Protein 7B28 (pdb70)

Radius of gyration: 33.95 Å; Cα contacts (8 Å, |Δi|>4): 2950; chains: 8; bounding box: 84×79×85 Å

Structure (mmCIF, N/CA/C/O backbone):
data_7B28
#
_entry.id   7B28
#
_cell.length_a   68.366
_cell.length_b   150.298
_cell.length_c   68.430
_cell.angle_alpha   90.000
_cell.angle_beta   91.833
_cell.angle_gamma   90.000
#
_symmetry.space_group_name_H-M   'P 1 21 1'
#
loop_
_entity.id
_entity.type
_entity.pdbx_description
1 polymer CirpA3
2 non-polymer 'SULFATE ION'
3 water water
#
loop_
_atom_site.group_PDB
_atom_site.id
_atom_site.type_symbol
_atom_site.label_atom_id
_atom_site.label_alt_id
_atom_site.label_comp_id
_atom_site.label_asym_id
_atom_site.label_entity_id
_atom_site.label_seq_id
_atom_site.pdbx_PDB_ins_code
_atom_site.Cartn_x
_atom_site.Cartn_y
_atom_site.Cartn_z
_atom_site.occupancy
_atom_site.B_iso_or_equiv
_atom_site.auth_seq_id
_atom_site.auth_comp_id
_atom_site.auth_asym_id
_atom_site.auth_atom_id
_atom_site.pdbx_PDB_model_num
ATOM 1 N N . GLU A 1 8 ? -5.41466 -32.20082 -13.32577 1.000 31.66529 48 GLU F N 1
ATOM 2 C CA . GLU A 1 8 ? -5.02993 -33.39909 -14.06192 1.000 31.86479 48 GLU F CA 1
ATOM 3 C C . GLU A 1 8 ? -5.38816 -34.66106 -13.28534 1.000 25.10933 48 GLU F C 1
ATOM 4 O O . GLU A 1 8 ? -5.23298 -34.71663 -12.06629 1.000 24.30348 48 GLU F O 1
ATOM 10 N N . SER A 1 9 ? -5.87645 -35.67086 -13.99822 1.000 28.47688 49 SER F N 1
ATOM 11 C CA . SER A 1 9 ? -6.19614 -36.96245 -13.41335 1.000 29.02066 49 SER F CA 1
ATOM 12 C C . SER A 1 9 ? -5.14494 -37.98391 -13.82532 1.000 23.33712 49 SER F C 1
ATOM 13 O O . SER A 1 9 ? -4.56703 -37.89984 -14.91183 1.000 33.95580 49 SER F O 1
ATOM 16 N N . PHE A 1 10 ? -4.90159 -38.95487 -12.95109 1.000 22.24887 50 PHE F N 1
ATOM 17 C CA . PHE A 1 10 ? -3.86749 -39.95813 -13.17172 1.000 22.04408 50 PHE F CA 1
ATOM 18 C C . PHE A 1 10 ? -4.48508 -41.34586 -13.10054 1.000 21.43042 50 PHE F C 1
ATOM 19 O O . PHE A 1 10 ? -5.02936 -41.73621 -12.06328 1.000 21.04763 50 PHE F O 1
ATOM 27 N N . ALA A 1 11 ? -4.38848 -42.08637 -14.19962 1.000 22.03982 51 ALA F N 1
ATOM 28 C CA . ALA A 1 11 ? -5.03125 -43.38798 -14.29599 1.000 21.82642 51 ALA F CA 1
ATOM 29 C C . ALA A 1 11 ? -4.27301 -44.41811 -13.46933 1.000 21.07062 51 ALA F C 1
ATOM 30 O O . ALA A 1 11 ? -3.05944 -44.58510 -13.62449 1.000 23.01699 51 ALA F O 1
ATOM 32 N N . ILE A 1 12 ? -4.99111 -45.10532 -12.57994 1.000 20.43512 52 ILE F N 1
ATOM 33 C CA . ILE A 1 12 ? -4.35658 -46.11705 -11.74318 1.000 26.48125 52 ILE F CA 1
ATOM 34 C C . ILE A 1 12 ? -4.15284 -47.42905 -12.49597 1.000 25.27260 52 ILE F C 1
ATOM 35 O O . ILE A 1 12 ? -3.29854 -48.23397 -12.10367 1.000 20.16876 52 ILE F O 1
ATOM 40 N N . ASP A 1 13 ? -4.90729 -47.66597 -13.57291 1.000 28.03150 53 ASP F N 1
ATOM 41 C CA . ASP A 1 13 ? -4.70391 -48.85690 -14.38888 1.000 23.23458 53 ASP F CA 1
ATOM 42 C C . ASP A 1 13 ? -3.50939 -48.73390 -15.32501 1.000 24.98405 53 ASP F C 1
ATOM 43 O O . ASP A 1 13 ? -2.96967 -49.75736 -15.75406 1.000 34.24723 53 ASP F O 1
ATOM 48 N N . GLU A 1 14 ? -3.09019 -47.51370 -15.66093 1.000 26.71928 54 GLU F N 1
ATOM 49 C CA . GLU A 1 14 ? -1.86649 -47.34683 -16.43693 1.000 26.32262 54 GLU F CA 1
ATOM 50 C C . GLU A 1 14 ? -0.63005 -47.42468 -15.54979 1.000 23.16746 54 GLU F C 1
ATOM 51 O O . GLU A 1 14 ? 0.38194 -48.01499 -15.94240 1.000 28.56067 54 GLU F O 1
ATOM 57 N N . PHE A 1 15 ? -0.69785 -46.83682 -14.35276 1.000 23.18659 55 PHE F N 1
ATOM 58 C CA . PHE A 1 15 ? 0.42625 -46.89318 -13.42503 1.000 21.41693 55 PHE F CA 1
ATOM 59 C C . PHE A 1 15 ? 0.72350 -48.32088 -12.98321 1.000 22.69251 55 PHE F C 1
ATOM 60 O O . PHE A 1 15 ? 1.88554 -48.66446 -12.73525 1.000 21.67921 55 PHE F O 1
ATOM 68 N N . MET A 1 16 ? -0.30040 -49.16567 -12.88246 1.000 23.55590 56 MET F N 1
ATOM 69 C CA . MET A 1 16 ? -0.12529 -50.54420 -12.44829 1.000 25.39870 56 MET F CA 1
ATOM 70 C C . MET A 1 16 ? -0.07117 -51.53804 -13.60357 1.000 24.82537 56 MET F C 1
ATOM 71 O O . MET A 1 16 ? -0.06930 -52.74837 -13.36125 1.000 26.99643 56 MET F O 1
ATOM 76 N N . ASN A 1 17 ? -0.02684 -51.06450 -14.84990 1.000 23.19001 57 ASN F N 1
ATOM 77 C CA . ASN A 1 17 ? 0.04868 -51.95550 -16.01022 1.000 24.65268 57 ASN F CA 1
ATOM 78 C C . ASN A 1 17 ? 1.50649 -52.33572 -16.27760 1.000 30.18266 57 ASN F C 1
ATOM 79 O O . ASN A 1 17 ? 2.14414 -51.89124 -17.23496 1.000 27.52729 57 ASN F O 1
ATOM 84 N N . THR A 1 18 ? 2.03764 -53.18170 -15.39982 1.000 30.16490 58 THR F N 1
ATOM 85 C CA . THR A 1 18 ? 3.42054 -53.60974 -15.52646 1.000 26.35953 58 THR F CA 1
ATOM 86 C C . THR A 1 18 ? 3.58808 -54.98502 -14.90038 1.000 25.54496 58 THR F C 1
ATOM 87 O O . THR A 1 18 ? 2.83848 -55.37397 -14.00054 1.000 25.55788 58 THR F O 1
ATOM 91 N N . THR A 1 19 ? 4.56849 -55.72579 -15.40638 1.000 26.78837 59 THR F N 1
ATOM 92 C CA . THR A 1 19 ? 4.95575 -56.98851 -14.79674 1.000 26.93592 59 THR F CA 1
ATOM 93 C C . THR A 1 19 ? 5.92739 -56.78599 -13.64451 1.000 27.26055 59 THR F C 1
ATOM 94 O O . THR A 1 19 ? 6.31262 -57.76545 -12.99744 1.000 25.91943 59 THR F O 1
ATOM 98 N N . ASP A 1 20 a 6.31864 -55.54250 -13.37196 1.000 29.24851 59 ASP F N 1
ATOM 99 C CA . ASP A 1 20 a 7.23812 -55.25391 -12.28560 1.000 29.29145 59 ASP F CA 1
ATOM 100 C C . ASP A 1 20 a 6.48146 -55.18697 -10.96846 1.000 24.13306 59 ASP F C 1
ATOM 101 O O . ASP A 1 20 a 5.28765 -54.87569 -10.92498 1.000 25.24008 59 ASP F O 1
ATOM 106 N N . ASP A 1 21 ? 7.19111 -55.48385 -9.88715 1.000 26.38464 60 ASP F N 1
ATOM 107 C CA . ASP A 1 21 ? 6.63038 -55.28810 -8.56142 1.000 25.02587 60 ASP F CA 1
ATOM 108 C C . ASP A 1 21 ? 6.52138 -53.79994 -8.26321 1.000 21.55173 60 ASP F C 1
ATOM 109 O O . ASP A 1 21 ? 7.42562 -53.02082 -8.57418 1.000 25.17497 60 ASP F O 1
ATOM 114 N N . ILE A 1 22 ? 5.40912 -53.40098 -7.66065 1.000 19.09063 61 ILE F N 1
ATOM 115 C CA . ILE A 1 22 ? 5.21125 -52.01934 -7.24715 1.000 25.14545 61 ILE F CA 1
ATOM 116 C C . ILE A 1 22 ? 5.35644 -51.98349 -5.73527 1.000 27.47533 61 ILE F C 1
ATOM 117 O O . ILE A 1 22 ? 4.47028 -52.43735 -5.00193 1.000 31.30573 61 ILE F O 1
ATOM 122 N N . TRP A 1 23 ? 6.48075 -51.45026 -5.27515 1.000 24.75291 62 TRP F N 1
ATOM 123 C CA . TRP A 1 23 ? 6.83401 -51.43365 -3.86611 1.000 20.72849 62 TRP F CA 1
ATOM 124 C C . TRP A 1 23 ? 6.40002 -50.12400 -3.22372 1.000 19.56913 62 TRP F C 1
ATOM 125 O O . TRP A 1 23 ? 6.36247 -49.07297 -3.86869 1.000 19.65444 62 TRP F O 1
ATOM 136 N N . VAL A 1 24 ? 6.05985 -50.20268 -1.93945 1.000 17.29657 63 VAL F N 1
ATOM 137 C CA . VAL A 1 24 ? 5.74612 -49.02288 -1.13798 1.000 18.43359 63 VAL F CA 1
ATOM 138 C C . VAL A 1 24 ? 7.06715 -48.44363 -0.63867 1.000 18.97957 63 VAL F C 1
ATOM 139 O O . VAL A 1 24 ? 7.67517 -48.96687 0.29669 1.000 18.81867 63 VAL F O 1
ATOM 143 N N . LEU A 1 25 ? 7.52604 -47.36788 -1.28238 1.000 17.56822 64 LEU F N 1
ATOM 144 C CA . LEU A 1 25 ? 8.77416 -46.72856 -0.87745 1.000 19.68993 64 LEU F CA 1
ATOM 145 C C . LEU A 1 25 ? 8.59848 -45.91829 0.40169 1.000 18.66680 64 LEU F C 1
ATOM 146 O O . LEU A 1 25 ? 9.40056 -46.02954 1.33586 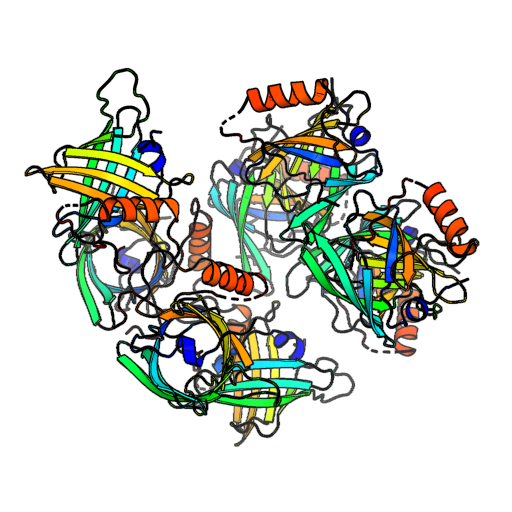1.000 18.81936 64 LEU F O 1
ATOM 151 N N . ASN A 1 26 ? 7.56147 -45.08993 0.45939 1.000 23.80719 65 ASN F N 1
ATOM 152 C CA . ASN A 1 26 ? 7.30035 -44.26213 1.62538 1.000 21.72993 65 ASN F CA 1
ATOM 153 C C . ASN A 1 26 ? 5.81633 -44.31556 1.94170 1.000 18.59790 65 ASN F C 1
ATOM 154 O O . ASN A 1 26 ? 4.98606 -44.53390 1.05623 1.000 18.21165 65 ASN F O 1
ATOM 159 N N . THR A 1 27 ? 5.48713 -44.10758 3.21189 1.000 16.42294 66 THR F N 1
ATOM 160 C CA . THR A 1 27 ? 4.09006 -44.11343 3.61080 1.000 17.59301 66 THR F CA 1
ATOM 161 C C . THR A 1 27 ? 3.92668 -43.29453 4.87919 1.000 19.41367 66 THR F C 1
ATOM 162 O O . THR A 1 27 ? 4.81295 -43.26756 5.73605 1.000 23.29857 66 THR F O 1
ATOM 166 N N . THR A 1 28 ? 2.77946 -42.62591 4.98320 1.000 20.14156 67 THR F N 1
ATOM 167 C CA . THR A 1 28 ? 2.40316 -41.89704 6.18466 1.000 23.61290 67 THR F CA 1
ATOM 168 C C . THR A 1 28 ? 1.49114 -42.71406 7.08784 1.000 29.67423 67 THR F C 1
ATOM 169 O O . THR A 1 28 ? 0.94418 -42.17451 8.05529 1.000 24.67138 67 THR F O 1
ATOM 173 N N . GLN A 1 29 ? 1.28895 -43.99001 6.76733 1.000 23.19134 68 GLN F N 1
ATOM 174 C CA . GLN A 1 29 ? 0.60464 -44.90019 7.67094 1.000 16.47124 68 GLN F CA 1
ATOM 175 C C . GLN A 1 29 ? 1.46147 -45.14112 8.90523 1.000 17.65859 68 GLN F C 1
ATOM 176 O O . GLN A 1 29 ? 2.67669 -45.33116 8.80606 1.000 21.90869 68 GLN F O 1
ATOM 182 N N . GLN A 1 30 ? 0.82943 -45.12780 10.07471 1.000 14.95396 69 GLN F N 1
ATOM 183 C CA . GLN A 1 30 ? 1.54352 -45.42367 11.30821 1.000 18.60017 69 GLN F CA 1
ATOM 184 C C . GLN A 1 30 ? 1.72084 -46.92935 11.46490 1.000 20.95321 69 GLN F C 1
ATOM 185 O O . GLN A 1 30 ? 0.76602 -47.69702 11.30430 1.000 16.31964 69 GLN F O 1
ATOM 191 N N . ASN A 1 31 ? 2.94819 -47.34283 11.76752 1.000 22.16197 70 ASN F N 1
ATOM 192 C CA . ASN A 1 31 ? 3.29673 -48.74572 11.96470 1.000 23.93746 70 ASN F CA 1
ATOM 193 C C . ASN A 1 31 ? 2.87742 -49.61960 10.78054 1.000 21.28969 70 ASN F C 1
ATOM 194 O O . ASN A 1 31 ? 2.05171 -50.53032 10.93513 1.000 22.98058 70 ASN F O 1
ATOM 199 N N . PRO A 1 32 ? 3.42609 -49.38343 9.59398 1.000 18.94755 71 PRO F N 1
ATOM 200 C CA . PRO A 1 32 ? 3.01967 -50.16021 8.42131 1.000 19.96919 71 PRO F CA 1
ATOM 201 C C . PRO A 1 32 ? 3.70123 -51.52036 8.38551 1.000 17.75104 71 PRO F C 1
ATOM 202 O O . PRO A 1 32 ? 4.70383 -51.76593 9.05752 1.000 21.15616 71 PRO F O 1
ATOM 206 N N . GLN A 1 33 ? 3.13085 -52.41337 7.58094 1.000 19.22694 72 GLN F N 1
ATOM 207 C CA . GLN A 1 33 ? 3.73925 -53.72017 7.39038 1.000 22.50937 72 GLN F CA 1
ATOM 208 C C . GLN A 1 33 ? 5.07564 -53.58036 6.66274 1.000 24.44863 72 GLN F C 1
ATOM 209 O O . GLN A 1 33 ? 5.39533 -52.54285 6.07584 1.000 23.26574 72 GLN F O 1
ATOM 215 N N . ALA A 1 34 ? 5.85722 -54.65264 6.69637 1.000 28.13684 73 ALA F N 1
ATOM 216 C CA . ALA A 1 34 ? 7.16864 -54.67601 6.07154 1.000 25.65464 73 ALA F CA 1
ATOM 217 C C . ALA A 1 34 ? 7.08842 -55.32318 4.69467 1.000 24.03220 73 ALA F C 1
ATOM 218 O O . ALA A 1 34 ? 6.30057 -56.24387 4.46507 1.000 22.68364 73 ALA F O 1
ATOM 220 N N . CYS A 1 35 ? 7.91458 -54.81670 3.77764 1.000 30.39041 74 CYS F N 1
ATOM 221 C CA . CYS A 1 35 ? 8.04850 -55.35993 2.42452 1.000 29.13434 74 CYS F CA 1
ATOM 222 C C . CYS A 1 35 ? 6.70848 -55.34826 1.68743 1.000 29.52988 74 CYS F C 1
ATOM 223 O O . CYS A 1 35 ? 6.31765 -56.32149 1.03969 1.000 26.69495 74 CYS F O 1
ATOM 226 N N . LYS A 1 36 ? 6.00314 -54.22400 1.78761 1.000 29.48698 75 LYS F N 1
ATOM 227 C CA . LYS A 1 36 ? 4.70847 -54.07313 1.13752 1.000 20.32594 75 LYS F CA 1
ATOM 228 C C . LYS A 1 36 ? 4.88512 -53.83744 -0.35759 1.000 20.66946 75 LYS F C 1
ATOM 229 O O . LYS A 1 36 ? 5.63704 -52.94932 -0.76984 1.000 19.23155 75 LYS F O 1
ATOM 235 N N . LYS A 1 37 ? 4.18490 -54.62755 -1.16801 1.000 19.27515 76 LYS F N 1
ATOM 236 C CA . LYS A 1 37 ? 4.27609 -54.49662 -2.61534 1.000 18.94081 76 LYS F CA 1
ATOM 237 C C . LYS A 1 37 ? 3.01163 -55.05109 -3.25247 1.000 23.33968 76 LYS F C 1
ATOM 238 O O . LYS A 1 37 ? 2.27732 -55.83537 -2.64536 1.000 30.13874 76 LYS F O 1
ATOM 244 N N . ASP A 1 38 ? 2.77314 -54.63270 -4.49268 1.000 28.99916 77 ASP F N 1
ATOM 245 C CA . ASP A 1 38 ? 1.68761 -55.15284 -5.31107 1.000 30.44820 77 ASP F CA 1
ATOM 246 C C . ASP A 1 38 ? 2.25941 -55.72161 -6.60337 1.000 31.28186 77 ASP F C 1
ATOM 247 O O . ASP A 1 38 ? 3.21577 -55.17565 -7.16514 1.000 24.00409 77 ASP F O 1
ATOM 252 N N . LYS A 1 39 ? 1.66631 -56.81933 -7.07051 1.000 22.59994 78 LYS F N 1
ATOM 253 C CA . LYS A 1 39 ? 1.99033 -57.41535 -8.36120 1.000 22.09844 78 LYS F CA 1
ATOM 254 C C . LYS A 1 39 ? 0.71434 -57.48795 -9.18487 1.000 28.88251 78 LYS F C 1
ATOM 255 O O . LYS A 1 39 ? -0.22361 -58.20412 -8.81688 1.000 27.53566 78 LYS F O 1
ATOM 261 N N . LYS A 1 40 ? 0.68364 -56.75944 -10.29848 1.000 26.35621 79 LYS F N 1
ATOM 262 C CA . LYS A 1 40 ? -0.48050 -56.78635 -11.17277 1.000 25.76730 79 LYS F CA 1
ATOM 263 C C . LYS A 1 40 ? -0.64906 -58.17065 -11.78963 1.000 19.72083 79 LYS F C 1
ATOM 264 O O . LYS A 1 40 ? 0.31445 -58.77327 -12.27102 1.000 22.88770 79 LYS F O 1
ATOM 270 N N . HIS A 1 41 ? -1.88070 -58.66954 -11.77502 1.000 23.24209 80 HIS F N 1
ATOM 271 C CA . HIS A 1 41 ? -2.24800 -59.92039 -12.42654 1.000 21.95665 80 HIS F CA 1
ATOM 272 C C . HIS A 1 41 ? -3.07286 -59.73228 -13.68451 1.000 25.80480 80 HIS F C 1
ATOM 273 O O . HIS A 1 41 ? -2.86387 -60.44791 -14.66505 1.000 28.49831 80 HIS F O 1
ATOM 280 N N . ASN A 1 42 ? -4.00094 -58.78188 -13.68308 1.000 32.15801 81 ASN F N 1
ATOM 281 C CA . ASN A 1 42 ? -4.82160 -58.53399 -14.85511 1.000 28.58684 81 ASN F CA 1
ATOM 282 C C . ASN A 1 42 ? -5.45717 -57.16031 -14.72940 1.000 26.01161 81 ASN F C 1
ATOM 283 O O . ASN A 1 42 ? -5.70097 -56.67516 -13.62224 1.000 29.76603 81 ASN F O 1
ATOM 288 N N . ILE A 1 43 ? -5.71189 -56.53559 -15.87490 1.000 22.92853 82 ILE F N 1
ATOM 289 C CA . ILE A 1 43 ? -6.39557 -55.25096 -15.92983 1.000 23.25826 82 ILE F CA 1
ATOM 290 C C . ILE A 1 43 ? -7.52764 -55.37625 -16.93568 1.000 25.36512 82 ILE F C 1
ATOM 291 O O . ILE A 1 43 ? -7.28975 -55.67715 -18.11189 1.000 26.12946 82 ILE F O 1
ATOM 296 N N . THR A 1 44 ? -8.74884 -55.14381 -16.47781 1.000 28.23369 83 THR F N 1
ATOM 297 C CA . THR A 1 44 ? -9.93808 -55.15954 -17.31285 1.000 33.45657 83 THR F CA 1
ATOM 298 C C . THR A 1 44 ? -10.55779 -53.76617 -17.34733 1.000 37.12451 83 THR F C 1
ATOM 299 O O . THR A 1 44 ? -10.01698 -52.80299 -16.79628 1.000 29.10065 83 THR F O 1
ATOM 303 N N . GLU A 1 45 ? -11.71190 -53.66615 -18.00759 1.000 34.78393 84 GLU F N 1
ATOM 304 C CA . GLU A 1 45 ? -12.43280 -52.40192 -18.04028 1.000 43.36211 84 GLU F CA 1
ATOM 305 C C . GLU A 1 45 ? -13.12719 -52.09942 -16.72278 1.000 37.44471 84 GLU F C 1
ATOM 306 O O . GLU A 1 45 ? -13.42512 -50.93143 -16.45002 1.000 36.54395 84 GLU F O 1
ATOM 312 N N . ASN A 1 46 ? -13.38398 -53.11957 -15.90370 1.000 37.44133 85 ASN F N 1
ATOM 313 C CA . ASN A 1 46 ? -14.07967 -52.94364 -14.63620 1.000 38.81169 85 ASN F CA 1
ATOM 314 C C . ASN A 1 46 ? -13.14205 -52.77331 -13.44959 1.000 32.47870 85 ASN F C 1
ATOM 315 O O . ASN A 1 46 ? -13.53325 -52.16253 -12.44979 1.000 32.84206 85 ASN F O 1
ATOM 320 N N . GLY A 1 47 ? -11.92484 -53.29315 -13.52731 1.000 25.88210 86 GLY F N 1
ATOM 321 C CA . GLY A 1 47 ? -10.99875 -53.13747 -12.42580 1.000 28.48413 86 GLY F CA 1
ATOM 322 C C . GLY A 1 47 ? -9.66246 -53.77628 -12.71797 1.000 34.61869 86 GLY F C 1
ATOM 323 O O . GLY A 1 47 ? -9.30429 -54.00551 -13.87442 1.000 34.82726 86 GLY F O 1
ATOM 324 N N . ILE A 1 48 ? -8.92909 -54.07218 -11.64735 1.000 25.80055 87 ILE F N 1
ATOM 325 C CA . ILE A 1 48 ? -7.58160 -54.61855 -11.74756 1.000 20.00312 87 ILE F CA 1
ATOM 326 C C . ILE A 1 48 ? -7.40548 -55.69827 -10.69179 1.000 17.40489 87 ILE F C 1
ATOM 327 O O . ILE A 1 48 ? -7.62293 -55.45588 -9.50132 1.000 16.68080 87 ILE F O 1
ATOM 332 N N . TYR A 1 49 ? -7.00692 -56.88781 -11.13067 1.000 26.59087 88 TYR F N 1
ATOM 333 C CA . TYR A 1 49 ? -6.68421 -57.99054 -10.23748 1.000 23.96636 88 TYR F CA 1
ATOM 334 C C . TYR A 1 49 ? -5.18562 -57.98019 -9.96405 1.000 21.55760 88 TYR F C 1
ATOM 335 O O . TYR A 1 49 ? -4.38139 -57.93499 -10.89961 1.000 18.21713 88 TYR F O 1
ATOM 344 N N . PHE A 1 50 ? -4.81340 -57.99151 -8.68596 1.000 23.51481 89 PHE F N 1
ATOM 345 C CA . PHE A 1 50 ? -3.40912 -57.92864 -8.31029 1.000 23.19817 89 PHE F CA 1
ATOM 346 C C . PHE A 1 50 ? -3.19103 -58.73074 -7.03523 1.000 22.43742 89 PHE F C 1
ATOM 347 O O . PHE A 1 50 ? -4.13848 -59.18802 -6.39235 1.000 27.25188 89 PHE F O 1
ATOM 355 N N . PHE A 1 51 ? -1.91935 -58.89994 -6.67719 1.000 24.44974 90 PHE F N 1
ATOM 356 C CA . PHE A 1 51 ? -1.52066 -59.64015 -5.48600 1.000 24.25751 90 PHE F CA 1
ATOM 357 C C . PHE A 1 51 ? -0.80614 -58.68939 -4.53974 1.000 23.87849 90 PHE F C 1
ATOM 358 O O . PHE A 1 51 ? 0.24485 -58.14057 -4.88570 1.000 28.40120 90 PHE F O 1
ATOM 366 N N . ARG A 1 52 ? -1.36215 -58.51401 -3.34566 1.000 24.37033 91 ARG F N 1
ATOM 367 C CA . ARG A 1 52 ? -0.79807 -57.62637 -2.33863 1.000 29.17464 91 ARG F CA 1
ATOM 368 C C . ARG A 1 52 ? -0.06390 -58.45106 -1.29205 1.000 25.53386 91 ARG F C 1
ATOM 369 O O . ARG A 1 52 ? -0.63890 -59.37446 -0.70525 1.000 23.65245 91 ARG F O 1
ATOM 377 N N . SER A 1 53 ? 1.20252 -58.11481 -1.06222 1.000 19.85424 92 SER F N 1
ATOM 378 C CA . SER A 1 53 ? 2.06532 -58.90026 -0.19670 1.000 25.76540 92 SER F CA 1
ATOM 379 C C . SER A 1 53 ? 2.71481 -58.01952 0.85900 1.000 23.24179 92 SER F C 1
ATOM 380 O O . SER A 1 53 ? 2.78641 -56.79518 0.72822 1.000 27.07809 92 SER F O 1
ATOM 383 N N . HIS A 1 54 ? 3.17384 -58.67392 1.92130 1.000 22.34447 93 HIS F N 1
ATOM 384 C CA . HIS A 1 54 ? 3.99042 -58.04188 2.94697 1.000 25.32616 93 HIS F CA 1
ATOM 385 C C . HIS A 1 54 ? 4.76549 -59.14933 3.64391 1.000 26.48568 93 HIS F C 1
ATOM 386 O O . HIS A 1 54 ? 4.53752 -60.33627 3.40181 1.000 27.70944 93 HIS F O 1
ATOM 393 N N . LYS A 1 55 ? 5.69262 -58.75046 4.50864 1.000 29.53792 94 LYS F N 1
ATOM 394 C CA . LYS A 1 55 ? 6.52762 -59.69160 5.24364 1.000 30.19763 94 LYS F CA 1
ATOM 395 C C . LYS A 1 55 ? 6.26467 -59.56077 6.73497 1.000 32.81618 94 LYS F C 1
ATOM 396 O O . LYS A 1 55 ? 6.44450 -58.48074 7.30885 1.000 33.65370 94 LYS F O 1
ATOM 402 N N . GLU A 1 56 ? 5.83776 -60.65897 7.35192 1.000 36.90747 95 GLU F N 1
ATOM 403 C CA . GLU A 1 56 ? 5.82521 -60.80914 8.79984 1.000 43.99581 95 GLU F CA 1
ATOM 404 C C . GLU A 1 56 ? 6.91599 -61.80240 9.18686 1.000 49.86270 95 GLU F C 1
ATOM 405 O O . GLU A 1 56 ? 6.96293 -62.91298 8.64484 1.000 44.45579 95 GLU F O 1
ATOM 411 N N . ASN A 1 57 ? 7.80992 -61.38472 10.09100 1.000 56.55387 96 ASN F N 1
ATOM 412 C CA . ASN A 1 57 ? 8.88901 -62.23017 10.60722 1.000 50.77779 96 ASN F CA 1
ATOM 413 C C . ASN A 1 57 ? 9.52476 -63.19747 9.61958 1.000 49.67021 96 ASN F C 1
ATOM 414 O O . ASN A 1 57 ? 9.69459 -64.38133 9.93194 1.000 60.67347 96 ASN F O 1
ATOM 419 N N . GLY A 1 58 ? 9.89853 -62.70580 8.44246 1.000 47.88239 97 GLY F N 1
ATOM 420 C CA . GLY A 1 58 ? 10.55053 -63.52654 7.44881 1.000 45.16012 97 GLY F CA 1
ATOM 421 C C . GLY A 1 58 ? 9.64491 -64.26920 6.48985 1.000 49.89453 97 GLY F C 1
ATOM 422 O O . GLY A 1 58 ? 10.13803 -64.76262 5.46962 1.000 56.68991 97 GLY F O 1
ATOM 423 N N . GLN A 1 59 ? 8.35004 -64.38272 6.77200 1.000 47.63317 98 GLN F N 1
ATOM 424 C CA . GLN A 1 59 ? 7.43808 -65.05799 5.85886 1.000 53.81473 98 GLN F CA 1
ATOM 425 C C . GLN A 1 59 ? 6.60585 -64.03856 5.08908 1.000 41.18526 98 GLN F C 1
ATOM 426 O O . GLN A 1 59 ? 6.24955 -62.97769 5.60870 1.000 34.54592 98 GLN F O 1
ATOM 432 N N . ILE A 1 60 ? 6.30578 -64.37324 3.83678 1.000 36.24116 99 ILE F N 1
ATOM 433 C CA . ILE A 1 60 ? 5.56811 -63.49582 2.93516 1.000 35.98566 99 ILE F CA 1
ATOM 434 C C . ILE A 1 60 ? 4.09671 -63.88279 2.96221 1.000 38.15236 99 ILE F C 1
ATOM 435 O O . ILE A 1 60 ? 3.73713 -65.02233 2.64124 1.000 36.32943 99 ILE F O 1
ATOM 440 N N . LYS A 1 61 ? 3.24816 -62.92967 3.33436 1.000 35.66038 100 LYS F N 1
ATOM 441 C CA . LYS A 1 61 ? 1.80300 -63.08945 3.27778 1.000 28.16521 100 LYS F CA 1
ATOM 442 C C . LYS A 1 61 ? 1.29943 -62.37883 2.03104 1.000 27.82869 100 LYS F C 1
ATOM 443 O O . LYS A 1 61 ? 1.65478 -61.22237 1.78979 1.000 27.75313 100 LYS F O 1
ATOM 449 N N . THR A 1 62 ? 0.47419 -63.06665 1.24717 1.000 32.32767 101 THR F N 1
ATOM 450 C CA . THR A 1 62 ? -0.04267 -62.53445 -0.00421 1.000 29.26536 101 THR F CA 1
ATOM 451 C C . THR A 1 62 ? -1.54806 -62.74412 -0.05999 1.000 25.40305 101 THR F C 1
ATOM 452 O O . THR A 1 62 ? -2.06797 -63.74348 0.44151 1.000 34.52345 101 THR F O 1
ATOM 456 N N . GLN A 1 63 ? -2.24678 -61.79046 -0.67257 1.000 26.91879 102 GLN F N 1
ATOM 457 C CA . GLN A 1 63 ? -3.68090 -61.90705 -0.87914 1.000 28.40283 102 GLN F CA 1
ATOM 458 C C . GLN A 1 63 ? -4.02135 -61.46153 -2.29272 1.000 25.42681 102 GLN F C 1
ATOM 459 O O . GLN A 1 63 ? -3.42662 -60.51239 -2.81103 1.000 23.21462 102 GLN F O 1
ATOM 465 N N . THR A 1 64 ? -4.98157 -62.14876 -2.90793 1.000 24.97755 103 THR F N 1
ATOM 466 C CA . THR A 1 64 ? -5.47223 -61.79341 -4.23369 1.000 21.45858 103 THR F CA 1
ATOM 467 C C . THR A 1 64 ? -6.60386 -60.78425 -4.07895 1.000 21.29917 103 THR F C 1
ATOM 468 O O . THR A 1 64 ? -7.60666 -61.06674 -3.41393 1.000 25.19022 103 THR F O 1
ATOM 472 N N . LEU A 1 65 ? -6.44453 -59.61265 -4.68714 1.000 23.85523 104 LEU F N 1
ATOM 473 C CA . LEU A 1 65 ? -7.41645 -58.53868 -4.56722 1.000 22.41643 104 LEU F CA 1
ATOM 474 C C . LEU A 1 65 ? -7.89834 -58.09964 -5.94322 1.000 26.26038 104 LEU F C 1
ATOM 475 O O . LEU A 1 65 ? -7.18525 -58.22998 -6.94288 1.000 26.79117 104 LEU F O 1
ATOM 480 N N . PHE A 1 66 ? -9.13207 -57.60015 -5.98652 1.000 24.26359 105 PHE F N 1
ATOM 481 C CA . PHE A 1 66 ? -9.69894 -56.98285 -7.18055 1.000 20.31784 105 PHE F CA 1
ATOM 482 C C . PHE A 1 66 ? -10.13015 -55.56638 -6.83035 1.000 18.82077 105 PHE F C 1
ATOM 483 O O . PHE A 1 66 ? -11.07177 -55.37252 -6.05468 1.000 23.00900 105 PHE F O 1
ATOM 491 N N . GLY A 1 67 ? -9.44389 -54.58257 -7.39891 1.000 22.05849 106 GLY F N 1
ATOM 492 C CA . GLY A 1 67 ? -9.83683 -53.20284 -7.22743 1.000 19.00559 106 GLY F CA 1
ATOM 493 C C . GLY A 1 67 ? -10.75886 -52.75087 -8.33668 1.000 20.61475 106 GLY F C 1
ATOM 494 O O . GLY A 1 67 ? -10.33778 -52.64764 -9.49038 1.000 20.50320 106 GLY F O 1
ATOM 495 N N . GLU A 1 68 ? -12.01729 -52.48157 -8.00386 1.000 23.14224 107 GLU F N 1
ATOM 496 C CA . GLU A 1 68 ? -13.01296 -52.08189 -8.98797 1.000 25.28929 107 GLU F CA 1
ATOM 497 C C . GLU A 1 68 ? -12.95021 -50.57767 -9.20670 1.000 27.58656 107 GLU F C 1
ATOM 498 O O . GLU A 1 68 ? -12.96059 -49.80409 -8.24419 1.000 27.27115 107 GLU F O 1
ATOM 504 N N . PHE A 1 69 ? -12.88595 -50.16768 -10.47048 1.000 30.27248 108 PHE F N 1
ATOM 505 C CA . PHE A 1 69 ? -12.89439 -48.74738 -10.78583 1.000 29.61688 108 PHE F CA 1
ATOM 506 C C . PHE A 1 69 ? -14.23613 -48.15893 -10.37510 1.000 32.79393 108 PHE F C 1
ATOM 507 O O . PHE A 1 69 ? -15.29137 -48.64990 -10.78778 1.000 36.22056 108 PHE F O 1
ATOM 515 N N . ILE A 1 70 ? -14.20182 -47.10514 -9.56510 1.000 30.30289 109 ILE F N 1
ATOM 516 C CA . ILE A 1 70 ? -15.42111 -46.46490 -9.09228 1.000 27.94052 109 ILE F CA 1
ATOM 517 C C . ILE A 1 70 ? -15.36222 -44.98518 -9.43322 1.000 26.78881 109 ILE F C 1
ATOM 518 O O . ILE A 1 70 ? -14.28966 -44.37238 -9.46035 1.000 26.89622 109 ILE F O 1
ATOM 523 N N . HIS A 1 71 ? -16.53445 -44.41198 -9.69276 1.000 26.99337 110 HIS F N 1
ATOM 524 C CA . HIS A 1 71 ? -16.65155 -43.01256 -10.06472 1.000 29.24172 110 HIS F CA 1
ATOM 525 C C . HIS A 1 71 ? -17.82288 -42.39988 -9.31448 1.000 35.95336 110 HIS F C 1
ATOM 526 O O . HIS A 1 71 ? -18.87834 -43.02484 -9.17701 1.000 32.94250 110 HIS F O 1
ATOM 533 N N . PHE A 1 72 ? -17.62918 -41.17750 -8.82902 1.000 37.00510 111 PHE F N 1
ATOM 534 C CA . PHE A 1 72 ? -18.65197 -40.47056 -8.07191 1.000 39.15090 111 PHE F CA 1
ATOM 535 C C . PHE A 1 72 ? -19.61514 -39.69679 -8.95861 1.000 38.39378 111 PHE F C 1
ATOM 536 O O . PHE A 1 72 ? -20.50992 -39.02332 -8.43798 1.000 40.92134 111 PHE F O 1
ATOM 544 N N . SER A 1 73 ? -19.45210 -39.77227 -10.27591 1.000 42.53000 112 SER F N 1
ATOM 545 C CA . SER A 1 73 ? -20.39884 -39.18127 -11.20724 1.000 42.61743 112 SER F CA 1
ATOM 546 C C . SER A 1 73 ? -20.40306 -40.01513 -12.48016 1.000 39.32021 112 SER F C 1
ATOM 547 O O . SER A 1 73 ? -19.66969 -40.99970 -12.60586 1.000 38.61345 112 SER F O 1
ATOM 550 N N . GLU A 1 74 ? -21.23665 -39.60896 -13.43284 1.000 46.15797 113 GLU F N 1
ATOM 551 C CA . GLU A 1 74 ? -21.27342 -40.25932 -14.73290 1.000 49.97096 113 GLU F CA 1
ATOM 552 C C . GLU A 1 74 ? -20.32108 -39.62538 -15.73803 1.000 49.37470 113 GLU F C 1
ATOM 553 O O . GLU A 1 74 ? -20.08834 -40.21059 -16.80103 1.000 58.83983 113 GLU F O 1
ATOM 559 N N . GLU A 1 75 ? -19.76149 -38.45665 -15.42854 1.000 57.32925 114 GLU F N 1
ATOM 560 C CA . GLU A 1 75 ? -18.80781 -37.79904 -16.31067 1.000 58.37477 114 GLU F CA 1
ATOM 561 C C . GLU A 1 75 ? -17.37507 -38.24236 -16.05872 1.000 50.98906 114 GLU F C 1
ATOM 562 O O . GLU A 1 75 ? -16.48502 -37.88666 -16.83872 1.000 59.86813 114 GLU F O 1
ATOM 568 N N . GLU A 1 76 ? -17.13542 -39.00054 -14.99323 1.000 52.63536 115 GLU F N 1
ATOM 569 C CA . GLU A 1 76 ? -15.80434 -39.50382 -14.68485 1.000 49.98039 115 GLU F CA 1
ATOM 570 C C . GLU A 1 76 ? -15.52425 -40.76011 -15.50012 1.000 51.80816 115 GLU F C 1
ATOM 571 O O . GLU A 1 76 ? -16.28766 -41.73098 -15.44295 1.000 48.90478 115 GLU F O 1
ATOM 577 N N . LYS A 1 77 ? -14.42923 -40.74015 -16.25818 1.000 52.39683 116 LYS F N 1
ATOM 578 C CA . LYS A 1 77 ? -13.99096 -41.90515 -17.00902 1.000 47.22427 116 LYS F CA 1
ATOM 579 C C . LYS A 1 77 ? -12.52635 -42.25196 -16.79277 1.000 50.09423 116 LYS F C 1
ATOM 580 O O . LYS A 1 77 ? -12.09766 -43.32243 -17.23751 1.000 52.61372 116 LYS F O 1
ATOM 586 N N . VAL A 1 78 ? -11.75053 -41.39551 -16.13407 1.000 41.03592 117 VAL F N 1
ATOM 587 C CA . VAL A 1 78 ? -10.37552 -41.72781 -15.78040 1.000 39.63279 117 VAL F CA 1
ATOM 588 C C . VAL A 1 78 ? -10.39890 -42.69480 -14.60562 1.000 35.55971 117 VAL F C 1
ATOM 589 O O . VAL A 1 78 ? -11.01115 -42.41601 -13.56792 1.000 34.36412 117 VAL F O 1
ATOM 593 N N . ASN A 1 79 ? -9.73085 -43.83717 -14.76320 1.000 33.95051 118 ASN F N 1
ATOM 594 C CA . ASN A 1 79 ? -9.67726 -44.84955 -13.70913 1.000 30.86022 118 ASN F CA 1
ATOM 595 C C . ASN A 1 79 ? -8.58442 -44.47080 -12.71459 1.000 31.92942 118 ASN F C 1
ATOM 596 O O . ASN A 1 79 ? -7.47117 -45.00075 -12.72052 1.000 32.46088 118 ASN F O 1
ATOM 601 N N . ASN A 1 80 ? -8.92322 -43.53859 -11.82948 1.000 32.66106 119 ASN F N 1
ATOM 602 C CA . ASN A 1 80 ? -7.99178 -43.04097 -10.82987 1.000 34.31915 119 ASN F CA 1
ATOM 603 C C . ASN A 1 80 ? -8.33164 -43.50697 -9.42245 1.000 32.75663 119 ASN F C 1
ATOM 604 O O . ASN A 1 80 ? -7.65053 -43.10986 -8.47065 1.000 34.49347 119 ASN F O 1
ATOM 609 N N . ARG A 1 81 ? -9.36049 -44.33756 -9.26501 1.000 31.98003 120 ARG F N 1
ATOM 610 C CA . ARG A 1 81 ? -9.83525 -44.74213 -7.95096 1.000 24.04594 120 ARG F CA 1
ATOM 611 C C . ARG A 1 81 ? -10.37998 -46.15991 -8.01874 1.000 20.47441 120 ARG F C 1
ATOM 612 O O . ARG A 1 81 ? -11.09500 -46.51128 -8.95960 1.000 25.31834 120 ARG F O 1
ATOM 620 N N . ILE A 1 82 ? -10.02498 -46.97309 -7.02757 1.000 20.05316 121 ILE F N 1
ATOM 621 C CA . ILE A 1 82 ? -10.47276 -48.35785 -6.95002 1.000 24.23985 121 ILE F CA 1
ATOM 622 C C . ILE A 1 82 ? -11.07744 -48.61269 -5.57619 1.000 27.20880 121 ILE F C 1
ATOM 623 O O . ILE A 1 82 ? -10.60677 -48.07661 -4.56625 1.000 20.12932 121 ILE F O 1
ATOM 628 N N . SER A 1 83 ? -12.12657 -49.42759 -5.54448 1.000 22.65633 122 SER F N 1
ATOM 629 C CA . SER A 1 83 ? -12.68467 -49.95544 -4.30876 1.000 23.78092 122 SER F CA 1
ATOM 630 C C . SER A 1 83 ? -12.22621 -51.39616 -4.13158 1.000 21.90717 122 SER F C 1
ATOM 631 O O . SER A 1 83 ? -12.22333 -52.17540 -5.08813 1.000 23.51684 122 SER F O 1
ATOM 634 N N . ILE A 1 84 ? -11.83339 -51.74832 -2.91028 1.000 25.73380 123 ILE F N 1
ATOM 635 C CA . ILE A 1 84 ? -11.29017 -53.06881 -2.61557 1.000 23.74579 123 ILE F CA 1
ATOM 636 C C . ILE A 1 84 ? -12.12985 -53.70729 -1.51834 1.000 22.42071 123 ILE F C 1
ATOM 637 O O . ILE A 1 84 ? -12.43515 -53.06346 -0.50803 1.000 22.38677 123 ILE F O 1
ATOM 642 N N . SER A 1 85 ? -12.48732 -54.97283 -1.71358 1.000 24.29122 124 SER F N 1
ATOM 643 C CA . SER A 1 85 ? -13.29875 -55.72752 -0.77160 1.000 27.21850 124 SER F CA 1
ATOM 644 C C . SER A 1 85 ? -12.47343 -56.85141 -0.15597 1.000 30.67031 124 SER F C 1
ATOM 645 O O . SER A 1 85 ? -11.61595 -57.44679 -0.81516 1.000 35.12697 124 SER F O 1
ATOM 648 N N . ASP A 1 86 ? -12.75389 -57.14078 1.11713 1.000 36.02169 125 ASP F N 1
ATOM 649 C CA . ASP A 1 86 ? -12.08784 -58.21063 1.86272 1.000 26.64341 125 ASP F CA 1
ATOM 650 C C . ASP A 1 86 ? -10.58483 -57.96956 1.97587 1.000 31.67717 125 ASP F C 1
ATOM 651 O O . ASP A 1 86 ? -9.78960 -58.91206 1.97987 1.000 35.59741 125 ASP F O 1
ATOM 656 N N . GLU A 1 87 ? -10.17780 -56.70643 2.06961 1.000 31.47897 126 GLU F N 1
ATOM 657 C CA . GLU A 1 87 ? -8.77452 -56.38843 2.28935 1.000 36.62737 126 GLU F CA 1
ATOM 658 C C . GLU A 1 87 ? -8.43292 -56.62535 3.75607 1.000 34.65301 126 GLU F C 1
ATOM 659 O O . GLU A 1 87 ? -9.18331 -56.21909 4.64913 1.000 29.41025 126 GLU F O 1
ATOM 665 N N . SER A 1 88 ? -7.29230 -57.27750 4.00097 1.000 31.91649 127 SER F N 1
ATOM 666 C CA . SER A 1 88 ? -6.99448 -57.77844 5.33923 1.000 27.46179 127 SER F CA 1
ATOM 667 C C . SER A 1 88 ? -6.81184 -56.65864 6.35686 1.000 29.41413 127 SER F C 1
ATOM 668 O O . SER A 1 88 ? -7.14554 -56.83791 7.53332 1.000 29.00658 127 SER F O 1
ATOM 671 N N . SER A 1 89 ? -6.29587 -55.50652 5.93452 1.000 37.97505 128 SER F N 1
ATOM 672 C CA . SER A 1 89 ? -6.10419 -54.36613 6.82106 1.000 28.77624 128 SER F CA 1
ATOM 673 C C . SER A 1 89 ? -7.28625 -53.40550 6.81756 1.000 29.56261 128 SER F C 1
ATOM 674 O O . SER A 1 89 ? -7.17352 -52.30358 7.36371 1.000 35.77656 128 SER F O 1
ATOM 677 N N . GLY A 1 90 ? -8.41237 -53.79538 6.22561 1.000 28.39964 129 GLY F N 1
ATOM 678 C CA . GLY A 1 90 ? -9.55972 -52.91560 6.14784 1.000 26.63431 129 GLY F CA 1
ATOM 679 C C . GLY A 1 90 ? -9.45622 -51.79432 5.13976 1.000 23.13345 129 GLY F C 1
ATOM 680 O O . GLY A 1 90 ? -10.28329 -50.87946 5.17038 1.000 24.89956 129 GLY F O 1
ATOM 681 N N . VAL A 1 91 ? -8.46856 -51.82834 4.24871 1.000 22.51332 130 VAL F N 1
ATOM 682 C CA . VAL A 1 91 ? -8.37274 -50.82419 3.19436 1.000 23.14166 130 VAL F CA 1
ATOM 683 C C . VAL A 1 91 ? -9.52361 -51.03862 2.22055 1.000 21.47062 130 VAL F C 1
ATOM 684 O O . VAL A 1 91 ? -9.67132 -52.12133 1.64367 1.000 21.65087 130 VAL F O 1
ATOM 688 N N . HIS A 1 92 ? -10.34230 -50.00298 2.01979 1.000 21.33914 131 HIS F N 1
ATOM 689 C CA . HIS A 1 92 ? -11.48615 -50.12839 1.12737 1.000 21.45982 131 HIS F CA 1
ATOM 690 C C . HIS A 1 92 ? -11.39369 -49.28511 -0.13505 1.000 20.96256 131 HIS F C 1
ATOM 691 O O . HIS A 1 92 ? -12.11810 -49.56737 -1.09323 1.000 21.17815 131 HIS F O 1
ATOM 698 N N . ALA A 1 93 ? -10.53081 -48.27296 -0.17169 1.000 23.72952 132 ALA F N 1
ATOM 699 C CA . ALA A 1 93 ? -10.42520 -47.43124 -1.35427 1.000 22.82380 132 ALA F CA 1
ATOM 700 C C . ALA A 1 93 ? -8.99442 -46.94017 -1.51388 1.000 21.42090 132 ALA F C 1
ATOM 701 O O . ALA A 1 93 ? -8.28165 -46.72171 -0.53121 1.000 20.86959 132 ALA F O 1
ATOM 703 N N . GLU A 1 94 ? -8.58361 -46.77567 -2.76987 1.000 27.56920 133 GLU F N 1
ATOM 704 C CA . GLU A 1 94 ? -7.28815 -46.20746 -3.11196 1.000 23.50918 133 GLU F CA 1
ATOM 705 C C . GLU A 1 94 ? -7.46794 -45.25116 -4.27979 1.000 20.28377 133 GLU F C 1
ATOM 706 O O . GLU A 1 94 ? -8.17507 -45.56005 -5.24196 1.000 18.87294 133 GLU F O 1
ATOM 712 N N . HIS A 1 95 ? -6.82275 -44.09133 -4.18919 1.000 26.73107 134 HIS F N 1
ATOM 713 C CA . HIS A 1 95 ? -6.97441 -43.02559 -5.17145 1.000 20.60166 134 HIS F CA 1
ATOM 714 C C . HIS A 1 95 ? -5.59520 -42.52320 -5.56597 1.000 22.02460 134 HIS F C 1
ATOM 715 O O . HIS A 1 95 ? -4.85617 -42.00805 -4.72099 1.000 21.01850 134 HIS F O 1
ATOM 722 N N . LEU A 1 96 ? -5.24870 -42.67903 -6.84196 1.000 22.94873 135 LEU F N 1
ATOM 723 C CA . LEU A 1 96 ? -3.98295 -42.17676 -7.36523 1.000 24.06655 135 LEU F CA 1
ATOM 724 C C . LEU A 1 96 ? -4.16610 -40.71014 -7.73502 1.000 22.62749 135 LEU F C 1
ATOM 725 O O . LEU A 1 96 ? -4.92114 -40.38789 -8.65760 1.000 29.01919 135 LEU F O 1
ATOM 730 N N . TYR A 1 97 ? -3.48981 -39.81406 -7.01798 1.000 25.29808 136 TYR F N 1
ATOM 731 C CA . TYR A 1 97 ? -3.61877 -38.38632 -7.27608 1.000 26.14280 136 TYR F CA 1
ATOM 732 C C . TYR A 1 97 ? -2.38942 -37.77868 -7.93819 1.000 24.81366 136 TYR F C 1
ATOM 733 O O . TYR A 1 97 ? -2.42096 -36.59742 -8.29848 1.000 36.08467 136 TYR F O 1
ATOM 742 N N . TYR A 1 98 ? -1.31612 -38.54561 -8.11556 1.000 23.84736 137 TYR F N 1
ATOM 743 C CA . TYR A 1 98 ? -0.17581 -38.08709 -8.89636 1.000 26.66798 137 TYR F CA 1
ATOM 744 C C . TYR A 1 98 ? 0.63806 -39.28952 -9.34949 1.000 21.29563 137 TYR F C 1
ATOM 745 O O . TYR A 1 98 ? 0.74085 -40.29009 -8.63681 1.000 26.68400 137 TYR F O 1
ATOM 754 N N . SER A 1 99 ? 1.22103 -39.17134 -10.54083 1.000 22.80226 138 SER F N 1
ATOM 755 C CA . SER A 1 99 ? 2.12999 -40.18193 -11.06099 1.000 23.33375 138 SER F CA 1
ATOM 756 C C . SER A 1 99 ? 3.04400 -39.53273 -12.08996 1.000 21.98548 138 SER F C 1
ATOM 757 O O . SER A 1 99 ? 2.61676 -38.64225 -12.82894 1.000 30.63088 138 SER F O 1
ATOM 760 N N . SER A 1 100 ? 4.29597 -39.98244 -12.13191 1.000 18.69987 139 SER F N 1
ATOM 761 C CA . SER A 1 100 ? 5.22954 -39.48204 -13.12749 1.000 20.49443 139 SER F CA 1
ATOM 762 C C . SER A 1 100 ? 4.79738 -39.91821 -14.52469 1.000 21.63349 139 SER F C 1
ATOM 763 O O . SER A 1 100 ? 4.02557 -40.86402 -14.70084 1.000 21.58501 139 SER F O 1
ATOM 766 N N . GLU A 1 101 ? 5.31072 -39.20670 -15.53027 1.000 26.55579 140 GLU F N 1
ATOM 767 C CA . GLU A 1 101 ? 4.90782 -39.47900 -16.90576 1.000 28.30130 140 GLU F CA 1
ATOM 768 C C . GLU A 1 101 ? 5.33948 -40.86884 -17.36194 1.000 21.94406 140 GLU F C 1
ATOM 769 O O . GLU A 1 101 ? 4.65065 -41.49060 -18.17830 1.000 21.07986 140 GLU F O 1
ATOM 775 N N . ASP A 1 102 ? 6.47091 -41.37098 -16.86293 1.000 21.54891 141 ASP F N 1
ATOM 776 C CA . ASP A 1 102 ? 6.90304 -42.72214 -17.20563 1.000 22.93122 141 ASP F CA 1
ATOM 777 C C . ASP A 1 102 ? 6.25444 -43.79740 -16.33990 1.000 26.07042 141 ASP F C 1
ATOM 778 O O . ASP A 1 102 ? 6.59160 -44.97771 -16.49557 1.000 28.98738 141 ASP F O 1
ATOM 783 N N . LYS A 1 103 ? 5.34795 -43.41770 -15.43689 1.000 23.80252 142 LYS F N 1
ATOM 784 C CA . LYS A 1 103 ? 4.55421 -44.33902 -14.62336 1.000 18.85343 142 LYS F CA 1
ATOM 785 C C . LYS A 1 103 ? 5.40055 -45.18229 -13.67207 1.000 19.60968 142 LYS F C 1
ATOM 786 O O . LYS A 1 103 ? 4.93970 -46.22174 -13.19251 1.000 20.24781 142 LYS F O 1
ATOM 792 N N . LYS A 1 104 ? 6.63196 -44.76950 -13.37401 1.000 20.31058 143 LYS F N 1
ATOM 793 C CA . LYS A 1 104 ? 7.48827 -45.55513 -12.49275 1.000 21.12961 143 LYS F CA 1
ATOM 794 C C . LYS A 1 104 ? 7.35057 -45.17265 -11.02532 1.000 18.36482 143 LYS F C 1
ATOM 795 O O . LYS A 1 104 ? 7.85354 -45.89836 -10.16336 1.000 17.17172 143 LYS F O 1
ATOM 801 N N . CYS A 1 105 ? 6.68731 -44.06114 -10.72036 1.000 26.83110 144 CYS F N 1
ATOM 802 C CA . CYS A 1 105 ? 6.39864 -43.68442 -9.34657 1.000 23.02634 144 CYS F CA 1
ATOM 803 C C . CYS A 1 105 ? 5.04082 -43.00586 -9.28762 1.000 24.98200 144 CYS F C 1
ATOM 804 O O . CYS A 1 105 ? 4.59439 -42.38624 -10.25682 1.000 20.97883 144 CYS F O 1
ATOM 807 N N . GLY A 1 106 ? 4.38182 -43.14798 -8.14239 1.000 25.75473 145 GLY F N 1
ATOM 808 C CA . GLY A 1 106 ? 3.06083 -42.58072 -7.95953 1.000 25.48097 145 GLY F CA 1
ATOM 809 C C . GLY A 1 106 ? 2.76653 -42.33803 -6.49883 1.000 25.22614 145 GLY F C 1
ATOM 810 O O . GLY A 1 106 ? 3.39155 -42.92532 -5.60978 1.000 24.16023 145 GLY F O 1
ATOM 811 N N . LEU A 1 107 ? 1.80200 -41.45532 -6.25942 1.000 31.96634 146 LEU F N 1
ATOM 812 C CA . LEU A 1 107 ? 1.31179 -41.15470 -4.92014 1.000 29.97704 146 LEU F CA 1
ATOM 813 C C . LEU A 1 107 ? -0.13042 -41.62695 -4.81557 1.000 24.47233 146 LEU F C 1
ATOM 814 O O . LEU A 1 107 ? -0.98453 -41.20638 -5.60323 1.000 25.37471 146 LEU F O 1
ATOM 819 N N . VAL A 1 108 ? -0.40142 -42.48268 -3.83678 1.000 22.77622 147 VAL F N 1
ATOM 820 C CA . VAL A 1 108 ? -1.70915 -43.09982 -3.67119 1.000 17.32136 147 VAL F CA 1
ATOM 821 C C . VAL A 1 108 ? -2.24005 -42.72033 -2.29950 1.000 17.80307 147 VAL F C 1
ATOM 822 O O . VAL A 1 108 ? -1.57867 -42.95993 -1.28159 1.000 18.09319 147 VAL F O 1
ATOM 826 N N . GLN A 1 109 ? -3.42794 -42.12877 -2.27304 1.000 18.06739 148 GLN F N 1
ATOM 827 C CA . GLN A 1 109 ? -4.12871 -41.86086 -1.02811 1.000 18.64873 148 GLN F CA 1
ATOM 828 C C . GLN A 1 109 ? -4.96308 -43.09070 -0.69348 1.000 18.72763 148 GLN F C 1
ATOM 829 O O . GLN A 1 109 ? -5.76966 -43.54005 -1.51473 1.000 18.60003 148 GLN F O 1
ATOM 835 N N . VAL A 1 110 ? -4.75786 -43.64494 0.49817 1.000 19.09540 149 VAL F N 1
ATOM 836 C CA . VAL A 1 110 ? -5.35505 -44.91720 0.88487 1.000 19.27680 149 VAL F CA 1
ATOM 837 C C . VAL A 1 110 ? -6.37028 -44.67179 1.99250 1.000 19.96568 149 VAL F C 1
ATOM 838 O O . VAL A 1 110 ? -6.04710 -44.06759 3.02221 1.000 20.50020 149 VAL F O 1
ATOM 842 N N . PHE A 1 111 ? -7.59148 -45.15565 1.77944 1.000 21.99708 150 PHE F N 1
ATOM 843 C CA . PHE A 1 111 ? -8.68307 -45.07706 2.74137 1.000 20.81096 150 PHE F CA 1
ATOM 844 C C . PHE A 1 111 ? -8.98894 -46.47022 3.27642 1.000 21.10468 150 PHE F C 1
ATOM 845 O O . PHE A 1 111 ? -9.23731 -47.39667 2.49761 1.000 20.84404 150 PHE F O 1
ATOM 853 N N . ALA A 1 112 ? -8.97097 -46.61555 4.59754 1.000 21.81148 151 ALA F N 1
ATOM 854 C CA . ALA A 1 112 ? -9.24561 -47.88512 5.25033 1.000 22.32255 151 ALA F CA 1
ATOM 855 C C . ALA A 1 112 ? -10.52838 -47.78696 6.06682 1.000 23.08907 151 ALA F C 1
ATOM 856 O O . ALA A 1 112 ? -11.01155 -46.69445 6.38066 1.000 23.38253 151 ALA F O 1
ATOM 858 N N . LYS A 1 113 ? -11.08620 -48.95635 6.39879 1.000 23.53944 152 LYS F N 1
ATOM 859 C CA . LYS A 1 113 ? -12.38344 -48.99278 7.07047 1.000 26.17435 152 LYS F CA 1
ATOM 860 C C . LYS A 1 113 ? -12.32224 -48.39740 8.47188 1.000 26.24176 152 LYS F C 1
ATOM 861 O O . LYS A 1 113 ? -13.31798 -47.83606 8.94551 1.000 26.18554 152 LYS F O 1
ATOM 867 N N . ASP A 1 114 ? -11.17641 -48.49943 9.14832 1.000 25.49539 156 ASP F N 1
ATOM 868 C CA . ASP A 1 114 ? -11.02737 -47.93416 10.48343 1.000 26.57853 156 ASP F CA 1
ATOM 869 C C . ASP A 1 114 ? -10.83548 -46.42036 10.46497 1.000 26.52900 156 ASP F C 1
ATOM 870 O O . ASP A 1 114 ? -10.34831 -45.85609 11.45214 1.000 27.43887 156 ASP F O 1
ATOM 875 N N . GLN A 1 115 ? -11.20208 -45.76852 9.35990 1.000 25.67319 157 GLN F N 1
ATOM 876 C CA . GLN A 1 115 ? -11.12227 -44.31923 9.18215 1.000 25.70149 157 GLN F CA 1
ATOM 877 C C . GLN A 1 115 ? -9.69332 -43.79815 9.22947 1.000 25.55257 157 GLN F C 1
ATOM 878 O O . GLN A 1 115 ? -9.47349 -42.59920 9.42691 1.000 26.58359 157 GLN F O 1
ATOM 884 N N . ASN A 1 116 ? -8.71483 -44.67884 9.05465 1.000 27.77051 158 ASN F N 1
ATOM 885 C CA . ASN A 1 116 ? -7.33948 -44.25445 8.84295 1.000 24.87789 158 ASN F CA 1
ATOM 886 C C . ASN A 1 116 ? -7.13811 -43.89541 7.37813 1.000 23.64930 158 ASN F C 1
ATOM 887 O O . ASN A 1 116 ? -7.51276 -44.66089 6.48536 1.000 24.18629 158 ASN F O 1
ATOM 892 N N . VAL A 1 117 ? -6.55140 -42.72788 7.13280 1.000 23.59963 159 VAL F N 1
ATOM 893 C CA . VAL A 1 117 ? -6.23582 -42.27135 5.78575 1.000 23.18162 159 VAL F CA 1
ATOM 894 C C . VAL A 1 117 ? -4.76159 -41.89816 5.74971 1.000 25.92610 159 VAL F C 1
ATOM 895 O O . VAL A 1 117 ? -4.28632 -41.14355 6.60526 1.000 26.69397 159 VAL F O 1
ATOM 899 N N . TRP A 1 118 ? -4.03708 -42.43296 4.76974 1.000 21.68890 160 TRP F N 1
ATOM 900 C CA . TRP A 1 118 ? -2.61643 -42.15931 4.63817 1.000 21.65092 160 TRP F CA 1
ATOM 901 C C . TRP A 1 118 ? -2.25000 -42.08657 3.16285 1.000 20.61235 160 TRP F C 1
ATOM 902 O O . TRP A 1 118 ? -3.09163 -42.26250 2.27784 1.000 20.02996 160 TRP F O 1
ATOM 913 N N . THR A 1 119 ? -0.97018 -41.84656 2.90292 1.000 26.11602 161 THR F N 1
ATOM 914 C CA . THR A 1 119 ? -0.44653 -41.72969 1.55128 1.000 32.81868 161 THR F CA 1
ATOM 915 C C . THR A 1 119 ? 0.74411 -42.65934 1.39939 1.000 23.71416 161 THR F C 1
ATOM 916 O O . THR A 1 119 ? 1.59926 -42.73689 2.28553 1.000 21.02192 161 THR F O 1
ATOM 920 N N . GLU A 1 120 ? 0.78640 -43.37360 0.28036 1.000 19.74421 162 GLU F N 1
ATOM 921 C CA . GLU A 1 120 ? 1.89743 -44.25074 -0.04198 1.000 18.88881 162 GLU F CA 1
ATOM 922 C C . GLU A 1 120 ? 2.58052 -43.74390 -1.30119 1.000 18.30895 162 GLU F C 1
ATOM 923 O O . GLU A 1 120 ? 1.91586 -43.46363 -2.30414 1.000 20.55407 162 GLU F O 1
ATOM 929 N N . LEU A 1 121 ? 3.90584 -43.64282 -1.24813 1.000 18.60129 163 LEU F N 1
ATOM 930 C CA . LEU A 1 121 ? 4.71286 -43.36593 -2.42886 1.000 24.58857 163 LEU F CA 1
ATOM 931 C C . LEU A 1 121 ? 5.17061 -44.70796 -2.98076 1.000 22.13742 163 LEU F C 1
ATOM 932 O O . LEU A 1 121 ? 6.00058 -45.38992 -2.37178 1.000 18.80424 163 LEU F O 1
ATOM 937 N N . ARG A 1 122 ? 4.62662 -45.08520 -4.13093 1.000 21.40996 164 ARG F N 1
ATOM 938 C CA . ARG A 1 122 ? 4.87644 -46.38528 -4.72618 1.000 20.22935 164 ARG F CA 1
ATOM 939 C C . ARG A 1 122 ? 5.76294 -46.23358 -5.95296 1.000 23.35953 164 ARG F C 1
ATOM 940 O O . ARG A 1 122 ? 5.74196 -45.20748 -6.63706 1.000 20.42759 164 ARG F O 1
ATOM 948 N N . VAL A 1 123 ? 6.55467 -47.26739 -6.21669 1.000 28.12501 165 VAL F N 1
ATOM 949 C CA . VAL A 1 123 ? 7.52612 -47.24336 -7.29837 1.000 22.15367 165 VAL F CA 1
ATOM 950 C C . VAL A 1 123 ? 7.51093 -48.58810 -8.00671 1.000 18.30595 165 VAL F C 1
ATOM 951 O O . VAL A 1 123 ? 7.27256 -49.63173 -7.39360 1.000 18.84016 165 VAL F O 1
ATOM 955 N N . ARG A 1 124 ? 7.73693 -48.55169 -9.31640 1.000 18.16711 166 ARG F N 1
ATOM 956 C CA . ARG A 1 124 ? 7.94698 -49.78005 -10.06591 1.000 18.76287 166 ARG F CA 1
ATOM 957 C C . ARG A 1 124 ? 9.34036 -50.32103 -9.76840 1.000 24.59703 166 ARG F C 1
ATOM 958 O O . ARG A 1 124 ? 10.31641 -49.56675 -9.70946 1.000 19.63263 166 ARG F O 1
ATOM 966 N N . GLY A 1 125 ? 9.43224 -51.63645 -9.58562 1.000 20.44916 167 GLY F N 1
ATOM 967 C CA . GLY A 1 125 ? 10.69331 -52.26171 -9.23656 1.000 21.51453 167 GLY F CA 1
ATOM 968 C C . GLY A 1 125 ? 11.08298 -51.96072 -7.80248 1.000 22.84368 167 GLY F C 1
ATOM 969 O O . GLY A 1 125 ? 10.49113 -51.08029 -7.17111 1.000 25.54052 167 GLY F O 1
ATOM 970 N N . HIS A 1 126 ? 12.05672 -52.68835 -7.26215 1.000 28.29813 168 HIS F N 1
ATOM 971 C CA . HIS A 1 126 ? 12.44012 -52.46530 -5.87834 1.000 27.66120 168 HIS F CA 1
ATOM 972 C C . HIS A 1 126 ? 13.12089 -51.10404 -5.73765 1.000 27.07536 168 HIS F C 1
ATOM 973 O O . HIS A 1 126 ? 13.79188 -50.63813 -6.66288 1.000 23.01977 168 HIS F O 1
ATOM 980 N N . PRO A 1 127 ? 12.93433 -50.42969 -4.60333 1.000 28.35000 169 PRO F N 1
ATOM 981 C CA . PRO A 1 127 ? 13.55409 -49.11116 -4.43182 1.000 31.09253 169 PRO F CA 1
ATOM 982 C C . PRO A 1 127 ? 15.07123 -49.21568 -4.42571 1.000 29.60514 169 PRO F C 1
ATOM 983 O O . PRO A 1 127 ? 15.64740 -50.15030 -3.86445 1.000 26.60668 169 PRO F O 1
ATOM 987 N N . ASN A 1 128 ? 15.71352 -48.24543 -5.06988 1.000 27.41413 170 ASN F N 1
ATOM 988 C CA . ASN A 1 128 ? 17.16283 -48.14960 -5.13237 1.000 26.21711 170 ASN F CA 1
ATOM 989 C C . ASN A 1 128 ? 17.63964 -46.84995 -4.49592 1.000 25.67971 170 ASN F C 1
ATOM 990 O O . ASN A 1 128 ? 16.85858 -45.92513 -4.25656 1.000 33.05531 170 ASN F O 1
ATOM 995 N N . TYR A 1 129 ? 18.93745 -46.79663 -4.20597 1.000 26.50226 171 TYR F N 1
ATOM 996 C CA . TYR A 1 129 ? 19.55501 -45.61651 -3.61766 1.000 28.61003 171 TYR F CA 1
ATOM 997 C C . TYR A 1 129 ? 19.90088 -44.54546 -4.65583 1.000 33.98268 171 TYR F C 1
ATOM 998 O O . TYR A 1 129 ? 20.67715 -43.62950 -4.35378 1.000 28.89269 171 TYR F O 1
ATOM 1007 N N . GLY A 1 130 ? 19.34140 -44.63763 -5.86137 1.000 34.76889 172 GLY F N 1
ATOM 1008 C CA . GLY A 1 130 ? 19.57168 -43.64530 -6.89352 1.000 24.05496 172 GLY F CA 1
ATOM 1009 C C . GLY A 1 130 ? 18.78434 -42.36965 -6.68504 1.000 23.18812 172 GLY F C 1
ATOM 1010 O O . GLY A 1 130 ? 18.61315 -41.92257 -5.54799 1.000 24.90466 172 GLY F O 1
ATOM 1011 N N . SER A 1 131 ? 18.30035 -41.77064 -7.77133 1.000 22.10333 174 SER F N 1
ATOM 1012 C CA . SER A 1 131 ? 17.53559 -40.52824 -7.71261 1.000 21.42873 174 SER F CA 1
ATOM 1013 C C . SER A 1 131 ? 16.09693 -40.80687 -8.13204 1.000 21.46219 174 SER F C 1
ATOM 1014 O O . SER A 1 131 ? 15.82966 -41.12650 -9.29632 1.000 19.72354 174 SER F O 1
ATOM 1017 N N . LEU A 1 132 ? 15.18115 -40.68868 -7.17579 1.000 20.16900 175 LEU F N 1
ATOM 1018 C CA . LEU A 1 132 ? 13.75483 -40.76854 -7.45056 1.000 21.68392 175 LEU F CA 1
ATOM 1019 C C . LEU A 1 132 ? 13.30597 -39.57241 -8.28430 1.000 23.56861 175 LEU F C 1
ATOM 1020 O O . LEU A 1 132 ? 13.87369 -38.47935 -8.19651 1.000 25.47071 175 LEU F O 1
ATOM 1025 N N . ASP A 1 133 ? 12.29696 -39.80299 -9.12522 1.000 23.03253 176 ASP F N 1
ATOM 1026 C CA . ASP A 1 133 ? 11.75517 -38.75129 -9.97605 1.000 22.93681 176 ASP F CA 1
ATOM 1027 C C . ASP A 1 133 ? 11.43397 -37.51265 -9.15048 1.000 27.83780 176 ASP F C 1
ATOM 1028 O O . ASP A 1 133 ? 10.79221 -37.59735 -8.10015 1.000 31.51088 176 ASP F O 1
ATOM 1033 N N . ALA A 1 134 ? 11.90687 -36.35974 -9.63162 1.000 38.09082 177 ALA F N 1
ATOM 1034 C CA . ALA A 1 134 ? 11.81557 -35.12660 -8.85604 1.000 36.58454 177 ALA F CA 1
ATOM 1035 C C . ALA A 1 134 ? 10.36969 -34.72358 -8.60742 1.000 33.74085 177 ALA F C 1
ATOM 1036 O O . ALA A 1 134 ? 10.04282 -34.19780 -7.53680 1.000 39.25154 177 ALA F O 1
ATOM 1038 N N . GLY A 1 135 ? 9.49321 -34.94148 -9.59048 1.000 33.74628 178 GLY F N 1
ATOM 1039 C CA . GLY A 1 135 ? 8.09042 -34.60515 -9.40147 1.000 31.88903 178 GLY F CA 1
ATOM 1040 C C . GLY A 1 135 ? 7.44788 -35.41927 -8.29641 1.000 30.12874 178 GLY F C 1
ATOM 1041 O O . GLY A 1 135 ? 6.78058 -34.87515 -7.41405 1.000 29.76738 178 GLY F O 1
ATOM 1042 N N . CYS A 1 136 ? 7.63933 -36.74065 -8.33598 1.000 30.97122 179 CYS F N 1
ATOM 1043 C CA . CYS A 1 136 ? 7.13079 -37.60546 -7.27584 1.000 29.84634 179 CYS F CA 1
ATOM 1044 C C . CYS A 1 136 ? 7.68054 -37.18992 -5.91720 1.000 28.70526 179 CYS F C 1
ATOM 1045 O O . CYS A 1 136 ? 6.94039 -37.12986 -4.92770 1.000 27.45988 179 CYS F O 1
ATOM 1048 N N . ARG A 1 137 ? 8.97955 -36.89179 -5.85576 1.000 30.03441 180 ARG F N 1
ATOM 1049 C CA . ARG A 1 137 ? 9.61411 -36.55992 -4.58542 1.000 30.06181 180 ARG F CA 1
ATOM 1050 C C . ARG A 1 137 ? 9.04253 -35.27586 -4.00007 1.000 31.43698 180 ARG F C 1
ATOM 1051 O O . ARG A 1 137 ? 8.68542 -35.22816 -2.81774 1.000 37.59447 180 ARG F O 1
ATOM 1059 N N . ARG A 1 138 ? 8.94818 -34.21869 -4.81399 1.000 28.58753 181 ARG F N 1
ATOM 1060 C CA . ARG A 1 138 ? 8.42679 -32.95381 -4.30621 1.000 27.72190 181 ARG F CA 1
ATOM 1061 C C . ARG A 1 138 ? 6.94845 -33.05942 -3.95698 1.000 25.76752 181 ARG F C 1
ATOM 1062 O O . ARG A 1 138 ? 6.47920 -32.37639 -3.03984 1.000 25.11763 181 ARG F O 1
ATOM 1070 N N . GLU A 1 139 ? 6.20354 -33.91088 -4.66371 1.000 27.31127 182 GLU F N 1
ATOM 1071 C CA . GLU A 1 139 ? 4.79354 -34.08938 -4.34050 1.000 30.43771 182 GLU F CA 1
ATOM 1072 C C . GLU A 1 139 ? 4.62535 -34.79928 -3.00379 1.000 24.13835 182 GLU F C 1
ATOM 1073 O O . GLU A 1 139 ? 3.80256 -34.38948 -2.17618 1.000 25.02071 182 GLU F O 1
ATOM 1079 N N . TYR A 1 140 ? 5.39496 -35.86444 -2.77227 1.000 24.14308 183 TYR F N 1
ATOM 1080 C CA . TYR A 1 140 ? 5.32404 -36.54235 -1.48318 1.000 27.48091 183 TYR F CA 1
ATOM 1081 C C . TYR A 1 140 ? 5.81917 -35.63220 -0.36627 1.000 23.99730 183 TYR F C 1
ATOM 1082 O O . TYR A 1 140 ? 5.29724 -35.67204 0.75262 1.000 29.80132 183 TYR F O 1
ATOM 1091 N N . GLU A 1 141 ? 6.82340 -34.80144 -0.65464 1.000 34.67548 184 GLU F N 1
ATOM 1092 C CA . GLU A 1 141 ? 7.28596 -33.82799 0.32808 1.000 25.83206 184 GLU F CA 1
ATOM 1093 C C . GLU A 1 141 ? 6.19239 -32.82433 0.65926 1.000 27.96772 184 GLU F C 1
ATOM 1094 O O . GLU A 1 141 ? 5.99344 -32.47212 1.82785 1.000 31.59199 184 GLU F O 1
ATOM 1100 N N . ALA A 1 142 ? 5.47711 -32.34844 -0.36277 1.000 25.02062 185 ALA F N 1
ATOM 1101 C CA . ALA A 1 142 ? 4.37505 -31.42129 -0.13566 1.000 25.08035 185 ALA F CA 1
ATOM 1102 C C . ALA A 1 142 ? 3.28500 -32.05187 0.71988 1.000 30.22609 185 ALA F C 1
ATOM 1103 O O . ALA A 1 142 ? 2.74449 -31.40104 1.61993 1.000 28.30842 185 ALA F O 1
ATOM 1105 N N . TYR A 1 143 ? 2.95137 -33.32008 0.46132 1.000 29.81206 186 TYR F N 1
ATOM 1106 C CA . TYR A 1 143 ? 1.91205 -33.97853 1.24727 1.000 23.66622 186 TYR F CA 1
ATOM 1107 C C . TYR A 1 143 ? 2.32709 -34.12073 2.70473 1.000 23.53604 186 TYR F C 1
ATOM 1108 O O . TYR A 1 143 ? 1.57439 -33.75279 3.61335 1.000 27.48196 186 TYR F O 1
ATOM 1117 N N . VAL A 1 144 ? 3.51261 -34.68560 2.95094 1.000 24.77370 187 VAL F N 1
ATOM 1118 C CA . VAL A 1 144 ? 3.94233 -34.89960 4.32763 1.000 29.24348 187 VAL F CA 1
ATOM 1119 C C . VAL A 1 144 ? 4.19204 -33.58177 5.04608 1.000 30.77130 187 VAL F C 1
ATOM 1120 O O . VAL A 1 144 ? 4.19462 -33.54410 6.28052 1.000 39.46041 187 VAL F O 1
ATOM 1124 N N . LYS A 1 145 ? 4.38800 -32.49281 4.30388 1.000 31.53315 188 LYS F N 1
ATOM 1125 C CA . LYS A 1 145 ? 4.52453 -31.17955 4.91668 1.000 26.63509 188 LYS F CA 1
ATOM 1126 C C . LYS A 1 145 ? 3.15782 -30.60978 5.27171 1.000 35.63059 188 LYS F C 1
ATOM 1127 O O . LYS A 1 145 ? 3.04473 -29.79007 6.18949 1.000 42.83399 188 LYS F O 1
ATOM 1133 N N . GLU A 1 146 ? 2.12195 -31.04526 4.55592 1.000 42.49758 189 GLU F N 1
ATOM 1134 C CA . GLU A 1 146 ? 0.74324 -30.60594 4.72039 1.000 44.19266 189 GLU F CA 1
ATOM 1135 C C . GLU A 1 146 ? -0.04085 -31.43709 5.72953 1.000 44.01814 189 GLU F C 1
ATOM 1136 O O . GLU A 1 146 ? -1.24401 -31.21105 5.89194 1.000 46.28562 189 GLU F O 1
ATOM 1142 N N . ILE A 1 147 ? 0.59710 -32.39072 6.40654 1.000 42.63089 190 ILE F N 1
ATOM 1143 C CA . ILE A 1 147 ? -0.10746 -33.19248 7.39944 1.000 46.23434 190 ILE F CA 1
ATOM 1144 C C . ILE A 1 147 ? -0.32408 -32.36134 8.65593 1.000 48.16890 190 ILE F C 1
ATOM 1145 O O . ILE A 1 147 ? 0.60963 -31.73660 9.17600 1.000 50.56732 190 ILE F O 1
ATOM 1150 N N . LYS A 1 148 ? -1.56159 -32.34906 9.14952 1.000 50.36429 191 LYS F N 1
ATOM 1151 C CA . LYS A 1 148 ? -1.92181 -31.57051 10.33404 1.000 55.75957 191 LYS F CA 1
ATOM 1152 C C . LYS A 1 148 ? -1.43838 -32.30426 11.57969 1.000 57.34729 191 LYS F C 1
ATOM 1153 O O . LYS A 1 148 ? -2.14451 -33.13334 12.15706 1.000 58.00459 191 LYS F O 1
ATOM 1159 N N . GLY A 1 149 a -0.21508 -31.99022 12.00019 1.000 58.60824 191 GLY F N 1
ATOM 1160 C CA . GLY A 1 149 a 0.31701 -32.50108 13.24788 1.000 61.33598 191 GLY F CA 1
ATOM 1161 C C . GLY A 1 149 a 0.80878 -33.93208 13.19014 1.000 63.73099 191 GLY F C 1
ATOM 1162 O O . GLY A 1 149 a 0.07581 -34.83324 12.76998 1.000 64.53346 191 GLY F O 1
ATOM 1163 N N . LYS A 1 150 b 2.05509 -34.14331 13.61981 1.000 68.51642 191 LYS F N 1
ATOM 1164 C CA . LYS A 1 150 b 2.66777 -35.46625 13.70653 1.000 69.33673 191 LYS F CA 1
ATOM 1165 C C . LYS A 1 150 b 2.64185 -36.20430 12.37381 1.000 55.55260 191 LYS F C 1
ATOM 1166 O O . LYS A 1 150 b 1.73069 -36.99611 12.10979 1.000 52.98401 191 LYS F O 1
ATOM 1172 N N . LYS A 1 151 ? 3.64299 -35.95726 11.53389 1.000 56.02280 192 LYS F N 1
ATOM 1173 C CA . LYS A 1 151 ? 3.78219 -36.65019 10.25792 1.000 48.55985 192 LYS F CA 1
ATOM 1174 C C . LYS A 1 151 ? 4.68359 -37.86020 10.46979 1.000 48.28345 192 LYS F C 1
ATOM 1175 O O . LYS A 1 151 ? 5.87422 -37.71090 10.76380 1.000 57.49186 192 LYS F O 1
ATOM 1181 N N . ASN A 1 152 ? 4.12144 -39.05734 10.32775 1.000 46.52171 193 ASN F N 1
ATOM 1182 C CA . ASN A 1 152 ? 4.85707 -40.29636 10.56426 1.000 44.83269 193 ASN F CA 1
ATOM 1183 C C . ASN A 1 152 ? 5.12857 -40.95635 9.21574 1.000 33.06720 193 ASN F C 1
ATOM 1184 O O . ASN A 1 152 ? 4.37613 -41.81810 8.76075 1.000 37.98264 193 ASN F O 1
ATOM 1189 N N . SER A 1 153 ? 6.22117 -40.54829 8.57488 1.000 32.19269 194 SER F N 1
ATOM 1190 C CA . SER A 1 153 ? 6.62161 -41.10532 7.28988 1.000 28.59974 194 SER F CA 1
ATOM 1191 C C . SER A 1 153 ? 7.73908 -42.11492 7.51797 1.000 29.43006 194 SER F C 1
ATOM 1192 O O . SER A 1 153 ? 8.79672 -41.76682 8.05375 1.000 34.63187 194 SER F O 1
ATOM 1195 N N . THR A 1 154 ? 7.50606 -43.35747 7.10974 1.000 35.42133 195 THR F N 1
ATOM 1196 C CA . THR A 1 154 ? 8.50224 -44.41191 7.19874 1.000 27.97559 195 THR F CA 1
ATOM 1197 C C . THR A 1 154 ? 8.60035 -45.12838 5.85957 1.000 23.38053 195 THR F C 1
ATOM 1198 O O . THR A 1 154 ? 7.82191 -44.88151 4.93469 1.000 23.11999 195 THR F O 1
ATOM 1202 N N . SER A 1 155 ? 9.56724 -46.03049 5.76768 1.000 28.32519 196 SER F N 1
ATOM 1203 C CA . SER A 1 155 ? 9.80820 -46.79841 4.54732 1.000 28.33375 196 SER F CA 1
ATOM 1204 C C . SER A 1 155 ? 9.56806 -48.27125 4.83870 1.000 24.03426 196 SER F C 1
ATOM 1205 O O . SER A 1 155 ? 10.33926 -48.88174 5.60318 1.000 29.39502 196 SER F O 1
ATOM 1208 N N . PRO A 1 156 ? 8.51471 -48.88145 4.28804 1.000 23.52082 197 PRO F N 1
ATOM 1209 C CA . PRO A 1 156 ? 8.28466 -50.31577 4.52387 1.000 21.55708 197 PRO F CA 1
ATOM 1210 C C . PRO A 1 156 ? 9.30236 -51.22628 3.85803 1.000 24.47264 197 PRO F C 1
ATOM 1211 O O . PRO A 1 156 ? 9.34486 -52.41725 4.19242 1.000 26.40591 197 PRO F O 1
ATOM 1215 N N . TYR A 1 157 ? 10.10536 -50.72137 2.92624 1.000 32.56121 198 TYR F N 1
ATOM 1216 C CA . TYR A 1 157 ? 11.02013 -51.55790 2.16283 1.000 29.29288 198 TYR F CA 1
ATOM 1217 C C . TYR A 1 157 ? 12.38478 -51.63482 2.83332 1.000 32.55428 198 TYR F C 1
ATOM 1218 O O . TYR A 1 157 ? 12.87177 -50.65434 3.40338 1.000 32.06277 198 TYR F O 1
ATOM 1227 N N . SER A 1 158 ? 12.99529 -52.81301 2.75740 1.000 34.53576 199 SER F N 1
ATOM 1228 C CA . SER A 1 158 ? 14.37331 -53.01798 3.16829 1.000 33.47224 199 SER F CA 1
ATOM 1229 C C . SER A 1 158 ? 15.07175 -53.83597 2.09432 1.000 31.18733 199 SER F C 1
ATOM 1230 O O . SER A 1 158 ? 14.43148 -54.54384 1.31349 1.000 31.25591 199 SER F O 1
ATOM 1233 N N . ASP A 1 159 ? 16.40205 -53.74498 2.06616 1.000 29.37494 200 ASP F N 1
ATOM 1234 C CA . ASP A 1 159 ? 17.15702 -54.47781 1.05680 1.000 32.41090 200 ASP F CA 1
ATOM 1235 C C . ASP A 1 159 ? 17.02661 -55.98397 1.22505 1.000 33.00848 200 ASP F C 1
ATOM 1236 O O . ASP A 1 159 ? 17.35532 -56.73090 0.29829 1.000 42.77748 200 ASP F O 1
ATOM 1241 N N . ASP A 1 160 ? 16.55752 -56.44154 2.38153 1.000 32.30263 201 ASP F N 1
ATOM 1242 C CA . ASP A 1 160 ? 16.33079 -57.85309 2.64522 1.000 37.53356 201 ASP F CA 1
ATOM 1243 C C . ASP A 1 160 ? 14.95395 -58.33922 2.19937 1.000 41.33124 201 ASP F C 1
ATOM 1244 O O . ASP A 1 160 ? 14.59314 -59.48404 2.49370 1.000 45.42939 201 ASP F O 1
ATOM 1249 N N . CYS A 1 161 ? 14.17933 -57.50453 1.50728 1.000 40.97551 202 CYS F N 1
ATOM 1250 C CA . CYS A 1 161 ? 12.88857 -57.91272 0.96377 1.000 35.17513 202 CYS F CA 1
ATOM 1251 C C . CYS A 1 161 ? 13.07018 -58.54824 -0.41066 1.000 43.80317 202 CYS F C 1
ATOM 1252 O O . CYS A 1 161 ? 13.70223 -57.95740 -1.29215 1.000 56.33041 202 CYS F O 1
ATOM 1255 N N . GLN A 1 162 ? 12.52139 -59.74676 -0.59216 1.000 42.69015 203 GLN F N 1
ATOM 1256 C CA . GLN A 1 162 ? 12.52253 -60.38262 -1.91008 1.000 51.72006 203 GLN F CA 1
ATOM 1257 C C . GLN A 1 162 ? 11.08978 -60.54462 -2.41210 1.000 59.09014 203 GLN F C 1
ATOM 1258 O O . GLN A 1 162 ? 10.17443 -59.85967 -1.95194 1.000 51.31377 203 GLN F O 1
ATOM 1264 N N . GLU B 1 8 ? 48.14489 1.43170 32.93488 1.000 57.52874 48 GLU A N 1
ATOM 1265 C CA . GLU B 1 8 ? 48.73807 0.24605 33.54033 1.000 47.05775 48 GLU A CA 1
ATOM 1266 C C . GLU B 1 8 ? 47.86295 -0.97505 33.29201 1.000 37.80633 48 GLU A C 1
ATOM 1267 O O . GLU B 1 8 ? 46.65599 -0.94121 33.52300 1.000 34.48185 48 GLU A O 1
ATOM 1273 N N . SER B 1 9 ? 48.47296 -2.05425 32.81764 1.000 39.93639 49 SER A N 1
ATOM 1274 C CA . SER B 1 9 ? 47.76286 -3.29816 32.57614 1.000 38.60936 49 SER A CA 1
ATOM 1275 C C . SER B 1 9 ? 48.12089 -4.31526 33.65012 1.000 32.96605 49 SER A C 1
ATOM 1276 O O . SER B 1 9 ? 49.22755 -4.30727 34.19615 1.000 44.74929 49 SER A O 1
ATOM 1279 N N . PHE B 1 10 ? 47.16772 -5.19203 33.94591 1.000 28.89395 50 PHE A N 1
ATOM 1280 C CA . PHE B 1 10 ? 47.29892 -6.19065 34.99803 1.000 30.17244 50 PHE A CA 1
ATOM 1281 C C . PHE B 1 10 ? 47.07670 -7.56527 34.38814 1.000 29.73291 50 PHE A C 1
ATOM 1282 O O . PHE B 1 10 ? 46.01030 -7.83040 33.82462 1.000 25.91634 50 PHE A O 1
ATOM 1290 N N . ALA B 1 11 ? 48.07936 -8.43211 34.49684 1.000 34.72980 51 ALA A N 1
ATOM 1291 C CA . ALA B 1 11 ? 48.00833 -9.73824 33.85740 1.000 27.21171 51 ALA A CA 1
ATOM 1292 C C . ALA B 1 11 ? 47.03137 -10.63252 34.60676 1.000 24.12659 51 ALA A C 1
ATOM 1293 O O . ALA B 1 11 ? 47.15123 -10.82147 35.82078 1.000 25.77337 51 ALA A O 1
ATOM 1295 N N . ILE B 1 12 ? 46.05892 -11.18321 33.87772 1.000 23.21691 52 ILE A N 1
ATOM 1296 C CA . ILE B 1 12 ? 45.05584 -12.04089 34.50123 1.000 29.65235 52 ILE A CA 1
ATOM 1297 C C . ILE B 1 12 ? 45.57267 -13.45416 34.74820 1.000 27.98337 52 ILE A C 1
ATOM 1298 O O . ILE B 1 12 ? 45.03499 -14.15742 35.61261 1.000 27.75843 52 ILE A O 1
ATOM 1303 N N . ASP B 1 13 ? 46.61092 -13.88849 34.03074 1.000 24.62109 53 ASP A N 1
ATOM 1304 C CA . ASP B 1 13 ? 47.19128 -15.19926 34.28875 1.000 28.49504 53 ASP A CA 1
ATOM 1305 C C . ASP B 1 13 ? 48.06638 -15.20641 35.53302 1.000 30.77710 53 ASP A C 1
ATOM 1306 O O . ASP B 1 13 ? 48.31290 -16.27608 36.09702 1.000 33.12249 53 ASP A O 1
ATOM 1311 N N . GLU B 1 14 ? 48.54520 -14.04324 35.96764 1.000 28.28226 54 GLU A N 1
ATOM 1312 C CA . GLU B 1 14 ? 49.27370 -13.96505 37.22725 1.000 33.28959 54 GLU A CA 1
ATOM 1313 C C . GLU B 1 14 ? 48.32252 -13.92625 38.41479 1.000 27.98713 54 GLU A C 1
ATOM 1314 O O . GLU B 1 14 ? 48.58664 -14.55078 39.44829 1.000 30.50750 54 GLU A O 1
ATOM 1320 N N . PHE B 1 15 ? 47.21394 -13.19514 38.28109 1.000 25.09685 55 PHE A N 1
ATOM 1321 C CA . PHE B 1 15 ? 46.24022 -13.11773 39.36219 1.000 24.03855 55 PHE A CA 1
ATOM 1322 C C . PHE B 1 15 ? 45.61716 -14.47509 39.65177 1.000 21.40323 55 PHE A C 1
ATOM 1323 O O . PHE B 1 15 ? 45.30568 -14.78120 40.80800 1.000 23.16622 55 PHE A O 1
ATOM 1331 N N . MET B 1 16 ? 45.45163 -15.30905 38.62911 1.000 24.41346 56 MET A N 1
ATOM 1332 C CA . MET B 1 16 ? 44.85052 -16.62286 38.79204 1.000 29.43428 56 MET A CA 1
ATOM 1333 C C . MET B 1 16 ? 45.88808 -17.72949 38.92182 1.000 29.02966 56 MET A C 1
ATOM 1334 O O . MET B 1 16 ? 45.52092 -18.90693 38.95091 1.000 28.80924 56 MET A O 1
ATOM 1339 N N . ASN B 1 17 ? 47.17195 -17.37943 39.01445 1.000 32.55722 57 ASN A N 1
ATOM 1340 C CA . ASN B 1 17 ? 48.24264 -18.36571 39.16055 1.000 27.69519 57 ASN A CA 1
ATOM 1341 C C . ASN B 1 17 ? 48.39581 -18.72182 40.63979 1.000 35.10134 57 ASN A C 1
ATOM 1342 O O . ASN B 1 17 ? 49.36786 -18.36928 41.31132 1.000 34.80587 57 ASN A O 1
ATOM 1347 N N . THR B 1 18 ? 47.40238 -19.44650 41.14720 1.000 34.38513 58 THR A N 1
ATOM 1348 C CA . THR B 1 18 ? 47.39240 -19.82940 42.54943 1.000 32.93740 58 THR A CA 1
ATOM 1349 C C . THR B 1 18 ? 46.60194 -21.11722 42.72015 1.000 35.98144 58 THR A C 1
ATOM 1350 O O . THR B 1 18 ? 45.69739 -21.41801 41.93655 1.000 30.87225 58 THR A O 1
ATOM 1354 N N . THR B 1 19 ? 46.96209 -21.87896 43.75182 1.000 35.78911 59 THR A N 1
ATOM 1355 C CA . THR B 1 19 ? 46.20658 -23.06380 44.13423 1.000 32.25706 59 THR A CA 1
ATOM 1356 C C . THR B 1 19 ? 45.02298 -22.73280 45.03340 1.000 37.59670 59 THR A C 1
ATOM 1357 O O . THR B 1 19 ? 44.25563 -23.63812 45.38273 1.000 35.27405 59 THR A O 1
ATOM 1361 N N . ASP B 1 20 a 44.85787 -21.46609 45.40791 1.000 34.39445 59 ASP A N 1
ATOM 1362 C CA . ASP B 1 20 a 43.75987 -21.05774 46.26779 1.000 31.36519 59 ASP A CA 1
ATOM 1363 C C . ASP B 1 20 a 42.50371 -20.81510 45.44417 1.000 32.71444 59 ASP A C 1
ATOM 1364 O O . ASP B 1 20 a 42.56742 -20.48347 44.25758 1.000 33.05966 59 ASP A O 1
ATOM 1369 N N . ASP B 1 21 ? 41.35297 -20.97536 46.08956 1.000 35.05969 60 ASP A N 1
ATOM 1370 C CA . ASP B 1 21 ? 40.09708 -20.60229 45.45913 1.000 28.73467 60 ASP A CA 1
ATOM 1371 C C . ASP B 1 21 ? 40.01110 -19.08897 45.33260 1.000 23.90118 60 ASP A C 1
ATOM 1372 O O . ASP B 1 21 ? 40.37946 -18.34922 46.24878 1.000 23.89076 60 ASP A O 1
ATOM 1377 N N . ILE B 1 22 ? 39.52289 -18.62633 44.19120 1.000 22.55016 61 ILE A N 1
ATOM 1378 C CA . ILE B 1 22 ? 39.32445 -17.20496 43.95811 1.000 23.99543 61 ILE A CA 1
ATOM 1379 C C . ILE B 1 22 ? 37.82688 -16.94997 44.02978 1.000 23.15656 61 ILE A C 1
ATOM 1380 O O . ILE B 1 22 ? 37.08100 -17.28203 43.10063 1.000 24.47270 61 ILE A O 1
ATOM 1385 N N . TRP B 1 23 ? 37.39429 -16.35172 45.13337 1.000 19.17425 62 TRP A N 1
ATOM 1386 C CA . TRP B 1 23 ? 35.98734 -16.13894 45.42688 1.000 18.96971 62 TRP A CA 1
ATOM 1387 C C . TRP B 1 23 ? 35.53583 -14.76030 44.97010 1.000 23.44619 62 TRP A C 1
ATOM 1388 O O . TRP B 1 23 ? 36.30690 -13.79782 44.97517 1.000 20.31277 62 TRP A O 1
ATOM 1399 N N . VAL B 1 24 ? 34.26710 -14.67470 44.57606 1.000 22.02705 63 VAL A N 1
ATOM 1400 C CA . VAL B 1 24 ? 33.63406 -13.39324 44.27581 1.000 20.66961 63 VAL A CA 1
ATOM 1401 C C . VAL B 1 24 ? 33.15375 -12.81082 45.60234 1.000 18.46657 63 VAL A C 1
ATOM 1402 O O . VAL B 1 24 ? 32.10499 -13.19533 46.12050 1.000 21.96684 63 VAL A O 1
ATOM 1406 N N . LEU B 1 25 ? 33.92125 -11.87502 46.15836 1.000 24.37007 64 LEU A N 1
ATOM 1407 C CA . LEU B 1 25 ? 33.52435 -11.25585 47.41788 1.000 24.03363 64 LEU A CA 1
ATOM 1408 C C . LEU B 1 25 ? 32.37634 -10.27800 47.20856 1.000 21.40443 64 LEU A C 1
ATOM 1409 O O . LEU B 1 25 ? 31.39283 -10.28635 47.95716 1.000 25.82793 64 LEU A O 1
ATOM 1414 N N . ASN B 1 26 ? 32.48791 -9.42843 46.19443 1.000 19.91579 65 ASN A N 1
ATOM 1415 C CA . ASN B 1 26 ? 31.47739 -8.43456 45.88011 1.000 22.56688 65 ASN A CA 1
ATOM 1416 C C . ASN B 1 26 ? 31.24844 -8.43421 44.37636 1.000 19.33630 65 ASN A C 1
ATOM 1417 O O . ASN B 1 26 ? 32.12142 -8.83336 43.60253 1.000 18.60330 65 ASN A O 1
ATOM 1422 N N . THR B 1 27 ? 30.06061 -7.99839 43.96785 1.000 22.02904 66 THR A N 1
ATOM 1423 C CA . THR B 1 27 ? 29.73143 -7.93219 42.55116 1.000 21.41357 66 THR A CA 1
ATOM 1424 C C . THR B 1 27 ? 28.64247 -6.88902 42.34606 1.000 19.93656 66 THR A C 1
ATOM 1425 O O . THR B 1 27 ? 27.80021 -6.67133 43.22052 1.000 20.75662 66 THR A O 1
ATOM 1429 N N . THR B 1 28 ? 28.68235 -6.23184 41.18855 1.000 20.09510 67 THR A N 1
ATOM 1430 C CA . THR B 1 28 ? 27.62903 -5.30908 40.79286 1.000 21.18885 67 THR A CA 1
ATOM 1431 C C . THR B 1 28 ? 26.59596 -5.96616 39.89130 1.000 20.71613 67 THR A C 1
ATOM 1432 O O . THR B 1 28 ? 25.70081 -5.28201 39.38682 1.000 24.87474 67 THR A O 1
ATOM 1436 N N . GLN B 1 29 ? 26.70074 -7.27318 39.67752 1.000 21.25438 68 GLN A N 1
ATOM 1437 C CA . GLN B 1 29 ? 25.67133 -7.99763 38.95004 1.000 19.28277 68 GLN A CA 1
ATOM 1438 C C . GLN B 1 29 ? 24.38748 -8.04964 39.76607 1.000 21.87250 68 GLN A C 1
ATOM 1439 O O . GLN B 1 29 ? 24.41109 -8.27443 40.97927 1.000 26.33972 68 GLN A O 1
ATOM 1445 N N . GLN B 1 30 ? 23.26081 -7.83936 39.09453 1.000 29.04221 69 GLN A N 1
ATOM 1446 C CA . GLN B 1 30 ? 21.96780 -7.91781 39.75500 1.000 24.73475 69 GLN A CA 1
ATOM 1447 C C . GLN B 1 30 ? 21.57719 -9.37713 39.94292 1.000 22.35727 69 GLN A C 1
ATOM 1448 O O . GLN B 1 30 ? 21.64300 -10.17207 38.99910 1.000 23.00839 69 GLN A O 1
ATOM 1454 N N . ASN B 1 31 ? 21.18065 -9.72418 41.16307 1.000 23.43700 70 ASN A N 1
ATOM 1455 C CA . ASN B 1 31 ? 20.75222 -11.07475 41.50867 1.000 24.06678 70 ASN A CA 1
ATOM 1456 C C . ASN B 1 31 ? 21.78697 -12.13855 41.12749 1.000 26.16363 70 ASN A C 1
ATOM 1457 O O . ASN B 1 31 ? 21.50417 -13.02287 40.31431 1.000 22.84661 70 ASN A O 1
ATOM 1462 N N . PRO B 1 32 ? 22.98488 -12.08899 41.70460 1.000 29.58119 71 PRO A N 1
ATOM 1463 C CA . PRO B 1 32 ? 24.02206 -13.05616 41.33878 1.000 19.17579 71 PRO A CA 1
ATOM 1464 C C . PRO B 1 32 ? 23.82461 -14.39195 42.03915 1.000 22.32185 71 PRO A C 1
ATOM 1465 O O . PRO B 1 32 ? 23.11362 -14.50600 43.03857 1.000 31.78506 71 PRO A O 1
ATOM 1469 N N . GLN B 1 33 ? 24.47924 -15.41360 41.49009 1.000 21.62830 72 GLN A N 1
ATOM 1470 C CA . GLN B 1 33 ? 24.46563 -16.72881 42.11102 1.000 20.55999 72 GLN A CA 1
ATOM 1471 C C . GLN B 1 33 ? 25.20552 -16.69119 43.44823 1.000 25.16945 72 GLN A C 1
ATOM 1472 O O . GLN B 1 33 ? 25.91710 -15.73596 43.77517 1.000 22.52205 72 GLN A O 1
ATOM 1478 N N . ALA B 1 34 ? 25.02872 -17.75182 44.22856 1.000 20.67403 73 ALA A N 1
ATOM 1479 C CA . ALA B 1 34 ? 25.62678 -17.84840 45.54944 1.000 21.37590 73 ALA A CA 1
ATOM 1480 C C . ALA B 1 34 ? 26.91823 -18.65678 45.51405 1.000 23.77222 73 ALA A C 1
ATOM 1481 O O . ALA B 1 34 ? 27.05471 -19.61326 44.74709 1.000 23.46298 73 ALA A O 1
ATOM 1483 N N . CYS B 1 35 ? 27.86880 -18.24663 46.35992 1.000 28.69947 74 CYS A N 1
ATOM 1484 C CA . CYS B 1 35 ? 29.13976 -18.94855 46.56278 1.000 25.36541 74 CYS A CA 1
ATOM 1485 C C . CYS B 1 35 ? 29.92901 -19.08814 45.25865 1.000 25.52487 74 CYS A C 1
ATOM 1486 O O . CYS B 1 35 ? 30.45630 -20.15381 44.93669 1.000 29.85285 74 CYS A O 1
ATOM 1489 N N . LYS B 1 36 ? 30.02088 -17.99158 44.50906 1.000 25.32666 75 LYS A N 1
ATOM 1490 C CA . LYS B 1 36 ? 30.74464 -17.99281 43.24331 1.000 18.20178 75 LYS A CA 1
ATOM 1491 C C . LYS B 1 36 ? 32.25192 -17.97587 43.47914 1.000 18.36729 75 LYS A C 1
ATOM 1492 O O . LYS B 1 36 ? 32.76412 -17.12132 44.20937 1.000 19.79582 75 LYS A O 1
ATOM 1498 N N . LYS B 1 37 ? 32.96190 -18.90985 42.84436 1.000 22.19306 76 LYS A N 1
ATOM 1499 C CA . LYS B 1 37 ? 34.41123 -19.00349 42.98023 1.000 21.64930 76 LYS A CA 1
ATOM 1500 C C . LYS B 1 37 ? 34.99464 -19.68718 41.75147 1.000 23.82694 76 LYS A C 1
ATOM 1501 O O . LYS B 1 37 ? 34.29659 -20.38449 41.01067 1.000 23.84129 76 LYS A O 1
ATOM 1507 N N . ASP B 1 38 ? 36.29227 -19.47397 41.55017 1.000 25.78020 77 ASP A N 1
ATOM 1508 C CA . ASP B 1 38 ? 37.06270 -20.13802 40.50890 1.000 23.35217 77 ASP A CA 1
ATOM 1509 C C . ASP B 1 38 ? 38.23567 -20.87504 41.13575 1.000 24.82218 77 ASP A C 1
ATOM 1510 O O . ASP B 1 38 ? 38.81880 -20.41266 42.12133 1.000 24.04549 77 ASP A O 1
ATOM 1515 N N . LYS B 1 39 ? 38.57058 -22.02746 40.56264 1.000 29.62312 78 LYS A N 1
ATOM 1516 C CA . LYS B 1 39 ? 39.77192 -22.77081 40.91827 1.000 29.07109 78 LYS A CA 1
ATOM 1517 C C . LYS B 1 39 ? 40.59467 -22.95157 39.65129 1.000 28.08396 78 LYS A C 1
ATOM 1518 O O . LYS B 1 39 ? 40.14213 -23.60176 38.70208 1.000 28.44476 78 LYS A O 1
ATOM 1524 N N . LYS B 1 40 ? 41.79281 -22.37058 39.63351 1.000 25.56539 79 LYS A N 1
ATOM 1525 C CA . LYS B 1 40 ? 42.67190 -22.52278 38.48321 1.000 26.50752 79 LYS A CA 1
ATOM 1526 C C . LYS B 1 40 ? 43.08028 -23.98029 38.32246 1.000 30.77688 79 LYS A C 1
ATOM 1527 O O . LYS B 1 40 ? 43.43541 -24.65645 39.29184 1.000 31.46032 79 LYS A O 1
ATOM 1533 N N . HIS B 1 41 ? 43.03719 -24.46009 37.08451 1.000 28.31124 80 HIS A N 1
ATOM 1534 C CA . HIS B 1 41 ? 43.49742 -25.80154 36.75523 1.000 36.30854 80 HIS A CA 1
ATOM 1535 C C . HIS B 1 41 ? 44.81981 -25.82583 36.00964 1.000 40.18266 80 HIS A C 1
ATOM 1536 O O . HIS B 1 41 ? 45.67146 -26.66585 36.30687 1.000 44.66010 80 HIS A O 1
ATOM 1543 N N . ASN B 1 42 ? 45.01856 -24.92172 35.05559 1.000 39.74326 81 ASN A N 1
ATOM 1544 C CA . ASN B 1 42 ? 46.28156 -24.82568 34.34032 1.000 35.00756 81 ASN A CA 1
ATOM 1545 C C . ASN B 1 42 ? 46.31840 -23.49287 33.61390 1.000 32.29171 81 ASN A C 1
ATOM 1546 O O . ASN B 1 42 ? 45.27597 -22.93526 33.26223 1.000 33.02070 81 ASN A O 1
ATOM 1551 N N . ILE B 1 43 ? 47.52820 -22.99265 33.38856 1.000 39.37569 82 ILE A N 1
ATOM 1552 C CA . ILE B 1 43 ? 47.73729 -21.74623 32.66454 1.000 34.43399 82 ILE A CA 1
ATOM 1553 C C . ILE B 1 43 ? 48.73292 -22.02281 31.55018 1.000 31.56363 82 ILE A C 1
ATOM 1554 O O . ILE B 1 43 ? 49.85225 -22.47987 31.81169 1.000 31.78662 82 ILE A O 1
ATOM 1559 N N . THR B 1 44 ? 48.32632 -21.75475 30.31601 1.000 30.24361 83 THR A N 1
ATOM 1560 C CA . THR B 1 44 ? 49.17637 -21.90166 29.14731 1.000 30.61136 83 THR A CA 1
ATOM 1561 C C . THR B 1 44 ? 49.42664 -20.53828 28.51535 1.000 37.85483 83 THR A C 1
ATOM 1562 O O . THR B 1 44 ? 49.00925 -19.49627 29.02976 1.000 33.02309 83 THR A O 1
ATOM 1566 N N . GLU B 1 45 ? 50.12000 -20.55941 27.37553 1.000 45.53863 84 GLU A N 1
ATOM 1567 C CA . GLU B 1 45 ? 50.38038 -19.33240 26.63656 1.000 34.93932 84 GLU A CA 1
ATOM 1568 C C . GLU B 1 45 ? 49.14060 -18.83343 25.91214 1.000 29.73271 84 GLU A C 1
ATOM 1569 O O . GLU B 1 45 ? 49.05134 -17.64043 25.60504 1.000 28.89554 84 GLU A O 1
ATOM 1575 N N . ASN B 1 46 ? 48.18454 -19.71857 25.64219 1.000 30.81704 85 ASN A N 1
ATOM 1576 C CA . ASN B 1 46 ? 46.96663 -19.36946 24.92513 1.000 33.97890 85 ASN A CA 1
ATOM 1577 C C . ASN B 1 46 ? 45.79940 -19.03956 25.84099 1.000 31.10175 85 ASN A C 1
ATOM 1578 O O . ASN B 1 46 ? 44.89557 -18.30410 25.43273 1.000 34.62165 85 ASN A O 1
ATOM 1583 N N . GLY B 1 47 ? 45.78610 -19.56572 27.05666 1.000 31.71208 86 GLY A N 1
ATOM 1584 C CA . GLY B 1 47 ? 44.70439 -19.25939 27.96522 1.000 28.23043 86 GLY A CA 1
ATOM 1585 C C . GLY B 1 47 ? 44.88962 -19.94011 29.29862 1.000 29.33956 86 GLY A C 1
ATOM 1586 O O . GLY B 1 47 ? 45.99976 -20.32282 29.67230 1.000 32.97025 86 GLY A O 1
ATOM 1587 N N . ILE B 1 48 ? 43.77849 -20.08633 30.01459 1.000 32.00895 87 ILE A N 1
ATOM 1588 C CA . ILE B 1 48 ? 43.77621 -20.66481 31.35165 1.000 30.35323 87 ILE A CA 1
ATOM 1589 C C . ILE B 1 48 ? 42.55929 -21.56545 31.49353 1.000 27.51095 87 ILE A C 1
ATOM 1590 O O . ILE B 1 48 ? 41.42654 -21.13718 31.24966 1.000 24.52975 87 ILE A O 1
ATOM 1595 N N . TYR B 1 49 ? 42.79488 -22.81110 31.88590 1.000 30.86047 88 TYR A N 1
ATOM 1596 C CA . TYR B 1 49 ? 41.72463 -23.74632 32.19181 1.000 29.90692 88 TYR A CA 1
ATOM 1597 C C . TYR B 1 49 ? 41.43087 -23.67259 33.68316 1.000 32.85379 88 TYR A C 1
ATOM 1598 O O . TYR B 1 49 ? 42.34678 -23.75567 34.50775 1.000 33.77994 88 TYR A O 1
ATOM 1607 N N . PHE B 1 50 ? 40.16109 -23.47445 34.02359 1.000 25.65158 89 PHE A N 1
ATOM 1608 C CA . PHE B 1 50 ? 39.76793 -23.31398 35.41338 1.000 26.41640 89 PHE A CA 1
ATOM 1609 C C . PHE B 1 50 ? 38.38697 -23.91824 35.61231 1.000 26.01901 89 PHE A C 1
ATOM 1610 O O . PHE B 1 50 ? 37.69827 -24.28039 34.65522 1.000 25.50449 89 PHE A O 1
ATOM 1618 N N . PHE B 1 51 ? 37.98213 -24.00737 36.87716 1.000 32.22226 90 PHE A N 1
ATOM 1619 C CA . PHE B 1 51 ? 36.69598 -24.57458 37.26035 1.000 33.86103 90 PHE A CA 1
ATOM 1620 C C . PHE B 1 51 ? 35.86728 -23.48248 37.91588 1.000 24.42761 90 PHE A C 1
ATOM 1621 O O . PHE B 1 51 ? 36.26888 -22.93051 38.94494 1.000 26.36380 90 PHE A O 1
ATOM 1629 N N . ARG B 1 52 ? 34.71958 -23.17337 37.32260 1.000 23.76567 91 ARG A N 1
ATOM 1630 C CA . ARG B 1 52 ? 33.82199 -22.15068 37.83838 1.000 23.05499 91 ARG A CA 1
ATOM 1631 C C . ARG B 1 52 ? 32.64790 -22.81616 38.53844 1.000 24.06530 91 ARG A C 1
ATOM 1632 O O . ARG B 1 52 ? 31.96698 -23.66418 37.95159 1.000 29.05581 91 ARG A O 1
ATOM 1640 N N . SER B 1 53 ? 32.41395 -22.42746 39.78856 1.000 27.68497 92 SER A N 1
ATOM 1641 C CA . SER B 1 53 ? 31.41702 -23.07090 40.62538 1.000 28.30016 92 SER A CA 1
ATOM 1642 C C . SER B 1 53 ? 30.45715 -22.04256 41.20345 1.000 25.48857 92 SER A C 1
ATOM 1643 O O . SER B 1 53 ? 30.74863 -20.84593 41.27088 1.000 24.29796 92 SER A O 1
ATOM 1646 N N . HIS B 1 54 ? 29.29631 -22.54423 41.61181 1.000 34.33955 93 HIS A N 1
ATOM 1647 C CA . HIS B 1 54 ? 28.30535 -21.78579 42.36099 1.000 29.48244 93 HIS A CA 1
ATOM 1648 C C . HIS B 1 54 ? 27.44588 -22.80335 43.09414 1.000 30.01206 93 HIS A C 1
ATOM 1649 O O . HIS B 1 54 ? 27.54854 -24.00754 42.85499 1.000 31.20340 93 HIS A O 1
ATOM 1656 N N . LYS B 1 55 ? 26.60217 -22.31699 43.99824 1.000 31.11318 94 LYS A N 1
ATOM 1657 C CA . LYS B 1 55 ? 25.72900 -23.19136 44.76775 1.000 37.23250 94 LYS A CA 1
ATOM 1658 C C . LYS B 1 55 ? 24.27122 -22.84146 44.50843 1.000 39.31839 94 LYS A C 1
ATOM 1659 O O . LYS B 1 55 ? 23.89905 -21.66333 44.50683 1.000 35.68447 94 LYS A O 1
ATOM 1665 N N . GLU B 1 56 ? 23.45847 -23.87165 44.27729 1.000 41.37572 95 GLU A N 1
ATOM 1666 C CA . GLU B 1 56 ? 22.01878 -23.73800 44.09294 1.000 40.40181 95 GLU A CA 1
ATOM 1667 C C . GLU B 1 56 ? 21.32791 -24.75458 44.98570 1.000 58.20560 95 GLU A C 1
ATOM 1668 O O . GLU B 1 56 ? 21.48003 -25.96388 44.77895 1.000 51.62900 95 GLU A O 1
ATOM 1674 N N . ASN B 1 57 ? 20.56799 -24.26532 45.96449 1.000 57.99753 96 ASN A N 1
ATOM 1675 C CA . ASN B 1 57 ? 19.75297 -25.11000 46.83558 1.000 52.40180 96 ASN A CA 1
ATOM 1676 C C . ASN B 1 57 ? 20.59461 -26.20577 47.48858 1.000 58.18211 96 ASN A C 1
ATOM 1677 O O . ASN B 1 57 ? 20.21352 -27.37621 47.52738 1.000 57.12339 96 ASN A O 1
ATOM 1682 N N . GLY B 1 58 ? 21.75822 -25.81746 48.00968 1.000 54.90659 97 GLY A N 1
ATOM 1683 C CA . GLY B 1 58 ? 22.63822 -26.76226 48.66226 1.000 50.43293 97 GLY A CA 1
ATOM 1684 C C . GLY B 1 58 ? 23.57186 -27.52208 47.74641 1.000 58.00025 97 GLY A C 1
ATOM 1685 O O . GLY B 1 58 ? 24.54877 -28.10602 48.23438 1.000 55.13044 97 GLY A O 1
ATOM 1686 N N . GLN B 1 59 ? 23.30706 -27.54966 46.44280 1.000 52.97224 98 GLN A N 1
ATOM 1687 C CA . GLN B 1 59 ? 24.10398 -28.32348 45.50162 1.000 44.86092 98 GLN A CA 1
ATOM 1688 C C . GLN B 1 59 ? 25.15126 -27.44034 44.83910 1.000 47.14372 98 GLN A C 1
ATOM 1689 O O . GLN B 1 59 ? 24.86543 -26.30770 44.43955 1.000 39.08755 98 GLN A O 1
ATOM 1695 N N . ILE B 1 60 ? 26.36546 -27.96619 44.72828 1.000 49.63816 99 ILE A N 1
ATOM 1696 C CA . ILE B 1 60 ? 27.46172 -27.26245 44.07526 1.000 37.48495 99 ILE A CA 1
ATOM 1697 C C . ILE B 1 60 ? 27.42885 -27.60224 42.59291 1.000 41.53992 99 ILE A C 1
ATOM 1698 O O . ILE B 1 60 ? 27.53890 -28.77392 42.21467 1.000 45.28934 99 ILE A O 1
ATOM 1703 N N . LYS B 1 61 ? 27.27149 -26.58429 41.75302 1.000 34.94561 100 LYS A N 1
ATOM 1704 C CA . LYS B 1 61 ? 27.36997 -26.75052 40.31097 1.000 34.58134 100 LYS A CA 1
ATOM 1705 C C . LYS B 1 61 ? 28.73479 -26.25422 39.86386 1.000 37.85287 100 LYS A C 1
ATOM 1706 O O . LYS B 1 61 ? 29.13097 -25.13304 40.19873 1.000 34.52046 100 LYS A O 1
ATOM 1712 N N . THR B 1 62 ? 29.43985 -27.07895 39.09524 1.000 34.76454 101 THR A N 1
ATOM 1713 C CA . THR B 1 62 ? 30.77460 -26.74802 38.62419 1.000 36.85495 101 THR A CA 1
ATOM 1714 C C . THR B 1 62 ? 30.85243 -27.01712 37.13144 1.000 34.58857 101 THR A C 1
ATOM 1715 O O . THR B 1 62 ? 30.25054 -27.97212 36.63303 1.000 33.90892 101 THR A O 1
ATOM 1719 N N . GLN B 1 63 ? 31.58600 -26.16639 36.42005 1.000 33.99857 102 GLN A N 1
ATOM 1720 C CA . GLN B 1 63 ? 31.83654 -26.36986 35.00263 1.000 32.75309 102 GLN A CA 1
ATOM 1721 C C . GLN B 1 63 ? 33.28301 -26.02081 34.68864 1.000 28.47666 102 GLN A C 1
ATOM 1722 O O . GLN B 1 63 ? 33.85408 -25.10335 35.28267 1.000 26.59783 102 GLN A O 1
ATOM 1728 N N . THR B 1 64 ? 33.87437 -26.77756 33.77065 1.000 32.26414 103 THR A N 1
ATOM 1729 C CA . THR B 1 64 ? 35.24331 -26.54932 33.32932 1.000 29.39004 103 THR A CA 1
ATOM 1730 C C . THR B 1 64 ? 35.24072 -25.55317 32.17801 1.000 30.41957 103 THR A C 1
ATOM 1731 O O . THR B 1 64 ? 34.58094 -25.77651 31.15694 1.000 28.95017 103 THR A O 1
ATOM 1735 N N . LEU B 1 65 ? 35.97034 -24.45574 32.34627 1.000 26.01881 104 LEU A N 1
ATOM 1736 C CA . LEU B 1 65 ? 36.02319 -23.39499 31.35617 1.000 24.68211 104 LEU A CA 1
ATOM 1737 C C . LEU B 1 65 ? 37.46188 -23.15363 30.92531 1.000 24.63915 104 LEU A C 1
ATOM 1738 O O . LEU B 1 65 ? 38.40732 -23.39253 31.68280 1.000 24.93132 104 LEU A O 1
ATOM 1743 N N . PHE B 1 66 ? 37.61220 -22.68204 29.69164 1.000 24.68439 105 PHE A N 1
ATOM 1744 C CA . PHE B 1 66 ? 38.89605 -22.25412 29.14936 1.000 24.78688 105 PHE A CA 1
ATOM 1745 C C . PHE B 1 66 ? 38.77815 -20.79157 28.74108 1.000 23.36867 105 PHE A C 1
ATOM 1746 O O . PHE B 1 66 ? 38.02829 -20.45724 27.81728 1.000 23.55812 105 PHE A O 1
ATOM 1754 N N . GLY B 1 67 ? 39.49032 -19.92125 29.44787 1.000 22.42698 106 GLY A N 1
ATOM 1755 C CA . GLY B 1 67 ? 39.55889 -18.53026 29.05722 1.000 24.94257 106 GLY A CA 1
ATOM 1756 C C . GLY B 1 67 ? 40.76311 -18.27170 28.17860 1.000 25.32839 106 GLY A C 1
ATOM 1757 O O . GLY B 1 67 ? 41.89824 -18.32675 28.65513 1.000 29.86520 106 GLY A O 1
ATOM 1758 N N . GLU B 1 68 ? 40.53546 -17.98366 26.90048 1.000 26.07415 107 GLU A N 1
ATOM 1759 C CA . GLU B 1 68 ? 41.61835 -17.77990 25.94840 1.000 24.66512 107 GLU A CA 1
ATOM 1760 C C . GLU B 1 68 ? 42.05239 -16.31953 25.96370 1.000 25.43524 107 GLU A C 1
ATOM 1761 O O . GLU B 1 68 ? 41.21507 -15.41551 25.87846 1.000 30.07092 107 GLU A O 1
ATOM 1767 N N . PHE B 1 69 ? 43.36027 -16.09493 26.07485 1.000 25.51562 108 PHE A N 1
ATOM 1768 C CA . PHE B 1 69 ? 43.88821 -14.73778 26.07898 1.000 28.67103 108 PHE A CA 1
ATOM 1769 C C . PHE B 1 69 ? 43.62877 -14.06882 24.73570 1.000 38.05808 108 PHE A C 1
ATOM 1770 O O . PHE B 1 69 ? 43.97753 -14.60950 23.68206 1.000 33.78091 108 PHE A O 1
ATOM 1778 N N . ILE B 1 70 ? 42.99924 -12.89550 24.77341 1.000 36.92162 109 ILE A N 1
ATOM 1779 C CA . ILE B 1 70 ? 42.68180 -12.14444 23.56683 1.000 37.90222 109 ILE A CA 1
ATOM 1780 C C . ILE B 1 70 ? 43.20234 -10.72176 23.70082 1.000 39.57204 109 ILE A C 1
ATOM 1781 O O . ILE B 1 70 ? 43.27399 -10.16042 24.79886 1.000 45.70432 109 ILE A O 1
ATOM 1786 N N . HIS B 1 71 ? 43.57598 -10.14408 22.56435 1.000 40.45740 110 HIS A N 1
ATOM 1787 C CA . HIS B 1 71 ? 44.08439 -8.78438 22.48922 1.000 41.56233 110 HIS A CA 1
ATOM 1788 C C . HIS B 1 71 ? 43.47618 -8.10657 21.27154 1.000 42.57105 110 HIS A C 1
ATOM 1789 O O . HIS B 1 71 ? 43.30064 -8.73737 20.22542 1.000 43.54942 110 HIS A O 1
ATOM 1796 N N . PHE B 1 72 ? 43.14840 -6.82477 21.41348 1.000 42.59460 111 PHE A N 1
ATOM 1797 C CA . PHE B 1 72 ? 42.53281 -6.07116 20.32870 1.000 43.69315 111 PHE A CA 1
ATOM 1798 C C . PHE B 1 72 ? 43.54634 -5.50795 19.34284 1.000 46.58701 111 PHE A C 1
ATOM 1799 O O . PHE B 1 72 ? 43.14711 -4.81587 18.40085 1.000 47.91664 111 PHE A O 1
ATOM 1807 N N . SER B 1 73 ? 44.83508 -5.77783 19.53823 1.000 54.46633 112 SER A N 1
ATOM 1808 C CA . SER B 1 73 ? 45.86622 -5.41621 18.57641 1.000 50.76686 112 SER A CA 1
ATOM 1809 C C . SER B 1 73 ? 46.99609 -6.43007 18.67379 1.000 51.71364 112 SER A C 1
ATOM 1810 O O . SER B 1 73 ? 46.94221 -7.37958 19.46055 1.000 50.08369 112 SER A O 1
ATOM 1813 N N . GLU B 1 74 ? 48.02660 -6.22187 17.85773 1.000 54.60676 113 GLU A N 1
ATOM 1814 C CA . GLU B 1 74 ? 49.22802 -7.03778 17.92518 1.000 56.09565 113 GLU A CA 1
ATOM 1815 C C . GLU B 1 74 ? 50.26348 -6.46332 18.88003 1.000 56.69634 113 GLU A C 1
ATOM 1816 O O . GLU B 1 74 ? 51.23758 -7.15235 19.20095 1.000 58.15851 113 GLU A O 1
ATOM 1822 N N . GLU B 1 75 ? 50.07325 -5.22594 19.34059 1.000 56.36245 114 GLU A N 1
ATOM 1823 C CA . GLU B 1 75 ? 50.98508 -4.59441 20.28311 1.000 57.10669 114 GLU A CA 1
ATOM 1824 C C . GLU B 1 75 ? 50.63899 -4.89559 21.73417 1.000 54.47150 114 GLU A C 1
ATOM 1825 O O . GLU B 1 75 ? 51.42631 -4.56217 22.62555 1.000 55.08980 114 GLU A O 1
ATOM 1831 N N . GLU B 1 76 ? 49.48820 -5.50648 21.99403 1.000 51.86403 115 GLU A N 1
ATOM 1832 C CA . GLU B 1 76 ? 49.11446 -5.88143 23.35084 1.000 57.40392 115 GLU A CA 1
ATOM 1833 C C . GLU B 1 76 ? 49.78078 -7.20737 23.70168 1.000 59.40992 115 GLU A C 1
ATOM 1834 O O . GLU B 1 76 ? 49.60168 -8.20610 22.99551 1.000 54.62230 115 GLU A O 1
ATOM 1840 N N . LYS B 1 77 ? 50.55988 -7.21390 24.78297 1.000 59.30868 116 LYS A N 1
ATOM 1841 C CA . LYS B 1 77 ? 51.30731 -8.39285 25.19501 1.000 50.13706 116 LYS A CA 1
ATOM 1842 C C . LYS B 1 77 ? 50.99091 -8.84265 26.61462 1.000 54.55833 116 LYS A C 1
ATOM 1843 O O . LYS B 1 77 ? 51.50266 -9.88243 27.04650 1.000 55.71636 116 LYS A O 1
ATOM 1849 N N . VAL B 1 78 ? 50.16716 -8.09886 27.34618 1.000 46.14320 117 VAL A N 1
ATOM 1850 C CA . VAL B 1 78 ? 49.76439 -8.46145 28.69996 1.000 44.29123 117 VAL A CA 1
ATOM 1851 C C . VAL B 1 78 ? 48.45778 -9.23742 28.62876 1.000 41.71388 117 VAL A C 1
ATOM 1852 O O . VAL B 1 78 ? 47.49573 -8.79204 27.99295 1.000 43.61535 117 VAL A O 1
ATOM 1856 N N . ASN B 1 79 ? 48.42287 -10.40593 29.27026 1.000 40.85476 118 ASN A N 1
ATOM 1857 C CA . ASN B 1 79 ? 47.21483 -11.23113 29.30245 1.000 38.72884 118 ASN A CA 1
ATOM 1858 C C . ASN B 1 79 ? 46.28089 -10.68004 30.37598 1.000 36.58476 118 ASN A C 1
ATOM 1859 O O . ASN B 1 79 ? 46.19634 -11.17856 31.50032 1.000 35.61867 118 ASN A O 1
ATOM 1864 N N . ASN B 1 80 ? 45.56212 -9.62183 30.01283 1.000 36.05302 119 ASN A N 1
ATOM 1865 C CA . ASN B 1 80 ? 44.64596 -8.95922 30.92750 1.000 34.37566 119 ASN A CA 1
ATOM 1866 C C . ASN B 1 80 ? 43.18739 -9.20853 30.57943 1.000 32.61312 119 ASN A C 1
ATOM 1867 O O . ASN B 1 80 ? 42.30132 -8.68287 31.26201 1.000 31.31457 119 ASN A O 1
ATOM 1872 N N . ARG B 1 81 ? 42.91544 -10.00354 29.54824 1.000 32.74331 120 ARG A N 1
ATOM 1873 C CA . ARG B 1 81 ? 41.55890 -10.21062 29.06804 1.000 31.44768 120 ARG A CA 1
ATOM 1874 C C . ARG B 1 81 ? 41.44150 -11.61903 28.50651 1.000 31.45336 120 ARG A C 1
ATOM 1875 O O . ARG B 1 81 ? 42.32165 -12.07614 27.77333 1.000 33.07252 120 ARG A O 1
ATOM 1883 N N . ILE B 1 82 ? 40.35076 -12.29848 28.85027 1.000 31.59449 121 ILE A N 1
ATOM 1884 C CA . ILE B 1 82 ? 40.10296 -13.66318 28.40695 1.000 29.93676 121 ILE A CA 1
ATOM 1885 C C . ILE B 1 82 ? 38.72796 -13.73605 27.75956 1.000 29.09257 121 ILE A C 1
ATOM 1886 O O . ILE B 1 82 ? 37.78836 -13.05629 28.18779 1.000 27.85587 121 ILE A O 1
ATOM 1891 N N . SER B 1 83 ? 38.61952 -14.55262 26.71651 1.000 30.62243 122 SER A N 1
ATOM 1892 C CA . SER B 1 83 ? 37.34256 -14.90787 26.11867 1.000 30.83109 122 SER A CA 1
ATOM 1893 C C . SER B 1 83 ? 36.94127 -16.30294 26.57693 1.000 30.99578 122 SER A C 1
ATOM 1894 O O . SER B 1 83 ? 37.77105 -17.21484 26.61533 1.000 32.11943 122 SER A O 1
ATOM 1897 N N . ILE B 1 84 ? 35.66918 -16.46503 26.93014 1.000 31.69364 123 ILE A N 1
ATOM 1898 C CA . ILE B 1 84 ? 35.15146 -17.72348 27.45312 1.000 30.28231 123 ILE A CA 1
ATOM 1899 C C . ILE B 1 84 ? 33.99511 -18.17060 26.57200 1.000 31.60851 123 ILE A C 1
ATOM 1900 O O . ILE B 1 84 ? 33.12007 -17.36747 26.22877 1.000 32.50911 123 ILE A O 1
ATOM 1905 N N . SER B 1 85 ? 33.99231 -19.44909 26.21451 1.000 40.79262 124 SER A N 1
ATOM 1906 C CA . SER B 1 85 ? 32.97310 -20.03600 25.36147 1.000 35.59362 124 SER A CA 1
ATOM 1907 C C . SER B 1 85 ? 32.14867 -21.03994 26.15495 1.000 35.29718 124 SER A C 1
ATOM 1908 O O . SER B 1 85 ? 32.65441 -21.70232 27.06562 1.000 43.98206 124 SER A O 1
ATOM 1911 N N . ASP B 1 86 ? 30.86486 -21.12752 25.80790 1.000 36.62023 125 ASP A N 1
ATOM 1912 C CA . ASP B 1 86 ? 29.93757 -22.08602 26.40804 1.000 41.77398 125 ASP A CA 1
ATOM 1913 C C . ASP B 1 86 ? 29.79314 -21.87414 27.91348 1.000 38.42177 125 ASP A C 1
ATOM 1914 O O . ASP B 1 86 ? 29.59795 -22.82707 28.67187 1.000 44.10861 125 ASP A O 1
ATOM 1919 N N . GLU B 1 87 ? 29.88986 -20.62493 28.36107 1.000 42.14880 126 GLU A N 1
ATOM 1920 C CA . GLU B 1 87 ? 29.64731 -20.30486 29.76037 1.000 37.64916 126 GLU A CA 1
ATOM 1921 C C . GLU B 1 87 ? 28.14199 -20.28423 30.00171 1.000 30.23267 126 GLU A C 1
ATOM 1922 O O . GLU B 1 87 ? 27.38841 -19.70140 29.21573 1.000 30.14037 126 GLU A O 1
ATOM 1928 N N . SER B 1 88 ? 27.70553 -20.92616 31.08923 1.000 34.46654 127 SER A N 1
ATOM 1929 C CA . SER B 1 88 ? 26.27931 -21.18061 31.27462 1.000 32.75918 127 SER A CA 1
ATOM 1930 C C . SER B 1 88 ? 25.47915 -19.90181 31.46796 1.000 29.35454 127 SER A C 1
ATOM 1931 O O . SER B 1 88 ? 24.30615 -19.84650 31.08236 1.000 38.64279 127 SER A O 1
ATOM 1934 N N . SER B 1 89 ? 26.08213 -18.87142 32.04892 1.000 28.99803 128 SER A N 1
ATOM 1935 C CA . SER B 1 89 ? 25.40546 -17.59988 32.25423 1.000 34.71448 128 SER A CA 1
ATOM 1936 C C . SER B 1 89 ? 25.60481 -16.63863 31.08999 1.000 34.81263 128 SER A C 1
ATOM 1937 O O . SER B 1 89 ? 25.26400 -15.45764 31.20980 1.000 33.80381 128 SER A O 1
ATOM 1940 N N . GLY B 1 90 ? 26.13693 -17.11903 29.96871 1.000 34.99038 129 GLY A N 1
ATOM 1941 C CA . GLY B 1 90 ? 26.39514 -16.26838 28.82704 1.000 32.11232 129 GLY A CA 1
ATOM 1942 C C . GLY B 1 90 ? 27.58500 -15.34739 28.95554 1.000 26.44301 129 GLY A C 1
ATOM 1943 O O . GLY B 1 90 ? 27.73478 -14.44078 28.13211 1.000 26.87412 129 GLY A O 1
ATOM 1944 N N . VAL B 1 91 ? 28.43775 -15.54480 29.95838 1.000 23.28841 130 VAL A N 1
ATOM 1945 C CA . VAL B 1 91 ? 29.64119 -14.73019 30.09180 1.000 25.69262 130 VAL A CA 1
ATOM 1946 C C . VAL B 1 91 ? 30.59770 -15.08040 28.95910 1.000 25.16975 130 VAL A C 1
ATOM 1947 O O . VAL B 1 91 ? 30.99468 -16.24005 28.79939 1.000 21.76811 130 VAL A O 1
ATOM 1951 N N . HIS B 1 92 ? 30.98222 -14.07615 28.16714 1.000 29.98434 131 HIS A N 1
ATOM 1952 C CA . HIS B 1 92 ? 31.89068 -14.31536 27.05572 1.000 31.11284 131 HIS A CA 1
ATOM 1953 C C . HIS B 1 92 ? 33.24969 -13.65110 27.20943 1.000 28.40868 131 HIS A C 1
ATOM 1954 O O . HIS B 1 92 ? 34.19660 -14.07161 26.53843 1.000 27.74175 131 HIS A O 1
ATOM 1961 N N . ALA B 1 93 ? 33.38073 -12.64662 28.07288 1.000 29.78090 132 ALA A N 1
ATOM 1962 C CA . ALA B 1 93 ? 34.65562 -11.96216 28.22014 1.000 24.34530 132 ALA A CA 1
ATOM 1963 C C . ALA B 1 93 ? 34.83909 -11.49728 29.65499 1.000 19.49138 132 ALA A C 1
ATOM 1964 O O . ALA B 1 93 ? 33.87526 -11.14783 30.34064 1.000 19.25080 132 ALA A O 1
ATOM 1966 N N . GLU B 1 94 ? 36.09469 -11.50388 30.09896 1.000 18.69811 133 GLU A N 1
ATOM 1967 C CA . GLU B 1 94 ? 36.47750 -10.98836 31.40450 1.000 19.99922 133 GLU A CA 1
ATOM 1968 C C . GLU B 1 94 ? 37.77359 -10.20427 31.26093 1.000 24.83982 133 GLU A C 1
ATOM 1969 O O . GLU B 1 94 ? 38.69779 -10.63401 30.56649 1.000 23.07095 133 GLU A O 1
ATOM 1975 N N . HIS B 1 95 ? 37.82927 -9.05211 31.92342 1.000 18.00989 134 HIS A N 1
ATOM 1976 C CA . HIS B 1 95 ? 38.92559 -8.10055 31.78861 1.000 22.04299 134 HIS A CA 1
ATOM 1977 C C . HIS B 1 95 ? 39.38382 -7.70418 33.18287 1.000 23.99579 134 HIS A C 1
ATOM 1978 O O . HIS B 1 95 ? 38.59255 -7.17236 33.96748 1.000 22.79681 134 HIS A O 1
ATOM 1985 N N . LEU B 1 96 ? 40.65483 -7.95395 33.49066 1.000 24.83222 135 LEU A N 1
ATOM 1986 C CA . LEU B 1 96 ? 41.19049 -7.63606 34.81293 1.000 22.01214 135 LEU A CA 1
ATOM 1987 C C . LEU B 1 96 ? 41.53035 -6.15270 34.87535 1.000 21.93279 135 LEU A C 1
ATOM 1988 O O . LEU B 1 96 ? 42.55443 -5.70527 34.35312 1.000 23.84275 135 LEU A O 1
ATOM 1993 N N . TYR B 1 97 ? 40.64161 -5.39419 35.52304 1.000 26.77813 136 TYR A N 1
ATOM 1994 C CA . TYR B 1 97 ? 40.83437 -3.96081 35.71908 1.000 20.58223 136 TYR A CA 1
ATOM 1995 C C . TYR B 1 97 ? 42.06957 -3.66821 36.55911 1.000 25.15418 136 TYR A C 1
ATOM 1996 O O . TYR B 1 97 ? 42.85377 -2.76799 36.23951 1.000 30.86975 136 TYR A O 1
ATOM 2005 N N . TYR B 1 98 ? 42.24685 -4.41315 37.64481 1.000 25.11871 137 TYR A N 1
ATOM 2006 C CA . TYR B 1 98 ? 43.11885 -4.02498 38.74055 1.000 21.39924 137 TYR A CA 1
ATOM 2007 C C . TYR B 1 98 ? 43.40989 -5.24036 39.60202 1.000 29.13615 137 TYR A C 1
ATOM 2008 O O . TYR B 1 98 ? 42.58368 -6.14855 39.71602 1.000 27.51216 137 TYR A O 1
ATOM 2017 N N . SER B 1 99 ? 44.59636 -5.24505 40.20108 1.000 28.39867 138 SER A N 1
ATOM 2018 C CA . SER B 1 99 ? 44.95574 -6.26999 41.16567 1.000 29.69868 138 SER A CA 1
ATOM 2019 C C . SER B 1 99 ? 46.01859 -5.70199 42.09023 1.000 27.60309 138 SER A C 1
ATOM 2020 O O . SER B 1 99 ? 46.85046 -4.89192 41.67529 1.000 30.43258 138 SER A O 1
ATOM 2023 N N . SER B 1 100 ? 45.96372 -6.11483 43.35211 1.000 32.64285 139 SER A N 1
ATOM 2024 C CA . SER B 1 100 ? 46.98490 -5.71298 44.30308 1.000 31.11755 139 SER A CA 1
ATOM 2025 C C . SER B 1 100 ? 48.32809 -6.32835 43.91467 1.000 31.83446 139 SER A C 1
ATOM 2026 O O . SER B 1 100 ? 48.39958 -7.30871 43.16817 1.000 30.17324 139 SER A O 1
ATOM 2029 N N . GLU B 1 101 ? 49.40800 -5.73496 44.42914 1.000 32.64713 140 GLU A N 1
ATOM 2030 C CA . GLU B 1 101 ? 50.73785 -6.19468 44.04203 1.000 35.11998 140 GLU A CA 1
ATOM 2031 C C . GLU B 1 101 ? 50.98770 -7.62829 44.48975 1.000 43.50796 140 GLU A C 1
ATOM 2032 O O . GLU B 1 101 ? 51.70734 -8.37168 43.81236 1.000 45.79072 140 GLU A O 1
ATOM 2038 N N . ASP B 1 102 ? 50.41143 -8.03570 45.62008 1.000 40.30023 141 ASP A N 1
ATOM 2039 C CA . ASP B 1 102 ? 50.52387 -9.41908 46.06458 1.000 38.09270 141 ASP A CA 1
ATOM 2040 C C . ASP B 1 102 ? 49.49322 -10.33460 45.41452 1.000 35.44562 141 ASP A C 1
ATOM 2041 O O . ASP B 1 102 ? 49.42450 -11.51366 45.77861 1.000 39.03397 141 ASP A O 1
ATOM 2046 N N . LYS B 1 103 ? 48.68855 -9.81730 44.48260 1.000 32.37596 142 LYS A N 1
ATOM 2047 C CA . LYS B 1 103 ? 47.73848 -10.59934 43.69121 1.000 30.05325 142 LYS A CA 1
ATOM 2048 C C . LYS B 1 103 ? 46.64259 -11.23337 44.54259 1.000 29.30346 142 LYS A C 1
ATOM 2049 O O . LYS B 1 103 ? 45.98802 -12.18284 44.10404 1.000 30.04824 142 LYS A O 1
ATOM 2055 N N . LYS B 1 104 ? 46.40701 -10.72095 45.74841 1.000 30.99116 143 LYS A N 1
ATOM 2056 C CA . LYS B 1 104 ? 45.42596 -11.31645 46.64628 1.000 30.60735 143 LYS A CA 1
ATOM 2057 C C . LYS B 1 104 ? 44.02228 -10.75554 46.45877 1.000 32.29712 143 LYS A C 1
ATOM 2058 O O . LYS B 1 104 ? 43.06554 -11.32430 46.99663 1.000 27.42837 143 LYS A O 1
ATOM 2064 N N . CYS B 1 105 ? 43.87404 -9.66650 45.71140 1.000 23.88049 144 CYS A N 1
ATOM 2065 C CA . CYS B 1 105 ? 42.56083 -9.15792 45.35661 1.000 19.82739 144 CYS A CA 1
ATOM 2066 C C . CYS B 1 105 ? 42.63820 -8.57235 43.95823 1.000 26.81049 144 CYS A C 1
ATOM 2067 O O . CYS B 1 105 ? 43.69503 -8.10864 43.52231 1.000 35.28778 144 CYS A O 1
ATOM 2070 N N . GLY B 1 106 ? 41.51273 -8.61054 43.25473 1.000 27.25811 145 GLY A N 1
ATOM 2071 C CA . GLY B 1 106 ? 41.46581 -8.10365 41.89808 1.000 25.14024 145 GLY A CA 1
ATOM 2072 C C . GLY B 1 106 ? 40.06516 -7.67112 41.53042 1.000 20.87293 145 GLY A C 1
ATOM 2073 O O . GLY B 1 106 ? 39.07708 -8.10632 42.12989 1.000 20.04189 145 GLY A O 1
ATOM 2074 N N . LEU B 1 107 ? 39.99249 -6.80054 40.52869 1.000 26.53945 146 LEU A N 1
ATOM 2075 C CA . LEU B 1 107 ? 38.72791 -6.32695 39.98196 1.000 21.66693 146 LEU A CA 1
ATOM 2076 C C . LEU B 1 107 ? 38.60731 -6.82553 38.55151 1.000 19.33011 146 LEU A C 1
ATOM 2077 O O . LEU B 1 107 ? 39.48857 -6.56993 37.72409 1.000 17.96762 146 LEU A O 1
ATOM 2082 N N . VAL B 1 108 ? 37.52275 -7.53695 38.26671 1.000 22.36058 147 VAL A N 1
ATOM 2083 C CA . VAL B 1 108 ? 37.31067 -8.16598 36.97196 1.000 19.64109 147 VAL A CA 1
ATOM 2084 C C . VAL B 1 108 ? 36.02464 -7.61098 36.38877 1.000 16.89245 147 VAL A C 1
ATOM 2085 O O . VAL B 1 108 ? 34.96294 -7.69131 37.01967 1.000 18.30029 147 VAL A O 1
ATOM 2089 N N . GLN B 1 109 ? 36.11965 -7.05125 35.18951 1.000 22.90786 148 GLN A N 1
ATOM 2090 C CA . GLN B 1 109 ? 34.94955 -6.61599 34.44675 1.000 24.73046 148 GLN A CA 1
ATOM 2091 C C . GLN B 1 109 ? 34.43570 -7.78780 33.62369 1.000 14.89941 148 GLN A C 1
ATOM 2092 O O . GLN B 1 109 ? 35.18989 -8.38850 32.85336 1.000 12.71787 148 GLN A O 1
ATOM 2098 N N . VAL B 1 110 ? 33.15933 -8.11543 33.79222 1.000 13.59592 149 VAL A N 1
ATOM 2099 C CA . VAL B 1 110 ? 32.56904 -9.30080 33.18760 1.000 18.12142 149 VAL A CA 1
ATOM 2100 C C . VAL B 1 110 ? 31.59032 -8.85422 32.11257 1.000 16.80967 149 VAL A C 1
ATOM 2101 O O . VAL B 1 110 ? 30.67471 -8.06862 32.38259 1.000 19.74540 149 VAL A O 1
ATOM 2105 N N . PHE B 1 111 ? 31.77526 -9.37529 30.90272 1.000 22.14882 150 PHE A N 1
ATOM 2106 C CA . PHE B 1 111 ? 30.90264 -9.12123 29.76349 1.000 18.10023 150 PHE A CA 1
ATOM 2107 C C . PHE B 1 111 ? 30.13678 -10.40170 29.46259 1.000 23.17111 150 PHE A C 1
ATOM 2108 O O . PHE B 1 111 ? 30.74658 -11.45823 29.25628 1.000 21.97291 150 PHE A O 1
ATOM 2116 N N . ALA B 1 112 ? 28.81162 -10.31097 29.43988 1.000 20.64256 151 ALA A N 1
ATOM 2117 C CA . ALA B 1 112 ? 27.96589 -11.45784 29.15805 1.000 18.21980 151 ALA A CA 1
ATOM 2118 C C . ALA B 1 112 ? 27.21599 -11.22721 27.85296 1.000 20.54759 151 ALA A C 1
ATOM 2119 O O . ALA B 1 112 ? 27.06103 -10.09281 27.39223 1.000 21.61832 151 ALA A O 1
ATOM 2121 N N . LYS B 1 113 ? 26.76485 -12.33173 27.25302 1.000 25.53652 152 LYS A N 1
ATOM 2122 C CA . LYS B 1 113 ? 26.12174 -12.26257 25.94381 1.000 22.99667 152 LYS A CA 1
ATOM 2123 C C . LYS B 1 113 ? 24.88006 -11.37889 25.97400 1.000 19.01452 152 LYS A C 1
ATOM 2124 O O . LYS B 1 113 ? 24.61858 -10.63258 25.02395 1.000 22.34066 152 LYS A O 1
ATOM 2130 N N . ASP B 1 114 ? 24.11202 -11.43412 27.06186 1.000 22.26473 156 ASP A N 1
ATOM 2131 C CA . ASP B 1 114 ? 22.85886 -10.68553 27.18408 1.000 22.08265 156 ASP A CA 1
ATOM 2132 C C . ASP B 1 114 ? 23.06064 -9.16214 27.33076 1.000 16.93852 156 ASP A C 1
ATOM 2133 O O . ASP B 1 114 ? 22.07997 -8.47526 27.66003 1.000 16.16543 156 ASP A O 1
ATOM 2138 N N . GLN B 1 115 ? 24.28266 -8.68301 27.08860 1.000 18.93841 157 GLN A N 1
ATOM 2139 C CA . GLN B 1 115 ? 24.67147 -7.27590 27.16956 1.000 19.63430 157 GLN A CA 1
ATOM 2140 C C . GLN B 1 115 ? 24.66041 -6.73810 28.59221 1.000 19.38780 157 GLN A C 1
ATOM 2141 O O . GLN B 1 115 ? 24.58954 -5.52261 28.79441 1.000 23.38077 157 GLN A O 1
ATOM 2147 N N . ASN B 1 116 ? 24.72476 -7.61473 29.58754 1.000 19.87532 158 ASN A N 1
ATOM 2148 C CA . ASN B 1 116 ? 24.99035 -7.19840 30.95474 1.000 18.58134 158 ASN A CA 1
ATOM 2149 C C . ASN B 1 116 ? 26.49552 -7.16081 31.17232 1.000 19.03502 158 ASN A C 1
ATOM 2150 O O . ASN B 1 116 ? 27.19751 -8.13085 30.86678 1.000 17.80846 158 ASN A O 1
ATOM 2155 N N . VAL B 1 117 ? 26.98576 -6.03939 31.69499 1.000 23.17909 159 VAL A N 1
ATOM 2156 C CA . VAL B 1 117 ? 28.39208 -5.87013 32.03868 1.000 17.72669 159 VAL A CA 1
ATOM 2157 C C . VAL B 1 117 ? 28.46386 -5.37227 33.47409 1.000 20.44277 159 VAL A C 1
ATOM 2158 O O . VAL B 1 117 ? 27.78150 -4.40717 33.83495 1.000 25.09830 159 VAL A O 1
ATOM 2162 N N . TRP B 1 118 ? 29.28346 -6.02901 34.29197 1.000 13.58820 160 TRP A N 1
ATOM 2163 C CA . TRP B 1 118 ? 29.40327 -5.67552 35.69716 1.000 16.61515 160 TRP A CA 1
ATOM 2164 C C . TRP B 1 118 ? 30.85026 -5.83528 36.14234 1.000 20.49915 160 TRP A C 1
ATOM 2165 O O . TRP B 1 118 ? 31.73018 -6.19745 35.35627 1.000 24.45108 160 TRP A O 1
ATOM 2176 N N . THR B 1 119 ? 31.09398 -5.56542 37.42298 1.000 22.60913 161 THR A N 1
ATOM 2177 C CA . THR B 1 119 ? 32.43002 -5.63740 37.99729 1.000 22.58609 161 THR A CA 1
ATOM 2178 C C . THR B 1 119 ? 32.38584 -6.52012 39.23353 1.000 17.28975 161 THR A C 1
ATOM 2179 O O . THR B 1 119 ? 31.49269 -6.37316 40.07336 1.000 20.75837 161 THR A O 1
ATOM 2183 N N . GLU B 1 120 ? 33.35655 -7.42147 39.34858 1.000 16.52423 162 GLU A N 1
ATOM 2184 C CA . GLU B 1 120 ? 33.47327 -8.32060 40.48661 1.000 14.63209 162 GLU A CA 1
ATOM 2185 C C . GLU B 1 120 ? 34.77232 -8.05639 41.23104 1.000 16.11318 162 GLU A C 1
ATOM 2186 O O . GLU B 1 120 ? 35.82981 -7.90587 40.61194 1.000 19.30890 162 GLU A O 1
ATOM 2192 N N . LEU B 1 121 ? 34.68516 -7.99243 42.55554 1.000 14.01431 163 LEU A N 1
ATOM 2193 C CA . LEU B 1 121 ? 35.86035 -7.95884 43.41546 1.000 15.59760 163 LEU A CA 1
ATOM 2194 C C . LEU B 1 121 ? 36.15798 -9.38604 43.86241 1.000 16.95046 163 LEU A C 1
ATOM 2195 O O . LEU B 1 121 ? 35.39812 -9.97021 44.64069 1.000 14.96742 163 LEU A O 1
ATOM 2200 N N . ARG B 1 122 ? 37.25299 -9.95285 43.36157 1.000 21.56615 164 ARG A N 1
ATOM 2201 C CA . ARG B 1 122 ? 37.62258 -11.33005 43.65213 1.000 24.71873 164 ARG A CA 1
ATOM 2202 C C . ARG B 1 122 ? 38.84545 -11.37066 44.55758 1.000 21.05236 164 ARG A C 1
ATOM 2203 O O . ARG B 1 122 ? 39.71333 -10.49657 44.49692 1.000 22.56118 164 ARG A O 1
ATOM 2211 N N . VAL B 1 123 ? 38.91482 -12.40914 45.38870 1.000 16.54550 165 VAL A N 1
ATOM 2212 C CA . VAL B 1 123 ? 39.98920 -12.55974 46.36102 1.000 23.50177 165 VAL A CA 1
ATOM 2213 C C . VAL B 1 123 ? 40.42589 -14.01765 46.40653 1.000 23.55581 165 VAL A C 1
ATOM 2214 O O . VAL B 1 123 ? 39.62101 -14.93691 46.22927 1.000 19.33245 165 VAL A O 1
ATOM 2218 N N . ARG B 1 124 ? 41.71946 -14.21967 46.63987 1.000 22.18070 166 ARG A N 1
ATOM 2219 C CA . ARG B 1 124 ? 42.24584 -15.55677 46.86454 1.000 18.95829 166 ARG A CA 1
ATOM 2220 C C . ARG B 1 124 ? 41.84866 -16.03601 48.25475 1.000 28.56807 166 ARG A C 1
ATOM 2221 O O . ARG B 1 124 ? 41.91775 -15.28313 49.23010 1.000 32.50880 166 ARG A O 1
ATOM 2229 N N . GLY B 1 125 ? 41.43535 -17.29744 48.34660 1.000 23.36271 167 GLY A N 1
ATOM 2230 C CA . GLY B 1 125 ? 40.99752 -17.84549 49.61553 1.000 24.52243 167 GLY A CA 1
ATOM 2231 C C . GLY B 1 125 ? 39.65557 -17.29074 50.05227 1.000 24.83242 167 GLY A C 1
ATOM 2232 O O . GLY B 1 125 ? 39.20309 -16.26663 49.53123 1.000 22.98071 167 GLY A O 1
ATOM 2233 N N . HIS B 1 126 ? 39.00712 -17.95472 51.00426 1.000 32.85270 168 HIS A N 1
ATOM 2234 C CA . HIS B 1 126 ? 37.67678 -17.53171 51.41789 1.000 39.65414 168 HIS A CA 1
ATOM 2235 C C . HIS B 1 126 ? 37.74321 -16.15298 52.07389 1.000 35.47576 168 HIS A C 1
ATOM 2236 O O . HIS B 1 126 ? 38.70504 -15.84852 52.78720 1.000 31.05912 168 HIS A O 1
ATOM 2243 N N . PRO B 1 127 ? 36.75227 -15.29479 51.83550 1.000 27.90812 169 PRO A N 1
ATOM 2244 C CA . PRO B 1 127 ? 36.80047 -13.94053 52.40007 1.000 35.18400 169 PRO A CA 1
ATOM 2245 C C . PRO B 1 127 ? 36.73059 -13.95897 53.92026 1.000 37.60646 169 PRO A C 1
ATOM 2246 O O . PRO B 1 127 ? 36.02129 -14.76852 54.52151 1.000 32.25560 169 PRO A O 1
ATOM 2250 N N . ASN B 1 128 ? 37.48546 -13.05497 54.53826 1.000 33.75918 170 ASN A N 1
ATOM 2251 C CA . ASN B 1 128 ? 37.50470 -12.89066 55.98213 1.000 34.90608 170 ASN A CA 1
ATOM 2252 C C . ASN B 1 128 ? 36.99594 -11.50566 56.36523 1.000 36.71851 170 ASN A C 1
ATOM 2253 O O . ASN B 1 128 ? 36.90958 -10.59660 55.53431 1.000 30.39325 170 ASN A O 1
ATOM 2258 N N . TYR B 1 129 ? 36.64949 -11.35864 57.64232 1.000 33.94155 171 TYR A N 1
ATOM 2259 C CA . TYR B 1 129 ? 36.16417 -10.09403 58.17893 1.000 36.93470 171 TYR A CA 1
ATOM 2260 C C . TYR B 1 129 ? 37.29273 -9.13716 58.52875 1.000 39.71433 171 TYR A C 1
ATOM 2261 O O . TYR B 1 129 ? 37.03258 -8.07865 59.11311 1.000 38.28583 171 TYR A O 1
ATOM 2270 N N . GLY B 1 130 ? 38.53090 -9.48639 58.18847 1.000 37.43821 172 GLY A N 1
ATOM 2271 C CA . GLY B 1 130 ? 39.66297 -8.61867 58.43360 1.000 39.23119 172 GLY A CA 1
ATOM 2272 C C . GLY B 1 130 ? 39.67028 -7.39768 57.53976 1.000 43.69032 172 GLY A C 1
ATOM 2273 O O . GLY B 1 130 ? 38.61290 -6.86595 57.18789 1.000 39.81020 172 GLY A O 1
ATOM 2274 N N . SER B 1 131 ? 40.85851 -6.94371 57.16021 1.000 45.47418 174 SER A N 1
ATOM 2275 C CA . SER B 1 131 ? 41.01583 -5.74324 56.35208 1.000 39.17734 174 SER A CA 1
ATOM 2276 C C . SER B 1 131 ? 41.39747 -6.13682 54.93257 1.000 39.57830 174 SER A C 1
ATOM 2277 O O . SER B 1 131 ? 42.44114 -6.76169 54.71392 1.000 45.41210 174 SER A O 1
ATOM 2280 N N . LEU B 1 132 ? 40.54405 -5.77966 53.97946 1.000 34.52756 175 LEU A N 1
ATOM 2281 C CA . LEU B 1 132 ? 40.85575 -5.93220 52.56790 1.000 25.31395 175 LEU A CA 1
ATOM 2282 C C . LEU B 1 132 ? 41.85770 -4.86552 52.14917 1.000 25.44503 175 LEU A C 1
ATOM 2283 O O . LEU B 1 132 ? 41.83400 -3.74291 52.66234 1.000 30.07639 175 LEU A O 1
ATOM 2288 N N . ASP B 1 133 ? 42.75467 -5.22882 51.23205 1.000 32.01236 176 ASP A N 1
ATOM 2289 C CA . ASP B 1 133 ? 43.75847 -4.29014 50.74443 1.000 31.82454 176 ASP A CA 1
ATOM 2290 C C . ASP B 1 133 ? 43.07862 -3.01303 50.26293 1.000 31.24415 176 ASP A C 1
ATOM 2291 O O . ASP B 1 133 ? 42.11777 -3.05938 49.49082 1.000 28.21148 176 ASP A O 1
ATOM 2296 N N . ALA B 1 134 ? 43.59725 -1.87012 50.72382 1.000 33.32017 177 ALA A N 1
ATOM 2297 C CA . ALA B 1 134 ? 42.91248 -0.59120 50.54011 1.000 34.59412 177 ALA A CA 1
ATOM 2298 C C . ALA B 1 134 ? 42.74739 -0.22245 49.07085 1.000 32.62825 177 ALA A C 1
ATOM 2299 O O . ALA B 1 134 ? 41.72599 0.35945 48.68585 1.000 32.35116 177 ALA A O 1
ATOM 2301 N N . GLY B 1 135 ? 43.73392 -0.54658 48.23445 1.000 31.77077 178 GLY A N 1
ATOM 2302 C CA . GLY B 1 135 ? 43.62484 -0.20555 46.82396 1.000 30.73825 178 GLY A CA 1
ATOM 2303 C C . GLY B 1 135 ? 42.43588 -0.86959 46.15665 1.000 28.25746 178 GLY A C 1
ATOM 2304 O O . GLY B 1 135 ? 41.66512 -0.22165 45.44396 1.000 27.99139 178 GLY A O 1
ATOM 2305 N N . CYS B 1 136 ? 42.28232 -2.17882 46.36584 1.000 26.91494 179 CYS A N 1
ATOM 2306 C CA . CYS B 1 136 ? 41.12297 -2.88898 45.83248 1.000 33.08534 179 CYS A CA 1
ATOM 2307 C C . CYS B 1 136 ? 39.81959 -2.29649 46.35314 1.000 26.04557 179 CYS A C 1
ATOM 2308 O O . CYS B 1 136 ? 38.83831 -2.18071 45.60891 1.000 30.13904 179 CYS A O 1
ATOM 2311 N N . ARG B 1 137 ? 39.79059 -1.92788 47.63558 1.000 32.63335 180 ARG A N 1
ATOM 2312 C CA . ARG B 1 137 ? 38.58730 -1.35289 48.22866 1.000 32.88382 180 ARG A CA 1
ATOM 2313 C C . ARG B 1 137 ? 38.19946 -0.04892 47.54106 1.000 33.89254 180 ARG A C 1
ATOM 2314 O O . ARG B 1 137 ? 37.05014 0.12465 47.12046 1.000 36.74332 180 ARG A O 1
ATOM 2322 N N . ARG B 1 138 ? 39.14608 0.88720 47.42484 1.000 30.29196 181 ARG A N 1
ATOM 2323 C CA . ARG B 1 138 ? 38.84374 2.15757 46.77108 1.000 33.96907 181 ARG A CA 1
ATOM 2324 C C . ARG B 1 138 ? 38.45026 1.94636 45.31683 1.000 29.14575 181 ARG A C 1
ATOM 2325 O O . ARG B 1 138 ? 37.50568 2.57213 44.82197 1.000 34.88634 181 ARG A O 1
ATOM 2333 N N . GLU B 1 139 ? 39.16893 1.06871 44.61770 1.000 27.62262 182 GLU A N 1
ATOM 2334 C CA . GLU B 1 139 ? 38.91733 0.85802 43.19803 1.000 26.86236 182 GLU A CA 1
ATOM 2335 C C . GLU B 1 139 ? 37.51518 0.30164 42.97991 1.000 27.37677 182 GLU A C 1
ATOM 2336 O O . GLU B 1 139 ? 36.78311 0.75154 42.09124 1.000 26.18549 182 GLU A O 1
ATOM 2342 N N . TYR B 1 140 ? 37.12860 -0.68965 43.78722 1.000 28.73164 183 TYR A N 1
ATOM 2343 C CA . TYR B 1 140 ? 35.78469 -1.24998 43.69738 1.000 25.01070 183 TYR A CA 1
ATOM 2344 C C . TYR B 1 140 ? 34.72612 -0.23744 44.11975 1.000 26.22648 183 TYR A C 1
ATOM 2345 O O . TYR B 1 140 ? 33.63060 -0.20602 43.54764 1.000 30.99293 183 TYR A O 1
ATOM 2354 N N . GLU B 1 141 ? 35.03148 0.59819 45.11847 1.000 28.84642 184 GLU A N 1
ATOM 2355 C CA . GLU B 1 141 ? 34.08843 1.63788 45.52306 1.000 31.64926 184 GLU A CA 1
ATOM 2356 C C . GLU B 1 141 ? 33.84540 2.62823 44.39497 1.000 29.36038 184 GLU A C 1
ATOM 2357 O O . GLU B 1 141 ? 32.71237 3.07405 44.18356 1.000 30.23336 184 GLU A O 1
ATOM 2363 N N . ALA B 1 142 ? 34.90482 3.01026 43.68172 1.000 28.82653 185 ALA A N 1
ATOM 2364 C CA . ALA B 1 142 ? 34.74033 3.88965 42.53158 1.000 29.14623 185 ALA A CA 1
ATOM 2365 C C . ALA B 1 142 ? 33.87344 3.24020 41.45996 1.000 29.94452 185 ALA A C 1
ATOM 2366 O O . ALA B 1 142 ? 33.02892 3.90450 40.85095 1.000 28.58357 185 ALA A O 1
ATOM 2368 N N . TYR B 1 143 ? 34.05282 1.93633 41.22776 1.000 31.05411 186 TYR A N 1
ATOM 2369 C CA . TYR B 1 143 ? 33.30737 1.27213 40.16169 1.000 30.29934 186 TYR A CA 1
ATOM 2370 C C . TYR B 1 143 ? 31.83209 1.11730 40.51620 1.000 32.63550 186 TYR A C 1
ATOM 2371 O O . TYR B 1 143 ? 30.96219 1.33816 39.66554 1.000 37.17520 186 TYR A O 1
ATOM 2380 N N . VAL B 1 144 ? 31.52192 0.74298 41.76108 1.000 29.72629 187 VAL A N 1
ATOM 2381 C CA . VAL B 1 144 ? 30.12050 0.69917 42.16526 1.000 31.93054 187 VAL A CA 1
ATOM 2382 C C . VAL B 1 144 ? 29.53273 2.09997 42.23816 1.000 31.43406 187 VAL A C 1
ATOM 2383 O O . VAL B 1 144 ? 28.30866 2.26446 42.19904 1.000 31.78053 187 VAL A O 1
ATOM 2387 N N . LYS B 1 145 ? 30.38467 3.11755 42.32823 1.000 33.23264 188 LYS A N 1
ATOM 2388 C CA . LYS B 1 145 ? 29.94867 4.50398 42.32049 1.000 34.07439 188 LYS A CA 1
ATOM 2389 C C . LYS B 1 145 ? 29.65309 4.98067 40.90644 1.000 38.26862 188 LYS A C 1
ATOM 2390 O O . LYS B 1 145 ? 28.89696 5.94184 40.73034 1.000 40.65335 188 LYS A O 1
ATOM 2396 N N . GLU B 1 146 ? 30.23630 4.31834 39.90475 1.000 38.60515 189 GLU A N 1
ATOM 2397 C CA . GLU B 1 146 ? 30.10626 4.66316 38.49653 1.000 40.65547 189 GLU A CA 1
ATOM 2398 C C . GLU B 1 146 ? 28.88587 4.02598 37.84307 1.000 46.39053 189 GLU A C 1
ATOM 2399 O O . GLU B 1 146 ? 28.80197 3.99077 36.60956 1.000 48.96918 189 GLU A O 1
ATOM 2405 N N . ILE B 1 147 ? 27.94326 3.52593 38.63481 1.000 45.01603 190 ILE A N 1
ATOM 2406 C CA . ILE B 1 147 ? 26.71690 2.95935 38.08919 1.000 50.33599 190 ILE A CA 1
ATOM 2407 C C . ILE B 1 147 ? 25.66594 4.05300 37.95479 1.000 49.91198 190 ILE A C 1
ATOM 2408 O O . ILE B 1 147 ? 25.80409 5.13003 38.53491 1.000 56.64561 190 ILE A O 1
ATOM 2413 N N . ASN B 1 152 ? 25.20948 -0.93443 42.72950 1.000 38.41990 193 ASN A N 1
ATOM 2414 C CA . ASN B 1 152 ? 24.48065 -1.78777 43.65977 1.000 38.80430 193 ASN A CA 1
ATOM 2415 C C . ASN B 1 152 ? 25.29943 -3.04921 43.94504 1.000 33.29993 193 ASN A C 1
ATOM 2416 O O . ASN B 1 152 ? 25.34005 -3.98137 43.14254 1.000 26.73758 193 ASN A O 1
ATOM 2421 N N . SER B 1 153 ? 25.93054 -3.06097 45.11548 1.000 35.93246 194 SER A N 1
ATOM 2422 C CA . SER B 1 153 ? 26.84169 -4.11717 45.53983 1.000 32.48401 194 SER A CA 1
ATOM 2423 C C . SER B 1 153 ? 26.18589 -5.11288 46.48897 1.000 34.01206 194 SER A C 1
ATOM 2424 O O . SER B 1 153 ? 25.57552 -4.71865 47.48833 1.000 38.29189 194 SER A O 1
ATOM 2427 N N . THR B 1 154 ? 26.31023 -6.39937 46.16812 1.000 37.17661 195 THR A N 1
ATOM 2428 C CA . THR B 1 154 ? 25.88320 -7.47725 47.04783 1.000 36.83390 195 THR A CA 1
ATOM 2429 C C . THR B 1 154 ? 27.06045 -8.42646 47.23103 1.000 28.60555 195 THR A C 1
ATOM 2430 O O . THR B 1 154 ? 28.08981 -8.30606 46.56307 1.000 27.94145 195 THR A O 1
ATOM 2434 N N . SER B 1 155 ? 26.91182 -9.37183 48.14973 1.000 24.66491 196 SER A N 1
ATOM 2435 C CA . SER B 1 155 ? 27.98186 -10.32114 48.45878 1.000 23.39849 196 SER A CA 1
ATOM 2436 C C . SER B 1 155 ? 27.52187 -11.73990 48.16728 1.000 23.67920 196 SER A C 1
ATOM 2437 O O . SER B 1 155 ? 26.65422 -12.26651 48.88987 1.000 26.35609 196 SER A O 1
ATOM 2440 N N . PRO B 1 156 ? 28.05207 -12.40246 47.13872 1.000 23.18857 197 PRO A N 1
ATOM 2441 C CA . PRO B 1 156 ? 27.65674 -13.79588 46.89509 1.000 24.74026 197 PRO A CA 1
ATOM 2442 C C . PRO B 1 156 ? 28.17071 -14.75917 47.94535 1.000 25.11872 197 PRO A C 1
ATOM 2443 O O . PRO B 1 156 ? 27.65943 -15.88333 48.03346 1.000 26.92316 197 PRO A O 1
ATOM 2447 N N . TYR B 1 157 ? 29.14472 -14.35347 48.75395 1.000 24.12043 198 TYR A N 1
ATOM 2448 C CA . TYR B 1 157 ? 29.79532 -15.26333 49.68119 1.000 25.92194 198 TYR A CA 1
ATOM 2449 C C . TYR B 1 157 ? 29.11451 -15.24923 51.04131 1.000 29.05882 198 TYR A C 1
ATOM 2450 O O . TYR B 1 157 ? 28.68849 -14.20101 51.53390 1.000 27.31273 198 TYR A O 1
ATOM 2459 N N . SER B 1 158 ? 29.02768 -16.42997 51.64358 1.000 37.29651 199 SER A N 1
ATOM 2460 C CA . SER B 1 158 ? 28.59585 -16.59013 53.01969 1.000 30.93427 199 SER A CA 1
ATOM 2461 C C . SER B 1 158 ? 29.54767 -17.57044 53.68399 1.000 37.59207 199 SER A C 1
ATOM 2462 O O . SER B 1 158 ? 30.20568 -18.37035 53.01508 1.000 36.46136 199 SER A O 1
ATOM 2465 N N . ASP B 1 159 ? 29.60878 -17.51654 55.01477 1.000 40.71397 200 ASP A N 1
ATOM 2466 C CA . ASP B 1 159 ? 30.51095 -18.41170 55.72870 1.000 36.74420 200 ASP A CA 1
ATOM 2467 C C . ASP B 1 159 ? 30.12963 -19.87402 55.56381 1.000 34.87713 200 ASP A C 1
ATOM 2468 O O . ASP B 1 159 ? 30.94761 -20.74849 55.86910 1.000 42.21632 200 ASP A O 1
ATOM 2473 N N . ASP B 1 160 ? 28.91898 -20.15952 55.09336 1.000 45.91352 201 ASP A N 1
ATOM 2474 C CA . ASP B 1 160 ? 28.49496 -21.51839 54.79749 1.000 40.49804 201 ASP A CA 1
ATOM 2475 C C . ASP B 1 160 ? 28.88842 -21.96188 53.39188 1.000 42.48959 201 ASP A C 1
ATOM 2476 O O . ASP B 1 160 ? 28.45190 -23.02840 52.95030 1.000 47.14336 201 ASP A O 1
ATOM 2481 N N . CYS B 1 161 ? 29.67718 -21.16310 52.67243 1.000 41.72548 202 CYS A N 1
ATOM 2482 C CA . CYS B 1 161 ? 30.20360 -21.56842 51.37597 1.000 35.24189 202 CYS A CA 1
ATOM 2483 C C . CYS B 1 161 ? 31.49122 -22.35347 51.59493 1.000 46.75871 202 CYS A C 1
ATOM 2484 O O . CYS B 1 161 ? 32.41648 -21.86376 52.25162 1.000 47.82442 202 CYS A O 1
ATOM 2487 N N . GLN B 1 162 ? 31.55543 -23.56101 51.04194 1.000 40.43077 203 GLN A N 1
ATOM 2488 C CA . GLN B 1 162 ? 32.77324 -24.36171 51.13800 1.000 42.03400 203 GLN A CA 1
ATOM 2489 C C . GLN B 1 162 ? 33.39461 -24.62936 49.76898 1.000 48.26559 203 GLN A C 1
ATOM 2490 O O . GLN B 1 162 ? 33.12421 -23.93636 48.79009 1.000 41.35461 203 GLN A O 1
ATOM 2496 N N . GLU C 1 8 ? -5.22115 0.22244 -1.18636 1.000 58.33422 48 GLU B N 1
ATOM 2497 C CA . GLU C 1 8 ? -5.74236 -1.03627 -1.70550 1.000 41.58767 48 GLU B CA 1
ATOM 2498 C C . GLU C 1 8 ? -4.81635 -2.18448 -1.34284 1.000 31.03661 48 GLU B C 1
ATOM 2499 O O . GLU C 1 8 ? -3.61308 -2.11190 -1.57750 1.000 32.08138 48 GLU B O 1
ATOM 2505 N N . SER C 1 9 ? -5.37717 -3.24123 -0.76336 1.000 40.41649 49 SER B N 1
ATOM 2506 C CA . SER C 1 9 ? -4.62501 -4.44953 -0.46298 1.000 28.19497 49 SER B CA 1
ATOM 2507 C C . SER C 1 9 ? -4.85122 -5.48402 -1.55632 1.000 26.09010 49 SER B C 1
ATOM 2508 O O . SER C 1 9 ? -5.92127 -5.54772 -2.16561 1.000 27.47211 49 SER B O 1
ATOM 2511 N N . PHE C 1 10 ? -3.82813 -6.29758 -1.80008 1.000 25.17462 50 PHE B N 1
ATOM 2512 C CA . PHE C 1 10 ? -3.85863 -7.29154 -2.86413 1.000 22.29875 50 PHE B CA 1
ATOM 2513 C C . PHE C 1 10 ? -3.53587 -8.65313 -2.27194 1.000 20.75747 50 PHE B C 1
ATOM 2514 O O . PHE C 1 10 ? -2.45376 -8.84582 -1.71045 1.000 29.91238 50 PHE B O 1
ATOM 2522 N N . ALA C 1 11 ? -4.47220 -9.58899 -2.39477 1.000 28.06281 51 ALA B N 1
ATOM 2523 C CA . ALA C 1 11 ? -4.32383 -10.89548 -1.76844 1.000 20.39546 51 ALA B CA 1
ATOM 2524 C C . ALA C 1 11 ? -3.31279 -11.74932 -2.52342 1.000 25.55092 51 ALA B C 1
ATOM 2525 O O . ALA C 1 11 ? -3.42800 -11.93861 -3.73825 1.000 24.93445 51 ALA B O 1
ATOM 2527 N N . ILE C 1 12 ? -2.31530 -12.26355 -1.79873 1.000 24.82609 52 ILE B N 1
ATOM 2528 C CA . ILE C 1 12 ? -1.30288 -13.11493 -2.41622 1.000 24.90756 52 ILE B CA 1
ATOM 2529 C C . ILE C 1 12 ? -1.80044 -14.54243 -2.61235 1.000 28.80037 52 ILE B C 1
ATOM 2530 O O . ILE C 1 12 ? -1.25704 -15.27288 -3.45040 1.000 24.51006 52 ILE B O 1
ATOM 2535 N N . ASP C 1 13 ? -2.81655 -14.96563 -1.86216 1.000 28.31584 53 ASP B N 1
ATOM 2536 C CA . ASP C 1 13 ? -3.39897 -16.28140 -2.07695 1.000 29.47509 53 ASP B CA 1
ATOM 2537 C C . ASP C 1 13 ? -4.32786 -16.31041 -3.28299 1.000 37.34057 53 ASP B C 1
ATOM 2538 O O . ASP C 1 13 ? -4.58666 -17.39331 -3.82124 1.000 30.57161 53 ASP B O 1
ATOM 2543 N N . GLU C 1 14 ? -4.84617 -15.15317 -3.70759 1.000 26.20739 54 GLU B N 1
ATOM 2544 C CA . GLU C 1 14 ? -5.60015 -15.09513 -4.95562 1.000 24.96875 54 GLU B CA 1
ATOM 2545 C C . GLU C 1 14 ? -4.67358 -15.01299 -6.16317 1.000 26.35789 54 GLU B C 1
ATOM 2546 O O . GLU C 1 14 ? -4.92864 -15.65268 -7.19010 1.000 32.86683 54 GLU B O 1
ATOM 2552 N N . PHE C 1 15 ? -3.59526 -14.23224 -6.05682 1.000 22.35788 55 PHE B N 1
ATOM 2553 C CA . PHE C 1 15 ? -2.65925 -14.10188 -7.16939 1.000 25.12085 55 PHE B CA 1
ATOM 2554 C C . PHE C 1 15 ? -1.97369 -15.42469 -7.48497 1.000 19.94934 55 PHE B C 1
ATOM 2555 O O . PHE C 1 15 ? -1.64846 -15.69381 -8.64681 1.000 18.16103 55 PHE B O 1
ATOM 2563 N N . MET C 1 16 ? -1.74484 -16.25790 -6.47299 1.000 23.52006 56 MET B N 1
ATOM 2564 C CA . MET C 1 16 ? -1.08933 -17.54518 -6.64979 1.000 22.30877 56 MET B CA 1
ATOM 2565 C C . MET C 1 16 ? -2.07379 -18.70462 -6.73030 1.000 20.67541 56 MET B C 1
ATOM 2566 O O . MET C 1 16 ? -1.64790 -19.86335 -6.72866 1.000 23.57720 56 MET B O 1
ATOM 2571 N N . ASN C 1 17 ? -3.37710 -18.42382 -6.80156 1.000 25.34156 57 ASN B N 1
ATOM 2572 C CA . ASN C 1 17 ? -4.39380 -19.47305 -6.90307 1.000 26.35870 57 ASN B CA 1
ATOM 2573 C C . ASN C 1 17 ? -4.54542 -19.88488 -8.36797 1.000 28.06639 57 ASN B C 1
ATOM 2574 O O . ASN C 1 17 ? -5.54318 -19.60775 -9.03722 1.000 25.52329 57 ASN B O 1
ATOM 2579 N N . THR C 1 18 ? -3.51587 -20.56429 -8.86654 1.000 34.53201 58 THR B N 1
ATOM 2580 C CA . THR C 1 18 ? -3.50009 -21.00723 -10.25098 1.000 29.00915 58 THR B CA 1
ATOM 2581 C C . THR C 1 18 ? -2.61219 -22.23349 -10.38106 1.000 29.69991 58 THR B C 1
ATOM 2582 O O . THR C 1 18 ? -1.66624 -22.41941 -9.61000 1.000 25.93805 58 THR B O 1
ATOM 2586 N N . THR C 1 19 ? -2.93079 -23.06880 -11.36881 1.000 29.10694 59 THR B N 1
ATOM 2587 C CA . THR C 1 19 ? -2.09304 -24.20838 -11.71678 1.000 29.24226 59 THR B CA 1
ATOM 2588 C C . THR C 1 19 ? -0.95823 -23.83275 -12.66071 1.000 31.30635 59 THR B C 1
ATOM 2589 O O . THR C 1 19 ? -0.14568 -24.69875 -13.00440 1.000 30.23711 59 THR B O 1
ATOM 2593 N N . ASP C 1 20 a -0.88392 -22.57424 -13.08451 1.000 29.41012 59 ASP B N 1
ATOM 2594 C CA . ASP C 1 20 a 0.17200 -22.13536 -13.97873 1.000 23.95909 59 ASP B CA 1
ATOM 2595 C C . ASP C 1 20 a 1.43041 -21.80013 -13.18765 1.000 25.24863 59 ASP B C 1
ATOM 2596 O O . ASP C 1 20 a 1.38338 -21.47557 -11.99814 1.000 30.08438 59 ASP B O 1
ATOM 2601 N N . ASP C 1 21 ? 2.56865 -21.89087 -13.86746 1.000 21.16759 60 ASP B N 1
ATOM 2602 C CA . ASP C 1 21 ? 3.82293 -21.44703 -13.28056 1.000 18.79786 60 ASP B CA 1
ATOM 2603 C C . ASP C 1 21 ? 3.82866 -19.93152 -13.13928 1.000 18.61051 60 ASP B C 1
ATOM 2604 O O . ASP C 1 21 ? 3.38189 -19.20696 -14.03183 1.000 18.39298 60 ASP B O 1
ATOM 2609 N N . ILE C 1 22 ? 4.33899 -19.45061 -12.01198 1.000 20.43448 61 ILE B N 1
ATOM 2610 C CA . ILE C 1 22 ? 4.47644 -18.02172 -11.76587 1.000 15.32010 61 ILE B CA 1
ATOM 2611 C C . ILE C 1 22 ? 5.95337 -17.68153 -11.88821 1.000 18.19695 61 ILE B C 1
ATOM 2612 O O . ILE C 1 22 ? 6.75077 -17.98447 -10.99236 1.000 18.61315 61 ILE B O 1
ATOM 2617 N N . TRP C 1 23 ? 6.31478 -17.03953 -12.99118 1.000 16.51195 62 TRP B N 1
ATOM 2618 C CA . TRP C 1 23 ? 7.70230 -16.73741 -13.29368 1.000 17.39355 62 TRP B CA 1
ATOM 2619 C C . TRP C 1 23 ? 8.06926 -15.33878 -12.81835 1.000 19.33308 62 TRP B C 1
ATOM 2620 O O . TRP C 1 23 ? 7.24367 -14.42263 -12.81528 1.000 13.40586 62 TRP B O 1
ATOM 2631 N N . VAL C 1 24 ? 9.32932 -15.18361 -12.41819 1.000 21.21945 63 VAL B N 1
ATOM 2632 C CA . VAL C 1 24 ? 9.88178 -13.87157 -12.09764 1.000 24.93598 63 VAL B CA 1
ATOM 2633 C C . VAL C 1 24 ? 10.31390 -13.24355 -13.41792 1.000 22.18125 63 VAL B C 1
ATOM 2634 O O . VAL C 1 24 ? 11.35420 -13.59324 -13.97662 1.000 19.40761 63 VAL B O 1
ATOM 2638 N N . LEU C 1 25 ? 9.49199 -12.33250 -13.93734 1.000 25.75953 64 LEU B N 1
ATOM 2639 C CA . LEU C 1 25 ? 9.82640 -11.66971 -15.19039 1.000 18.41271 64 LEU B CA 1
ATOM 2640 C C . LEU C 1 25 ? 10.92361 -10.63665 -14.98905 1.000 18.19335 64 LEU B C 1
ATOM 2641 O O . LEU C 1 25 ? 11.90030 -10.59874 -15.74424 1.000 26.74709 64 LEU B O 1
ATOM 2646 N N . ASN C 1 26 ? 10.77985 -9.79071 -13.97563 1.000 21.01458 65 ASN B N 1
ATOM 2647 C CA . ASN C 1 26 ? 11.75121 -8.74824 -13.69480 1.000 23.04136 65 ASN B CA 1
ATOM 2648 C C . ASN C 1 26 ? 12.01384 -8.70053 -12.19951 1.000 16.34844 65 ASN B C 1
ATOM 2649 O O . ASN C 1 26 ? 11.15443 -9.05570 -11.39066 1.000 17.11007 65 ASN B O 1
ATOM 2654 N N . THR C 1 27 ? 13.20628 -8.23946 -11.83967 1.000 23.63002 66 THR B N 1
ATOM 2655 C CA . THR C 1 27 ? 13.57366 -8.12489 -10.43778 1.000 25.76417 66 THR B CA 1
ATOM 2656 C C . THR C 1 27 ? 14.65388 -7.06566 -10.29862 1.000 25.72372 66 THR B C 1
ATOM 2657 O O . THR C 1 27 ? 15.48093 -6.88052 -11.19581 1.000 28.31207 66 THR B O 1
ATOM 2661 N N . THR C 1 28 ? 14.62233 -6.36187 -9.16881 1.000 20.48436 67 THR B N 1
ATOM 2662 C CA . THR C 1 28 ? 15.65349 -5.39567 -8.82188 1.000 22.94310 67 THR B CA 1
ATOM 2663 C C . THR C 1 28 ? 16.70643 -5.98358 -7.89149 1.000 23.69294 67 THR B C 1
ATOM 2664 O O . THR C 1 28 ? 17.56919 -5.24777 -7.40052 1.000 15.85106 67 THR B O 1
ATOM 2668 N N . GLN C 1 29 ? 16.65176 -7.28916 -7.63871 1.000 21.37237 68 GLN B N 1
ATOM 2669 C CA . GLN C 1 29 ? 17.70703 -7.95094 -6.88866 1.000 15.68369 68 GLN B CA 1
ATOM 2670 C C . GLN C 1 29 ? 19.00072 -7.94349 -7.69093 1.000 19.66716 68 GLN B C 1
ATOM 2671 O O . GLN C 1 29 ? 19.00294 -8.19128 -8.90008 1.000 19.52464 68 GLN B O 1
ATOM 2677 N N . GLN C 1 30 ? 20.10632 -7.64790 -7.01342 1.000 28.06008 69 GLN B N 1
ATOM 2678 C CA . GLN C 1 30 ? 21.41077 -7.67149 -7.65749 1.000 23.43508 69 GLN B CA 1
ATOM 2679 C C . GLN C 1 30 ? 21.90213 -9.10908 -7.76881 1.000 29.28481 69 GLN B C 1
ATOM 2680 O O . GLN C 1 30 ? 21.88079 -9.86276 -6.78962 1.000 31.26822 69 GLN B O 1
ATOM 2686 N N . ASN C 1 31 ? 22.33976 -9.47967 -8.96702 1.000 29.34468 70 ASN B N 1
ATOM 2687 C CA . ASN C 1 31 ? 22.81342 -10.82507 -9.26899 1.000 26.67117 70 ASN B CA 1
ATOM 2688 C C . ASN C 1 31 ? 21.78385 -11.89470 -8.88768 1.000 31.51805 70 ASN B C 1
ATOM 2689 O O . ASN C 1 31 ? 22.05546 -12.75257 -8.04373 1.000 26.00873 70 ASN B O 1
ATOM 2694 N N . PRO C 1 32 ? 20.59777 -11.87111 -9.49452 1.000 26.01409 71 PRO B N 1
ATOM 2695 C CA . PRO C 1 32 ? 19.56933 -12.85126 -9.14142 1.000 25.36600 71 PRO B CA 1
ATOM 2696 C C . PRO C 1 32 ? 19.79753 -14.18178 -9.84269 1.000 22.70808 71 PRO B C 1
ATOM 2697 O O . PRO C 1 32 ? 20.51735 -14.28219 -10.83720 1.000 25.93964 71 PRO B O 1
ATOM 2701 N N . GLN C 1 33 ? 19.16415 -15.21484 -9.29580 1.000 27.29232 72 GLN B N 1
ATOM 2702 C CA . GLN C 1 33 ? 19.21093 -16.53423 -9.90519 1.000 24.83746 72 GLN B CA 1
ATOM 2703 C C . GLN C 1 33 ? 18.44781 -16.53979 -11.22965 1.000 24.87288 72 GLN B C 1
ATOM 2704 O O . GLN C 1 33 ? 17.67163 -15.63194 -11.53578 1.000 26.52382 72 GLN B O 1
ATOM 2710 N N . ALA C 1 34 ? 18.67779 -17.58362 -12.01894 1.000 21.43537 73 ALA B N 1
ATOM 2711 C CA . ALA C 1 34 ? 18.06666 -17.72448 -13.33166 1.000 18.52878 73 ALA B CA 1
ATOM 2712 C C . ALA C 1 34 ? 16.85589 -18.64913 -13.28188 1.000 29.82463 73 ALA B C 1
ATOM 2713 O O . ALA C 1 34 ? 16.82200 -19.61780 -12.51898 1.000 27.48272 73 ALA B O 1
ATOM 2715 N N . CYS C 1 35 ? 15.86100 -18.33636 -14.11752 1.000 26.40865 74 CYS B N 1
ATOM 2716 C CA . CYS C 1 35 ? 14.66224 -19.16187 -14.28494 1.000 23.70270 74 CYS B CA 1
ATOM 2717 C C . CYS C 1 35 ? 13.92434 -19.34659 -12.95842 1.000 25.78925 74 CYS B C 1
ATOM 2718 O O . CYS C 1 35 ? 13.52592 -20.45346 -12.59108 1.000 25.55720 74 CYS B O 1
ATOM 2721 N N . LYS C 1 36 ? 13.74636 -18.24524 -12.23325 1.000 23.45884 75 LYS B N 1
ATOM 2722 C CA . LYS C 1 36 ? 13.04335 -18.27991 -10.95793 1.000 20.63797 75 LYS B CA 1
ATOM 2723 C C . LYS C 1 36 ? 11.54126 -18.40391 -11.19333 1.000 20.27028 75 LYS B C 1
ATOM 2724 O O . LYS C 1 36 ? 10.95805 -17.62756 -11.95719 1.000 15.83711 75 LYS B O 1
ATOM 2730 N N . LYS C 1 37 ? 10.91553 -19.38088 -10.53892 1.000 29.45759 76 LYS B N 1
ATOM 2731 C CA . LYS C 1 37 ? 9.47994 -19.58182 -10.68795 1.000 31.08523 76 LYS B CA 1
ATOM 2732 C C . LYS C 1 37 ? 8.92915 -20.29915 -9.46250 1.000 26.16544 76 LYS B C 1
ATOM 2733 O O . LYS C 1 37 ? 9.65587 -20.98416 -8.73793 1.000 25.48482 76 LYS B O 1
ATOM 2739 N N . ASP C 1 38 ? 7.62317 -20.13533 -9.25246 1.000 25.28234 77 ASP B N 1
ATOM 2740 C CA . ASP C 1 38 ? 6.88105 -20.82026 -8.20445 1.000 23.44880 77 ASP B CA 1
ATOM 2741 C C . ASP C 1 38 ? 5.72730 -21.59100 -8.82498 1.000 23.24124 77 ASP B C 1
ATOM 2742 O O . ASP C 1 38 ? 5.09660 -21.12205 -9.77887 1.000 24.19304 77 ASP B O 1
ATOM 2747 N N . LYS C 1 39 ? 5.45345 -22.77437 -8.28075 1.000 26.75204 78 LYS B N 1
ATOM 2748 C CA . LYS C 1 39 ? 4.27022 -23.54533 -8.63760 1.000 22.30676 78 LYS B CA 1
ATOM 2749 C C . LYS C 1 39 ? 3.50030 -23.85969 -7.36359 1.000 21.03231 78 LYS B C 1
ATOM 2750 O O . LYS C 1 39 ? 4.01477 -24.55151 -6.47805 1.000 20.50864 78 LYS B O 1
ATOM 2756 N N . LYS C 1 40 ? 2.27597 -23.34438 -7.27515 1.000 21.53463 79 LYS B N 1
ATOM 2757 C CA . LYS C 1 40 ? 1.41489 -23.60830 -6.13002 1.000 20.11063 79 LYS B CA 1
ATOM 2758 C C . LYS C 1 40 ? 1.05499 -25.08753 -6.04516 1.000 20.47071 79 LYS B C 1
ATOM 2759 O O . LYS C 1 40 ? 0.73929 -25.72747 -7.05188 1.000 21.61378 79 LYS B O 1
ATOM 2765 N N . HIS C 1 41 ? 1.10623 -25.63250 -4.83171 1.000 20.04378 80 HIS B N 1
ATOM 2766 C CA . HIS C 1 41 ? 0.64613 -26.99175 -4.57478 1.000 21.18030 80 HIS B CA 1
ATOM 2767 C C . HIS C 1 41 ? -0.67675 -27.04832 -3.83221 1.000 25.48328 80 HIS B C 1
ATOM 2768 O O . HIS C 1 41 ? -1.52472 -27.88384 -4.15731 1.000 23.41886 80 HIS B O 1
ATOM 2775 N N . ASN C 1 42 ? -0.88235 -26.17357 -2.85206 1.000 20.71850 81 ASN B N 1
ATOM 2776 C CA . ASN C 1 42 ? -2.14498 -26.13299 -2.13302 1.000 23.13126 81 ASN B CA 1
ATOM 2777 C C . ASN C 1 42 ? -2.23319 -24.81033 -1.38976 1.000 21.71502 81 ASN B C 1
ATOM 2778 O O . ASN C 1 42 ? -1.21436 -24.22182 -1.02094 1.000 22.96142 81 ASN B O 1
ATOM 2783 N N . ILE C 1 43 ? -3.46136 -24.35535 -1.16697 1.000 25.83024 82 ILE B N 1
ATOM 2784 C CA . ILE C 1 43 ? -3.72005 -23.12149 -0.43678 1.000 26.73281 82 ILE B CA 1
ATOM 2785 C C . ILE C 1 43 ? -4.70762 -23.43551 0.67509 1.000 30.93596 82 ILE B C 1
ATOM 2786 O O . ILE C 1 43 ? -5.79083 -23.97290 0.41434 1.000 32.75432 82 ILE B O 1
ATOM 2791 N N . THR C 1 44 ? -4.33169 -23.11798 1.90754 1.000 34.21724 83 THR B N 1
ATOM 2792 C CA . THR C 1 44 ? -5.19922 -23.26685 3.06441 1.000 41.30473 83 THR B CA 1
ATOM 2793 C C . THR C 1 44 ? -5.52992 -21.88439 3.61459 1.000 35.87576 83 THR B C 1
ATOM 2794 O O . THR C 1 44 ? -5.12634 -20.85754 3.06421 1.000 29.44043 83 THR B O 1
ATOM 2798 N N . GLU C 1 45 ? -6.27131 -21.85935 4.72138 1.000 34.25152 84 GLU B N 1
ATOM 2799 C CA . GLU C 1 45 ? -6.57231 -20.58659 5.36161 1.000 37.04387 84 GLU B CA 1
ATOM 2800 C C . GLU C 1 45 ? -5.37244 -20.01828 6.10238 1.000 37.29531 84 GLU B C 1
ATOM 2801 O O . GLU C 1 45 ? -5.33893 -18.81138 6.36426 1.000 45.35591 84 GLU B O 1
ATOM 2807 N N . ASN C 1 46 ? -4.38783 -20.85304 6.43381 1.000 34.20702 85 ASN B N 1
ATOM 2808 C CA . ASN C 1 46 ? -3.21031 -20.41398 7.17072 1.000 31.24826 85 ASN B CA 1
ATOM 2809 C C . ASN C 1 46 ? -2.04447 -20.02821 6.27404 1.000 30.68014 85 ASN B C 1
ATOM 2810 O O . ASN C 1 46 ? -1.21562 -19.20799 6.67896 1.000 28.36566 85 ASN B O 1
ATOM 2815 N N . GLY C 1 47 ? -1.96405 -20.58370 5.07284 1.000 30.07014 86 GLY B N 1
ATOM 2816 C CA . GLY C 1 47 ? -0.87252 -20.24722 4.18249 1.000 23.78218 86 GLY B CA 1
ATOM 2817 C C . GLY C 1 47 ? -0.99341 -20.96134 2.85659 1.000 23.72617 86 GLY B C 1
ATOM 2818 O O . GLY C 1 47 ? -2.07790 -21.39452 2.46277 1.000 22.20829 86 GLY B O 1
ATOM 2819 N N . ILE C 1 48 ? 0.14011 -21.07963 2.16831 1.000 22.68685 87 ILE B N 1
ATOM 2820 C CA . ILE C 1 48 ? 0.19113 -21.66302 0.83227 1.000 25.14763 87 ILE B CA 1
ATOM 2821 C C . ILE C 1 48 ? 1.44091 -22.52585 0.70242 1.000 20.02351 87 ILE B C 1
ATOM 2822 O O . ILE C 1 48 ? 2.55267 -22.06866 0.98670 1.000 18.84617 87 ILE B O 1
ATOM 2827 N N . TYR C 1 49 ? 1.25729 -23.77838 0.29184 1.000 23.95242 88 TYR B N 1
ATOM 2828 C CA . TYR C 1 49 ? 2.37116 -24.66577 -0.01878 1.000 23.92185 88 TYR B CA 1
ATOM 2829 C C . TYR C 1 49 ? 2.65661 -24.59411 -1.51461 1.000 24.58552 88 TYR B C 1
ATOM 2830 O O . TYR C 1 49 ? 1.75495 -24.80679 -2.33153 1.000 23.26525 88 TYR B O 1
ATOM 2839 N N . PHE C 1 50 ? 3.90839 -24.30828 -1.87265 1.000 23.12256 89 PHE B N 1
ATOM 2840 C CA . PHE C 1 50 ? 4.27216 -24.13867 -3.27406 1.000 22.94089 89 PHE B CA 1
ATOM 2841 C C . PHE C 1 50 ? 5.69320 -24.63940 -3.49434 1.000 14.95833 89 PHE B C 1
ATOM 2842 O O . PHE C 1 50 ? 6.40699 -24.98185 -2.54972 1.000 21.31336 89 PHE B O 1
ATOM 2850 N N . PHE C 1 51 ? 6.09807 -24.68070 -4.76371 1.000 18.00919 90 PHE B N 1
ATOM 2851 C CA . PHE C 1 51 ? 7.41750 -25.16192 -5.16016 1.000 27.47842 90 PHE B CA 1
ATOM 2852 C C . PHE C 1 51 ? 8.18750 -24.01583 -5.80155 1.000 15.45531 90 PHE B C 1
ATOM 2853 O O . PHE C 1 51 ? 7.76188 -23.48725 -6.83181 1.000 19.30042 90 PHE B O 1
ATOM 2861 N N . ARG C 1 52 ? 9.32133 -23.64593 -5.21005 1.000 15.68797 91 ARG B N 1
ATOM 2862 C CA . ARG C 1 52 ? 10.15803 -22.56735 -5.72631 1.000 20.02537 91 ARG B CA 1
ATOM 2863 C C . ARG C 1 52 ? 11.37988 -23.14785 -6.42878 1.000 24.40339 91 ARG B C 1
ATOM 2864 O O . ARG C 1 52 ? 12.12011 -23.94111 -5.83795 1.000 22.60492 91 ARG B O 1
ATOM 2872 N N . SER C 1 53 ? 11.59288 -22.74266 -7.68314 1.000 27.00553 92 SER B N 1
ATOM 2873 C CA . SER C 1 53 ? 12.63042 -23.31423 -8.53234 1.000 23.41552 92 SER B CA 1
ATOM 2874 C C . SER C 1 53 ? 13.50908 -22.23573 -9.15817 1.000 28.14509 92 SER B C 1
ATOM 2875 O O . SER C 1 53 ? 13.13819 -21.06145 -9.23272 1.000 21.51267 92 SER B O 1
ATOM 2878 N N . HIS C 1 54 ? 14.69385 -22.66300 -9.59926 1.000 28.18232 93 HIS B N 1
ATOM 2879 C CA . HIS C 1 54 ? 15.58180 -21.85903 -10.43310 1.000 26.21382 93 HIS B CA 1
ATOM 2880 C C . HIS C 1 54 ? 16.50199 -22.82770 -11.16808 1.000 28.46618 93 HIS B C 1
ATOM 2881 O O . HIS C 1 54 ? 16.52750 -24.02391 -10.87404 1.000 29.14202 93 HIS B O 1
ATOM 2888 N N . LYS C 1 55 ? 17.27083 -22.30701 -12.12166 1.000 30.92678 94 LYS B N 1
ATOM 2889 C CA . LYS C 1 55 ? 18.15785 -23.14809 -12.91836 1.000 33.52053 94 LYS B CA 1
ATOM 2890 C C . LYS C 1 55 ? 19.61702 -22.78073 -12.70077 1.000 38.50653 94 LYS B C 1
ATOM 2891 O O . LYS C 1 55 ? 19.98919 -21.60660 -12.76862 1.000 46.99087 94 LYS B O 1
ATOM 2897 N N . GLU C 1 56 ? 20.44323 -23.80565 -12.48589 1.000 41.53980 95 GLU B N 1
ATOM 2898 C CA . GLU C 1 56 ? 21.89647 -23.66899 -12.42288 1.000 43.12385 95 GLU B CA 1
ATOM 2899 C C . GLU C 1 56 ? 22.51945 -24.65977 -13.40426 1.000 50.49116 95 GLU B C 1
ATOM 2900 O O . GLU C 1 56 ? 22.31483 -25.87045 -13.27877 1.000 52.01339 95 GLU B O 1
ATOM 2906 N N . ASN C 1 57 ? 23.24986 -24.14787 -14.38581 1.000 55.23036 96 ASN B N 1
ATOM 2907 C CA . ASN C 1 57 ? 24.02865 -24.91987 -15.35967 1.000 54.90429 96 ASN B CA 1
ATOM 2908 C C . ASN C 1 57 ? 23.25316 -26.10894 -15.91886 1.000 58.06285 96 ASN B C 1
ATOM 2909 O O . ASN C 1 57 ? 23.65659 -27.26170 -15.82320 1.000 57.40029 96 ASN B O 1
ATOM 2914 N N . GLY C 1 58 ? 22.08617 -25.79394 -16.46999 1.000 55.07681 97 GLY B N 1
ATOM 2915 C CA . GLY C 1 58 ? 21.20320 -26.76251 -17.08851 1.000 52.52038 97 GLY B CA 1
ATOM 2916 C C . GLY C 1 58 ? 20.26070 -27.47025 -16.15356 1.000 52.24601 97 GLY B C 1
ATOM 2917 O O . GLY C 1 58 ? 19.25721 -28.02333 -16.61468 1.000 50.98267 97 GLY B O 1
ATOM 2918 N N . GLN C 1 59 ? 20.53861 -27.44034 -14.86222 1.000 49.79939 98 GLN B N 1
ATOM 2919 C CA . GLN C 1 59 ? 19.82247 -28.23350 -13.88879 1.000 40.80674 98 GLN B CA 1
ATOM 2920 C C . GLN C 1 59 ? 18.94918 -27.38464 -12.98665 1.000 41.68094 98 GLN B C 1
ATOM 2921 O O . GLN C 1 59 ? 19.33677 -26.29289 -12.57314 1.000 46.27453 98 GLN B O 1
ATOM 2927 N N . ILE C 1 60 ? 17.78453 -27.92893 -12.67282 1.000 41.35754 99 ILE B N 1
ATOM 2928 C CA . ILE C 1 60 ? 16.73540 -27.20815 -11.97056 1.000 35.86482 99 ILE B CA 1
ATOM 2929 C C . ILE C 1 60 ? 16.85044 -27.55210 -10.49997 1.000 34.37898 99 ILE B C 1
ATOM 2930 O O . ILE C 1 60 ? 16.86185 -28.72842 -10.12024 1.000 32.50217 99 ILE B O 1
ATOM 2935 N N . LYS C 1 61 ? 16.99541 -26.53963 -9.66490 1.000 34.11305 100 LYS B N 1
ATOM 2936 C CA . LYS C 1 61 ? 16.97018 -26.70441 -8.21616 1.000 33.56063 100 LYS B CA 1
ATOM 2937 C C . LYS C 1 61 ? 15.59328 -26.26291 -7.73225 1.000 31.19546 100 LYS B C 1
ATOM 2938 O O . LYS C 1 61 ? 15.12339 -25.17046 -8.08001 1.000 28.25271 100 LYS B O 1
ATOM 2944 N N . THR C 1 62 ? 14.95091 -27.11080 -6.93284 1.000 27.13578 101 THR B N 1
ATOM 2945 C CA . THR C 1 62 ? 13.59812 -26.87316 -6.45366 1.000 30.13130 101 THR B CA 1
ATOM 2946 C C . THR C 1 62 ? 13.53777 -27.10165 -4.95101 1.000 24.86672 101 THR B C 1
ATOM 2947 O O . THR C 1 62 ? 14.25145 -27.94580 -4.40293 1.000 26.33300 101 THR B O 1
ATOM 2951 N N . GLN C 1 63 ? 12.68565 -26.32164 -4.28947 1.000 37.81417 102 GLN B N 1
ATOM 2952 C CA . GLN C 1 63 ? 12.43751 -26.46075 -2.86390 1.000 37.79173 102 GLN B CA 1
ATOM 2953 C C . GLN C 1 63 ? 10.94672 -26.34942 -2.57673 1.000 22.37046 102 GLN B C 1
ATOM 2954 O O . GLN C 1 63 ? 10.24969 -25.52770 -3.17813 1.000 25.01885 102 GLN B O 1
ATOM 2960 N N . THR C 1 64 ? 10.46746 -27.18093 -1.65151 1.000 23.16774 103 THR B N 1
ATOM 2961 C CA . THR C 1 64 ? 9.07802 -27.14910 -1.20919 1.000 25.33112 103 THR B CA 1
ATOM 2962 C C . THR C 1 64 ? 8.96509 -26.19185 -0.02962 1.000 23.10206 103 THR B C 1
ATOM 2963 O O . THR C 1 64 ? 9.58908 -26.41041 1.01467 1.000 20.52510 103 THR B O 1
ATOM 2967 N N . LEU C 1 65 ? 8.15584 -25.14920 -0.18741 1.000 23.79690 104 LEU B N 1
ATOM 2968 C CA . LEU C 1 65 ? 8.02946 -24.10554 0.81630 1.000 23.63856 104 LEU B CA 1
ATOM 2969 C C . LEU C 1 65 ? 6.57544 -23.92149 1.22092 1.000 25.54129 104 LEU B C 1
ATOM 2970 O O . LEU C 1 65 ? 5.65413 -24.20923 0.45202 1.000 22.51789 104 LEU B O 1
ATOM 2975 N N . PHE C 1 66 ? 6.38413 -23.44999 2.45007 1.000 27.97447 105 PHE B N 1
ATOM 2976 C CA . PHE C 1 66 ? 5.07556 -23.05374 2.95846 1.000 28.74569 105 PHE B CA 1
ATOM 2977 C C . PHE C 1 66 ? 5.15805 -21.59125 3.37409 1.000 21.37197 105 PHE B C 1
ATOM 2978 O O . PHE C 1 66 ? 5.89059 -21.24710 4.30813 1.000 21.39333 105 PHE B O 1
ATOM 2986 N N . GLY C 1 67 ? 4.42938 -20.73122 2.67191 1.000 18.54914 106 GLY B N 1
ATOM 2987 C CA . GLY C 1 67 ? 4.34827 -19.34208 3.07187 1.000 23.35647 106 GLY B CA 1
ATOM 2988 C C . GLY C 1 67 ? 3.17123 -19.11879 3.99661 1.000 22.50127 106 GLY B C 1
ATOM 2989 O O . GLY C 1 67 ? 2.01793 -19.22667 3.57363 1.000 16.98470 106 GLY B O 1
ATOM 2990 N N . GLU C 1 68 ? 3.44630 -18.82187 5.26419 1.000 23.05922 107 GLU B N 1
ATOM 2991 C CA . GLU C 1 68 ? 2.39877 -18.65151 6.26084 1.000 22.75270 107 GLU B CA 1
ATOM 2992 C C . GLU C 1 68 ? 1.91524 -17.20840 6.25094 1.000 24.00870 107 GLU B C 1
ATOM 2993 O O . GLU C 1 68 ? 2.72062 -16.27559 6.33721 1.000 25.32140 107 GLU B O 1
ATOM 2999 N N . PHE C 1 69 ? 0.60070 -17.03175 6.15099 1.000 23.51689 108 PHE B N 1
ATOM 3000 C CA . PHE C 1 69 ? 0.02089 -15.69622 6.15735 1.000 24.80470 108 PHE B CA 1
ATOM 3001 C C . PHE C 1 69 ? 0.23665 -15.03584 7.51163 1.000 27.16580 108 PHE B C 1
ATOM 3002 O O . PHE C 1 69 ? -0.11042 -15.60053 8.55354 1.000 26.68696 108 PHE B O 1
ATOM 3010 N N . ILE C 1 70 ? 0.80451 -13.83260 7.49410 1.000 29.10614 109 ILE B N 1
ATOM 3011 C CA . ILE C 1 70 ? 1.09227 -13.08587 8.70951 1.000 29.57029 109 ILE B CA 1
ATOM 3012 C C . ILE C 1 70 ? 0.44447 -11.71482 8.61412 1.000 33.14428 109 ILE B C 1
ATOM 3013 O O . ILE C 1 70 ? 0.29959 -11.14368 7.52832 1.000 33.01928 109 ILE B O 1
ATOM 3018 N N . HIS C 1 71 ? 0.04324 -11.19357 9.76887 1.000 34.20973 110 HIS B N 1
ATOM 3019 C CA . HIS C 1 71 ? -0.58579 -9.88716 9.86606 1.000 38.62412 110 HIS B CA 1
ATOM 3020 C C . HIS C 1 71 ? -0.01296 -9.16139 11.07164 1.000 40.45038 110 HIS B C 1
ATOM 3021 O O . HIS C 1 71 ? 0.19425 -9.76566 12.12732 1.000 40.81854 110 HIS B O 1
ATOM 302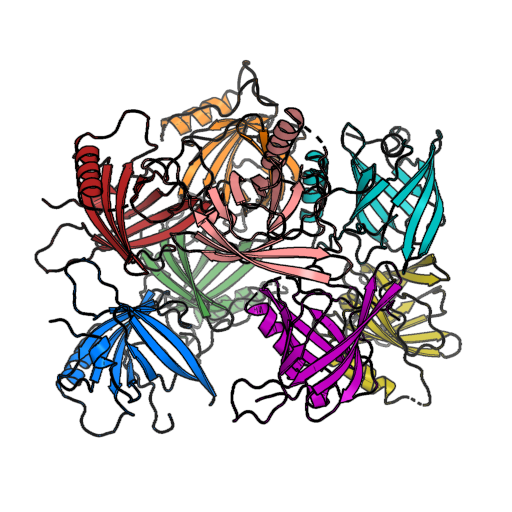8 N N . PHE C 1 72 ? 0.23430 -7.86463 10.91018 1.000 45.08065 111 PHE B N 1
ATOM 3029 C CA . PHE C 1 72 ? 0.83216 -7.04953 11.95857 1.000 46.36723 111 PHE B CA 1
ATOM 3030 C C . PHE C 1 72 ? -0.19249 -6.50449 12.94442 1.000 50.00119 111 PHE B C 1
ATOM 3031 O O . PHE C 1 72 ? 0.18421 -5.77865 13.87037 1.000 52.72751 111 PHE B O 1
ATOM 3039 N N . SER C 1 73 ? -1.46899 -6.83449 12.76807 1.000 51.88831 112 SER B N 1
ATOM 3040 C CA . SER C 1 73 ? -2.51002 -6.48500 13.72278 1.000 57.22403 112 SER B CA 1
ATOM 3041 C C . SER C 1 73 ? -3.58834 -7.55646 13.66445 1.000 57.54086 112 SER B C 1
ATOM 3042 O O . SER C 1 73 ? -3.48345 -8.53149 12.91533 1.000 53.65562 112 SER B O 1
ATOM 3045 N N . GLU C 1 74 ? -4.63142 -7.37342 14.46998 1.000 63.92748 113 GLU B N 1
ATOM 3046 C CA . GLU C 1 74 ? -5.77555 -8.27052 14.42537 1.000 65.58356 113 GLU B CA 1
ATOM 3047 C C . GLU C 1 74 ? -6.83740 -7.81159 13.43637 1.000 65.41550 113 GLU B C 1
ATOM 3048 O O . GLU C 1 74 ? -7.75388 -8.58286 13.13373 1.000 71.57419 113 GLU B O 1
ATOM 3054 N N . GLU C 1 75 ? -6.73100 -6.58572 12.92245 1.000 69.81473 114 GLU B N 1
ATOM 3055 C CA . GLU C 1 75 ? -7.68010 -6.06199 11.95001 1.000 70.11284 114 GLU B CA 1
ATOM 3056 C C . GLU C 1 75 ? -7.30934 -6.39259 10.51113 1.000 66.13125 114 GLU B C 1
ATOM 3057 O O . GLU C 1 75 ? -8.11663 -6.14387 9.60932 1.000 64.78472 114 GLU B O 1
ATOM 3063 N N . GLU C 1 76 ? -6.12039 -6.93811 10.26996 1.000 64.78478 115 GLU B N 1
ATOM 3064 C CA . GLU C 1 76 ? -5.72686 -7.32516 8.92188 1.000 55.40595 115 GLU B CA 1
ATOM 3065 C C . GLU C 1 76 ? -6.31768 -8.68864 8.58797 1.000 58.21229 115 GLU B C 1
ATOM 3066 O O . GLU C 1 76 ? -5.99756 -9.68983 9.23817 1.000 55.21210 115 GLU B O 1
ATOM 3072 N N . LYS C 1 77 ? -7.18429 -8.72276 7.57747 1.000 57.73907 116 LYS B N 1
ATOM 3073 C CA . LYS C 1 77 ? -7.76336 -9.96156 7.08770 1.000 55.36459 116 LYS B CA 1
ATOM 3074 C C . LYS C 1 77 ? -7.35681 -10.28992 5.65938 1.000 59.69007 116 LYS B C 1
ATOM 3075 O O . LYS C 1 77 ? -7.58207 -11.42277 5.21718 1.000 59.29544 116 LYS B O 1
ATOM 3081 N N . VAL C 1 78 ? -6.76959 -9.34426 4.93138 1.000 58.06111 117 VAL B N 1
ATOM 3082 C CA . VAL C 1 78 ? -6.27043 -9.60654 3.58678 1.000 46.13560 117 VAL B CA 1
ATOM 3083 C C . VAL C 1 78 ? -4.94251 -10.34179 3.68974 1.000 41.22702 117 VAL B C 1
ATOM 3084 O O . VAL C 1 78 ? -4.02440 -9.89633 4.38834 1.000 45.92279 117 VAL B O 1
ATOM 3088 N N . ASN C 1 79 ? -4.84298 -11.48267 3.00786 1.000 39.87235 118 ASN B N 1
ATOM 3089 C CA . ASN C 1 79 ? -3.61163 -12.27172 2.99103 1.000 36.29628 118 ASN B CA 1
ATOM 3090 C C . ASN C 1 79 ? -2.67653 -11.68978 1.93155 1.000 33.25082 118 ASN B C 1
ATOM 3091 O O . ASN C 1 79 ? -2.53973 -12.20189 0.81835 1.000 32.07718 118 ASN B O 1
ATOM 3096 N N . ASN C 1 80 ? -2.00718 -10.59755 2.29407 1.000 32.19492 119 ASN B N 1
ATOM 3097 C CA . ASN C 1 80 ? -1.11195 -9.90438 1.37801 1.000 29.87825 119 ASN B CA 1
ATOM 3098 C C . ASN C 1 80 ? 0.35615 -10.07189 1.73812 1.000 26.68362 119 ASN B C 1
ATOM 3099 O O . ASN C 1 80 ? 1.21401 -9.49266 1.06426 1.000 25.02937 119 ASN B O 1
ATOM 3104 N N . ARG C 1 81 ? 0.66884 -10.85089 2.77085 1.000 30.99991 120 ARG B N 1
ATOM 3105 C CA . ARG C 1 81 ? 2.03385 -10.97830 3.25739 1.000 30.86758 120 ARG B CA 1
ATOM 3106 C C . ARG C 1 81 ? 2.23382 -12.38529 3.80154 1.000 29.85827 120 ARG B C 1
ATOM 3107 O O . ARG C 1 81 ? 1.36903 -12.91050 4.50620 1.000 30.30106 120 ARG B O 1
ATOM 3115 N N . ILE C 1 82 ? 3.36617 -12.99765 3.46059 1.000 28.78387 121 ILE B N 1
ATOM 3116 C CA . ILE C 1 82 ? 3.68193 -14.35141 3.90072 1.000 29.14578 121 ILE B CA 1
ATOM 3117 C C . ILE C 1 82 ? 5.05680 -14.36493 4.55088 1.000 31.30071 121 ILE B C 1
ATOM 3118 O O . ILE C 1 82 ? 5.96026 -13.62472 4.14489 1.000 31.78825 121 ILE B O 1
ATOM 3123 N N . SER C 1 83 ? 5.20219 -15.19715 5.57486 1.000 32.91826 122 SER B N 1
ATOM 3124 C CA . SER C 1 83 ? 6.49421 -15.51142 6.16120 1.000 36.54755 122 SER B CA 1
ATOM 3125 C C . SER C 1 83 ? 6.95037 -16.87288 5.65320 1.000 35.35246 122 SER B C 1
ATOM 3126 O O . SER C 1 83 ? 6.15783 -17.81659 5.57782 1.000 34.62919 122 SER B O 1
ATOM 3129 N N . ILE C 1 84 ? 8.22631 -16.96766 5.29382 1.000 36.42502 123 ILE B N 1
ATOM 3130 C CA . ILE C 1 84 ? 8.79460 -18.17724 4.71342 1.000 36.72934 123 ILE B CA 1
ATOM 3131 C C . ILE C 1 84 ? 9.96001 -18.61432 5.58517 1.000 42.63509 123 ILE B C 1
ATOM 3132 O O . ILE C 1 84 ? 10.79454 -17.78891 5.97414 1.000 45.22676 123 ILE B O 1
ATOM 3137 N N . SER C 1 85 ? 10.01793 -19.90668 5.88719 1.000 43.43515 124 SER B N 1
ATOM 3138 C CA . SER C 1 85 ? 11.05688 -20.46175 6.73742 1.000 45.61796 124 SER B CA 1
ATOM 3139 C C . SER C 1 85 ? 11.95912 -21.38425 5.93032 1.000 55.37526 124 SER B C 1
ATOM 3140 O O . SER C 1 85 ? 11.49437 -22.10565 5.04096 1.000 50.37194 124 SER B O 1
ATOM 3143 N N . ASP C 1 86 ? 13.25269 -21.34996 6.25392 1.000 55.48049 125 ASP B N 1
ATOM 3144 C CA . ASP C 1 86 ? 14.25973 -22.22849 5.65872 1.000 57.96693 125 ASP B CA 1
ATOM 3145 C C . ASP C 1 86 ? 14.34038 -22.06647 4.14094 1.000 51.07779 125 ASP B C 1
ATOM 3146 O O . ASP C 1 86 ? 14.57703 -23.03464 3.41421 1.000 48.74605 125 ASP B O 1
ATOM 3151 N N . GLU C 1 87 ? 14.13180 -20.84835 3.64629 1.000 47.01747 126 GLU B N 1
ATOM 3152 C CA . GLU C 1 87 ? 14.29320 -20.57425 2.22538 1.000 41.62035 126 GLU B CA 1
ATOM 3153 C C . GLU C 1 87 ? 15.77700 -20.46623 1.88849 1.000 45.17531 126 GLU B C 1
ATOM 3154 O O . GLU C 1 87 ? 16.55152 -19.83967 2.61895 1.000 45.66694 126 GLU B O 1
ATOM 3160 N N . SER C 1 88 ? 16.16928 -21.09062 0.77325 1.000 46.15855 127 SER B N 1
ATOM 3161 C CA . SER C 1 88 ? 17.58768 -21.28061 0.47773 1.000 43.91273 127 SER B CA 1
ATOM 3162 C C . SER C 1 88 ? 18.31697 -19.96241 0.24455 1.000 53.01799 127 SER B C 1
ATOM 3163 O O . SER C 1 88 ? 19.51854 -19.86518 0.52001 1.000 58.32390 127 SER B O 1
ATOM 3166 N N . SER C 1 89 ? 17.62565 -18.94345 -0.25802 1.000 45.34015 128 SER B N 1
ATOM 3167 C CA . SER C 1 89 ? 18.24188 -17.64298 -0.48386 1.000 43.79368 128 SER B CA 1
ATOM 3168 C C . SER C 1 89 ? 18.11752 -16.71915 0.72085 1.000 47.39012 128 SER B C 1
ATOM 3169 O O . SER C 1 89 ? 18.41579 -15.52566 0.60658 1.000 46.86653 128 SER B O 1
ATOM 3172 N N . GLY C 1 90 ? 17.69644 -17.24382 1.86970 1.000 47.88210 129 GLY B N 1
ATOM 3173 C CA . GLY C 1 90 ? 17.50501 -16.42489 3.04748 1.000 48.88424 129 GLY B CA 1
ATOM 3174 C C . GLY C 1 90 ? 16.28617 -15.53601 3.00994 1.000 46.51273 129 GLY B C 1
ATOM 3175 O O . GLY C 1 90 ? 16.15515 -14.65391 3.86319 1.000 48.13891 129 GLY B O 1
ATOM 3176 N N . VAL C 1 91 ? 15.38735 -15.74349 2.04965 1.000 34.30083 130 VAL B N 1
ATOM 3177 C CA . VAL C 1 91 ? 14.15759 -14.96276 1.96742 1.000 31.84029 130 VAL B CA 1
ATOM 3178 C C . VAL C 1 91 ? 13.25465 -15.33947 3.13489 1.000 27.91559 130 VAL B C 1
ATOM 3179 O O . VAL C 1 91 ? 12.92651 -16.51586 3.32940 1.000 21.27839 130 VAL B O 1
ATOM 3183 N N . HIS C 1 92 ? 12.85117 -14.34061 3.92521 1.000 21.57994 131 HIS B N 1
ATOM 3184 C CA . HIS C 1 92 ? 11.99773 -14.59595 5.07570 1.000 25.45710 131 HIS B CA 1
ATOM 3185 C C . HIS C 1 92 ? 10.60031 -14.00320 4.96734 1.000 27.49172 131 HIS B C 1
ATOM 3186 O O . HIS C 1 92 ? 9.70037 -14.46853 5.67317 1.000 26.04390 131 HIS B O 1
ATOM 3193 N N . ALA C 1 93 ? 10.38538 -13.01067 4.10603 1.000 29.48526 132 ALA B N 1
ATOM 3194 C CA . ALA C 1 93 ? 9.06930 -12.39936 3.99589 1.000 25.17199 132 ALA B CA 1
ATOM 3195 C C . ALA C 1 93 ? 8.82961 -11.92304 2.57277 1.000 24.87070 132 ALA B C 1
ATOM 3196 O O . ALA C 1 93 ? 9.75321 -11.48487 1.88173 1.000 21.88940 132 ALA B O 1
ATOM 3198 N N . GLU C 1 94 ? 7.56900 -12.00096 2.15217 1.000 27.01586 133 GLU B N 1
ATOM 3199 C CA . GLU C 1 94 ? 7.13327 -11.49886 0.85780 1.000 27.55402 133 GLU B CA 1
ATOM 3200 C C . GLU C 1 94 ? 5.79653 -10.79403 1.02558 1.000 22.38397 133 GLU B C 1
ATOM 3201 O O . GLU C 1 94 ? 4.90621 -11.29495 1.71783 1.000 23.03346 133 GLU B O 1
ATOM 3207 N N . HIS C 1 95 ? 5.65724 -9.64118 0.37388 1.000 17.21715 134 HIS B N 1
ATOM 3208 C CA . HIS C 1 95 ? 4.48253 -8.78917 0.51046 1.000 16.02708 134 HIS B CA 1
ATOM 3209 C C . HIS C 1 95 ? 3.98924 -8.41096 -0.87756 1.000 19.20331 134 HIS B C 1
ATOM 3210 O O . HIS C 1 95 ? 4.71648 -7.77325 -1.64542 1.000 21.64576 134 HIS B O 1
ATOM 3217 N N . LEU C 1 96 ? 2.76753 -8.82567 -1.20557 1.000 22.77040 135 LEU B N 1
ATOM 3218 C CA . LEU C 1 96 ? 2.14510 -8.47694 -2.47903 1.000 24.17926 135 LEU B CA 1
ATOM 3219 C C . LEU C 1 96 ? 1.47914 -7.11195 -2.34548 1.000 26.07231 135 LEU B C 1
ATOM 3220 O O . LEU C 1 96 ? 0.47312 -6.97113 -1.64218 1.000 26.56560 135 LEU B O 1
ATOM 3225 N N . TYR C 1 97 ? 2.02621 -6.10288 -3.02001 1.000 21.72350 136 TYR B N 1
ATOM 3226 C CA . TYR C 1 97 ? 1.49020 -4.75368 -2.92355 1.000 22.85242 136 TYR B CA 1
ATOM 3227 C C . TYR C 1 97 ? 0.82505 -4.27027 -4.20644 1.000 28.59113 136 TYR B C 1
ATOM 3228 O O . TYR C 1 97 ? 0.36574 -3.12373 -4.24958 1.000 24.08241 136 TYR B O 1
ATOM 3237 N N . TYR C 1 98 ? 0.76481 -5.09977 -5.24776 1.000 23.23403 137 TYR B N 1
ATOM 3238 C CA . TYR C 1 98 ? -0.01463 -4.77181 -6.43399 1.000 23.23758 137 TYR B CA 1
ATOM 3239 C C . TYR C 1 98 ? -0.20134 -6.03305 -7.26767 1.000 27.90883 137 TYR B C 1
ATOM 3240 O O . TYR C 1 98 ? 0.66941 -6.90764 -7.29925 1.000 22.66499 137 TYR B O 1
ATOM 3249 N N . SER C 1 99 ? -1.35309 -6.11819 -7.93201 1.000 25.17144 138 SER B N 1
ATOM 3250 C CA . SER C 1 99 ? -1.63219 -7.20114 -8.86500 1.000 26.97427 138 SER B CA 1
ATOM 3251 C C . SER C 1 99 ? -2.70134 -6.74162 -9.84520 1.000 26.61144 138 SER B C 1
ATOM 3252 O O . SER C 1 99 ? -3.60525 -5.98348 -9.48517 1.000 37.62243 138 SER B O 1
ATOM 3255 N N . SER C 1 100 ? -2.58361 -7.20495 -11.08664 1.000 27.19427 139 SER B N 1
ATOM 3256 C CA . SER C 1 100 ? -3.57698 -6.89916 -12.10392 1.000 29.76154 139 SER B CA 1
ATOM 3257 C C . SER C 1 100 ? -4.91192 -7.56269 -11.77512 1.000 30.85233 139 SER B C 1
ATOM 3258 O O . SER C 1 100 ? -4.98879 -8.52009 -10.99977 1.000 37.75110 139 SER B O 1
ATOM 3261 N N . GLU C 1 101 ? -5.97740 -7.03945 -12.38918 1.000 34.21266 140 GLU B N 1
ATOM 3262 C CA . GLU C 1 101 ? -7.31775 -7.53729 -12.09688 1.000 35.59532 140 GLU B CA 1
ATOM 3263 C C . GLU C 1 101 ? -7.48244 -8.99195 -12.51270 1.000 40.14632 140 GLU B C 1
ATOM 3264 O O . GLU C 1 101 ? -8.19992 -9.75005 -11.84971 1.000 39.81641 140 GLU B O 1
ATOM 3270 N N . ASP C 1 102 ? -6.82460 -9.40334 -13.59366 1.000 38.36050 141 ASP B N 1
ATOM 3271 C CA . ASP C 1 102 ? -6.87278 -10.79332 -14.02447 1.000 37.45206 141 ASP B CA 1
ATOM 3272 C C . ASP C 1 102 ? -5.87135 -11.67624 -13.29149 1.000 34.83625 141 ASP B C 1
ATOM 3273 O O . ASP C 1 102 ? -5.77140 -12.86681 -13.61034 1.000 34.61867 141 ASP B O 1
ATOM 3278 N N . LYS C 1 103 ? -5.12947 -11.12236 -12.33233 1.000 30.04196 142 LYS B N 1
ATOM 3279 C CA . LYS C 1 103 ? -4.20567 -11.87231 -11.48409 1.000 34.20954 142 LYS B CA 1
ATOM 3280 C C . LYS C 1 103 ? -3.08119 -12.51788 -12.28542 1.000 28.51558 142 LYS B C 1
ATOM 3281 O O . LYS C 1 103 ? -2.43853 -13.45740 -11.80883 1.000 26.04490 142 LYS B O 1
ATOM 3287 N N . LYS C 1 104 ? -2.83029 -12.03463 -13.50211 1.000 28.22047 143 LYS B N 1
ATOM 3288 C CA . LYS C 1 104 ? -1.79926 -12.60978 -14.35377 1.000 28.41117 143 LYS B CA 1
ATOM 3289 C C . LYS C 1 104 ? -0.43886 -11.95312 -14.16374 1.000 27.13077 143 LYS B C 1
ATOM 3290 O O . LYS C 1 104 ? 0.56265 -12.49201 -14.64259 1.000 27.42849 143 LYS B O 1
ATOM 3296 N N . CYS C 1 105 ? -0.37747 -10.81483 -13.47760 1.000 24.51869 144 CYS B N 1
ATOM 3297 C CA . CYS C 1 105 ? 0.89128 -10.20654 -13.11072 1.000 25.36777 144 CYS B CA 1
ATOM 3298 C C . CYS C 1 105 ? 0.73753 -9.54768 -11.74811 1.000 29.39500 144 CYS B C 1
ATOM 3299 O O . CYS C 1 105 ? -0.34916 -9.09423 -11.37950 1.000 24.57652 144 CYS B O 1
ATOM 3302 N N . GLY C 1 106 ? 1.83951 -9.49992 -11.00576 1.000 25.54248 145 GLY B N 1
ATOM 3303 C CA . GLY C 1 106 ? 1.82172 -8.95704 -9.66127 1.000 21.24088 145 GLY B CA 1
ATOM 3304 C C . GLY C 1 106 ? 3.18692 -8.43479 -9.27494 1.000 26.68277 145 GLY B C 1
ATOM 3305 O O . GLY C 1 106 ? 4.20926 -8.80660 -9.86028 1.000 24.49314 145 GLY B O 1
ATOM 3306 N N . LEU C 1 107 ? 3.19119 -7.56154 -8.27366 1.000 27.16941 146 LEU B N 1
ATOM 3307 C CA . LEU C 1 107 ? 4.41513 -6.97962 -7.74001 1.000 28.81824 146 LEU B CA 1
ATOM 3308 C C . LEU C 1 107 ? 4.60847 -7.47318 -6.31308 1.000 22.59401 146 LEU B C 1
ATOM 3309 O O . LEU C 1 107 ? 3.73353 -7.28011 -5.46350 1.000 23.87357 146 LEU B O 1
ATOM 3314 N N . VAL C 1 108 ? 5.75126 -8.10114 -6.05240 1.000 20.52697 147 VAL B N 1
ATOM 3315 C CA . VAL C 1 108 ? 6.04115 -8.71537 -4.76234 1.000 22.31471 147 VAL B CA 1
ATOM 3316 C C . VAL C 1 108 ? 7.30865 -8.08067 -4.21115 1.000 22.62670 147 VAL B C 1
ATOM 3317 O O . VAL C 1 108 ? 8.34841 -8.07490 -4.88155 1.000 24.57263 147 VAL B O 1
ATOM 3321 N N . GLN C 1 109 ? 7.21808 -7.53514 -3.00214 1.000 20.37167 148 GLN B N 1
ATOM 3322 C CA . GLN C 1 109 ? 8.38171 -7.03452 -2.28543 1.000 19.11187 148 GLN B CA 1
ATOM 3323 C C . GLN C 1 109 ? 8.97595 -8.16535 -1.45420 1.000 19.29419 148 GLN B C 1
ATOM 3324 O O . GLN C 1 109 ? 8.27000 -8.79264 -0.65681 1.000 17.15630 148 GLN B O 1
ATOM 3330 N N . VAL C 1 110 ? 10.26768 -8.42789 -1.64395 1.000 17.31752 149 VAL B N 1
ATOM 3331 C CA . VAL C 1 110 ? 10.93625 -9.57626 -1.04102 1.000 21.72345 149 VAL B CA 1
ATOM 3332 C C . VAL C 1 110 ? 11.93047 -9.08877 0.00490 1.000 18.46784 149 VAL B C 1
ATOM 3333 O O . VAL C 1 110 ? 12.78240 -8.23864 -0.28226 1.000 16.31949 149 VAL B O 1
ATOM 3337 N N . PHE C 1 111 ? 11.81425 -9.62994 1.21585 1.000 17.35518 150 PHE B N 1
ATOM 3338 C CA . PHE C 1 111 ? 12.72188 -9.35854 2.32456 1.000 19.60696 150 PHE B CA 1
ATOM 3339 C C . PHE C 1 111 ? 13.53425 -10.60677 2.64008 1.000 17.90794 150 PHE B C 1
ATOM 3340 O O . PHE C 1 111 ? 12.96542 -11.67629 2.88309 1.000 24.72981 150 PHE B O 1
ATOM 3348 N N . ALA C 1 112 ? 14.85627 -10.47008 2.63725 1.000 18.65722 151 ALA B N 1
ATOM 3349 C CA . ALA C 1 112 ? 15.75330 -11.57565 2.92843 1.000 24.52034 151 ALA B CA 1
ATOM 3350 C C . ALA C 1 112 ? 16.52495 -11.28947 4.21058 1.000 25.63757 151 ALA B C 1
ATOM 3351 O O . ALA C 1 112 ? 16.62728 -10.14474 4.66013 1.000 20.85876 151 ALA B O 1
ATOM 3353 N N . LYS C 1 113 ? 17.06144 -12.35969 4.80290 1.000 29.42787 152 LYS B N 1
ATOM 3354 C CA . LYS C 1 113 ? 17.70532 -12.24614 6.10802 1.000 29.30061 152 LYS B CA 1
ATOM 3355 C C . LYS C 1 113 ? 18.92321 -11.33169 6.06854 1.000 23.33539 152 LYS B C 1
ATOM 3356 O O . LYS C 1 113 ? 19.20852 -10.63933 7.05196 1.000 25.07661 152 LYS B O 1
ATOM 3362 N N . ASP C 1 114 ? 19.64251 -11.29931 4.94905 1.000 18.14019 156 ASP B N 1
ATOM 3363 C CA . ASP C 1 114 ? 20.82983 -10.45410 4.85583 1.000 17.33946 156 ASP B CA 1
ATOM 3364 C C . ASP C 1 114 ? 20.49491 -8.97639 4.68456 1.000 21.33178 156 ASP B C 1
ATOM 3365 O O . ASP C 1 114 ? 21.38110 -8.19862 4.30397 1.000 22.13804 156 ASP B O 1
ATOM 3370 N N . GLN C 1 115 ? 19.23899 -8.61906 4.95448 1.000 28.36674 157 GLN B N 1
ATOM 3371 C CA . GLN C 1 115 ? 18.70749 -7.25975 4.92987 1.000 22.48944 157 GLN B CA 1
ATOM 3372 C C . GLN C 1 115 ? 18.66469 -6.66370 3.53256 1.000 24.15999 157 GLN B C 1
ATOM 3373 O O . GLN C 1 115 ? 18.47878 -5.44929 3.38806 1.000 27.79505 157 GLN B O 1
ATOM 3379 N N . ASN C 1 116 ? 18.83685 -7.47951 2.50026 1.000 26.32502 158 ASN B N 1
ATOM 3380 C CA . ASN C 1 116 ? 18.55055 -7.05504 1.13981 1.000 27.87207 158 ASN B CA 1
ATOM 3381 C C . ASN C 1 116 ? 17.04310 -7.06163 0.92538 1.000 28.48727 158 ASN B C 1
ATOM 3382 O O . ASN C 1 116 ? 16.36347 -8.03526 1.26732 1.000 30.51590 158 ASN B O 1
ATOM 3387 N N . VAL C 1 117 ? 16.51935 -5.96905 0.37629 1.000 23.03675 159 VAL B N 1
ATOM 3388 C CA . VAL C 1 117 ? 15.10223 -5.84467 0.05605 1.000 24.36844 159 VAL B CA 1
ATOM 3389 C C . VAL C 1 117 ? 14.98413 -5.42374 -1.40077 1.000 23.24407 159 VAL B C 1
ATOM 3390 O O . VAL C 1 117 ? 15.62662 -4.45679 -1.82346 1.000 30.72401 159 VAL B O 1
ATOM 3394 N N . TRP C 1 118 ? 14.16697 -6.14514 -2.16776 1.000 25.12984 160 TRP B N 1
ATOM 3395 C CA . TRP C 1 118 ? 13.99917 -5.85450 -3.58433 1.000 24.17898 160 TRP B CA 1
ATOM 3396 C C . TRP C 1 118 ? 12.55135 -6.09912 -3.99238 1.000 23.67921 160 TRP B C 1
ATOM 3397 O O . TRP C 1 118 ? 11.69480 -6.44134 -3.17151 1.000 23.43867 160 TRP B O 1
ATOM 3408 N N . THR C 1 119 ? 12.28756 -5.91930 -5.28398 1.000 25.64949 161 THR B N 1
ATOM 3409 C CA . THR C 1 119 ? 10.96187 -6.06644 -5.86337 1.000 22.69759 161 THR B CA 1
ATOM 3410 C C . THR C 1 119 ? 11.02009 -7.01638 -7.04857 1.000 24.03518 161 THR B C 1
ATOM 3411 O O . THR C 1 119 ? 11.92869 -6.93055 -7.87889 1.000 27.72231 161 THR B O 1
ATOM 3415 N N . GLU C 1 120 ? 10.05119 -7.92518 -7.11993 1.000 22.72647 162 GLU B N 1
ATOM 3416 C CA . GLU C 1 120 ? 9.92396 -8.85199 -8.23449 1.000 20.72475 162 GLU B CA 1
ATOM 3417 C C . GLU C 1 120 ? 8.60547 -8.61023 -8.95311 1.000 20.84152 162 GLU B C 1
ATOM 3418 O O . GLU C 1 120 ? 7.55971 -8.46237 -8.31154 1.000 19.52758 162 GLU B O 1
ATOM 3424 N N . LEU C 1 121 ? 8.66383 -8.54848 -10.27919 1.000 23.84637 163 LEU B N 1
ATOM 3425 C CA . LEU C 1 121 ? 7.47602 -8.55368 -11.12341 1.000 20.00671 163 LEU B CA 1
ATOM 3426 C C . LEU C 1 121 ? 7.23783 -9.99335 -11.57080 1.000 23.93994 163 LEU B C 1
ATOM 3427 O O . LEU C 1 121 ? 8.01799 -10.54535 -12.35442 1.000 19.09965 163 LEU B O 1
ATOM 3432 N N . ARG C 1 122 ? 6.17217 -10.60357 -11.06212 1.000 23.40273 164 ARG B N 1
ATOM 3433 C CA . ARG C 1 122 ? 5.85700 -11.99457 -11.34498 1.000 24.70718 164 ARG B CA 1
ATOM 3434 C C . ARG C 1 122 ? 4.64148 -12.07525 -12.25722 1.000 18.11099 164 ARG B C 1
ATOM 3435 O O . ARG C 1 122 ? 3.77243 -11.20078 -12.23735 1.000 21.05336 164 ARG B O 1
ATOM 3443 N N . VAL C 1 123 ? 4.59694 -13.12875 -13.07128 1.000 17.24115 165 VAL B N 1
ATOM 3444 C CA . VAL C 1 123 ? 3.53449 -13.31503 -14.05040 1.000 16.80901 165 VAL B CA 1
ATOM 3445 C C . VAL C 1 123 ? 3.12121 -14.78194 -14.09214 1.000 22.34849 165 VAL B C 1
ATOM 3446 O O . VAL C 1 123 ? 3.94111 -15.68635 -13.90271 1.000 13.89226 165 VAL B O 1
ATOM 3450 N N . ARG C 1 124 ? 1.82910 -15.01152 -14.32783 1.000 23.69780 166 ARG B N 1
ATOM 3451 C CA . ARG C 1 124 ? 1.34558 -16.36072 -14.58540 1.000 19.66203 166 ARG B CA 1
ATOM 3452 C C . ARG C 1 124 ? 1.75439 -16.78706 -15.98810 1.000 23.84931 166 ARG B C 1
ATOM 3453 O O . ARG C 1 124 ? 1.66300 -16.00796 -16.94050 1.000 20.93091 166 ARG B O 1
ATOM 3461 N N . GLY C 1 125 ? 2.20161 -18.03396 -16.11538 1.000 24.46580 167 GLY B N 1
ATOM 3462 C CA . GLY C 1 125 ? 2.66284 -18.53765 -17.39484 1.000 25.41505 167 GLY B CA 1
ATOM 3463 C C . GLY C 1 125 ? 3.99484 -17.93592 -17.80209 1.000 34.20800 167 GLY B C 1
ATOM 3464 O O . GLY C 1 125 ? 4.36965 -16.86155 -17.31872 1.000 26.39396 167 GLY B O 1
ATOM 3465 N N . HIS C 1 126 ? 4.71967 -18.61606 -18.68969 1.000 31.93682 168 HIS B N 1
ATOM 3466 C CA . HIS C 1 126 ? 6.04112 -18.15021 -19.08296 1.000 28.39383 168 HIS B CA 1
ATOM 3467 C C . HIS C 1 126 ? 5.94727 -16.77112 -19.73694 1.000 31.55698 168 HIS B C 1
ATOM 3468 O O . HIS C 1 126 ? 4.96250 -16.46031 -20.41482 1.000 26.63788 168 HIS B O 1
ATOM 3475 N N . PRO C 1 127 ? 6.94666 -15.91459 -19.52895 1.000 30.06855 169 PRO B N 1
ATOM 3476 C CA . PRO C 1 127 ? 6.89793 -14.57696 -20.12941 1.000 22.30106 169 PRO B CA 1
ATOM 3477 C C . PRO C 1 127 ? 6.94620 -14.64633 -21.64782 1.000 27.90977 169 PRO B C 1
ATOM 3478 O O . PRO C 1 127 ? 7.67650 -15.44963 -22.23217 1.000 27.19689 169 PRO B O 1
ATOM 3482 N N . ASN C 1 128 ? 6.15558 -13.78664 -22.28328 1.000 31.56697 170 ASN B N 1
ATOM 3483 C CA . ASN C 1 128 ? 6.10429 -13.67477 -23.73072 1.000 26.57577 170 ASN B CA 1
ATOM 3484 C C . ASN C 1 128 ? 6.54167 -12.28301 -24.16897 1.000 26.43258 170 ASN B C 1
ATOM 3485 O O . ASN C 1 128 ? 6.60272 -11.34549 -23.36967 1.000 21.05979 170 ASN B O 1
ATOM 3490 N N . TYR C 1 129 ? 6.85856 -12.16142 -25.45616 1.000 29.74466 171 TYR B N 1
ATOM 3491 C CA . TYR C 1 129 ? 7.24767 -10.88569 -26.03879 1.000 29.72614 171 TYR B CA 1
ATOM 3492 C C . TYR C 1 129 ? 6.04536 -10.02648 -26.41977 1.000 28.68057 171 TYR B C 1
ATOM 3493 O O . TYR C 1 129 ? 6.19321 -9.06857 -27.18804 1.000 26.09384 171 TYR B O 1
ATOM 3502 N N . GLY C 1 130 ? 4.86358 -10.35039 -25.89916 1.000 33.65313 172 GLY B N 1
ATOM 3503 C CA . GLY C 1 130 ? 3.67265 -9.56527 -26.15244 1.000 23.17510 172 GLY B CA 1
ATOM 3504 C C . GLY C 1 130 ? 3.61241 -8.30188 -25.32074 1.000 32.94452 172 GLY B C 1
ATOM 3505 O O . GLY C 1 130 ? 4.64192 -7.66961 -25.06483 1.000 26.31572 172 GLY B O 1
ATOM 3506 N N . SER C 1 131 ? 2.41145 -7.92592 -24.89003 1.000 37.54598 174 SER B N 1
ATOM 3507 C CA . SER C 1 131 ? 2.18838 -6.69457 -24.14509 1.000 31.39780 174 SER B CA 1
ATOM 3508 C C . SER C 1 131 ? 1.83560 -7.01602 -22.70020 1.000 27.30352 174 SER B C 1
ATOM 3509 O O . SER C 1 131 ? 0.90596 -7.78592 -22.43683 1.000 29.60622 174 SER B O 1
ATOM 3512 N N . LEU C 1 132 ? 2.57753 -6.41873 -21.77537 1.000 25.91847 175 LEU B N 1
ATOM 3513 C CA . LEU C 1 132 ? 2.35341 -6.57416 -20.34736 1.000 27.04028 175 LEU B CA 1
ATOM 3514 C C . LEU C 1 132 ? 1.30111 -5.58235 -19.86853 1.000 35.82798 175 LEU B C 1
ATOM 3515 O O . LEU C 1 132 ? 1.18216 -4.47142 -20.39464 1.000 31.39035 175 LEU B O 1
ATOM 3520 N N . ASP C 1 133 ? 0.52207 -6.00958 -18.87572 1.000 32.48840 176 ASP B N 1
ATOM 3521 C CA . ASP C 1 133 ? -0.51364 -5.16614 -18.29468 1.000 31.14040 176 ASP B CA 1
ATOM 3522 C C . ASP C 1 133 ? 0.05441 -3.81082 -17.89146 1.000 28.12839 176 ASP B C 1
ATOM 3523 O O . ASP C 1 133 ? 1.08773 -3.72828 -17.22220 1.000 23.42890 176 ASP B O 1
ATOM 3528 N N . ALA C 1 134 ? -0.63414 -2.74544 -18.31335 1.000 32.12103 177 ALA B N 1
ATOM 3529 C CA . ALA C 1 134 ? -0.11323 -1.39294 -18.13063 1.000 35.16571 177 ALA B CA 1
ATOM 3530 C C . ALA C 1 134 ? 0.02908 -1.04092 -16.65644 1.000 36.49407 177 ALA B C 1
ATOM 3531 O O . ALA C 1 134 ? 0.97932 -0.35486 -16.26490 1.000 37.63552 177 ALA B O 1
ATOM 3533 N N . GLY C 1 135 ? -0.90985 -1.49314 -15.82574 1.000 36.84554 178 GLY B N 1
ATOM 3534 C CA . GLY C 1 135 ? -0.81627 -1.21720 -14.40118 1.000 42.49914 178 GLY B CA 1
ATOM 3535 C C . GLY C 1 135 ? 0.40658 -1.84726 -13.76151 1.000 40.63233 178 GLY B C 1
ATOM 3536 O O . GLY C 1 135 ? 1.14323 -1.18910 -13.02318 1.000 44.30170 178 GLY B O 1
ATOM 3537 N N . CYS C 1 136 ? 0.63519 -3.13621 -14.03571 1.000 33.76273 179 CYS B N 1
ATOM 3538 C CA . CYS C 1 136 ? 1.80641 -3.82696 -13.49890 1.000 34.43092 179 CYS B CA 1
ATOM 3539 C C . CYS C 1 136 ? 3.10047 -3.12597 -13.89303 1.000 32.27463 179 CYS B C 1
ATOM 3540 O O . CYS C 1 136 ? 3.95097 -2.84246 -13.04110 1.000 36.10489 179 CYS B O 1
ATOM 3543 N N . ARG C 1 137 ? 3.27169 -2.84574 -15.18610 1.000 31.49002 180 ARG B N 1
ATOM 3544 C CA . ARG C 1 137 ? 4.53777 -2.29133 -15.65282 1.000 33.63856 180 ARG B CA 1
ATOM 3545 C C . ARG C 1 137 ? 4.73969 -0.86295 -15.16335 1.000 39.97242 180 ARG B C 1
ATOM 3546 O O . ARG C 1 137 ? 5.84001 -0.50456 -14.72768 1.000 45.46004 180 ARG B O 1
ATOM 3554 N N . ARG C 1 138 ? 3.69644 -0.02964 -15.22695 1.000 43.33860 181 ARG B N 1
ATOM 3555 C CA . ARG C 1 138 ? 3.84550 1.34834 -14.76924 1.000 48.32120 181 ARG B CA 1
ATOM 3556 C C . ARG C 1 138 ? 4.06777 1.41183 -13.26561 1.000 47.82659 181 ARG B C 1
ATOM 3557 O O . ARG C 1 138 ? 4.77255 2.30485 -12.78198 1.000 50.86727 181 ARG B O 1
ATOM 3565 N N . GLU C 1 139 ? 3.49214 0.47201 -12.51481 1.000 49.31168 182 GLU B N 1
ATOM 3566 C CA . GLU C 1 139 ? 3.74071 0.42864 -11.08059 1.000 53.34715 182 GLU B CA 1
ATOM 3567 C C . GLU C 1 139 ? 5.18563 0.03331 -10.80570 1.000 55.54606 182 GLU B C 1
ATOM 3568 O O . GLU C 1 139 ? 5.89064 0.70873 -10.04919 1.000 60.37034 182 GLU B O 1
ATOM 3574 N N . TYR C 1 140 ? 5.66738 -1.00723 -11.49240 1.000 49.09448 183 TYR B N 1
ATOM 3575 C CA . TYR C 1 140 ? 7.04896 -1.44964 -11.32774 1.000 48.26222 183 TYR B CA 1
ATOM 3576 C C . TYR C 1 140 ? 8.02564 -0.36239 -11.75629 1.000 57.87359 183 TYR B C 1
ATOM 3577 O O . TYR C 1 140 ? 9.09635 -0.20860 -11.15802 1.000 66.38401 183 TYR B O 1
ATOM 3586 N N . GLU C 1 141 ? 7.67347 0.40184 -12.79292 1.000 46.79475 184 GLU B N 1
ATOM 3587 C CA . GLU C 1 141 ? 8.50432 1.53078 -13.19844 1.000 50.47084 184 GLU B CA 1
ATOM 3588 C C . GLU C 1 141 ? 8.55444 2.59783 -12.11375 1.000 57.37412 184 GLU B C 1
ATOM 3589 O O . GLU C 1 141 ? 9.61433 3.17707 -11.84969 1.000 56.08290 184 GLU B O 1
ATOM 3595 N N . ALA C 1 142 ? 7.41187 2.87710 -11.48105 1.000 61.15120 185 ALA B N 1
ATOM 3596 C CA . ALA C 1 142 ? 7.37474 3.85751 -10.40110 1.000 66.83929 185 ALA B CA 1
ATOM 3597 C C . ALA C 1 142 ? 8.27717 3.46148 -9.24063 1.000 65.73900 185 ALA B C 1
ATOM 3598 O O . ALA C 1 142 ? 8.82486 4.33372 -8.55711 1.000 65.27944 185 ALA B O 1
ATOM 3600 N N . TYR C 1 143 ? 8.45177 2.16230 -9.00168 1.000 66.11783 186 TYR B N 1
ATOM 3601 C CA . TYR C 1 143 ? 9.28683 1.74154 -7.88312 1.000 64.64992 186 TYR B CA 1
ATOM 3602 C C . TYR C 1 143 ? 10.76447 1.74523 -8.25421 1.000 68.11268 186 TYR B C 1
ATOM 3603 O O . TYR C 1 143 ? 11.60132 2.21341 -7.47452 1.000 67.83496 186 TYR B O 1
ATOM 3612 N N . VAL C 1 144 ? 11.10623 1.24397 -9.44499 1.000 72.80393 187 VAL B N 1
ATOM 3613 C CA . VAL C 1 144 ? 12.51079 1.21304 -9.83692 1.000 63.20850 187 VAL B CA 1
ATOM 3614 C C . VAL C 1 144 ? 13.04942 2.60901 -10.08378 1.000 68.78684 187 VAL B C 1
ATOM 3615 O O . VAL C 1 144 ? 14.26564 2.82420 -10.02872 1.000 72.16274 187 VAL B O 1
ATOM 3619 N N . LYS C 1 145 ? 12.17410 3.57379 -10.34728 1.000 72.83379 188 LYS B N 1
ATOM 3620 C CA . LYS C 1 145 ? 12.64557 4.93666 -10.51843 1.000 70.29990 188 LYS B CA 1
ATOM 3621 C C . LYS C 1 145 ? 12.81790 5.67508 -9.20183 1.000 72.18527 188 LYS B C 1
ATOM 3622 O O . LYS C 1 145 ? 13.66095 6.57617 -9.11561 1.000 73.87746 188 LYS B O 1
ATOM 3628 N N . GLU C 1 146 ? 12.05828 5.32718 -8.16549 1.000 72.42403 189 GLU B N 1
ATOM 3629 C CA . GLU C 1 146 ? 12.21629 6.05177 -6.91635 1.000 73.58314 189 GLU B CA 1
ATOM 3630 C C . GLU C 1 146 ? 13.28627 5.42849 -6.03299 1.000 74.11700 189 GLU B C 1
ATOM 3631 O O . GLU C 1 146 ? 13.53152 5.93666 -4.93659 1.000 83.78277 189 GLU B O 1
ATOM 3637 N N . ILE C 1 147 ? 13.93643 4.35773 -6.48926 1.000 71.17546 190 ILE B N 1
ATOM 3638 C CA . ILE C 1 147 ? 14.96440 3.68310 -5.70287 1.000 68.88385 190 ILE B CA 1
ATOM 3639 C C . ILE C 1 147 ? 16.14495 4.60907 -5.46489 1.000 73.13110 190 ILE B C 1
ATOM 3640 O O . ILE C 1 147 ? 16.46398 5.44520 -6.31040 1.000 77.34696 190 ILE B O 1
ATOM 3645 N N . ASN C 1 152 ? 19.61941 -1.38648 -11.19840 1.000 55.41293 193 ASN B N 1
ATOM 3646 C CA . ASN C 1 152 ? 19.75091 -2.33847 -12.29642 1.000 62.68347 193 ASN B CA 1
ATOM 3647 C C . ASN C 1 152 ? 18.68570 -3.42610 -12.24011 1.000 59.18002 193 ASN B C 1
ATOM 3648 O O . ASN C 1 152 ? 18.74923 -4.33849 -11.41559 1.000 56.18117 193 ASN B O 1
ATOM 3653 N N . SER C 1 153 ? 17.70381 -3.30829 -13.12779 1.000 51.41959 194 SER B N 1
ATOM 3654 C CA . SER C 1 153 ? 16.60528 -4.25777 -13.23644 1.000 44.31755 194 SER B CA 1
ATOM 3655 C C . SER C 1 153 ? 16.92094 -5.22983 -14.36647 1.000 44.58355 194 SER B C 1
ATOM 3656 O O . SER C 1 153 ? 17.16802 -4.80567 -15.50035 1.000 51.70889 194 SER B O 1
ATOM 3659 N N . THR C 1 154 ? 16.91839 -6.52474 -14.06011 1.000 42.49115 195 THR B N 1
ATOM 3660 C CA . THR C 1 154 ? 17.17335 -7.55757 -15.05423 1.000 49.95597 195 THR B CA 1
ATOM 3661 C C . THR C 1 154 ? 16.06302 -8.60145 -15.02434 1.000 39.75488 195 THR B C 1
ATOM 3662 O O . THR C 1 154 ? 15.16055 -8.56495 -14.18308 1.000 34.64356 195 THR B O 1
ATOM 3666 N N . SER C 1 155 ? 16.14059 -9.53473 -15.96736 1.000 40.04191 196 SER B N 1
ATOM 3667 C CA . SER C 1 155 ? 15.13320 -10.58300 -16.13774 1.000 38.40931 196 SER B CA 1
ATOM 3668 C C . SER C 1 155 ? 15.73448 -11.95707 -15.88526 1.000 38.75229 196 SER B C 1
ATOM 3669 O O . SER C 1 155 ? 16.59105 -12.40958 -16.66883 1.000 39.14932 196 SER B O 1
ATOM 3672 N N . PRO C 1 156 ? 15.33619 -12.65453 -14.81825 1.000 36.06167 197 PRO B N 1
ATOM 3673 C CA . PRO C 1 156 ? 15.85584 -14.01124 -14.58634 1.000 37.62733 197 PRO B CA 1
ATOM 3674 C C . PRO C 1 156 ? 15.38653 -15.03262 -15.60817 1.000 34.36510 197 PRO B C 1
ATOM 3675 O O . PRO C 1 156 ? 15.94941 -16.13423 -15.65479 1.000 35.34558 197 PRO B O 1
ATOM 3679 N N . TYR C 1 157 ? 14.37896 -14.71438 -16.41409 1.000 32.39132 198 TYR B N 1
ATOM 3680 C CA . TYR C 1 157 ? 13.79530 -15.67557 -17.33670 1.000 31.11181 198 TYR B CA 1
ATOM 3681 C C . TYR C 1 157 ? 14.48177 -15.61408 -18.69346 1.000 29.05080 198 TYR B C 1
ATOM 3682 O O . TYR C 1 157 ? 14.86907 -14.54068 -19.16230 1.000 30.11391 198 TYR B O 1
ATOM 3691 N N . SER C 1 158 ? 14.62882 -16.77986 -19.31541 1.000 32.13307 199 SER B N 1
ATOM 3692 C CA . SER C 1 158 ? 15.08974 -16.90401 -20.68818 1.000 29.90624 199 SER B CA 1
ATOM 3693 C C . SER C 1 158 ? 14.19017 -17.90134 -21.40380 1.000 33.74709 199 SER B C 1
ATOM 3694 O O . SER C 1 158 ? 13.52537 -18.72548 -20.77129 1.000 40.96520 199 SER B O 1
ATOM 3697 N N . ASP C 1 159 ? 14.17211 -17.82702 -22.73793 1.000 27.13367 200 ASP B N 1
ATOM 3698 C CA . ASP C 1 159 ? 13.34218 -18.75298 -23.50265 1.000 29.71098 200 ASP B CA 1
ATOM 3699 C C . ASP C 1 159 ? 13.80882 -20.19400 -23.35483 1.000 33.73215 200 ASP B C 1
ATOM 3700 O O . ASP C 1 159 ? 13.04597 -21.11757 -23.65764 1.000 31.10254 200 ASP B O 1
ATOM 3705 N N . ASP C 1 160 ? 15.03311 -20.40232 -22.88264 1.000 35.59036 201 ASP B N 1
ATOM 3706 C CA . ASP C 1 160 ? 15.56956 -21.72793 -22.62639 1.000 35.75875 201 ASP B CA 1
ATOM 3707 C C . ASP C 1 160 ? 15.21714 -22.26175 -21.24099 1.000 41.48797 201 ASP B C 1
ATOM 3708 O O . ASP C 1 160 ? 15.74480 -23.30515 -20.84575 1.000 40.66156 201 ASP B O 1
ATOM 3713 N N . CYS C 1 161 ? 14.35122 -21.58082 -20.49277 1.000 40.53729 202 CYS B N 1
ATOM 3714 C CA . CYS C 1 161 ? 13.89207 -22.09764 -19.21053 1.000 37.76269 202 CYS B CA 1
ATOM 3715 C C . CYS C 1 161 ? 12.71193 -23.03289 -19.45104 1.000 44.57100 202 CYS B C 1
ATOM 3716 O O . CYS C 1 161 ? 11.72702 -22.64472 -20.08769 1.000 54.88275 202 CYS B O 1
ATOM 3719 N N . GLN C 1 162 ? 12.80489 -24.25666 -18.94172 1.000 53.17037 203 GLN B N 1
ATOM 3720 C CA . GLN C 1 162 ? 11.68522 -25.19377 -19.04243 1.000 56.16318 203 GLN B CA 1
ATOM 3721 C C . GLN C 1 162 ? 11.14075 -25.55165 -17.66089 1.000 56.65061 203 GLN B C 1
ATOM 3722 O O . GLN C 1 162 ? 11.30935 -24.82037 -16.68499 1.000 63.91152 203 GLN B O 1
ATOM 3728 N N . GLU D 1 8 ? -5.94872 6.56537 23.83437 1.000 56.24589 48 GLU C N 1
ATOM 3729 C CA . GLU D 1 8 ? -4.55685 6.80831 24.19400 1.000 51.41609 48 GLU C CA 1
ATOM 3730 C C . GLU D 1 8 ? -3.64899 5.70224 23.66935 1.000 47.15969 48 GLU C C 1
ATOM 3731 O O . GLU D 1 8 ? -3.99695 4.52319 23.71846 1.000 45.17787 48 GLU C O 1
ATOM 3737 N N . SER D 1 9 ? -2.48391 6.09614 23.16500 1.000 46.40477 49 SER C N 1
ATOM 3738 C CA . SER D 1 9 ? -1.46354 5.17557 22.68855 1.000 44.92692 49 SER C CA 1
ATOM 3739 C C . SER D 1 9 ? -0.27240 5.19008 23.63857 1.000 39.89570 49 SER C C 1
ATOM 3740 O O . SER D 1 9 ? -0.01355 6.18690 24.31931 1.000 41.44217 49 SER C O 1
ATOM 3743 N N . PHE D 1 10 ? 0.44795 4.07070 23.68597 1.000 38.63019 50 PHE C N 1
ATOM 3744 C CA . PHE D 1 10 ? 1.55743 3.88526 24.61516 1.000 40.10602 50 PHE C CA 1
ATOM 3745 C C . PHE D 1 10 ? 2.82551 3.58990 23.82666 1.000 36.84519 50 PHE C C 1
ATOM 3746 O O . PHE D 1 10 ? 2.89224 2.59232 23.10167 1.000 33.60285 50 PHE C O 1
ATOM 3754 N N . ALA D 1 11 ? 3.82696 4.45620 23.97562 1.000 45.30887 51 ALA C N 1
ATOM 3755 C CA . ALA D 1 11 ? 5.04575 4.37568 23.18044 1.000 43.84707 51 ALA C CA 1
ATOM 3756 C C . ALA D 1 11 ? 5.94289 3.23561 23.64612 1.000 40.12407 51 ALA C C 1
ATOM 3757 O O . ALA D 1 11 ? 6.30733 3.15954 24.82359 1.000 50.37731 51 ALA C O 1
ATOM 3759 N N . ILE D 1 12 ? 6.30213 2.35030 22.71353 1.000 33.08864 52 ILE C N 1
ATOM 3760 C CA . ILE D 1 12 ? 7.18815 1.23993 23.04399 1.000 29.12297 52 ILE C CA 1
ATOM 3761 C C . ILE D 1 12 ? 8.65344 1.65716 23.05304 1.000 30.87320 52 ILE C C 1
ATOM 3762 O O . ILE D 1 12 ? 9.47009 1.00535 23.71640 1.000 32.96095 52 ILE C O 1
ATOM 3767 N N . ASP D 1 13 ? 9.01208 2.73621 22.35397 1.000 26.69170 53 ASP C N 1
ATOM 3768 C CA . ASP D 1 13 ? 10.38753 3.21406 22.39228 1.000 33.33043 53 ASP C CA 1
ATOM 3769 C C . ASP D 1 13 ? 10.69492 3.96654 23.67594 1.000 37.20287 53 ASP C C 1
ATOM 3770 O O . ASP D 1 13 ? 11.85725 4.02510 24.08994 1.000 37.40455 53 ASP C O 1
ATOM 3775 N N . GLU D 1 14 ? 9.67281 4.52819 24.31325 1.000 39.02591 54 GLU C N 1
ATOM 3776 C CA . GLU D 1 14 ? 9.82335 5.14547 25.62222 1.000 39.45093 54 GLU C CA 1
ATOM 3777 C C . GLU D 1 14 ? 9.77267 4.10230 26.73309 1.000 32.38883 54 GLU C C 1
ATOM 3778 O O . GLU D 1 14 ? 10.53952 4.18273 27.69994 1.000 25.58580 54 GLU C O 1
ATOM 3784 N N . PHE D 1 15 ? 8.89071 3.10737 26.59878 1.000 25.59005 55 PHE C N 1
ATOM 3785 C CA . PHE D 1 15 ? 8.81060 2.04445 27.59452 1.000 27.83068 55 PHE C CA 1
ATOM 3786 C C . PHE D 1 15 ? 10.10143 1.23863 27.66553 1.000 27.04366 55 PHE C C 1
ATOM 3787 O O . PHE D 1 15 ? 10.49197 0.78487 28.74757 1.000 23.64412 55 PHE C O 1
ATOM 3795 N N . MET D 1 16 ? 10.78934 1.07042 26.54045 1.000 20.11909 56 MET C N 1
ATOM 3796 C CA . MET D 1 16 ? 12.03246 0.31711 26.50682 1.000 22.12702 56 MET C CA 1
ATOM 3797 C C . MET D 1 16 ? 13.25524 1.21530 26.58675 1.000 24.97335 56 MET C C 1
ATOM 3798 O O . MET D 1 16 ? 14.37873 0.73516 26.41295 1.000 25.88831 56 MET C O 1
ATOM 3803 N N . ASN D 1 17 ? 13.06448 2.50371 26.86772 1.000 35.13589 57 ASN C N 1
ATOM 3804 C CA . ASN D 1 17 ? 14.17450 3.44732 26.97543 1.000 29.48960 57 ASN C CA 1
ATOM 3805 C C . ASN D 1 17 ? 14.79173 3.32888 28.36908 1.000 33.62936 57 ASN C C 1
ATOM 3806 O O . ASN D 1 17 ? 14.68861 4.21273 29.22261 1.000 34.89679 57 ASN C O 1
ATOM 3811 N N . THR D 1 18 ? 15.45406 2.19520 28.58351 1.000 26.47856 58 THR C N 1
ATOM 3812 C CA . THR D 1 18 ? 16.10975 1.90462 29.84721 1.000 35.13113 58 THR C CA 1
ATOM 3813 C C . THR D 1 18 ? 17.26429 0.95288 29.58031 1.000 27.22787 58 THR C C 1
ATOM 3814 O O . THR D 1 18 ? 17.21770 0.14662 28.64767 1.000 27.96087 58 THR C O 1
ATOM 3818 N N . THR D 1 19 ? 18.30655 1.06192 30.40010 1.000 28.56034 59 THR C N 1
ATOM 3819 C CA . THR D 1 19 ? 19.43069 0.13955 30.33870 1.000 27.61676 59 THR C CA 1
ATOM 3820 C C . THR D 1 19 ? 19.21525 -1.11302 31.17483 1.000 30.17846 59 THR C C 1
ATOM 3821 O O . THR D 1 19 ? 20.05574 -2.01657 31.13929 1.000 27.89465 59 THR C O 1
ATOM 3825 N N . ASP D 1 20 a 18.12265 -1.18765 31.92189 1.000 26.60564 59 ASP C N 1
ATOM 3826 C CA . ASP D 1 20 a 17.83238 -2.34808 32.74460 1.000 27.57815 59 ASP C CA 1
ATOM 3827 C C . ASP D 1 20 a 17.11508 -3.40686 31.91046 1.000 28.30846 59 ASP C C 1
ATOM 3828 O O . ASP D 1 20 a 16.49294 -3.11151 30.88666 1.000 20.62678 59 ASP C O 1
ATOM 3833 N N . ASP D 1 21 ? 17.22001 -4.65574 32.35560 1.000 27.25724 60 ASP C N 1
ATOM 3834 C CA . ASP D 1 21 ? 16.47592 -5.73123 31.71659 1.000 21.45410 60 ASP C CA 1
ATOM 3835 C C . ASP D 1 21 ? 14.98094 -5.56449 31.95038 1.000 22.56025 60 ASP C C 1
ATOM 3836 O O . ASP D 1 21 ? 14.53940 -5.22224 33.05093 1.000 23.53746 60 ASP C O 1
ATOM 3841 N N . ILE D 1 22 ? 14.20262 -5.80988 30.90106 1.000 24.77871 61 ILE C N 1
ATOM 3842 C CA . ILE D 1 22 ? 12.74575 -5.77240 30.95482 1.000 18.88556 61 ILE C CA 1
ATOM 3843 C C . ILE D 1 22 ? 12.26533 -7.21673 30.90097 1.000 16.52547 61 ILE C C 1
ATOM 3844 O O . ILE D 1 22 ? 12.34199 -7.87109 29.85408 1.000 16.04273 61 ILE C O 1
ATOM 3849 N N . TRP D 1 23 ? 11.76968 -7.71475 32.02751 1.000 22.00973 62 TRP C N 1
ATOM 3850 C CA . TRP D 1 23 ? 11.41890 -9.11778 32.17230 1.000 18.87026 62 TRP C CA 1
ATOM 3851 C C . TRP D 1 23 ? 9.95389 -9.35315 31.83545 1.000 23.77794 62 TRP C C 1
ATOM 3852 O O . TRP D 1 23 ? 9.09326 -8.50612 32.08865 1.000 19.97340 62 TRP C O 1
ATOM 3863 N N . VAL D 1 24 ? 9.67471 -10.52728 31.27168 1.000 24.22360 63 VAL C N 1
ATOM 3864 C CA . VAL D 1 24 ? 8.29848 -10.96177 31.04607 1.000 18.08505 63 VAL C CA 1
ATOM 3865 C C . VAL D 1 24 ? 7.82399 -11.58327 32.35491 1.000 19.80720 63 VAL C C 1
ATOM 3866 O O . VAL D 1 24 ? 8.13365 -12.73696 32.65881 1.000 24.91432 63 VAL C O 1
ATOM 3870 N N . LEU D 1 25 ? 7.07303 -10.81055 33.13932 1.000 20.26529 64 LEU C N 1
ATOM 3871 C CA . LEU D 1 25 ? 6.57852 -11.30991 34.41640 1.000 23.51744 64 LEU C CA 1
ATOM 3872 C C . LEU D 1 25 ? 5.42857 -12.28719 34.21094 1.000 27.64237 64 LEU C C 1
ATOM 3873 O O . LEU D 1 25 ? 5.39280 -13.35577 34.83007 1.000 25.38938 64 LEU C O 1
ATOM 3878 N N . ASN D 1 26 ? 4.48139 -11.94146 33.34096 1.000 22.24708 65 ASN C N 1
ATOM 3879 C CA . ASN D 1 26 ? 3.32864 -12.78552 33.07136 1.000 22.97325 65 ASN C CA 1
ATOM 3880 C C . ASN D 1 26 ? 3.10349 -12.88743 31.57094 1.000 22.60337 65 ASN C C 1
ATOM 3881 O O . ASN D 1 26 ? 3.44966 -11.98053 30.81040 1.000 20.73348 65 ASN C O 1
ATOM 3886 N N . THR D 1 27 ? 2.51567 -14.00540 31.15240 1.000 35.22207 66 THR C N 1
ATOM 3887 C CA . THR D 1 27 ? 2.23875 -14.22761 29.74155 1.000 29.59352 66 THR C CA 1
ATOM 3888 C C . THR D 1 27 ? 1.11794 -15.24203 29.58708 1.000 33.24558 66 THR C C 1
ATOM 3889 O O . THR D 1 27 ? 0.97536 -16.16249 30.39679 1.000 28.35761 66 THR C O 1
ATOM 3893 N N . THR D 1 28 ? 0.32605 -15.05760 28.53257 1.000 33.66337 67 THR C N 1
ATOM 3894 C CA . THR D 1 28 ? -0.68364 -16.02486 28.12954 1.000 31.46958 67 THR C CA 1
ATOM 3895 C C . THR D 1 28 ? -0.18129 -16.94541 27.02332 1.000 30.45414 67 THR C C 1
ATOM 3896 O O . THR D 1 28 ? -0.96640 -17.71980 26.46536 1.000 35.51595 67 THR C O 1
ATOM 3900 N N . GLN D 1 29 ? 1.10938 -16.87364 26.69805 1.000 27.76245 68 GLN C N 1
ATOM 3901 C CA . GLN D 1 29 ? 1.70904 -17.79952 25.74568 1.000 28.91038 68 GLN C CA 1
ATOM 3902 C C . GLN D 1 29 ? 1.70300 -19.21912 26.29798 1.000 26.59728 68 GLN C C 1
ATOM 3903 O O . GLN D 1 29 ? 2.01014 -19.44836 27.47187 1.000 34.31798 68 GLN C O 1
ATOM 3909 N N . GLN D 1 30 ? 1.36052 -20.17709 25.43933 1.000 26.86703 69 GLN C N 1
ATOM 3910 C CA . GLN D 1 30 ? 1.37132 -21.57937 25.82885 1.000 32.46651 69 GLN C CA 1
ATOM 3911 C C . GLN D 1 30 ? 2.79531 -22.11866 25.83492 1.000 27.15194 69 GLN C C 1
ATOM 3912 O O . GLN D 1 30 ? 3.53531 -21.97416 24.85780 1.000 26.26927 69 GLN C O 1
ATOM 3918 N N . ASN D 1 31 ? 3.17038 -22.73609 26.94779 1.000 37.94316 70 ASN C N 1
ATOM 3919 C CA . ASN D 1 31 ? 4.49001 -23.32965 27.14069 1.000 41.57263 70 ASN C CA 1
ATOM 3920 C C . ASN D 1 31 ? 5.61000 -22.33300 26.82517 1.000 24.97308 70 ASN C C 1
ATOM 3921 O O . ASN D 1 31 ? 6.39744 -22.54819 25.89812 1.000 25.51733 70 ASN C O 1
ATOM 3926 N N . PRO D 1 32 ? 5.69975 -21.23101 27.56035 1.000 25.13809 71 PRO C N 1
ATOM 3927 C CA . PRO D 1 32 ? 6.71314 -20.22227 27.25116 1.000 22.22738 71 PRO C CA 1
ATOM 3928 C C . PRO D 1 32 ? 8.08058 -20.60448 27.79931 1.000 22.86644 71 PRO C C 1
ATOM 3929 O O . PRO D 1 32 ? 8.21961 -21.44868 28.68619 1.000 30.86704 71 PRO C O 1
ATOM 3933 N N . GLN D 1 33 ? 9.09999 -19.95840 27.24152 1.000 26.01794 72 GLN C N 1
ATOM 3934 C CA . GLN D 1 33 ? 10.46326 -20.12437 27.71363 1.000 27.18167 72 GLN C CA 1
ATOM 3935 C C . GLN D 1 33 ? 10.62259 -19.53002 29.11290 1.000 30.05052 72 GLN C C 1
ATOM 3936 O O . GLN D 1 33 ? 9.77279 -18.78363 29.60728 1.000 25.50767 72 GLN C O 1
ATOM 3942 N N . ALA D 1 34 ? 11.74058 -19.86209 29.74935 1.000 26.96151 73 ALA C N 1
ATOM 3943 C CA . ALA D 1 34 ? 12.04729 -19.38911 31.08973 1.000 19.49776 73 ALA C CA 1
ATOM 3944 C C . ALA D 1 34 ? 12.97069 -18.17757 31.02888 1.000 21.07957 73 ALA C C 1
ATOM 3945 O O . ALA D 1 34 ? 13.81272 -18.06070 30.13512 1.000 21.69446 73 ALA C O 1
ATOM 3947 N N . CYS D 1 35 ? 12.78623 -17.26491 31.98603 1.000 26.06461 74 CYS C N 1
ATOM 3948 C CA . CYS D 1 35 ? 13.64516 -16.08758 32.14882 1.000 21.80558 74 CYS C CA 1
ATOM 3949 C C . CYS D 1 35 ? 13.66257 -15.21939 30.89009 1.000 22.02320 74 CYS C C 1
ATOM 3950 O O . CYS D 1 35 ? 14.71884 -14.80491 30.40772 1.000 20.08891 74 CYS C O 1
ATOM 3953 N N . LYS D 1 36 ? 12.47572 -14.94053 30.35722 1.000 16.46183 75 LYS C N 1
ATOM 3954 C CA . LYS D 1 36 ? 12.37476 -14.10569 29.16849 1.000 15.64770 75 LYS C CA 1
ATOM 3955 C C . LYS D 1 36 ? 12.63706 -12.65083 29.53489 1.000 19.81777 75 LYS C C 1
ATOM 3956 O O . LYS D 1 36 ? 12.02260 -12.11346 30.46044 1.000 25.92930 75 LYS C O 1
ATOM 3962 N N . LYS D 1 37 ? 13.55157 -12.01017 28.81188 1.000 22.98358 76 LYS C N 1
ATOM 3963 C CA . LYS D 1 37 ? 13.86028 -10.61407 29.08452 1.000 20.11194 76 LYS C CA 1
ATOM 3964 C C . LYS D 1 37 ? 14.42225 -9.96385 27.83041 1.000 16.90173 76 LYS C C 1
ATOM 3965 O O . LYS D 1 37 ? 14.97800 -10.63071 26.95405 1.000 16.14003 76 LYS C O 1
ATOM 3971 N N . ASP D 1 38 ? 14.27222 -8.64346 27.76820 1.000 17.06326 77 ASP C N 1
ATOM 3972 C CA . ASP D 1 38 ? 14.83896 -7.81771 26.71363 1.000 17.47223 77 ASP C CA 1
ATOM 3973 C C . ASP D 1 38 ? 15.67774 -6.71688 27.34131 1.000 19.60433 77 ASP C C 1
ATOM 3974 O O . ASP D 1 38 ? 15.31585 -6.17339 28.38926 1.000 20.25639 77 ASP C O 1
ATOM 3979 N N . LYS D 1 39 ? 16.79250 -6.38453 26.69716 1.000 25.01848 78 LYS C N 1
ATOM 3980 C CA . LYS D 1 39 ? 17.58312 -5.21258 27.05245 1.000 21.41326 78 LYS C CA 1
ATOM 3981 C C . LYS D 1 39 ? 17.74872 -4.33654 25.82217 1.000 19.38738 78 LYS C C 1
ATOM 3982 O O . LYS D 1 39 ? 18.31366 -4.77785 24.81535 1.000 23.03592 78 LYS C O 1
ATOM 3988 N N . LYS D 1 40 ? 17.24678 -3.10681 25.89873 1.000 18.39817 79 LYS C N 1
ATOM 3989 C CA . LYS D 1 40 ? 17.44769 -2.16366 24.80940 1.000 16.81644 79 LYS C CA 1
ATOM 3990 C C . LYS D 1 40 ? 18.93241 -1.87218 24.65650 1.000 19.33046 79 LYS C C 1
ATOM 3991 O O . LYS D 1 40 ? 19.63745 -1.62482 25.63969 1.000 19.92728 79 LYS C O 1
ATOM 3997 N N . HIS D 1 41 ? 19.40441 -1.89353 23.41549 1.000 18.63545 80 HIS C N 1
ATOM 3998 C CA . HIS D 1 41 ? 20.77862 -1.53332 23.11103 1.000 16.77497 80 HIS C CA 1
ATOM 3999 C C . HIS D 1 41 ? 20.88975 -0.18882 22.41313 1.000 18.25260 80 HIS C C 1
ATOM 4000 O O . HIS D 1 41 ? 21.85847 0.53785 22.64378 1.000 20.86928 80 HIS C O 1
ATOM 4007 N N . ASN D 1 42 ? 19.92061 0.15480 21.56842 1.000 21.85451 81 ASN C N 1
ATOM 4008 C CA . ASN D 1 42 ? 19.90473 1.44647 20.90108 1.000 24.50736 81 ASN C CA 1
ATOM 4009 C C . ASN D 1 42 ? 18.48942 1.73381 20.42334 1.000 23.72625 81 ASN C C 1
ATOM 4010 O O . ASN D 1 42 ? 17.72302 0.81590 20.12026 1.000 19.74201 81 ASN C O 1
ATOM 4015 N N . ILE D 1 43 ? 18.15747 3.02111 20.35383 1.000 27.86987 82 ILE C N 1
ATOM 4016 C CA . ILE D 1 43 ? 16.85564 3.47902 19.88473 1.000 25.42909 82 ILE C CA 1
ATOM 4017 C C . ILE D 1 43 ? 17.08117 4.51565 18.79912 1.000 25.87964 82 ILE C C 1
ATOM 4018 O O . ILE D 1 43 ? 17.76086 5.52227 19.03042 1.000 28.92012 82 ILE C O 1
ATOM 4023 N N . THR D 1 44 ? 16.52498 4.26845 17.62173 1.000 26.44441 83 THR C N 1
ATOM 4024 C CA . THR D 1 44 ? 16.55007 5.21511 16.51880 1.000 31.35684 83 THR C CA 1
ATOM 4025 C C . THR D 1 44 ? 15.12295 5.65644 16.20988 1.000 32.34635 83 THR C C 1
ATOM 4026 O O . THR D 1 44 ? 14.16670 5.26839 16.88576 1.000 31.27544 83 THR C O 1
ATOM 4030 N N . GLU D 1 45 ? 14.98449 6.49107 15.18151 1.000 33.32445 84 GLU C N 1
ATOM 4031 C CA . GLU D 1 45 ? 13.65802 6.89044 14.73472 1.000 39.25290 84 GLU C CA 1
ATOM 4032 C C . GLU D 1 45 ? 12.97575 5.80162 13.92090 1.000 34.71641 84 GLU C C 1
ATOM 4033 O O . GLU D 1 45 ? 11.74533 5.80775 13.80607 1.000 35.47089 84 GLU C O 1
ATOM 4039 N N . ASN D 1 46 ? 13.74514 4.86073 13.37653 1.000 38.52139 85 ASN C N 1
ATOM 4040 C CA . ASN D 1 46 ? 13.20017 3.80000 12.54153 1.000 35.19107 85 ASN C CA 1
ATOM 4041 C C . ASN D 1 46 ? 12.85720 2.55206 13.33883 1.000 35.06812 85 ASN C C 1
ATOM 4042 O O . ASN D 1 46 ? 11.98770 1.77631 12.92313 1.000 37.44034 85 ASN C O 1
ATOM 4047 N N . GLY D 1 47 ? 13.51605 2.34118 14.46873 1.000 27.63046 86 GLY C N 1
ATOM 4048 C CA . GLY D 1 47 ? 13.21734 1.18457 15.28090 1.000 26.10296 86 GLY C CA 1
ATOM 4049 C C . GLY D 1 47 ? 14.06772 1.15868 16.52705 1.000 32.22473 86 GLY C C 1
ATOM 4050 O O . GLY D 1 47 ? 14.59589 2.18516 16.95903 1.000 26.77050 86 GLY C O 1
ATOM 4051 N N . ILE D 1 48 ? 14.19663 -0.03430 17.10208 1.000 21.35644 87 ILE C N 1
ATOM 4052 C CA . ILE D 1 48 ? 14.91287 -0.22068 18.35787 1.000 27.94714 87 ILE C CA 1
ATOM 4053 C C . ILE D 1 48 ? 15.70455 -1.52116 18.29101 1.000 22.30610 87 ILE C C 1
ATOM 4054 O O . ILE D 1 48 ? 15.15006 -2.58120 17.98199 1.000 22.50233 87 ILE C O 1
ATOM 4059 N N . TYR D 1 49 ? 17.00158 -1.43539 18.57369 1.000 20.27097 88 TYR C N 1
ATOM 4060 C CA . TYR D 1 49 ? 17.86931 -2.60104 18.64652 1.000 18.14580 88 TYR C CA 1
ATOM 4061 C C . TYR D 1 49 ? 17.93697 -3.09054 20.08562 1.000 16.95479 88 TYR C C 1
ATOM 4062 O O . TYR D 1 49 ? 18.21635 -2.30854 20.99935 1.000 16.47247 88 TYR C O 1
ATOM 4071 N N . PHE D 1 50 ? 17.66381 -4.37754 20.28582 1.000 18.51566 89 PHE C N 1
ATOM 4072 C CA . PHE D 1 50 ? 17.65293 -4.94990 21.62262 1.000 16.29069 89 PHE C CA 1
ATOM 4073 C C . PHE D 1 50 ? 18.11453 -6.39762 21.55073 1.000 17.48791 89 PHE C C 1
ATOM 4074 O O . PHE D 1 50 ? 18.23388 -6.98419 20.47214 1.000 20.73529 89 PHE C O 1
ATOM 4082 N N . PHE D 1 51 ? 18.35681 -6.97364 22.72523 1.000 17.64896 90 PHE C N 1
ATOM 4083 C CA . PHE D 1 51 ? 18.80188 -8.35521 22.86420 1.000 22.31772 90 PHE C CA 1
ATOM 4084 C C . PHE D 1 51 ? 17.75189 -9.13056 23.64367 1.000 16.81207 90 PHE C C 1
ATOM 4085 O O . PHE D 1 51 ? 17.44692 -8.79242 24.79180 1.000 15.80285 90 PHE C O 1
ATOM 4093 N N . ARG D 1 52 ? 17.20582 -10.16759 23.02461 1.000 17.70359 91 ARG C N 1
ATOM 4094 C CA . ARG D 1 52 ? 16.17325 -10.98281 23.64440 1.000 22.81452 91 ARG C CA 1
ATOM 4095 C C . ARG D 1 52 ? 16.78898 -12.27110 24.15998 1.000 14.84778 91 ARG C C 1
ATOM 4096 O O . ARG D 1 52 ? 17.46151 -12.98527 23.41362 1.000 15.34449 91 ARG C O 1
ATOM 4104 N N . SER D 1 53 ? 16.55518 -12.56469 25.43194 1.000 17.59001 92 SER C N 1
ATOM 4105 C CA . SER D 1 53 ? 17.18276 -13.70102 26.07967 1.000 15.59086 92 SER C CA 1
ATOM 4106 C C . SER D 1 53 ? 16.12140 -14.59191 26.70517 1.000 16.95072 92 SER C C 1
ATOM 4107 O O . SER D 1 53 ? 14.99822 -14.16335 26.98830 1.000 13.23542 92 SER C O 1
ATOM 4110 N N . HIS D 1 54 ? 16.51510 -15.83842 26.92693 1.000 16.69960 93 HIS C N 1
ATOM 4111 C CA . HIS D 1 54 ? 15.72516 -16.82501 27.64115 1.000 16.74070 93 HIS C CA 1
ATOM 4112 C C . HIS D 1 54 ? 16.70008 -17.85950 28.18170 1.000 18.32554 93 HIS C C 1
ATOM 4113 O O . HIS D 1 54 ? 17.90512 -17.81917 27.89387 1.000 22.47810 93 HIS C O 1
ATOM 4120 N N . LYS D 1 55 ? 16.16640 -18.78244 28.97756 1.000 19.67947 94 LYS C N 1
ATOM 4121 C CA . LYS D 1 55 ? 16.95775 -19.83009 29.58688 1.000 26.60381 94 LYS C CA 1
ATOM 4122 C C . LYS D 1 55 ? 16.50417 -21.18876 29.07149 1.000 30.48608 94 LYS C C 1
ATOM 4123 O O . LYS D 1 55 ? 15.33501 -21.56008 29.21044 1.000 32.76060 94 LYS C O 1
ATOM 4129 N N . GLU D 1 56 ? 17.44782 -21.92177 28.49213 1.000 29.43863 95 GLU C N 1
ATOM 4130 C CA . GLU D 1 56 ? 17.24050 -23.20762 27.84737 1.000 32.78623 95 GLU C CA 1
ATOM 4131 C C . GLU D 1 56 ? 18.08990 -24.24841 28.55573 1.000 41.92209 95 GLU C C 1
ATOM 4132 O O . GLU D 1 56 ? 19.26860 -24.40807 28.22217 1.000 43.90766 95 GLU C O 1
ATOM 4138 N N . ASN D 1 57 ? 17.48659 -24.95646 29.50767 1.000 44.96386 96 ASN C N 1
ATOM 4139 C CA . ASN D 1 57 ? 18.12406 -26.07232 30.18948 1.000 47.86341 96 ASN C CA 1
ATOM 4140 C C . ASN D 1 57 ? 19.47863 -25.67668 30.78899 1.000 50.87001 96 ASN C C 1
ATOM 4141 O O . ASN D 1 57 ? 20.52344 -26.27359 30.50435 1.000 52.41586 96 ASN C O 1
ATOM 4146 N N . GLY D 1 58 ? 19.45682 -24.61858 31.59646 1.000 35.27273 97 GLY C N 1
ATOM 4147 C CA . GLY D 1 58 ? 20.62435 -24.12006 32.29792 1.000 37.36019 97 GLY C CA 1
ATOM 4148 C C . GLY D 1 58 ? 21.47192 -23.08433 31.58821 1.000 29.78751 97 GLY C C 1
ATOM 4149 O O . GLY D 1 58 ? 22.33952 -22.48220 32.23102 1.000 32.47931 97 GLY C O 1
ATOM 4150 N N . GLN D 1 59 ? 21.24986 -22.85336 30.30718 1.000 31.34610 98 GLN C N 1
ATOM 4151 C CA . GLN D 1 59 ? 21.99986 -21.84548 29.56679 1.000 33.13132 98 GLN C CA 1
ATOM 4152 C C . GLN D 1 59 ? 21.13689 -20.63551 29.24334 1.000 33.42753 98 GLN C C 1
ATOM 4153 O O . GLN D 1 59 ? 19.96671 -20.78333 28.89961 1.000 30.18881 98 GLN C O 1
ATOM 4159 N N . ILE D 1 60 ? 21.72329 -19.44555 29.34684 1.000 22.87910 99 ILE C N 1
ATOM 4160 C CA . ILE D 1 60 ? 21.09148 -18.23262 28.83364 1.000 20.49185 99 ILE C CA 1
ATOM 4161 C C . ILE D 1 60 ? 21.36190 -18.18989 27.33753 1.000 26.23376 99 ILE C C 1
ATOM 4162 O O . ILE D 1 60 ? 22.51922 -18.20630 26.90515 1.000 22.83313 99 ILE C O 1
ATOM 4167 N N . LYS D 1 61 ? 20.30218 -18.18225 26.53676 1.000 22.39812 100 LYS C N 1
ATOM 4168 C CA . LYS D 1 61 ? 20.39308 -17.98744 25.09253 1.000 21.16220 100 LYS C CA 1
ATOM 4169 C C . LYS D 1 61 ? 19.92924 -16.57483 24.74731 1.000 19.68266 100 LYS C C 1
ATOM 4170 O O . LYS D 1 61 ? 18.87407 -16.12661 25.21469 1.000 19.74250 100 LYS C O 1
ATOM 4176 N N . THR D 1 62 ? 20.71036 -15.88043 23.92493 1.000 20.38880 101 THR C N 1
ATOM 4177 C CA . THR D 1 62 ? 20.41180 -14.50849 23.54904 1.000 20.76127 101 THR C CA 1
ATOM 4178 C C . THR D 1 62 ? 20.50350 -14.34917 22.03763 1.000 24.45431 101 THR C C 1
ATOM 4179 O O . THR D 1 62 ? 21.33679 -14.97739 21.37784 1.000 28.45970 101 THR C O 1
ATOM 4183 N N . GLN D 1 63 ? 19.62960 -13.49827 21.49417 1.000 28.80659 102 GLN C N 1
ATOM 4184 C CA . GLN D 1 63 ? 19.65856 -13.14206 20.08224 1.000 26.23467 102 GLN C CA 1
ATOM 4185 C C . GLN D 1 63 ? 19.46243 -11.64002 19.93525 1.000 21.74983 102 GLN C C 1
ATOM 4186 O O . GLN D 1 63 ? 18.69573 -11.02878 20.68405 1.000 23.69948 102 GLN C O 1
ATOM 4192 N N . THR D 1 64 ? 20.16060 -11.05418 18.96367 1.000 26.39269 103 THR C N 1
ATOM 4193 C CA . THR D 1 64 ? 20.06820 -9.62647 18.67488 1.000 26.47638 103 THR C CA 1
ATOM 4194 C C . THR D 1 64 ? 18.94250 -9.36883 17.67818 1.000 26.78100 103 THR C C 1
ATOM 4195 O O . THR D 1 64 ? 18.95691 -9.90705 16.56540 1.000 26.64743 103 THR C O 1
ATOM 4199 N N . LEU D 1 65 ? 17.97504 -8.54354 18.07368 1.000 23.53830 104 LEU C N 1
ATOM 4200 C CA . LEU D 1 65 ? 16.82023 -8.23740 17.24478 1.000 24.78879 104 LEU C CA 1
ATOM 4201 C C . LEU D 1 65 ? 16.69128 -6.73297 17.04571 1.000 24.16080 104 LEU C C 1
ATOM 4202 O O . LEU D 1 65 ? 17.11902 -5.93407 17.88551 1.000 17.64214 104 LEU C O 1
ATOM 4207 N N . PHE D 1 66 ? 16.09965 -6.36027 15.91374 1.000 23.22505 105 PHE C N 1
ATOM 4208 C CA . PHE D 1 66 ? 15.75721 -4.97779 15.59728 1.000 21.69006 105 PHE C CA 1
ATOM 4209 C C . PHE D 1 66 ? 14.25537 -4.91054 15.36015 1.000 22.49730 105 PHE C C 1
ATOM 4210 O O . PHE D 1 66 ? 13.74510 -5.51503 14.41140 1.000 28.24797 105 PHE C O 1
ATOM 4218 N N . GLY D 1 67 ? 13.54737 -4.20114 16.23153 1.000 21.84656 106 GLY C N 1
ATOM 4219 C CA . GLY D 1 67 ? 12.12710 -3.99513 16.04055 1.000 19.45765 106 GLY C CA 1
ATOM 4220 C C . GLY D 1 67 ? 11.83418 -2.73010 15.26409 1.000 23.54282 106 GLY C C 1
ATOM 4221 O O . GLY D 1 67 ? 12.07176 -1.62443 15.75503 1.000 21.85673 106 GLY C O 1
ATOM 4222 N N . GLU D 1 68 ? 11.32319 -2.87948 14.04685 1.000 24.69549 107 GLU C N 1
ATOM 4223 C CA . GLU D 1 68 ? 11.05360 -1.74545 13.17725 1.000 25.58622 107 GLU C CA 1
ATOM 4224 C C . GLU D 1 68 ? 9.66289 -1.19760 13.46532 1.000 26.71992 107 GLU C C 1
ATOM 4225 O O . GLU D 1 68 ? 8.68518 -1.95081 13.48217 1.000 28.03065 107 GLU C O 1
ATOM 4231 N N . PHE D 1 69 ? 9.57867 0.11259 13.68563 1.000 30.57034 108 PHE C N 1
ATOM 4232 C CA . PHE D 1 69 ? 8.29233 0.75324 13.92763 1.000 29.66908 108 PHE C CA 1
ATOM 4233 C C . PHE D 1 69 ? 7.41131 0.67347 12.68858 1.000 33.38595 108 PHE C C 1
ATOM 4234 O O . PHE D 1 69 ? 7.82373 1.06153 11.59053 1.000 34.06897 108 PHE C O 1
ATOM 4242 N N . ILE D 1 70 ? 6.19285 0.16877 12.86747 1.000 34.22574 109 ILE C N 1
ATOM 4243 C CA . ILE D 1 70 ? 5.24485 0.02673 11.77309 1.000 38.49151 109 ILE C CA 1
ATOM 4244 C C . ILE D 1 70 ? 3.93863 0.71521 12.14036 1.000 36.70886 109 ILE C C 1
ATOM 4245 O O . ILE D 1 70 ? 3.52894 0.74152 13.30563 1.000 33.39401 109 ILE C O 1
ATOM 4250 N N . HIS D 1 71 ? 3.28660 1.28007 11.12563 1.000 37.60668 110 HIS C N 1
ATOM 4251 C CA . HIS D 1 71 ? 2.02157 1.98106 11.28235 1.000 51.23657 110 HIS C CA 1
ATOM 4252 C C . HIS D 1 71 ? 1.10397 1.62770 10.12321 1.000 55.73962 110 HIS C C 1
ATOM 4253 O O . HIS D 1 71 ? 1.54880 1.53924 8.97542 1.000 54.89986 110 HIS C O 1
ATOM 4260 N N . PHE D 1 72 ? -0.17470 1.42303 10.42919 1.000 67.90422 111 PHE C N 1
ATOM 4261 C CA . PHE D 1 72 ? -1.16663 1.08147 9.41919 1.000 78.10280 111 PHE C CA 1
ATOM 4262 C C . PHE D 1 72 ? -1.77762 2.30996 8.76476 1.000 81.06656 111 PHE C C 1
ATOM 4263 O O . PHE D 1 72 ? -2.63240 2.17122 7.88344 1.000 87.31927 111 PHE C O 1
ATOM 4271 N N . SER D 1 73 ? -1.35900 3.50058 9.17916 1.000 75.28631 112 SER C N 1
ATOM 4272 C CA . SER D 1 73 ? -1.72854 4.73834 8.51639 1.000 81.02297 112 SER C CA 1
ATOM 4273 C C . SER D 1 73 ? -0.59425 5.72993 8.72951 1.000 80.14198 112 SER C C 1
ATOM 4274 O O . SER D 1 73 ? 0.39681 5.43544 9.40365 1.000 74.93255 112 SER C O 1
ATOM 4277 N N . GLU D 1 74 ? -0.74470 6.91494 8.15093 1.000 85.37962 113 GLU C N 1
ATOM 4278 C CA . GLU D 1 74 ? 0.21107 7.98826 8.37221 1.000 81.98535 113 GLU C CA 1
ATOM 4279 C C . GLU D 1 74 ? -0.18136 8.89349 9.53111 1.000 76.02609 113 GLU C C 1
ATOM 4280 O O . GLU D 1 74 ? 0.64294 9.69623 9.97836 1.000 71.96563 113 GLU C O 1
ATOM 4286 N N . GLU D 1 75 ? -1.39691 8.75351 10.05253 1.000 82.67173 114 GLU C N 1
ATOM 4287 C CA . GLU D 1 75 ? -1.88067 9.58765 11.14269 1.000 73.57274 114 GLU C CA 1
ATOM 4288 C C . GLU D 1 75 ? -1.48196 9.07182 12.51851 1.000 76.43517 114 GLU C C 1
ATOM 4289 O O . GLU D 1 75 ? -1.73566 9.75823 13.51424 1.000 77.71922 114 GLU C O 1
ATOM 4295 N N . GLU D 1 76 ? -0.86585 7.89520 12.60283 1.000 58.37265 115 GLU C N 1
ATOM 4296 C CA . GLU D 1 76 ? -0.41344 7.36615 13.88321 1.000 60.30964 115 GLU C CA 1
ATOM 4297 C C . GLU D 1 76 ? 0.89885 8.03923 14.26638 1.000 56.68811 115 GLU C C 1
ATOM 4298 O O . GLU D 1 76 ? 1.87219 7.99908 13.50577 1.000 63.19185 115 GLU C O 1
ATOM 4304 N N . LYS D 1 77 ? 0.92237 8.66048 15.44389 1.000 51.75389 116 LYS C N 1
ATOM 4305 C CA . LYS D 1 77 ? 2.05016 9.47093 15.88047 1.000 55.80164 116 LYS C CA 1
ATOM 4306 C C . LYS D 1 77 ? 2.81111 8.86291 17.04823 1.000 53.36468 116 LYS C C 1
ATOM 4307 O O . LYS D 1 77 ? 3.74951 9.48956 17.55083 1.000 57.46179 116 LYS C O 1
ATOM 4313 N N . VAL D 1 78 ? 2.43478 7.67001 17.49594 1.000 44.13266 117 VAL C N 1
ATOM 4314 C CA . VAL D 1 78 ? 3.05340 7.01946 18.64311 1.000 40.84691 117 VAL C CA 1
ATOM 4315 C C . VAL D 1 78 ? 3.65974 5.70597 18.17707 1.000 40.28335 117 VAL C C 1
ATOM 4316 O O . VAL D 1 78 ? 2.98238 4.89638 17.53225 1.000 43.22192 117 VAL C O 1
ATOM 4320 N N . ASN D 1 79 ? 4.93494 5.49831 18.50214 1.000 36.21153 118 ASN C N 1
ATOM 4321 C CA . ASN D 1 79 ? 5.63992 4.26977 18.14301 1.000 31.93193 118 ASN C CA 1
ATOM 4322 C C . ASN D 1 79 ? 5.24356 3.19349 19.14798 1.000 31.87151 118 ASN C C 1
ATOM 4323 O O . ASN D 1 79 ? 5.94178 2.90664 20.12316 1.000 38.24895 118 ASN C O 1
ATOM 4328 N N . ASN D 1 80 ? 4.08203 2.59452 18.89867 1.000 31.95159 119 ASN C N 1
ATOM 4329 C CA . ASN D 1 80 ? 3.50799 1.58935 19.77945 1.000 33.24906 119 ASN C CA 1
ATOM 4330 C C . ASN D 1 80 ? 3.56067 0.17746 19.20962 1.000 30.23685 119 ASN C C 1
ATOM 4331 O O . ASN D 1 80 ? 3.04809 -0.74921 19.84581 1.000 30.43308 119 ASN C O 1
ATOM 4336 N N . ARG D 1 81 ? 4.16232 -0.01679 18.03865 1.000 29.99202 120 ARG C N 1
ATOM 4337 C CA . ARG D 1 81 ? 4.12969 -1.31292 17.37829 1.000 29.11718 120 ARG C CA 1
ATOM 4338 C C . ARG D 1 81 ? 5.42025 -1.51925 16.60163 1.000 21.86173 120 ARG C C 1
ATOM 4339 O O . ARG D 1 81 ? 5.89810 -0.60577 15.92393 1.000 21.19791 120 ARG C O 1
ATOM 4347 N N . ILE D 1 82 ? 5.98026 -2.72115 16.70833 1.000 26.44857 121 ILE C N 1
ATOM 4348 C CA . ILE D 1 82 ? 7.21776 -3.06552 16.02473 1.000 20.07014 121 ILE C CA 1
ATOM 4349 C C . ILE D 1 82 ? 7.01429 -4.34823 15.23544 1.000 19.72408 121 ILE C C 1
ATOM 4350 O O . ILE D 1 82 ? 6.25893 -5.23876 15.63760 1.000 24.31555 121 ILE C O 1
ATOM 4355 N N . SER D 1 83 ? 7.68663 -4.42473 14.09164 1.000 23.89956 122 SER C N 1
ATOM 4356 C CA . SER D 1 83 ? 7.79929 -5.65002 13.31761 1.000 22.67869 122 SER C CA 1
ATOM 4357 C C . SER D 1 83 ? 9.15330 -6.28281 13.60858 1.000 20.61641 122 SER C C 1
ATOM 4358 O O . SER D 1 83 ? 10.17511 -5.59180 13.64172 1.000 20.14459 122 SER C O 1
ATOM 4361 N N . ILE D 1 84 ? 9.16083 -7.59672 13.81874 1.000 18.81140 123 ILE C N 1
ATOM 4362 C CA . ILE D 1 84 ? 10.36481 -8.31839 14.21242 1.000 22.97448 123 ILE C CA 1
ATOM 4363 C C . ILE D 1 84 ? 10.63325 -9.40935 13.18934 1.000 25.39578 123 ILE C C 1
ATOM 4364 O O . ILE D 1 84 ? 9.72473 -10.16464 12.82495 1.000 29.33880 123 ILE C O 1
ATOM 4369 N N . SER D 1 85 ? 11.88240 -9.50155 12.74556 1.000 30.24447 124 SER C N 1
ATOM 4370 C CA . SER D 1 85 ? 12.29910 -10.47435 11.74882 1.000 34.29172 124 SER C CA 1
ATOM 4371 C C . SER D 1 85 ? 13.27255 -11.47184 12.36189 1.000 47.12518 124 SER C C 1
ATOM 4372 O O . SER D 1 85 ? 14.08272 -11.11584 13.22470 1.000 49.29536 124 SER C O 1
ATOM 4375 N N . ASP D 1 86 ? 13.17876 -12.72341 11.90994 1.000 43.68280 125 ASP C N 1
ATOM 4376 C CA . ASP D 1 86 ? 14.08443 -13.79984 12.31653 1.000 49.55840 125 ASP C CA 1
ATOM 4377 C C . ASP D 1 86 ? 14.05049 -14.03761 13.82493 1.000 45.90444 125 ASP C C 1
ATOM 4378 O O . ASP D 1 86 ? 15.05936 -14.40457 14.43365 1.000 42.44522 125 ASP C O 1
ATOM 4383 N N . GLU D 1 87 ? 12.89070 -13.83464 14.44068 1.000 39.50256 126 GLU C N 1
ATOM 4384 C CA . GLU D 1 87 ? 12.72116 -14.14429 15.85190 1.000 36.01308 126 GLU C CA 1
ATOM 4385 C C . GLU D 1 87 ? 12.56041 -15.65188 16.02306 1.000 35.80585 126 GLU C C 1
ATOM 4386 O O . GLU D 1 87 ? 11.82811 -16.29651 15.26540 1.000 29.86596 126 GLU C O 1
ATOM 4392 N N . SER D 1 88 ? 13.26132 -16.21384 17.01240 1.000 35.10820 127 SER C N 1
ATOM 4393 C CA . SER D 1 88 ? 13.36768 -17.66678 17.12170 1.000 43.00969 127 SER C CA 1
ATOM 4394 C C . SER D 1 88 ? 12.02952 -18.32562 17.43390 1.000 36.90826 127 SER C C 1
ATOM 4395 O O . SER D 1 88 ? 11.80184 -19.47324 17.03340 1.000 32.05144 127 SER C O 1
ATOM 4398 N N . SER D 1 89 ? 11.13918 -17.62954 18.13771 1.000 31.48011 128 SER C N 1
ATOM 4399 C CA . SER D 1 89 ? 9.82373 -18.15854 18.47383 1.000 29.60578 128 SER C CA 1
ATOM 4400 C C . SER D 1 89 ? 8.76576 -17.81790 17.42879 1.000 23.42617 128 SER C C 1
ATOM 4401 O O . SER D 1 89 ? 7.57418 -18.01589 17.68363 1.000 23.40544 128 SER C O 1
ATOM 4404 N N . GLY D 1 90 ? 9.17020 -17.31471 16.26490 1.000 24.15992 129 GLY C N 1
ATOM 4405 C CA . GLY D 1 90 ? 8.22047 -16.92707 15.24285 1.000 25.79934 129 GLY C CA 1
ATOM 4406 C C . GLY D 1 90 ? 7.46828 -15.64376 15.51210 1.000 24.88656 129 GLY C C 1
ATOM 4407 O O . GLY D 1 90 ? 6.49331 -15.35487 14.81061 1.000 20.85994 129 GLY C O 1
ATOM 4408 N N . VAL D 1 91 ? 7.88560 -14.86201 16.50527 1.000 19.09221 130 VAL C N 1
ATOM 4409 C CA . VAL D 1 91 ? 7.24520 -13.57985 16.77105 1.000 22.71824 130 VAL C CA 1
ATOM 4410 C C . VAL D 1 91 ? 7.58317 -12.61710 15.64052 1.000 24.22251 130 VAL C C 1
ATOM 4411 O O . VAL D 1 91 ? 8.75743 -12.35870 15.35333 1.000 29.16428 130 VAL C O 1
ATOM 4415 N N . HIS D 1 92 ? 6.55199 -12.08029 14.98992 1.000 20.23115 131 HIS C N 1
ATOM 4416 C CA . HIS D 1 92 ? 6.75294 -11.13997 13.90097 1.000 18.16556 131 HIS C CA 1
ATOM 4417 C C . HIS D 1 92 ? 6.26426 -9.73337 14.20498 1.000 25.99950 131 HIS C C 1
ATOM 4418 O O . HIS D 1 92 ? 6.70761 -8.79109 13.54194 1.000 31.75372 131 HIS C O 1
ATOM 4425 N N . ALA D 1 93 ? 5.38913 -9.56175 15.19286 1.000 30.30429 132 ALA C N 1
ATOM 4426 C CA . ALA D 1 93 ? 4.89702 -8.23831 15.54152 1.000 26.16714 132 ALA C CA 1
ATOM 4427 C C . ALA D 1 93 ? 4.59951 -8.18319 17.03278 1.000 21.89788 132 ALA C C 1
ATOM 4428 O O . ALA D 1 93 ? 4.16832 -9.17128 17.63358 1.000 23.07031 132 ALA C O 1
ATOM 4430 N N . GLU D 1 94 ? 4.83214 -7.01206 17.62142 1.000 19.19360 133 GLU C N 1
ATOM 4431 C CA . GLU D 1 94 ? 4.50447 -6.75041 19.01506 1.000 18.56322 133 GLU C CA 1
ATOM 4432 C C . GLU D 1 94 ? 3.91764 -5.35252 19.12919 1.000 22.54411 133 GLU C C 1
ATOM 4433 O O . GLU D 1 94 ? 4.41356 -4.40842 18.50714 1.000 19.37618 133 GLU C O 1
ATOM 4439 N N . HIS D 1 95 ? 2.86044 -5.22887 19.92914 1.000 24.62702 134 HIS C N 1
ATOM 4440 C CA . HIS D 1 95 ? 2.10412 -3.98915 20.05419 1.000 26.23395 134 HIS C CA 1
ATOM 4441 C C . HIS D 1 95 ? 1.90964 -3.67390 21.52986 1.000 25.56220 134 HIS C C 1
ATOM 4442 O O . HIS D 1 95 ? 1.26456 -4.44117 22.25210 1.000 26.29693 134 HIS C O 1
ATOM 4449 N N . LEU D 1 96 ? 2.46498 -2.54750 21.97324 1.000 26.81657 135 LEU C N 1
ATOM 4450 C CA . LEU D 1 96 ? 2.31164 -2.09772 23.35326 1.000 26.14147 135 LEU C CA 1
ATOM 4451 C C . LEU D 1 96 ? 0.99794 -1.33522 23.47261 1.000 28.84834 135 LEU C C 1
ATOM 4452 O O . LEU D 1 96 ? 0.85286 -0.24605 22.90874 1.000 27.97860 135 LEU C O 1
ATOM 4457 N N . TYR D 1 97 ? 0.03467 -1.90324 24.19743 1.000 27.60898 136 TYR C N 1
ATOM 4458 C CA . TYR D 1 97 ? -1.26627 -1.27441 24.36636 1.000 25.35557 136 TYR C CA 1
ATOM 4459 C C . TYR D 1 97 ? -1.49910 -0.73909 25.77153 1.000 27.00920 136 TYR C C 1
ATOM 4460 O O . TYR D 1 97 ? -2.59324 -0.23708 26.05044 1.000 27.83765 136 TYR C O 1
ATOM 4469 N N . TYR D 1 98 ? -0.51651 -0.84036 26.66375 1.000 29.06559 137 TYR C N 1
ATOM 4470 C CA . TYR D 1 98 ? -0.61676 -0.19857 27.96670 1.000 32.69297 137 TYR C CA 1
ATOM 4471 C C . TYR D 1 98 ? 0.76941 -0.13111 28.58650 1.000 28.83337 137 TYR C C 1
ATOM 4472 O O . TYR D 1 98 ? 1.60977 -1.00415 28.36045 1.000 26.86454 137 TYR C O 1
ATOM 4481 N N . SER D 1 99 ? 0.99345 0.92014 29.36778 1.000 34.93181 138 SER C N 1
ATOM 4482 C CA . SER D 1 99 ? 2.22451 1.07706 30.12508 1.000 29.69383 138 SER C CA 1
ATOM 4483 C C . SER D 1 99 ? 1.92923 1.97235 31.31633 1.000 29.53566 138 SER C C 1
ATOM 4484 O O . SER D 1 99 ? 1.09911 2.88030 31.23133 1.000 30.26901 138 SER C O 1
ATOM 4487 N N . SER D 1 100 ? 2.60732 1.70278 32.42848 1.000 31.22823 139 SER C N 1
ATOM 4488 C CA . SER D 1 100 ? 2.42311 2.53479 33.60495 1.000 29.90853 139 SER C CA 1
ATOM 4489 C C . SER D 1 100 ? 2.91598 3.94798 33.32713 1.000 31.53627 139 SER C C 1
ATOM 4490 O O . SER D 1 100 ? 3.70094 4.19353 32.40852 1.000 34.01188 139 SER C O 1
ATOM 4493 N N . GLU D 1 101 ? 2.43754 4.88807 34.14288 1.000 38.47285 140 GLU C N 1
ATOM 4494 C CA . GLU D 1 101 ? 2.75576 6.29111 33.91092 1.000 36.96487 140 GLU C CA 1
ATOM 4495 C C . GLU D 1 101 ? 4.24868 6.55197 34.06110 1.000 36.00220 140 GLU C C 1
ATOM 4496 O O . GLU D 1 101 ? 4.80864 7.38151 33.33687 1.000 36.77078 140 GLU C O 1
ATOM 4502 N N . ASP D 1 102 ? 4.90963 5.84499 34.97544 1.000 34.58468 141 ASP C N 1
ATOM 4503 C CA . ASP D 1 102 ? 6.35478 5.91885 35.14547 1.000 33.67413 141 ASP C CA 1
ATOM 4504 C C . ASP D 1 102 ? 7.11350 4.97212 34.21524 1.000 40.81963 141 ASP C C 1
ATOM 4505 O O . ASP D 1 102 ? 8.33528 4.84262 34.34986 1.000 36.61571 141 ASP C O 1
ATOM 4510 N N . LYS D 1 103 ? 6.41333 4.28950 33.30431 1.000 34.50006 142 LYS C N 1
ATOM 4511 C CA . LYS D 1 103 ? 7.00006 3.42799 32.27741 1.000 32.89829 142 LYS C CA 1
ATOM 4512 C C . LYS D 1 103 ? 7.70844 2.19871 32.83928 1.000 35.74601 142 LYS C C 1
ATOM 4513 O O . LYS D 1 103 ? 8.53484 1.59771 32.14558 1.000 31.98265 142 LYS C O 1
ATOM 4519 N N . LYS D 1 104 ? 7.41070 1.78819 34.07197 1.000 29.77210 143 LYS C N 1
ATOM 4520 C CA . LYS D 1 104 ? 8.10053 0.64324 34.65644 1.000 27.86092 143 LYS C CA 1
ATOM 4521 C C . LYS D 1 104 ? 7.40793 -0.69090 34.39598 1.000 27.48075 143 LYS C C 1
ATOM 4522 O O . LYS D 1 104 ? 8.00315 -1.73871 34.67102 1.000 20.56489 143 LYS C O 1
ATOM 4528 N N . CYS D 1 105 ? 6.17895 -0.68706 33.88163 1.000 29.17575 144 CYS C N 1
ATOM 4529 C CA . CYS D 1 105 ? 5.51424 -1.91384 33.46334 1.000 25.08840 144 CYS C CA 1
ATOM 4530 C C . CYS D 1 105 ? 4.65997 -1.63159 32.23765 1.000 21.23767 144 CYS C C 1
ATOM 4531 O O . CYS D 1 105 ? 4.17031 -0.51629 32.04794 1.000 26.35855 144 CYS C O 1
ATOM 4534 N N . GLY D 1 106 ? 4.47874 -2.65951 31.41280 1.000 19.38416 145 GLY C N 1
ATOM 4535 C CA . GLY D 1 106 ? 3.72529 -2.51412 30.18244 1.000 19.43677 145 GLY C CA 1
ATOM 4536 C C . GLY D 1 106 ? 3.09820 -3.82371 29.75653 1.000 23.06369 145 GLY C C 1
ATOM 4537 O O . GLY D 1 106 ? 3.53396 -4.91127 30.15087 1.000 24.29165 145 GLY C O 1
ATOM 4538 N N . LEU D 1 107 ? 2.06431 -3.70100 28.93096 1.000 19.71664 146 LEU C N 1
ATOM 4539 C CA . LEU D 1 107 ? 1.33997 -4.83561 28.37621 1.000 27.42441 146 LEU C CA 1
ATOM 4540 C C . LEU D 1 107 ? 1.55347 -4.88119 26.87098 1.000 30.70118 146 LEU C C 1
ATOM 4541 O O . LEU D 1 107 ? 1.30906 -3.88850 26.17692 1.000 22.69300 146 LEU C O 1
ATOM 4546 N N . VAL D 1 108 ? 2.01900 -6.02538 26.37268 1.000 25.58473 147 VAL C N 1
ATOM 4547 C CA . VAL D 1 108 ? 2.37562 -6.19079 24.96854 1.000 19.46988 147 VAL C CA 1
ATOM 4548 C C . VAL D 1 108 ? 1.55205 -7.32162 24.36842 1.000 26.50589 147 VAL C C 1
ATOM 4549 O O . VAL D 1 108 ? 1.54405 -8.43926 24.89725 1.000 31.66158 147 VAL C O 1
ATOM 4553 N N . GLN D 1 109 ? 0.85309 -7.02568 23.27434 1.000 25.53094 148 GLN C N 1
ATOM 4554 C CA . GLN D 1 109 ? 0.17622 -8.04338 22.48195 1.000 23.06031 148 GLN C CA 1
ATOM 4555 C C . GLN D 1 109 ? 1.14338 -8.57162 21.42797 1.000 24.03549 148 GLN C C 1
ATOM 4556 O O . GLN D 1 109 ? 1.70498 -7.79546 20.64836 1.000 23.37486 148 GLN C O 1
ATOM 4562 N N . VAL D 1 110 ? 1.33677 -9.88895 21.41157 1.000 27.83096 149 VAL C N 1
ATOM 4563 C CA . VAL D 1 110 ? 2.35457 -10.54256 20.59488 1.000 21.49480 149 VAL C CA 1
ATOM 4564 C C . VAL D 1 110 ? 1.67579 -11.38536 19.52252 1.000 28.05461 149 VAL C C 1
ATOM 4565 O O . VAL D 1 110 ? 0.78511 -12.18639 19.82797 1.000 27.24773 149 VAL C O 1
ATOM 4569 N N . PHE D 1 111 ? 2.09422 -11.20478 18.26938 1.000 34.63722 150 PHE C N 1
ATOM 4570 C CA . PHE D 1 111 ? 1.62480 -12.01374 17.14856 1.000 23.48435 150 PHE C CA 1
ATOM 4571 C C . PHE D 1 111 ? 2.77244 -12.90953 16.70151 1.000 24.19036 150 PHE C C 1
ATOM 4572 O O . PHE D 1 111 ? 3.82938 -12.41047 16.29906 1.000 20.53325 150 PHE C O 1
ATOM 4580 N N . ALA D 1 112 ? 2.56482 -14.22114 16.76464 1.000 23.42101 151 ALA C N 1
ATOM 4581 C CA . ALA D 1 112 ? 3.57987 -15.19359 16.38273 1.000 18.79385 151 ALA C CA 1
ATOM 4582 C C . ALA D 1 112 ? 3.07390 -16.07688 15.24337 1.000 20.55825 151 ALA C C 1
ATOM 4583 O O . ALA D 1 112 ? 2.03332 -15.81594 14.63363 1.000 22.16435 151 ALA C O 1
ATOM 4585 N N . LYS D 1 113 ? 3.82679 -17.14169 14.97490 1.000 23.37495 152 LYS C N 1
ATOM 4586 C CA . LYS D 1 113 ? 3.45098 -18.13994 13.98729 1.000 28.12954 152 LYS C CA 1
ATOM 4587 C C . LYS D 1 113 ? 2.30121 -18.99628 14.51441 1.000 27.24727 152 LYS C C 1
ATOM 4588 O O . LYS D 1 113 ? 1.84571 -18.85023 15.65307 1.000 24.55590 152 LYS C O 1
ATOM 4594 N N . ASP D 1 114 ? 1.83957 -19.91706 13.66526 1.000 24.29401 156 ASP C N 1
ATOM 4595 C CA . ASP D 1 114 ? 0.74609 -20.83257 14.00007 1.000 32.21165 156 ASP C CA 1
ATOM 4596 C C . ASP D 1 114 ? -0.49451 -20.07574 14.46863 1.000 30.67668 156 ASP C C 1
ATOM 4597 O O . ASP D 1 114 ? -1.28900 -20.58726 15.26164 1.000 33.96332 156 ASP C O 1
ATOM 4602 N N . GLN D 1 115 ? -0.65830 -18.84644 13.97371 1.000 27.48263 157 GLN C N 1
ATOM 4603 C CA . GLN D 1 115 ? -1.82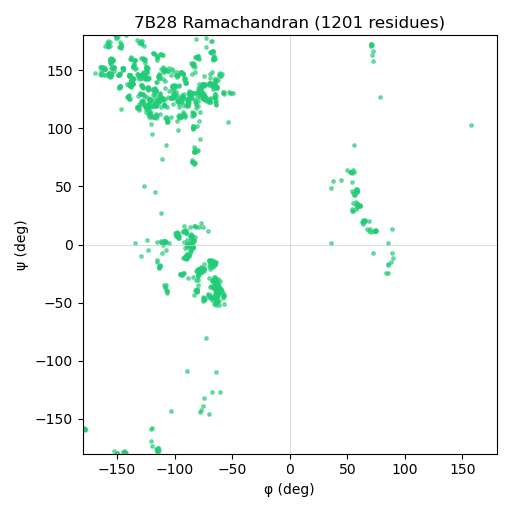594 -18.01341 14.26646 1.000 34.52141 157 GLN C CA 1
ATOM 4604 C C . GLN D 1 115 ? -1.99395 -17.79572 15.76791 1.000 38.94892 157 GLN C C 1
ATOM 4605 O O . GLN D 1 115 ? -3.11161 -17.74697 16.28521 1.000 41.64661 157 GLN C O 1
ATOM 4611 N N . ASN D 1 116 ? -0.87610 -17.66362 16.47473 1.000 30.30622 158 ASN C N 1
ATOM 4612 C CA . ASN D 1 116 ? -0.88604 -17.48309 17.91871 1.000 28.54645 158 ASN C CA 1
ATOM 4613 C C . ASN D 1 116 ? -0.75134 -16.00904 18.26929 1.000 29.42488 158 ASN C C 1
ATOM 4614 O O . ASN D 1 116 ? 0.16157 -15.32986 17.78759 1.000 26.11662 158 ASN C O 1
ATOM 4619 N N . VAL D 1 117 ? -1.66492 -15.52497 19.10832 1.000 34.11560 159 VAL C N 1
ATOM 4620 C CA . VAL D 1 117 ? -1.64009 -14.16721 19.63873 1.000 29.94202 159 VAL C CA 1
ATOM 4621 C C . VAL D 1 117 ? -1.80729 -14.26213 21.14787 1.000 26.94328 159 VAL C C 1
ATOM 4622 O O . VAL D 1 117 ? -2.73093 -14.92712 21.62909 1.000 33.18165 159 VAL C O 1
ATOM 4626 N N . TRP D 1 118 ? -0.92002 -13.60657 21.89509 1.000 23.30991 160 TRP C N 1
ATOM 4627 C CA . TRP D 1 118 ? -0.99291 -13.63639 23.34887 1.000 22.29971 160 TRP C CA 1
ATOM 4628 C C . TRP D 1 118 ? -0.59684 -12.27286 23.90305 1.000 24.25026 160 TRP C C 1
ATOM 4629 O O . TRP D 1 118 ? -0.32589 -11.32591 23.15838 1.000 25.95468 160 TRP C O 1
ATOM 4640 N N . THR D 1 119 ? -0.58520 -12.17668 25.23076 1.000 30.48530 161 THR C N 1
ATOM 4641 C CA . THR D 1 119 ? -0.27584 -10.94707 25.94448 1.000 21.02059 161 THR C CA 1
ATOM 4642 C C . THR D 1 119 ? 0.80367 -11.21102 26.98273 1.000 22.05494 161 THR C C 1
ATOM 4643 O O . THR D 1 119 ? 0.75578 -12.21541 27.69815 1.000 30.28676 161 THR C O 1
ATOM 4647 N N . GLU D 1 120 ? 1.78098 -10.31300 27.05436 1.000 19.78043 162 GLU C N 1
ATOM 4648 C CA . GLU D 1 120 ? 2.84223 -10.37898 28.04778 1.000 22.00466 162 GLU C CA 1
ATOM 4649 C C . GLU D 1 120 ? 2.79642 -9.14170 28.93399 1.000 28.64371 162 GLU C C 1
ATOM 4650 O O . GLU D 1 120 ? 2.65494 -8.01904 28.43533 1.000 27.97084 162 GLU C O 1
ATOM 4656 N N . LEU D 1 121 ? 2.89499 -9.35241 30.24551 1.000 22.54446 163 LEU C N 1
ATOM 4657 C CA . LEU D 1 121 ? 3.08799 -8.27385 31.20931 1.000 25.26158 163 LEU C CA 1
ATOM 4658 C C . LEU D 1 121 ? 4.58038 -8.16484 31.49148 1.000 21.65610 163 LEU C C 1
ATOM 4659 O O . LEU D 1 121 ? 5.16573 -9.05414 32.11643 1.000 20.68063 163 LEU C O 1
ATOM 4664 N N . ARG D 1 122 ? 5.19218 -7.07945 31.02983 1.000 26.32286 164 ARG C N 1
ATOM 4665 C CA . ARG D 1 122 ? 6.62403 -6.87122 31.16551 1.000 24.86310 164 ARG C CA 1
ATOM 4666 C C . ARG D 1 122 ? 6.89407 -5.75984 32.17085 1.000 21.80468 164 ARG C C 1
ATOM 4667 O O . ARG D 1 122 ? 6.10948 -4.81768 32.30528 1.000 17.76812 164 ARG C O 1
ATOM 4675 N N . VAL D 1 123 ? 8.02006 -5.87698 32.87375 1.000 23.91619 165 VAL C N 1
ATOM 4676 C CA . VAL D 1 123 ? 8.39467 -4.93494 33.92041 1.000 17.63775 165 VAL C CA 1
ATOM 4677 C C . VAL D 1 123 ? 9.89024 -4.66188 33.83472 1.000 20.14513 165 VAL C C 1
ATOM 4678 O O . VAL D 1 123 ? 10.68673 -5.54396 33.50013 1.000 17.62895 165 VAL C O 1
ATOM 4682 N N . ARG D 1 124 ? 10.26835 -3.42614 34.14995 1.000 21.42287 166 ARG C N 1
ATOM 4683 C CA . ARG D 1 124 ? 11.67750 -3.07666 34.24732 1.000 24.14853 166 ARG C CA 1
ATOM 4684 C C . ARG D 1 124 ? 12.28602 -3.64246 35.52315 1.000 19.43035 166 ARG C C 1
ATOM 4685 O O . ARG D 1 124 ? 11.67742 -3.59685 36.59523 1.000 24.86646 166 ARG C O 1
ATOM 4693 N N . GLY D 1 125 ? 13.49324 -4.18374 35.40188 1.000 19.47355 167 GLY C N 1
ATOM 4694 C CA . GLY D 1 125 ? 14.19549 -4.71513 36.55219 1.000 27.02657 167 GLY C CA 1
ATOM 4695 C C . GLY D 1 125 ? 13.62045 -5.99189 37.12686 1.000 30.20859 167 GLY C C 1
ATOM 4696 O O . GLY D 1 125 ? 12.54555 -6.44520 36.72011 1.000 22.10469 167 GLY C O 1
ATOM 4697 N N . HIS D 1 126 ? 14.33327 -6.57738 38.07997 1.000 29.96431 168 HIS C N 1
ATOM 4698 C CA . HIS D 1 126 ? 13.86937 -7.79416 38.72465 1.000 28.81899 168 HIS C CA 1
ATOM 4699 C C . HIS D 1 126 ? 12.59398 -7.50515 39.50808 1.000 30.37627 168 HIS C C 1
ATOM 4700 O O . HIS D 1 126 ? 12.59389 -6.61617 40.37416 1.000 27.56354 168 HIS C O 1
ATOM 4707 N N . PRO D 1 127 ? 11.49384 -8.19898 39.22067 1.000 28.26780 169 PRO C N 1
ATOM 4708 C CA . PRO D 1 127 ? 10.23889 -7.94415 39.93624 1.000 25.19613 169 PRO C CA 1
ATOM 4709 C C . PRO D 1 127 ? 10.36583 -8.20993 41.42765 1.000 29.92702 169 PRO C C 1
ATOM 4710 O O . PRO D 1 127 ? 11.10142 -9.09742 41.86430 1.000 31.38519 169 PRO C O 1
ATOM 4714 N N . ASN D 1 128 ? 9.62922 -7.42871 42.21082 1.000 26.86307 170 ASN C N 1
ATOM 4715 C CA . ASN D 1 128 ? 9.58298 -7.59608 43.65360 1.000 28.92236 170 ASN C CA 1
ATOM 4716 C C . ASN D 1 128 ? 8.20604 -8.10263 44.05949 1.000 30.94916 170 ASN C C 1
ATOM 4717 O O . ASN D 1 128 ? 7.23922 -8.02878 43.29569 1.000 28.18183 170 ASN C O 1
ATOM 4722 N N . TYR D 1 129 ? 8.12920 -8.62055 45.28104 1.000 33.11769 171 TYR C N 1
ATOM 4723 C CA . TYR D 1 129 ? 6.89503 -9.20906 45.77729 1.000 28.80294 171 TYR C CA 1
ATOM 4724 C C . TYR D 1 129 ? 5.93295 -8.12632 46.24376 1.000 33.40701 171 TYR C C 1
ATOM 4725 O O . TYR D 1 129 ? 6.31197 -7.23155 47.00612 1.000 36.64275 171 TYR C O 1
ATOM 4734 N N . GLY D 1 130 ? 4.68497 -8.21529 45.78713 1.000 32.22787 172 GLY C N 1
ATOM 4735 C CA . GLY D 1 130 ? 3.65553 -7.28804 46.20744 1.000 35.48346 172 GLY C CA 1
ATOM 4736 C C . GLY D 1 130 ? 3.79890 -5.87845 45.68687 1.000 34.14998 172 GLY C C 1
ATOM 4737 O O . GLY D 1 130 ? 3.07620 -4.98749 46.14388 1.000 34.82161 172 GLY C O 1
ATOM 4738 N N . SER D 1 131 ? 4.70198 -5.64394 44.74026 1.000 30.37339 174 SER C N 1
ATOM 4739 C CA . SER D 1 131 ? 4.94638 -4.29279 44.25954 1.000 30.41784 174 SER C CA 1
ATOM 4740 C C . SER D 1 131 ? 4.60037 -4.15406 42.78445 1.000 29.11794 174 SER C C 1
ATOM 4741 O O . SER D 1 131 ? 5.37361 -3.56920 42.01985 1.000 51.29239 174 SER C O 1
ATOM 4744 N N . LEU D 1 132 ? 3.45578 -4.68317 42.36604 1.000 32.64210 175 LEU C N 1
ATOM 4745 C CA . LEU D 1 132 ? 3.03226 -4.56243 40.97982 1.000 33.13850 175 LEU C CA 1
ATOM 4746 C C . LEU D 1 132 ? 2.08111 -3.38202 40.83070 1.000 34.37716 175 LEU C C 1
ATOM 4747 O O . LEU D 1 132 ? 1.19514 -3.17260 41.66518 1.000 32.22671 175 LEU C O 1
ATOM 4752 N N . ASP D 1 133 ? 2.27444 -2.61595 39.75929 1.000 37.71018 176 ASP C N 1
ATOM 4753 C CA . ASP D 1 133 ? 1.42666 -1.46381 39.48382 1.000 33.96905 176 ASP C CA 1
ATOM 4754 C C . ASP D 1 133 ? -0.03350 -1.87738 39.37040 1.000 37.17712 176 ASP C C 1
ATOM 4755 O O . ASP D 1 133 ? -0.36551 -2.83688 38.66826 1.000 38.31064 176 ASP C O 1
ATOM 4760 N N . ALA D 1 134 ? -0.90628 -1.15044 40.07303 1.000 43.63695 177 ALA C N 1
ATOM 4761 C CA . ALA D 1 134 ? -2.31840 -1.51493 40.09449 1.000 47.62535 177 ALA C CA 1
ATOM 4762 C C . ALA D 1 134 ? -2.92887 -1.40514 38.70359 1.000 48.69594 177 ALA C C 1
ATOM 4763 O O . ALA D 1 134 ? -3.76633 -2.22896 38.31705 1.000 50.48426 177 ALA C O 1
ATOM 4765 N N . GLY D 1 135 ? -2.52260 -0.38945 37.93871 1.000 47.71705 178 GLY C N 1
ATOM 4766 C CA . GLY D 1 135 ? -3.02400 -0.25307 36.58072 1.000 48.72357 178 GLY C CA 1
ATOM 4767 C C . GLY D 1 135 ? -2.60194 -1.40587 35.68980 1.000 46.33984 178 GLY C C 1
ATOM 4768 O O . GLY D 1 135 ? -3.42285 -1.99164 34.97965 1.000 48.13843 178 GLY C O 1
ATOM 4769 N N . CYS D 1 136 ? -1.30635 -1.73451 35.70350 1.000 42.33040 179 CYS C N 1
ATOM 4770 C CA . CYS D 1 136 ? -0.81059 -2.87371 34.93344 1.000 40.62648 179 CYS C CA 1
ATOM 4771 C C . CYS D 1 136 ? -1.50751 -4.16599 35.34204 1.000 41.39302 179 CYS C C 1
ATOM 4772 O O . CYS D 1 136 ? -1.90881 -4.96553 34.48818 1.000 41.76827 179 CYS C O 1
ATOM 4775 N N . ARG D 1 137 ? -1.65711 -4.38919 36.64927 1.000 42.26635 180 ARG C N 1
ATOM 4776 C CA . ARG D 1 137 ? -2.27643 -5.62235 37.12357 1.000 43.62841 180 ARG C CA 1
ATOM 4777 C C . ARG D 1 137 ? -3.73212 -5.71388 36.68687 1.000 47.47476 180 ARG C C 1
ATOM 4778 O O . ARG D 1 137 ? -4.17891 -6.75489 36.19226 1.000 47.92344 180 ARG C O 1
ATOM 4786 N N . ARG D 1 138 ? -4.49167 -4.63070 36.86697 1.000 50.39038 181 ARG C N 1
ATOM 4787 C CA . ARG D 1 138 ? -5.91404 -4.67258 36.54401 1.000 54.40137 181 ARG C CA 1
ATOM 4788 C C . ARG D 1 138 ? -6.14183 -4.76379 35.04167 1.000 54.34311 181 ARG C C 1
ATOM 4789 O O . ARG D 1 138 ? -7.07666 -5.43562 34.59207 1.000 56.47083 181 ARG C O 1
ATOM 4797 N N . GLU D 1 139 ? -5.30458 -4.09561 34.24852 1.000 52.02610 182 GLU C N 1
ATOM 4798 C CA . GLU D 1 139 ? -5.42054 -4.21484 32.79949 1.000 51.84449 182 GLU C CA 1
ATOM 4799 C C . GLU D 1 139 ? -5.10316 -5.63335 32.34065 1.000 50.79775 182 GLU C C 1
ATOM 4800 O O . GLU D 1 139 ? -5.83433 -6.21066 31.52758 1.000 51.52670 182 GLU C O 1
ATOM 4806 N N . TYR D 1 140 ? -4.02229 -6.21896 32.86501 1.000 46.46532 183 TYR C N 1
ATOM 4807 C CA . TYR D 1 140 ? -3.68576 -7.59301 32.50604 1.000 44.60180 183 TYR C CA 1
ATOM 4808 C C . TYR D 1 140 ? -4.75444 -8.56026 32.99305 1.000 50.59445 183 TYR C C 1
ATOM 4809 O O . TYR D 1 140 ? -5.06573 -9.54639 32.31514 1.000 49.52695 183 TYR C O 1
ATOM 4818 N N . GLU D 1 141 ? -5.33236 -8.29365 34.16582 1.000 49.38011 184 GLU C N 1
ATOM 4819 C CA . GLU D 1 141 ? -6.43198 -9.12576 34.63482 1.000 52.19313 184 GLU C CA 1
ATOM 4820 C C . GLU D 1 141 ? -7.63248 -9.01108 33.70907 1.000 56.31007 184 GLU C C 1
ATOM 4821 O O . GLU D 1 141 ? -8.26694 -10.01765 33.38371 1.000 62.28363 184 GLU C O 1
ATOM 4827 N N . ALA D 1 142 ? -7.94611 -7.79392 33.25873 1.000 56.84094 185 ALA C N 1
ATOM 4828 C CA . ALA D 1 142 ? -9.05413 -7.60949 32.32675 1.000 59.92783 185 ALA C CA 1
ATOM 4829 C C . ALA D 1 142 ? -8.82191 -8.36193 31.02213 1.000 59.49087 185 ALA C C 1
ATOM 4830 O O . ALA D 1 142 ? -9.76838 -8.88533 30.42534 1.000 68.73484 185 ALA C O 1
ATOM 4832 N N . TYR D 1 143 ? -7.57139 -8.43362 30.56310 1.000 60.12153 186 TYR C N 1
ATOM 4833 C CA . TYR D 1 143 ? -7.30853 -9.06606 29.27396 1.000 62.67399 186 TYR C CA 1
ATOM 4834 C C . TYR D 1 143 ? -7.27330 -10.58836 29.37726 1.000 58.09499 186 TYR C C 1
ATOM 4835 O O . TYR D 1 143 ? -7.80435 -11.27954 28.50082 1.000 53.18911 186 TYR C O 1
ATOM 4844 N N . VAL D 1 144 ? -6.66364 -11.13396 30.43343 1.000 58.01211 187 VAL C N 1
ATOM 4845 C CA . VAL D 1 144 ? -6.76543 -12.57141 30.66959 1.000 58.53889 187 VAL C CA 1
ATOM 4846 C C . VAL D 1 144 ? -8.19630 -12.96623 31.00678 1.000 63.87391 187 VAL C C 1
ATOM 4847 O O . VAL D 1 144 ? -8.55336 -14.14703 30.92636 1.000 55.69671 187 VAL C O 1
ATOM 4851 N N . LYS D 1 145 ? -9.02027 -11.98983 31.38348 1.000 65.69161 188 LYS C N 1
ATOM 4852 C CA . LYS D 1 145 ? -10.42975 -12.18988 31.69243 1.000 67.49070 188 LYS C CA 1
ATOM 4853 C C . LYS D 1 145 ? -11.27765 -12.26443 30.42666 1.000 66.07919 188 LYS C C 1
ATOM 4854 O O . LYS D 1 145 ? -12.35221 -12.87532 30.43668 1.000 64.90791 188 LYS C O 1
ATOM 4860 N N . GLU D 1 146 ? -10.80815 -11.64831 29.34083 1.000 67.21774 189 GLU C N 1
ATOM 4861 C CA . GLU D 1 146 ? -11.51180 -11.55772 28.06600 1.000 67.66407 189 GLU C CA 1
ATOM 4862 C C . GLU D 1 146 ? -11.20441 -12.69492 27.09264 1.000 67.67438 189 GLU C C 1
ATOM 4863 O O . GLU D 1 146 ? -11.79465 -12.73005 26.00799 1.000 75.02794 189 GLU C O 1
ATOM 4869 N N . ILE D 1 147 ? -10.30624 -13.61449 27.43077 1.000 71.91167 190 ILE C N 1
ATOM 4870 C CA . ILE D 1 147 ? -9.95563 -14.69622 26.51014 1.000 70.63646 190 ILE C CA 1
ATOM 4871 C C . ILE D 1 147 ? -10.66637 -15.97462 26.99471 1.000 74.67122 190 ILE C C 1
ATOM 4872 O O . ILE D 1 147 ? -10.13443 -17.08531 26.96799 1.000 77.88567 190 ILE C O 1
ATOM 4877 N N . LYS D 1 150 b -9.30263 -20.72387 27.07790 1.000 68.62738 191 LYS C N 1
ATOM 4878 C CA . LYS D 1 150 b -8.24955 -21.67412 26.73894 1.000 68.91342 191 LYS C CA 1
ATOM 4879 C C . LYS D 1 150 b -6.86041 -21.07771 26.94446 1.000 63.43994 191 LYS C C 1
ATOM 4880 O O . LYS D 1 150 b -5.85309 -21.73716 26.68716 1.000 60.31459 191 LYS C O 1
ATOM 4886 N N . LYS D 1 151 ? -6.80990 -19.82883 27.40735 1.000 58.53367 192 LYS C N 1
ATOM 4887 C CA . LYS D 1 151 ? -5.55558 -19.10356 27.58393 1.000 57.95730 192 LYS C CA 1
ATOM 4888 C C . LYS D 1 151 ? -5.10402 -19.22574 29.03540 1.000 65.89481 192 LYS C C 1
ATOM 4889 O O . LYS D 1 151 ? -5.72948 -18.66381 29.94082 1.000 65.04941 192 LYS C O 1
ATOM 4895 N N . ASN D 1 152 ? -4.01167 -19.94992 29.24694 1.000 55.72391 193 ASN C N 1
ATOM 4896 C CA . ASN D 1 152 ? -3.43619 -20.16541 30.56717 1.000 57.53679 193 ASN C CA 1
ATOM 4897 C C . ASN D 1 152 ? -2.30542 -19.17075 30.79458 1.000 47.46871 193 ASN C C 1
ATOM 4898 O O . ASN D 1 152 ? -1.36531 -19.09953 29.99617 1.000 45.72568 193 ASN C O 1
ATOM 4903 N N . SER D 1 153 ? -2.40992 -18.39390 31.86679 1.000 41.37406 194 SER C N 1
ATOM 4904 C CA . SER D 1 153 ? -1.42072 -17.38019 32.20254 1.000 37.75349 194 SER C CA 1
ATOM 4905 C C . SER D 1 153 ? -0.41621 -17.97222 33.18270 1.000 35.87941 194 SER C C 1
ATOM 4906 O O . SER D 1 153 ? -0.79891 -18.46915 34.24753 1.000 37.39207 194 SER C O 1
ATOM 4909 N N . THR D 1 154 ? 0.86237 -17.93163 32.81195 1.000 38.27676 195 THR C N 1
ATOM 4910 C CA . THR D 1 154 ? 1.95117 -18.38423 33.66366 1.000 31.44903 195 THR C CA 1
ATOM 4911 C C . THR D 1 154 ? 2.99757 -17.28202 33.75158 1.000 31.42757 195 THR C C 1
ATOM 4912 O O . THR D 1 154 ? 2.92679 -16.26681 33.05238 1.000 29.02611 195 THR C O 1
ATOM 4916 N N . SER D 1 155 ? 3.97675 -17.48922 34.62236 1.000 33.26623 196 SER C N 1
ATOM 4917 C CA . SER D 1 155 ? 5.02696 -16.49846 34.85052 1.000 36.37490 196 SER C CA 1
ATOM 4918 C C . SER D 1 155 ? 6.38448 -17.07981 34.48552 1.000 26.98437 196 SER C C 1
ATOM 4919 O O . SER D 1 155 ? 6.88378 -17.97085 35.19848 1.000 31.50954 196 SER C O 1
ATOM 4922 N N . PRO D 1 156 ? 7.02452 -16.61881 33.40624 1.000 28.98188 197 PRO C N 1
ATOM 4923 C CA . PRO D 1 156 ? 8.36249 -17.12898 33.06677 1.000 21.90356 197 PRO C CA 1
ATOM 4924 C C . PRO D 1 156 ? 9.45473 -16.70649 34.03661 1.000 24.15666 197 PRO C C 1
ATOM 4925 O O . PRO D 1 156 ? 10.55088 -17.27819 33.97966 1.000 21.10465 197 PRO C O 1
ATOM 4929 N N . TYR D 1 157 ? 9.20773 -15.73309 34.91205 1.000 27.81337 198 TYR C N 1
ATOM 4930 C CA . TYR D 1 157 ? 10.25707 -15.19599 35.76807 1.000 28.77356 198 TYR C CA 1
ATOM 4931 C C . TYR D 1 157 ? 10.35458 -15.94438 37.09079 1.000 22.15430 198 TYR C C 1
ATOM 4932 O O . TYR D 1 157 ? 9.34305 -16.29571 37.70239 1.000 32.54839 198 TYR C O 1
ATOM 4941 N N . SER D 1 158 ? 11.59163 -16.17569 37.52431 1.000 26.19064 199 SER C N 1
ATOM 4942 C CA . SER D 1 158 ? 11.90457 -16.67992 38.85198 1.000 21.28227 199 SER C CA 1
ATOM 4943 C C . SER D 1 158 ? 13.11297 -15.91224 39.36662 1.000 21.83847 199 SER C C 1
ATOM 4944 O O . SER D 1 158 ? 13.87186 -15.33018 38.59067 1.000 23.56153 199 SER C O 1
ATOM 4947 N N . ASP D 1 159 ? 13.29745 -15.91743 40.68701 1.000 23.77816 200 ASP C N 1
ATOM 4948 C CA . ASP D 1 159 ? 14.43071 -15.20062 41.26424 1.000 34.07628 200 ASP C CA 1
ATOM 4949 C C . ASP D 1 159 ? 15.78209 -15.78955 40.86970 1.000 33.31828 200 ASP C C 1
ATOM 4950 O O . ASP D 1 159 ? 16.80609 -15.13637 41.09152 1.000 34.77967 200 ASP C O 1
ATOM 4955 N N . ASP D 1 160 ? 15.81999 -16.99782 40.31222 1.000 31.66644 201 ASP C N 1
ATOM 4956 C CA . ASP D 1 160 ? 17.07411 -17.58960 39.86171 1.000 27.82701 201 ASP C CA 1
ATOM 4957 C C . ASP D 1 160 ? 17.46569 -17.14917 38.45798 1.000 26.45575 201 ASP C C 1
ATOM 4958 O O . ASP D 1 160 ? 18.42657 -17.68920 37.90033 1.000 31.04588 201 ASP C O 1
ATOM 4963 N N . CYS D 1 161 ? 16.74389 -16.19708 37.87633 1.000 28.86185 202 CYS C N 1
ATOM 4964 C CA . CYS D 1 161 ? 17.08006 -15.64891 36.57098 1.000 24.39747 202 CYS C CA 1
ATOM 4965 C C . CYS D 1 161 ? 18.08495 -14.51329 36.71909 1.000 28.17174 202 CYS C C 1
ATOM 4966 O O . CYS D 1 161 ? 17.88337 -13.59921 37.52627 1.000 25.58546 202 CYS C O 1
ATOM 4969 N N . GLN D 1 162 ? 19.15998 -14.57255 35.93726 1.000 27.41405 203 GLN C N 1
ATOM 4970 C CA . GLN D 1 162 ? 20.14850 -13.49904 35.91009 1.000 29.64787 203 GLN C CA 1
ATOM 4971 C C . GLN D 1 162 ? 20.09978 -12.79995 34.55264 1.000 33.30698 203 GLN C C 1
ATOM 4972 O O . GLN D 1 162 ? 19.46194 -13.28246 33.61424 1.000 27.17402 203 GLN C O 1
ATOM 4978 N N . GLU E 1 8 ? 48.50364 8.18515 8.37961 1.000 59.02874 48 GLU D N 1
ATOM 4979 C CA . GLU E 1 8 ? 47.10350 8.40123 8.03620 1.000 56.40750 48 GLU D CA 1
ATOM 4980 C C . GLU E 1 8 ? 46.21547 7.30044 8.60703 1.000 54.07216 48 GLU D C 1
ATOM 4981 O O . GLU E 1 8 ? 46.54531 6.11675 8.53138 1.000 53.68125 48 GLU D O 1
ATOM 4987 N N . SER E 1 9 ? 45.08914 7.70386 9.18303 1.000 50.82177 49 SER D N 1
ATOM 4988 C CA . SER E 1 9 ? 44.09364 6.78107 9.70109 1.000 46.85043 49 SER D CA 1
ATOM 4989 C C . SER E 1 9 ? 42.92743 6.67342 8.72874 1.000 48.89616 49 SER D C 1
ATOM 4990 O O . SER E 1 9 ? 42.61770 7.61428 7.99365 1.000 45.85549 49 SER D O 1
ATOM 4993 N N . PHE E 1 10 ? 42.27870 5.51230 8.73446 1.000 42.34300 50 PHE D N 1
ATOM 4994 C CA . PHE E 1 10 ? 41.19329 5.21517 7.81002 1.000 40.85120 50 PHE D CA 1
ATOM 4995 C C . PHE E 1 10 ? 39.95384 4.88323 8.62479 1.000 38.58431 50 PHE D C 1
ATOM 4996 O O . PHE E 1 10 ? 39.95002 3.90950 9.38512 1.000 44.89554 50 PHE D O 1
ATOM 5004 N N . ALA E 1 11 ? 38.90847 5.68973 8.46219 1.000 36.07353 51 ALA D N 1
ATOM 5005 C CA . ALA E 1 11 ? 37.71115 5.54399 9.27756 1.000 34.65921 51 ALA D CA 1
ATOM 5006 C C . ALA E 1 11 ? 36.90258 4.33759 8.82595 1.000 31.10900 51 ALA D C 1
ATOM 5007 O O . ALA E 1 11 ? 36.53479 4.22620 7.65257 1.000 36.56691 51 ALA D O 1
ATOM 5009 N N . ILE E 1 12 ? 36.61470 3.43591 9.76592 1.000 36.97400 52 ILE D N 1
ATOM 5010 C CA . ILE E 1 12 ? 35.84432 2.24539 9.43022 1.000 34.03534 52 ILE D CA 1
ATOM 5011 C C . ILE E 1 12 ? 34.35336 2.54746 9.34937 1.000 31.56091 52 ILE D C 1
ATOM 5012 O O . ILE E 1 12 ? 33.61306 1.81372 8.68255 1.000 33.63682 52 ILE D O 1
ATOM 5017 N N . ASP E 1 13 ? 33.89495 3.61361 10.00845 1.000 37.29050 53 ASP D N 1
ATOM 5018 C CA . ASP E 1 13 ? 32.50613 4.04242 9.91460 1.000 33.50933 53 ASP D CA 1
ATOM 5019 C C . ASP E 1 13 ? 32.21470 4.82542 8.64099 1.000 31.00993 53 ASP D C 1
ATOM 5020 O O . ASP E 1 13 ? 31.05314 4.89990 8.22994 1.000 34.29392 53 ASP D O 1
ATOM 5025 N N . GLU E 1 14 ? 33.23187 5.42117 8.01737 1.000 30.45025 54 GLU D N 1
ATOM 5026 C CA . GLU E 1 14 ? 33.03401 6.03192 6.70779 1.000 31.60711 54 GLU D CA 1
ATOM 5027 C C . GLU E 1 14 ? 33.07589 4.98322 5.60511 1.000 29.42456 54 GLU D C 1
ATOM 5028 O O . GLU E 1 14 ? 32.30502 5.05740 4.64135 1.000 29.21057 54 GLU D O 1
ATOM 5034 N N . PHE E 1 15 ? 33.98047 4.00834 5.73154 1.000 34.29435 55 PHE D N 1
ATOM 5035 C CA . PHE E 1 15 ? 34.09116 2.94794 4.73565 1.000 35.26221 55 PHE D CA 1
ATOM 5036 C C . PHE E 1 15 ? 32.82943 2.09784 4.67525 1.000 28.89934 55 PHE D C 1
ATOM 5037 O O . PHE E 1 15 ? 32.45642 1.61582 3.59943 1.000 34.84017 55 PHE D O 1
ATOM 5045 N N . MET E 1 16 ? 32.15592 1.91055 5.80721 1.000 28.88305 56 MET D N 1
ATOM 5046 C CA . MET E 1 16 ? 30.93999 1.11351 5.86722 1.000 29.55028 56 MET D CA 1
ATOM 5047 C C . MET E 1 16 ? 29.67666 1.96148 5.82623 1.000 28.15558 56 MET D C 1
ATOM 5048 O O . MET E 1 16 ? 28.58367 1.43561 6.05282 1.000 27.91634 56 MET D O 1
ATOM 5053 N N . ASN E 1 17 ? 29.79803 3.25962 5.54885 1.000 29.64295 57 ASN D N 1
ATOM 5054 C CA . ASN E 1 17 ? 28.63620 4.14435 5.47109 1.000 29.40788 57 ASN D CA 1
ATOM 5055 C C . ASN E 1 17 ? 28.01582 4.02386 4.07824 1.000 28.75587 57 ASN D C 1
ATOM 5056 O O . ASN E 1 17 ? 28.06865 4.93075 3.24490 1.000 35.82421 57 ASN D O 1
ATOM 5061 N N . THR E 1 18 ? 27.41813 2.85963 3.83485 1.000 29.25970 58 THR D N 1
ATOM 5062 C CA . THR E 1 18 ? 26.78422 2.56738 2.55850 1.000 28.14728 58 THR D CA 1
ATOM 5063 C C . THR E 1 18 ? 25.69796 1.52229 2.76564 1.000 39.77309 58 THR D C 1
ATOM 5064 O O . THR E 1 18 ? 25.77325 0.69580 3.68070 1.000 34.04055 58 THR D O 1
ATOM 5068 N N . THR E 1 19 ? 24.68651 1.56812 1.90355 1.000 34.90680 59 THR D N 1
ATOM 5069 C CA . THR E 1 19 ? 23.62862 0.56790 1.89372 1.000 31.77439 59 THR D CA 1
ATOM 5070 C C . THR E 1 19 ? 23.97698 -0.66913 1.07368 1.000 25.86125 59 THR D C 1
ATOM 5071 O O . THR E 1 19 ? 23.18557 -1.61736 1.04811 1.000 33.09774 59 THR D O 1
ATOM 5075 N N . ASP E 1 20 a 25.13427 -0.68996 0.41791 1.000 24.63438 59 ASP D N 1
ATOM 5076 C CA . ASP E 1 20 a 25.53411 -1.83022 -0.39047 1.000 28.23998 59 ASP D CA 1
ATOM 5077 C C . ASP E 1 20 a 26.18934 -2.90781 0.46650 1.000 23.03281 59 ASP D C 1
ATOM 5078 O O . ASP E 1 20 a 26.72385 -2.64324 1.54615 1.000 25.30961 59 ASP D O 1
ATOM 5083 N N . ASP E 1 21 ? 26.13387 -4.14123 -0.03100 1.000 20.83477 60 ASP D N 1
ATOM 5084 C CA . ASP E 1 21 ? 26.89482 -5.22107 0.57884 1.000 21.43682 60 ASP D CA 1
ATOM 5085 C C . ASP E 1 21 ? 28.38342 -4.99487 0.35331 1.000 20.39816 60 ASP D C 1
ATOM 5086 O O . ASP E 1 21 ? 28.81139 -4.58833 -0.73017 1.000 23.04455 60 ASP D O 1
ATOM 5091 N N . ILE E 1 22 ? 29.17184 -5.25346 1.38853 1.000 21.03856 61 ILE D N 1
ATOM 5092 C CA . ILE E 1 22 ? 30.62448 -5.15340 1.32930 1.000 22.80635 61 ILE D CA 1
ATOM 5093 C C . ILE E 1 22 ? 31.17229 -6.57459 1.32824 1.000 19.66177 61 ILE D C 1
ATOM 5094 O O . ILE E 1 22 ? 31.11632 -7.27294 2.34735 1.000 15.69625 61 ILE D O 1
ATOM 5099 N N . TRP E 1 23 ? 31.69661 -7.00533 0.18457 1.000 24.57495 62 TRP D N 1
ATOM 5100 C CA . TRP E 1 23 ? 32.12026 -8.38337 -0.00687 1.000 20.71841 62 TRP D CA 1
ATOM 5101 C C . TRP E 1 23 ? 33.59551 -8.56730 0.32327 1.000 21.60970 62 TRP D C 1
ATOM 5102 O O . TRP E 1 23 ? 34.42108 -7.67929 0.09894 1.000 25.91683 62 TRP D O 1
ATOM 5113 N N . VAL E 1 24 ? 33.92107 -9.74678 0.84857 1.000 20.35642 63 VAL D N 1
ATOM 5114 C CA . VAL E 1 24 ? 35.30876 -10.14230 1.07629 1.000 22.61548 63 VAL D CA 1
ATOM 5115 C C . VAL E 1 24 ? 35.82775 -10.71740 -0.23751 1.000 25.91485 63 VAL D C 1
ATOM 5116 O O . VAL E 1 24 ? 35.55285 -11.87016 -0.57596 1.000 26.59019 63 VAL D O 1
ATOM 5120 N N . LEU E 1 25 ? 36.57919 -9.91027 -0.98708 1.000 28.60162 64 LEU D N 1
ATOM 5121 C CA . LEU E 1 25 ? 37.12647 -10.38229 -2.25376 1.000 30.56116 64 LEU D CA 1
ATOM 5122 C C . LEU E 1 25 ? 38.28710 -11.33991 -2.02109 1.000 27.31501 64 LEU D C 1
ATOM 5123 O O . LEU E 1 25 ? 38.36661 -12.40058 -2.65076 1.000 28.04778 64 LEU D O 1
ATOM 5128 N N . ASN E 1 26 ? 39.19781 -10.98115 -1.12064 1.000 24.52391 65 ASN D N 1
ATOM 5129 C CA . ASN E 1 26 ? 40.35648 -11.80135 -0.80954 1.000 28.91572 65 ASN D CA 1
ATOM 5130 C C . ASN E 1 26 ? 40.52626 -11.88432 0.69777 1.000 25.34345 65 ASN D C 1
ATOM 5131 O O . ASN E 1 26 ? 40.16021 -10.96164 1.42970 1.000 32.58004 65 ASN D O 1
ATOM 5136 N N . THR E 1 27 ? 41.09729 -12.99572 1.15418 1.000 26.66949 66 THR D N 1
ATOM 5137 C CA . THR E 1 27 ? 41.35391 -13.18302 2.57437 1.000 28.45323 66 THR D CA 1
ATOM 5138 C C . THR E 1 27 ? 42.45511 -14.21848 2.74644 1.000 32.44731 66 THR D C 1
ATOM 5139 O O . THR E 1 27 ? 42.58003 -15.15212 1.94935 1.000 33.41301 66 THR D O 1
ATOM 5143 N N . THR E 1 28 ? 43.26328 -14.02524 3.78582 1.000 32.25365 67 THR D N 1
ATOM 5144 C CA . THR E 1 28 ? 44.27312 -14.98849 4.19749 1.000 32.48763 67 THR D CA 1
ATOM 5145 C C . THR E 1 28 ? 43.78591 -15.87159 5.33882 1.000 32.57482 67 THR D C 1
ATOM 5146 O O . THR E 1 28 ? 44.58324 -16.60434 5.93146 1.000 40.44628 67 THR D O 1
ATOM 5150 N N . GLN E 1 29 ? 42.49421 -15.81877 5.64861 1.000 30.36983 68 GLN D N 1
ATOM 5151 C CA . GLN E 1 29 ? 41.91355 -16.70687 6.64247 1.000 32.18151 68 GLN D CA 1
ATOM 5152 C C . GLN E 1 29 ? 42.03202 -18.16125 6.20310 1.000 42.40145 68 GLN D C 1
ATOM 5153 O O . GLN E 1 29 ? 41.88626 -18.48913 5.02304 1.000 39.60410 68 GLN D O 1
ATOM 5159 N N . GLN E 1 30 ? 42.31629 -19.03524 7.16709 1.000 47.63184 69 GLN D N 1
ATOM 5160 C CA . GLN E 1 30 ? 42.40758 -20.46427 6.89753 1.000 39.05318 69 GLN D CA 1
ATOM 5161 C C . GLN E 1 30 ? 41.02569 -21.04869 6.67461 1.000 39.90979 69 GLN D C 1
ATOM 5162 O O . GLN E 1 30 ? 40.14084 -20.89288 7.52425 1.000 45.20526 69 GLN D O 1
ATOM 5168 N N . ASN E 1 31 ? 40.85292 -21.73715 5.54556 1.000 46.74012 70 ASN D N 1
ATOM 5169 C CA . ASN E 1 31 ? 39.60228 -22.40665 5.21239 1.000 41.36668 70 ASN D CA 1
ATOM 5170 C C . ASN E 1 31 ? 38.41654 -21.45455 5.39086 1.000 37.98671 70 ASN D C 1
ATOM 5171 O O . ASN E 1 31 ? 37.54477 -21.69164 6.23552 1.000 37.75819 70 ASN D O 1
ATOM 5176 N N . PRO E 1 32 ? 38.35102 -20.37620 4.61424 1.000 39.64995 71 PRO D N 1
ATOM 5177 C CA . PRO E 1 32 ? 37.32594 -19.35954 4.85341 1.000 31.34807 71 PRO D CA 1
ATOM 5178 C C . PRO E 1 32 ? 35.96093 -19.76226 4.31768 1.000 32.65026 71 PRO D C 1
ATOM 5179 O O . PRO E 1 32 ? 35.81720 -20.64176 3.46724 1.000 40.82060 71 PRO D O 1
ATOM 5183 N N . GLN E 1 33 ? 34.94557 -19.09769 4.86153 1.000 29.98081 72 GLN D N 1
ATOM 5184 C CA . GLN E 1 33 ? 33.57713 -19.28260 4.41397 1.000 31.41418 72 GLN D CA 1
ATOM 5185 C C . GLN E 1 33 ? 33.40234 -18.72014 3.00760 1.000 36.29844 72 GLN D C 1
ATOM 5186 O O . GLN E 1 33 ? 34.23654 -17.96752 2.49617 1.000 38.03241 72 GLN D O 1
ATOM 5192 N N . ALA E 1 34 ? 32.29213 -19.09036 2.38397 1.000 38.48878 73 ALA D N 1
ATOM 5193 C CA . ALA E 1 34 ? 31.96717 -18.63209 1.04469 1.000 33.85487 73 ALA D CA 1
ATOM 5194 C C . ALA E 1 34 ? 30.99227 -17.46307 1.11770 1.000 27.78646 73 ALA D C 1
ATOM 5195 O O . ALA E 1 34 ? 30.14889 -17.38850 2.01619 1.000 23.17508 73 ALA D O 1
ATOM 5197 N N . CYS E 1 35 ? 31.13597 -16.53725 0.16727 1.000 29.91821 74 CYS D N 1
ATOM 5198 C CA . CYS E 1 35 ? 30.22756 -15.39919 0.01648 1.000 27.97269 74 CYS D CA 1
ATOM 5199 C C . CYS E 1 35 ? 30.18186 -14.54610 1.28551 1.000 21.49539 74 CYS D C 1
ATOM 5200 O O . CYS E 1 35 ? 29.11346 -14.16418 1.76760 1.000 20.17842 74 CYS D O 1
ATOM 5203 N N . LYS E 1 36 ? 31.35668 -14.24150 1.82883 1.000 19.35693 75 LYS D N 1
ATOM 5204 C CA . LYS E 1 36 ? 31.41650 -13.43192 3.03811 1.000 18.01618 75 LYS D CA 1
ATOM 5205 C C . LYS E 1 36 ? 31.11241 -11.97607 2.71257 1.000 17.63572 75 LYS D C 1
ATOM 5206 O O . LYS E 1 36 ? 31.72878 -11.38281 1.82259 1.000 18.91323 75 LYS D O 1
ATOM 5212 N N . LYS E 1 37 ? 30.16497 -11.39594 3.44210 1.000 22.48731 76 LYS D N 1
ATOM 5213 C CA . LYS E 1 37 ? 29.78762 -10.01350 3.19878 1.000 18.83936 76 LYS D CA 1
ATOM 5214 C C . LYS E 1 37 ? 29.18114 -9.42300 4.46177 1.000 15.97670 76 LYS D C 1
ATOM 5215 O O . LYS E 1 37 ? 28.67557 -10.14022 5.32870 1.000 17.95244 76 LYS D O 1
ATOM 5221 N N . ASP E 1 38 ? 29.24648 -8.09698 4.54893 1.000 22.53663 77 ASP D N 1
ATOM 5222 C CA . ASP E 1 38 ? 28.62571 -7.32810 5.61585 1.000 15.12725 77 ASP D CA 1
ATOM 5223 C C . ASP E 1 38 ? 27.71682 -6.27975 4.99677 1.000 16.67410 77 ASP D C 1
ATOM 5224 O O . ASP E 1 38 ? 28.02898 -5.73105 3.93691 1.000 19.20386 77 ASP D O 1
ATOM 5229 N N . LYS E 1 39 ? 26.58639 -6.01292 5.64399 1.000 22.64758 78 LYS D N 1
ATOM 5230 C CA . LYS E 1 39 ? 25.73890 -4.87983 5.29143 1.000 22.23945 78 LYS D CA 1
ATOM 5231 C C . LYS E 1 39 ? 25.51964 -4.01609 6.52356 1.000 19.14823 78 LYS D C 1
ATOM 5232 O O . LYS E 1 39 ? 24.96496 -4.48555 7.52332 1.000 19.03196 78 LYS D O 1
ATOM 5238 N N . LYS E 1 40 ? 25.96172 -2.76177 6.44821 1.000 17.96083 79 LYS D N 1
ATOM 5239 C CA . LYS E 1 40 ? 25.73244 -1.81297 7.52944 1.000 19.68050 79 LYS D CA 1
ATOM 5240 C C . LYS E 1 40 ? 24.24094 -1.57227 7.70730 1.000 21.65553 79 LYS D C 1
ATOM 5241 O O . LYS E 1 40 ? 23.50150 -1.40505 6.73393 1.000 22.96546 79 LYS D O 1
ATOM 5247 N N . HIS E 1 41 ? 23.79393 -1.56238 8.95884 1.000 20.39205 80 HIS D N 1
ATOM 5248 C CA . HIS E 1 41 ? 22.40971 -1.22257 9.25639 1.000 30.32528 80 HIS D CA 1
ATOM 5249 C C . HIS E 1 41 ? 22.26528 0.14032 9.91552 1.000 23.10750 80 HIS D C 1
ATOM 5250 O O . HIS E 1 41 ? 21.30456 0.85707 9.63127 1.000 24.39414 80 HIS D O 1
ATOM 5257 N N . ASN E 1 42 ? 23.20115 0.51901 10.78480 1.000 26.13749 81 ASN D N 1
ATOM 5258 C CA . ASN E 1 42 ? 23.18139 1.83103 11.41715 1.000 27.67763 81 ASN D CA 1
ATOM 5259 C C . ASN E 1 42 ? 24.56482 2.14119 11.96965 1.000 25.77381 81 ASN D C 1
ATOM 5260 O O . ASN E 1 42 ? 25.32663 1.23572 12.31594 1.000 26.36461 81 ASN D O 1
ATOM 5265 N N . ILE E 1 43 ? 24.87447 3.43371 12.05273 1.000 28.76457 82 ILE D N 1
ATOM 5266 C CA . ILE E 1 43 ? 26.15371 3.91439 12.56296 1.000 28.47244 82 ILE D CA 1
ATOM 5267 C C . ILE E 1 43 ? 25.89742 4.95557 13.64493 1.000 32.07894 82 ILE D C 1
ATOM 5268 O O . ILE E 1 43 ? 25.20515 5.95154 13.40156 1.000 33.73640 82 ILE D O 1
ATOM 5273 N N . THR E 1 44 ? 26.44008 4.71906 14.83537 1.000 31.98209 83 THR D N 1
ATOM 5274 C CA . THR E 1 44 ? 26.40146 5.66307 15.94291 1.000 35.20792 83 THR D CA 1
ATOM 5275 C C . THR E 1 44 ? 27.82757 6.10694 16.26102 1.000 36.38182 83 THR D C 1
ATOM 5276 O O . THR E 1 44 ? 28.78470 5.71022 15.59276 1.000 34.71415 83 THR D O 1
ATOM 5280 N N . GLU E 1 45 ? 27.96771 6.94034 17.29629 1.000 39.63855 84 GLU D N 1
ATOM 5281 C CA . GLU E 1 45 ? 29.29286 7.36196 17.73632 1.000 41.32250 84 GLU D CA 1
ATOM 5282 C C . GLU E 1 45 ? 30.02691 6.29812 18.53964 1.000 45.82394 84 GLU D C 1
ATOM 5283 O O . GLU E 1 45 ? 31.25727 6.36173 18.64239 1.000 44.51427 84 GLU D O 1
ATOM 5289 N N . ASN E 1 46 ? 29.31435 5.32591 19.10396 1.000 45.57117 85 ASN D N 1
ATOM 5290 C CA . ASN E 1 46 ? 29.96151 4.28599 19.89013 1.000 37.73861 85 ASN D CA 1
ATOM 5291 C C . ASN E 1 46 ? 30.31825 3.06715 19.05807 1.000 39.03664 85 ASN D C 1
ATOM 5292 O O . ASN E 1 46 ? 31.24327 2.33208 19.42149 1.000 42.03618 85 ASN D O 1
ATOM 5297 N N . GLY E 1 47 ? 29.61840 2.84056 17.95664 1.000 37.87108 86 GLY D N 1
ATOM 5298 C CA . GLY E 1 47 ? 29.93187 1.70888 17.11307 1.000 35.52129 86 GLY D CA 1
ATOM 5299 C C . GLY E 1 47 ? 29.04680 1.67831 15.89178 1.000 27.34605 86 GLY D C 1
ATOM 5300 O O . GLY E 1 47 ? 28.45731 2.68889 15.50639 1.000 31.42031 86 GLY D O 1
ATOM 5301 N N . ILE E 1 48 ? 28.95429 0.50002 15.28739 1.000 24.93087 87 ILE D N 1
ATOM 5302 C CA . ILE E 1 48 ? 28.21551 0.31982 14.04483 1.000 25.44865 87 ILE D CA 1
ATOM 5303 C C . ILE E 1 48 ? 27.47247 -1.00883 14.10025 1.000 26.37071 87 ILE D C 1
ATOM 5304 O O . ILE E 1 48 ? 28.06981 -2.05368 14.38080 1.000 22.78201 87 ILE D O 1
ATOM 5309 N N . TYR E 1 49 ? 26.16752 -0.96267 13.84830 1.000 23.86402 88 TYR D N 1
ATOM 5310 C CA . TYR E 1 49 ? 25.33935 -2.15633 13.76493 1.000 25.99598 88 TYR D CA 1
ATOM 5311 C C . TYR E 1 49 ? 25.26268 -2.61211 12.31451 1.000 25.69208 88 TYR D C 1
ATOM 5312 O O . TYR E 1 49 ? 24.93691 -1.81761 11.42557 1.000 19.71098 88 TYR D O 1
ATOM 5321 N N . PHE E 1 50 ? 25.57827 -3.88404 12.07665 1.000 23.16428 89 PHE D N 1
ATOM 5322 C CA . PHE E 1 50 ? 25.59255 -4.41936 10.72422 1.000 17.89357 89 PHE D CA 1
ATOM 5323 C C . PHE E 1 50 ? 25.16990 -5.87990 10.75693 1.000 19.46622 89 PHE D C 1
ATOM 5324 O O . PHE E 1 50 ? 25.04296 -6.49151 11.82031 1.000 21.90818 89 PHE D O 1
ATOM 5332 N N . PHE E 1 51 ? 24.95844 -6.43456 9.56512 1.000 24.77634 90 PHE D N 1
ATOM 5333 C CA . PHE E 1 51 ? 24.58269 -7.83173 9.38336 1.000 19.14501 90 PHE D CA 1
ATOM 5334 C C . PHE E 1 51 ? 25.67573 -8.52637 8.58760 1.000 17.62626 90 PHE D C 1
ATOM 5335 O O . PHE E 1 51 ? 25.95500 -8.14522 7.44618 1.000 18.07963 90 PHE D O 1
ATOM 5343 N N . ARG E 1 52 ? 26.28033 -9.54602 9.18625 1.000 15.48600 91 ARG D N 1
ATOM 5344 C CA . ARG E 1 52 ? 27.35874 -10.30179 8.56805 1.000 17.40699 91 ARG D CA 1
ATOM 5345 C C . ARG E 1 52 ? 26.82113 -11.62590 8.04812 1.000 16.01665 91 ARG D C 1
ATOM 5346 O O . ARG E 1 52 ? 26.19533 -12.38259 8.79602 1.000 16.87934 91 ARG D O 1
ATOM 5354 N N . SER E 1 53 ? 27.07196 -11.90588 6.77182 1.000 20.21132 92 SER D N 1
ATOM 5355 C CA . SER E 1 53 ? 26.52842 -13.08808 6.12618 1.000 17.02620 92 SER D CA 1
ATOM 5356 C C . SER E 1 53 ? 27.66105 -13.89789 5.51162 1.000 17.59715 92 SER D C 1
ATOM 5357 O O . SER E 1 53 ? 28.73724 -13.37545 5.21008 1.000 17.04235 92 SER D O 1
ATOM 5360 N N . HIS E 1 54 ? 27.40427 -15.19146 5.33607 1.000 19.76089 93 HIS D N 1
ATOM 5361 C CA . HIS E 1 54 ? 28.32841 -16.07214 4.63565 1.000 21.03786 93 HIS D CA 1
ATOM 5362 C C . HIS E 1 54 ? 27.58146 -17.31751 4.18306 1.000 31.09202 93 HIS D C 1
ATOM 5363 O O . HIS E 1 54 ? 26.42363 -17.54111 4.54417 1.000 30.73618 93 HIS D O 1
ATOM 5370 N N . LYS E 1 55 ? 28.26404 -18.12239 3.37144 1.000 29.87947 94 LYS D N 1
ATOM 5371 C CA . LYS E 1 55 ? 27.74607 -19.39511 2.87925 1.000 28.16999 94 LYS D CA 1
ATOM 5372 C C . LYS E 1 55 ? 28.69986 -20.49108 3.33962 1.000 32.32209 94 LYS D C 1
ATOM 5373 O O . LYS E 1 55 ? 29.83104 -20.57862 2.85026 1.000 32.85384 94 LYS D O 1
ATOM 5379 N N . GLU E 1 56 ? 28.25613 -21.31887 4.28255 1.000 31.07529 95 GLU D N 1
ATOM 5380 C CA . GLU E 1 56 ? 29.10048 -22.39232 4.79095 1.000 38.55183 95 GLU D CA 1
ATOM 5381 C C . GLU E 1 56 ? 29.23904 -23.50176 3.75924 1.000 46.16779 95 GLU D C 1
ATOM 5382 O O . GLU E 1 56 ? 30.24516 -23.58683 3.04684 1.000 45.11415 95 GLU D O 1
ATOM 5388 N N . ASN E 1 57 ? 28.22884 -24.35705 3.68138 1.000 43.61821 96 ASN D N 1
ATOM 5389 C CA . ASN E 1 57 ? 28.17585 -25.46769 2.74053 1.000 41.05578 96 ASN D CA 1
ATOM 5390 C C . ASN E 1 57 ? 26.87633 -25.39557 1.95787 1.000 42.69729 96 ASN D C 1
ATOM 5391 O O . ASN E 1 57 ? 26.12796 -26.36622 1.83854 1.000 44.66454 96 ASN D O 1
ATOM 5396 N N . GLY E 1 58 ? 26.59897 -24.21778 1.40663 1.000 42.93184 97 GLY D N 1
ATOM 5397 C CA . GLY E 1 58 ? 25.35081 -23.97639 0.71820 1.000 38.75980 97 GLY D CA 1
ATOM 5398 C C . GLY E 1 58 ? 24.24631 -23.47934 1.61907 1.000 37.43533 97 GLY D C 1
ATOM 5399 O O . GLY E 1 58 ? 23.08153 -23.47644 1.20605 1.000 38.41152 97 GLY D O 1
ATOM 5400 N N . GLN E 1 59 ? 24.57625 -23.06242 2.83963 1.000 35.57369 98 GLN D N 1
ATOM 5401 C CA . GLN E 1 59 ? 23.62606 -22.49164 3.78645 1.000 43.83990 98 GLN D CA 1
ATOM 5402 C C . GLN E 1 59 ? 23.96003 -21.01984 3.98371 1.000 38.23900 98 GLN D C 1
ATOM 5403 O O . GLN E 1 59 ? 25.05560 -20.69114 4.45151 1.000 39.50960 98 GLN D O 1
ATOM 5409 N N . ILE E 1 60 ? 23.02832 -20.13613 3.63622 1.000 30.87731 99 ILE D N 1
ATOM 5410 C CA . ILE E 1 60 ? 23.23934 -18.71456 3.88889 1.000 46.64235 99 ILE D CA 1
ATOM 5411 C C . ILE E 1 60 ? 22.97440 -18.46932 5.36926 1.000 48.01035 99 ILE D C 1
ATOM 5412 O O . ILE E 1 60 ? 21.84573 -18.61776 5.84252 1.000 55.97877 99 ILE D O 1
ATOM 5417 N N . LYS E 1 61 ? 24.02033 -18.10177 6.10099 1.000 42.12532 100 LYS D N 1
ATOM 5418 C CA . LYS E 1 61 ? 23.93003 -17.71103 7.50044 1.000 30.09105 100 LYS D CA 1
ATOM 5419 C C . LYS E 1 61 ? 24.14009 -16.21169 7.64291 1.000 21.63838 100 LYS D C 1
ATOM 5420 O O . LYS E 1 61 ? 25.04949 -15.64951 7.02589 1.000 20.36305 100 LYS D O 1
ATOM 5426 N N . THR E 1 62 ? 23.29332 -15.56811 8.44010 1.000 25.56246 101 THR D N 1
ATOM 5427 C CA . THR E 1 62 ? 23.40669 -14.14219 8.71024 1.000 21.64318 101 THR D CA 1
ATOM 5428 C C . THR E 1 62 ? 23.34839 -13.94029 10.21692 1.000 20.10550 101 THR D C 1
ATOM 5429 O O . THR E 1 62 ? 22.60780 -14.63727 10.91526 1.000 21.69540 101 THR D O 1
ATOM 5433 N N . GLN E 1 63 ? 24.13274 -12.99053 10.71745 1.000 18.99254 102 GLN D N 1
ATOM 5434 C CA . GLN E 1 63 ? 24.10256 -12.64849 12.13015 1.000 21.52305 102 GLN D CA 1
ATOM 5435 C C . GLN E 1 63 ? 24.16323 -11.13802 12.29032 1.000 18.60343 102 GLN D C 1
ATOM 5436 O O . GLN E 1 63 ? 24.86538 -10.45299 11.54277 1.000 17.43564 102 GLN D O 1
ATOM 5442 N N . THR E 1 64 ? 23.41206 -10.62727 13.26297 1.000 23.42760 103 THR D N 1
ATOM 5443 C CA . THR E 1 64 ? 23.38866 -9.20370 13.56816 1.000 19.25128 103 THR D CA 1
ATOM 5444 C C . THR E 1 64 ? 24.47821 -8.90515 14.58979 1.000 21.92161 103 THR D C 1
ATOM 5445 O O . THR E 1 64 ? 24.46220 -9.45397 15.69700 1.000 20.81185 103 THR D O 1
ATOM 5449 N N . LEU E 1 65 ? 25.41168 -8.03013 14.22557 1.000 18.69064 104 LEU D N 1
ATOM 5450 C CA . LEU E 1 65 ? 26.55149 -7.71416 15.06882 1.000 19.17379 104 LEU D CA 1
ATOM 5451 C C . LEU E 1 65 ? 26.63917 -6.21581 15.32627 1.000 26.16590 104 LEU D C 1
ATOM 5452 O O . LEU E 1 65 ? 26.18717 -5.39566 14.51956 1.000 20.27036 104 LEU D O 1
ATOM 5457 N N . PHE E 1 66 ? 27.23150 -5.87256 16.46782 1.000 30.27481 105 PHE D N 1
ATOM 5458 C CA . PHE E 1 66 ? 27.55526 -4.49619 16.82547 1.000 25.08718 105 PHE D CA 1
ATOM 5459 C C . PHE E 1 66 ? 29.05867 -4.41282 17.04572 1.000 22.20866 105 PHE D C 1
ATOM 5460 O O . PHE E 1 66 ? 29.58207 -4.98833 18.00600 1.000 23.24541 105 PHE D O 1
ATOM 5468 N N . GLY E 1 67 ? 29.74853 -3.70125 16.15973 1.000 25.23643 106 GLY D N 1
ATOM 5469 C CA . GLY E 1 67 ? 31.16434 -3.45487 16.33419 1.000 22.54534 106 GLY D CA 1
ATOM 5470 C C . GLY E 1 67 ? 31.40921 -2.15402 17.06825 1.000 36.52059 106 GLY D C 1
ATOM 5471 O O . GLY E 1 67 ? 31.13119 -1.07584 16.53421 1.000 33.33837 106 GLY D O 1
ATOM 5472 N N . GLU E 1 68 ? 31.91688 -2.23576 18.29570 1.000 32.27632 107 GLU D N 1
ATOM 5473 C CA . GLU E 1 68 ? 32.13399 -1.05072 19.11253 1.000 30.89384 107 GLU D CA 1
ATOM 5474 C C . GLU E 1 68 ? 33.50671 -0.45852 18.82856 1.000 32.67261 107 GLU D C 1
ATOM 5475 O O . GLU E 1 68 ? 34.51497 -1.17158 18.84523 1.000 29.55722 107 GLU D O 1
ATOM 5481 N N . PHE E 1 69 ? 33.53522 0.84762 18.57628 1.000 33.50424 108 PHE D N 1
ATOM 5482 C CA . PHE E 1 69 ? 34.78894 1.55201 18.35078 1.000 32.67114 108 PHE D CA 1
ATOM 5483 C C . PHE E 1 69 ? 35.64237 1.52623 19.61051 1.000 35.22941 108 PHE D C 1
ATOM 5484 O O . PHE E 1 69 ? 35.16901 1.84501 20.70459 1.000 37.16833 108 PHE D O 1
ATOM 5492 N N . ILE E 1 70 ? 36.90078 1.13056 19.45367 1.000 44.31114 109 ILE D N 1
ATOM 5493 C CA . ILE E 1 70 ? 37.84161 1.03201 20.56032 1.000 52.56149 109 ILE D CA 1
ATOM 5494 C C . ILE E 1 70 ? 39.06726 1.87786 20.24229 1.000 55.97136 109 ILE D C 1
ATOM 5495 O O . ILE E 1 70 ? 39.44730 2.04849 19.07887 1.000 50.43072 109 ILE D O 1
ATOM 5500 N N . HIS E 1 71 ? 39.68160 2.42069 21.29254 1.000 58.95689 110 HIS D N 1
ATOM 5501 C CA . HIS E 1 71 ? 40.84823 3.27917 21.15058 1.000 73.78788 110 HIS D CA 1
ATOM 5502 C C . HIS E 1 71 ? 41.88864 2.90583 22.19503 1.000 79.31282 110 HIS D C 1
ATOM 5503 O O . HIS E 1 71 ? 41.55366 2.64396 23.35349 1.000 80.75168 110 HIS D O 1
ATOM 5510 N N . PHE E 1 72 ? 43.14959 2.87676 21.77360 1.000 85.79013 111 PHE D N 1
ATOM 5511 C CA . PHE E 1 72 ? 44.26276 2.52587 22.64409 1.000 93.06155 111 PHE D CA 1
ATOM 5512 C C . PHE E 1 72 ? 44.85052 3.72445 23.37568 1.000 103.20117 111 PHE D C 1
ATOM 5513 O O . PHE E 1 72 ? 45.79677 3.55700 24.15220 1.000 109.43413 111 PHE D O 1
ATOM 5521 N N . SER E 1 73 ? 44.32043 4.92128 23.14407 1.000 101.85873 112 SER D N 1
ATOM 5522 C CA . SER E 1 73 ? 44.70635 6.10303 23.89781 1.000 113.13043 112 SER D CA 1
ATOM 5523 C C . SER E 1 73 ? 43.51731 7.05239 23.92749 1.000 115.97733 112 SER D C 1
ATOM 5524 O O . SER E 1 73 ? 42.45583 6.76824 23.36518 1.000 108.02720 112 SER D O 1
ATOM 5527 N N . GLU E 1 74 ? 43.70137 8.19012 24.59128 1.000 115.29101 113 GLU D N 1
ATOM 5528 C CA . GLU E 1 74 ? 42.68779 9.23374 24.60215 1.000 118.16316 113 GLU D CA 1
ATOM 5529 C C . GLU E 1 74 ? 42.87393 10.24110 23.47626 1.000 121.29774 113 GLU D C 1
ATOM 5530 O O . GLU E 1 74 ? 41.97582 11.05660 23.23993 1.000 121.60105 113 GLU D O 1
ATOM 5536 N N . GLU E 1 75 ? 44.01171 10.20394 22.78243 1.000 120.10770 114 GLU D N 1
ATOM 5537 C CA . GLU E 1 75 ? 44.29038 11.11383 21.68002 1.000 116.04464 114 GLU D CA 1
ATOM 5538 C C . GLU E 1 75 ? 43.79317 10.60423 20.33265 1.000 113.68808 114 GLU D C 1
ATOM 5539 O O . GLU E 1 75 ? 43.83755 11.35651 19.35269 1.000 107.25621 114 GLU D O 1
ATOM 5545 N N . GLU E 1 76 ? 43.32202 9.36118 20.25326 1.000 101.55113 115 GLU D N 1
ATOM 5546 C CA . GLU E 1 76 ? 42.80338 8.83240 18.99893 1.000 90.07894 115 GLU D CA 1
ATOM 5547 C C . GLU E 1 76 ? 41.37462 9.31007 18.77766 1.000 87.50461 115 GLU D C 1
ATOM 5548 O O . GLU E 1 76 ? 40.52474 9.19856 19.66708 1.000 80.18869 115 GLU D O 1
ATOM 5554 N N . LYS E 1 77 ? 41.11487 9.84223 17.58524 1.000 87.00327 116 LYS D N 1
ATOM 5555 C CA . LYS E 1 77 ? 39.80080 10.35024 17.22799 1.000 76.02210 116 LYS D CA 1
ATOM 5556 C C . LYS E 1 77 ? 39.23929 9.71588 15.96557 1.000 69.08306 116 LYS D C 1
ATOM 5557 O O . LYS E 1 77 ? 38.15838 10.11828 15.51997 1.000 67.93463 116 LYS D O 1
ATOM 5563 N N . VAL E 1 78 ? 39.93600 8.74787 15.37407 1.000 71.50585 117 VAL D N 1
ATOM 5564 C CA . VAL E 1 78 ? 39.48674 8.06688 14.16555 1.000 62.68216 117 VAL D CA 1
ATOM 5565 C C . VAL E 1 78 ? 39.00669 6.67587 14.54985 1.000 53.83956 117 VAL D C 1
ATOM 5566 O O . VAL E 1 78 ? 39.73383 5.91720 15.20224 1.000 53.57079 117 VAL D O 1
ATOM 5570 N N . ASN E 1 79 ? 37.77933 6.34729 14.14889 1.000 52.33266 118 ASN D N 1
ATOM 5571 C CA . ASN E 1 79 ? 37.17833 5.04243 14.42010 1.000 45.47414 118 ASN D CA 1
ATOM 5572 C C . ASN E 1 79 ? 37.67374 4.05225 13.36850 1.000 41.82814 118 ASN D C 1
ATOM 5573 O O . ASN E 1 79 ? 37.01817 3.77785 12.36043 1.000 39.14517 118 ASN D O 1
ATOM 5578 N N . ASN E 1 80 ? 38.87470 3.52362 13.60446 1.000 46.32174 119 ASN D N 1
ATOM 5579 C CA . ASN E 1 80 ? 39.51709 2.59709 12.68170 1.000 40.07775 119 ASN D CA 1
ATOM 5580 C C . ASN E 1 80 ? 39.56969 1.16455 13.19650 1.000 37.65738 119 ASN D C 1
ATOM 5581 O O . ASN E 1 80 ? 40.13877 0.30046 12.52117 1.000 41.17110 119 ASN D O 1
ATOM 5586 N N . ARG E 1 81 ? 39.00117 0.88573 14.36674 1.000 43.14862 120 ARG D N 1
ATOM 5587 C CA . ARG E 1 81 ? 39.10370 -0.43438 14.97156 1.000 32.78991 120 ARG D CA 1
ATOM 5588 C C . ARG E 1 81 ? 37.83195 -0.70681 15.76090 1.000 30.28106 120 ARG D C 1
ATOM 5589 O O . ARG E 1 81 ? 37.35250 0.16377 16.49144 1.000 30.92147 120 ARG D O 1
ATOM 5597 N N . ILE E 1 82 ? 37.29176 -1.91595 15.61359 1.000 27.97849 121 ILE D N 1
ATOM 5598 C CA . ILE E 1 82 ? 36.05217 -2.29696 16.27748 1.000 29.21333 121 ILE D CA 1
ATOM 5599 C C . ILE E 1 82 ? 36.25527 -3.59362 17.04516 1.000 30.45037 121 ILE D C 1
ATOM 5600 O O . ILE E 1 82 ? 37.03231 -4.46619 16.64478 1.000 26.34951 121 ILE D O 1
ATOM 5605 N N . SER E 1 83 ? 35.55251 -3.70305 18.16804 1.000 31.54122 122 SER D N 1
ATOM 5606 C CA . SER E 1 83 ? 35.44824 -4.93874 18.92753 1.000 27.36341 122 SER D CA 1
ATOM 5607 C C . SER E 1 83 ? 34.12529 -5.61711 18.59562 1.000 31.78711 122 SER D C 1
ATOM 5608 O O . SER E 1 83 ? 33.08165 -4.96161 18.53081 1.000 34.27066 122 SER D O 1
ATOM 5611 N N . ILE E 1 84 ? 34.17258 -6.93278 18.38861 1.000 29.70998 123 ILE D N 1
ATOM 5612 C CA . ILE E 1 84 ? 33.01695 -7.70973 17.95544 1.000 27.39462 123 ILE D CA 1
ATOM 5613 C C . ILE E 1 84 ? 32.75190 -8.82115 18.96030 1.000 30.84725 123 ILE D C 1
ATOM 5614 O O . ILE E 1 84 ? 33.68120 -9.50063 19.40874 1.000 32.05495 123 ILE D O 1
ATOM 5619 N N . SER E 1 85 ? 31.48143 -8.99963 19.31443 1.000 38.92914 124 SER D N 1
ATOM 5620 C CA . SER E 1 85 ? 31.05935 -10.00916 20.27416 1.000 41.79347 124 SER D CA 1
ATOM 5621 C C . SER E 1 85 ? 30.20608 -11.07249 19.59231 1.000 38.93937 124 SER D C 1
ATOM 5622 O O . SER E 1 85 ? 29.42514 -10.76945 18.68401 1.000 38.40558 124 SER D O 1
ATOM 5625 N N . ASP E 1 86 ? 30.37372 -12.32194 20.03323 1.000 45.64469 125 ASP D N 1
ATOM 5626 C CA . ASP E 1 86 ? 29.57172 -13.45907 19.57237 1.000 45.32764 125 ASP D CA 1
ATOM 5627 C C . ASP E 1 86 ? 29.66193 -13.64533 18.05951 1.000 41.64073 125 ASP D C 1
ATOM 5628 O O . ASP E 1 86 ? 28.69486 -14.05671 17.41322 1.000 42.24210 125 ASP D O 1
ATOM 5633 N N . GLU E 1 87 ? 30.81780 -13.33964 17.47841 1.000 42.29786 126 GLU D N 1
ATOM 5634 C CA . GLU E 1 87 ? 31.02417 -13.55849 16.05485 1.000 31.16050 126 GLU D CA 1
ATOM 5635 C C . GLU E 1 87 ? 31.27968 -15.04259 15.81179 1.000 40.18410 126 GLU D C 1
ATOM 5636 O O . GLU E 1 87 ? 32.06977 -15.66844 16.52552 1.000 45.33243 126 GLU D O 1
ATOM 5642 N N . SER E 1 88 ? 30.60824 -15.60458 14.80023 1.000 43.58687 127 SER D N 1
ATOM 5643 C CA . SER E 1 88 ? 30.58572 -17.05712 14.63596 1.000 28.86028 127 SER D CA 1
ATOM 5644 C C . SER E 1 88 ? 31.96257 -17.62182 14.30600 1.000 36.28251 127 SER D C 1
ATOM 5645 O O . SER E 1 88 ? 32.24686 -18.78084 14.63038 1.000 42.41515 127 SER D O 1
ATOM 5648 N N . SER E 1 89 ? 32.82344 -16.83743 13.66363 1.000 26.61542 128 SER D N 1
ATOM 5649 C CA . SER E 1 89 ? 34.16587 -17.28960 13.32884 1.000 25.84390 128 SER D CA 1
ATOM 5650 C C . SER E 1 89 ? 35.18020 -16.98646 14.42434 1.000 25.66620 128 SER D C 1
ATOM 5651 O O . SER E 1 89 ? 36.38538 -17.11111 14.18757 1.000 28.64000 128 SER D O 1
ATOM 5654 N N . GLY E 1 90 ? 34.72497 -16.60102 15.61389 1.000 26.22257 129 GLY D N 1
ATOM 5655 C CA . GLY E 1 90 ? 35.63901 -16.25539 16.68317 1.000 31.84562 129 GLY D CA 1
ATOM 5656 C C . GLY E 1 90 ? 36.33208 -14.92278 16.52499 1.000 22.30424 129 GLY D C 1
ATOM 5657 O O . GLY E 1 90 ? 37.29159 -14.64981 17.25013 1.000 22.61420 129 GLY D O 1
ATOM 5658 N N . VAL E 1 91 ? 35.88043 -14.08655 15.59420 1.000 21.04437 130 VAL D N 1
ATOM 5659 C CA . VAL E 1 91 ? 36.46713 -12.76557 15.40176 1.000 29.69079 130 VAL D CA 1
ATOM 5660 C C . VAL E 1 91 ? 36.11312 -11.87426 16.58651 1.000 27.77319 130 VAL D C 1
ATOM 5661 O O . VAL E 1 91 ? 34.93518 -11.68057 16.90852 1.000 26.75957 130 VAL D O 1
ATOM 5665 N N . HIS E 1 92 ? 37.13404 -11.32069 17.24128 1.000 20.45394 131 HIS D N 1
ATOM 5666 C CA . HIS E 1 92 ? 36.91175 -10.42197 18.36236 1.000 21.86971 131 HIS D CA 1
ATOM 5667 C C . HIS E 1 92 ? 37.33203 -8.98704 18.08187 1.000 31.95878 131 HIS D C 1
ATOM 5668 O O . HIS E 1 92 ? 36.88018 -8.08005 18.78855 1.000 26.03367 131 HIS D O 1
ATOM 5675 N N . ALA E 1 93 ? 38.16866 -8.75746 17.07304 1.000 31.82967 132 ALA D N 1
ATOM 5676 C CA . ALA E 1 93 ? 38.59262 -7.41090 16.72640 1.000 26.71144 132 ALA D CA 1
ATOM 5677 C C . ALA E 1 93 ? 38.85190 -7.33962 15.22878 1.000 29.58298 132 ALA D C 1
ATOM 5678 O O . ALA E 1 93 ? 39.29584 -8.31308 14.61262 1.000 19.22636 132 ALA D O 1
ATOM 5680 N N . GLU E 1 94 ? 38.56342 -6.17556 14.65008 1.000 25.16482 133 GLU D N 1
ATOM 5681 C CA . GLU E 1 94 ? 38.85585 -5.89609 13.25142 1.000 27.63235 133 GLU D CA 1
ATOM 5682 C C . GLU E 1 94 ? 39.37944 -4.47306 13.13715 1.000 21.33322 133 GLU D C 1
ATOM 5683 O O . GLU E 1 94 ? 38.85753 -3.56103 13.78372 1.000 23.16061 133 GLU D O 1
ATOM 5689 N N . HIS E 1 95 ? 40.41330 -4.28908 12.31635 1.000 31.83306 134 HIS D N 1
ATOM 5690 C CA . HIS E 1 95 ? 41.10378 -3.00921 12.19674 1.000 32.29364 134 HIS D CA 1
ATOM 5691 C C . HIS E 1 95 ? 41.26725 -2.64117 10.72887 1.000 32.25695 134 HIS D C 1
ATOM 5692 O O . HIS E 1 95 ? 41.92280 -3.36622 9.97331 1.000 23.31605 134 HIS D O 1
ATOM 5699 N N . LEU E 1 96 ? 40.66487 -1.52121 10.32948 1.000 30.79271 135 LEU D N 1
ATOM 5700 C CA . LEU E 1 96 ? 40.80171 -0.99469 8.97445 1.000 26.24030 135 LEU D CA 1
ATOM 5701 C C . LEU E 1 96 ? 42.07026 -0.15492 8.90165 1.000 28.10853 135 LEU D C 1
ATOM 5702 O O . LEU E 1 96 ? 42.16181 0.89683 9.54299 1.000 30.50381 135 LEU D O 1
ATOM 5707 N N . TYR E 1 97 ? 43.04844 -0.60351 8.11654 1.000 33.12028 136 TYR D N 1
ATOM 5708 C CA . TYR E 1 97 ? 44.31198 0.10899 7.99653 1.000 28.82066 136 TYR D CA 1
ATOM 5709 C C . TYR E 1 97 ? 44.57160 0.65913 6.59957 1.000 34.81853 136 TYR D C 1
ATOM 5710 O O . TYR E 1 97 ? 45.63870 1.23914 6.37181 1.000 35.77717 136 TYR D O 1
ATOM 5719 N N . TYR E 1 98 ? 43.63942 0.49428 5.66173 1.000 33.84088 137 TYR D N 1
ATOM 5720 C CA . TYR E 1 98 ? 43.74029 1.15820 4.36763 1.000 37.63834 137 TYR D CA 1
ATOM 5721 C C . TYR E 1 98 ? 42.38545 1.12555 3.67780 1.000 30.23987 137 TYR D C 1
ATOM 5722 O O . TYR E 1 98 ? 41.62553 0.16483 3.81612 1.000 25.72856 137 TYR D O 1
ATOM 5731 N N . SER E 1 99 ? 42.10304 2.18738 2.92674 1.000 33.26544 138 SER D N 1
ATOM 5732 C CA . SER E 1 99 ? 40.90920 2.26658 2.09878 1.000 33.51163 138 SER D CA 1
ATOM 5733 C C . SER E 1 99 ? 41.15785 3.27342 0.98439 1.000 40.40087 138 SER D C 1
ATOM 5734 O O . SER E 1 99 ? 41.86287 4.26793 1.17540 1.000 37.39135 138 SER D O 1
ATOM 5737 N N . SER E 1 100 ? 40.57691 2.99990 -0.18037 1.000 34.34133 139 SER D N 1
ATOM 5738 C CA . SER E 1 100 ? 40.68020 3.91648 -1.30370 1.000 33.29337 139 SER D CA 1
ATOM 5739 C C . SER E 1 100 ? 39.95984 5.22600 -0.99071 1.000 42.10270 139 SER D C 1
ATOM 5740 O O . SER E 1 100 ? 39.13400 5.30974 -0.07677 1.000 38.97119 139 SER D O 1
ATOM 5743 N N . GLU E 1 101 ? 40.29004 6.26280 -1.76805 1.000 35.70299 140 GLU D N 1
ATOM 5744 C CA . GLU E 1 101 ? 39.73877 7.58916 -1.50605 1.000 39.50261 140 GLU D CA 1
ATOM 5745 C C . GLU E 1 101 ? 38.22382 7.61563 -1.65260 1.000 43.10060 140 GLU D C 1
ATOM 5746 O O . GLU E 1 101 ? 37.54506 8.35339 -0.92870 1.000 48.94965 140 GLU D O 1
ATOM 5752 N N . ASP E 1 102 ? 37.67504 6.82792 -2.57459 1.000 38.98183 141 ASP D N 1
ATOM 5753 C CA . ASP E 1 102 ? 36.22875 6.73632 -2.72439 1.000 40.06410 141 ASP D CA 1
ATOM 5754 C C . ASP E 1 102 ? 35.59378 5.73350 -1.76959 1.000 34.52725 141 ASP D C 1
ATOM 5755 O O . ASP E 1 102 ? 34.38411 5.50060 -1.86429 1.000 38.02340 141 ASP D O 1
ATOM 5760 N N . LYS E 1 103 ? 36.37711 5.13256 -0.87152 1.000 40.81245 142 LYS D N 1
ATOM 5761 C CA . LYS E 1 103 ? 35.88789 4.22593 0.16732 1.000 37.27811 142 LYS D CA 1
ATOM 5762 C C . LYS E 1 103 ? 35.27570 2.95315 -0.41070 1.000 31.50753 142 LYS D C 1
ATOM 5763 O O . LYS E 1 103 ? 34.51276 2.26307 0.27182 1.000 28.59570 142 LYS D O 1
ATOM 5769 N N . LYS E 1 104 ? 35.60215 2.61496 -1.65630 1.000 27.76714 143 LYS D N 1
ATOM 5770 C CA . LYS E 1 104 ? 35.00975 1.45628 -2.30884 1.000 28.27878 143 LYS D CA 1
ATOM 5771 C C . LYS E 1 104 ? 35.79937 0.16844 -2.10063 1.000 33.00705 143 LYS D C 1
ATOM 5772 O O . LYS E 1 104 ? 35.29291 -0.90777 -2.43549 1.000 26.83285 143 LYS D O 1
ATOM 5778 N N . CYS E 1 105 ? 37.01872 0.24383 -1.57146 1.000 30.72228 144 CYS D N 1
ATOM 5779 C CA . CYS E 1 105 ? 37.76240 -0.95262 -1.20552 1.000 25.95678 144 CYS D CA 1
ATOM 5780 C C . CYS E 1 105 ? 38.59527 -0.65605 0.03212 1.000 27.87928 144 CYS D C 1
ATOM 5781 O O . CYS E 1 105 ? 38.99313 0.48727 0.26851 1.000 29.18179 144 CYS D O 1
ATOM 5784 N N . GLY E 1 106 ? 38.85479 -1.69568 0.82037 1.000 28.36546 145 GLY D N 1
ATOM 5785 C CA . GLY E 1 106 ? 39.60107 -1.52777 2.05260 1.000 24.95670 145 GLY D CA 1
ATOM 5786 C C . GLY E 1 106 ? 40.30612 -2.79857 2.47348 1.000 23.13092 145 GLY D C 1
ATOM 5787 O O . GLY E 1 106 ? 39.95791 -3.90359 2.04517 1.000 32.54969 145 GLY D O 1
ATOM 5788 N N . LEU E 1 107 ? 41.31670 -2.62221 3.32039 1.000 22.38064 146 LEU D N 1
ATOM 5789 C CA . LEU E 1 107 ? 42.07095 -3.72168 3.90912 1.000 23.28999 146 LEU D CA 1
ATOM 5790 C C . LEU E 1 107 ? 41.82332 -3.73672 5.41085 1.000 29.00902 146 LEU D C 1
ATOM 5791 O O . LEU E 1 107 ? 42.05669 -2.73225 6.09131 1.000 27.27014 146 LEU D O 1
ATOM 5796 N N . VAL E 1 108 ? 41.35384 -4.87183 5.92209 1.000 37.29864 147 VAL D N 1
ATOM 5797 C CA . VAL E 1 108 ? 40.98401 -5.02046 7.32412 1.000 30.13909 147 VAL D CA 1
ATOM 5798 C C . VAL E 1 108 ? 41.80081 -6.15488 7.92514 1.000 29.27682 147 VAL D C 1
ATOM 5799 O O . VAL E 1 108 ? 41.79685 -7.27400 7.39966 1.000 27.29919 147 VAL D O 1
ATOM 5803 N N . GLN E 1 109 ? 42.50441 -5.86314 9.01693 1.000 32.08839 148 GLN D N 1
ATOM 5804 C CA . GLN E 1 109 ? 43.20692 -6.88504 9.78093 1.000 30.47231 148 GLN D CA 1
ATOM 5805 C C . GLN E 1 109 ? 42.26813 -7.47041 10.82679 1.000 28.22773 148 GLN D C 1
ATOM 5806 O O . GLN E 1 109 ? 41.69009 -6.73560 11.63301 1.000 26.37842 148 GLN D O 1
ATOM 5812 N N . VAL E 1 110 ? 42.12505 -8.79207 10.80948 1.000 30.18581 149 VAL D N 1
ATOM 5813 C CA . VAL E 1 110 ? 41.15001 -9.50771 11.62287 1.000 23.29084 149 VAL D CA 1
ATOM 5814 C C . VAL E 1 110 ? 41.88921 -10.34173 12.66044 1.000 26.58944 149 VAL D C 1
ATOM 5815 O O . VAL E 1 110 ? 42.83220 -11.06844 12.32398 1.000 30.67181 149 VAL D O 1
ATOM 5819 N N . PHE E 1 111 ? 41.47682 -10.22063 13.92145 1.000 31.23621 150 PHE D N 1
ATOM 5820 C CA . PHE E 1 111 ? 42.00500 -11.03272 15.01248 1.000 30.05631 150 PHE D CA 1
ATOM 5821 C C . PHE E 1 111 ? 40.91711 -12.01074 15.43917 1.000 23.18312 150 PHE D C 1
ATOM 5822 O O . PHE E 1 111 ? 39.83549 -11.59256 15.86519 1.000 22.48887 150 PHE D O 1
ATOM 5830 N N . ALA E 1 112 ? 41.20391 -13.30223 15.33642 1.000 24.61511 151 ALA D N 1
ATOM 5831 C CA . ALA E 1 112 ? 40.24026 -14.33929 15.67857 1.000 25.48562 151 ALA D CA 1
ATOM 5832 C C . ALA E 1 112 ? 40.76800 -15.22205 16.80847 1.000 29.19801 151 ALA D C 1
ATOM 5833 O O . ALA E 1 112 ? 41.82277 -14.96629 17.39674 1.000 27.09921 151 ALA D O 1
ATOM 5835 N N . LYS E 1 113 ? 40.01435 -16.28170 17.09122 1.000 25.86295 152 LYS D N 1
ATOM 5836 C CA . LYS E 1 113 ? 40.38221 -17.27705 18.08369 1.000 32.74944 152 LYS D CA 1
ATOM 5837 C C . LYS E 1 113 ? 41.61348 -18.05800 17.62500 1.000 32.86202 152 LYS D C 1
ATOM 5838 O O . LYS E 1 113 ? 42.11309 -17.89536 16.50740 1.000 30.23977 152 LYS D O 1
ATOM 5844 N N . ASP E 1 114 ? 42.09767 -18.93191 18.51077 1.000 31.48183 156 ASP D N 1
ATOM 5845 C CA . ASP E 1 114 ? 43.23658 -19.80716 18.22379 1.000 40.15930 156 ASP D CA 1
ATOM 5846 C C . ASP E 1 114 ? 44.45104 -19.01023 17.75628 1.000 38.16381 156 ASP D C 1
ATOM 5847 O O . ASP E 1 114 ? 45.26392 -19.49508 16.96456 1.000 40.43393 156 ASP D O 1
ATOM 5852 N N . GLN E 1 115 ? 44.56841 -17.77470 18.24782 1.000 36.90802 157 GLN D N 1
ATOM 5853 C CA . GLN E 1 115 ? 45.68879 -16.88673 17.93815 1.000 39.99605 157 GLN D CA 1
ATOM 5854 C C . GLN E 1 115 ? 45.83432 -16.65809 16.43623 1.000 34.95233 157 GLN D C 1
ATOM 5855 O O . GLN E 1 115 ? 46.94137 -16.44971 15.93328 1.000 35.23225 157 GLN D O 1
ATOM 5861 N N . ASN E 1 116 ? 44.71870 -16.69075 15.71046 1.000 36.59783 158 ASN D N 1
ATOM 5862 C CA . ASN E 1 116 ? 44.72936 -16.49729 14.26763 1.000 30.96246 158 ASN D CA 1
ATOM 5863 C C . ASN E 1 116 ? 44.53203 -15.02561 13.93432 1.000 33.25786 158 ASN D C 1
ATOM 5864 O O . ASN E 1 116 ? 43.60474 -14.38463 14.43867 1.000 30.78417 158 ASN D O 1
ATOM 5869 N N . VAL E 1 117 ? 45.41654 -14.49395 13.09553 1.000 33.00505 159 VAL D N 1
ATOM 5870 C CA . VAL E 1 117 ? 45.32439 -13.12884 12.59355 1.000 37.85346 159 VAL D CA 1
ATOM 5871 C C . VAL E 1 117 ? 45.47375 -13.17642 11.08037 1.000 36.95508 159 VAL D C 1
ATOM 5872 O O . VAL E 1 117 ? 46.40422 -13.80723 10.56664 1.000 31.91926 159 VAL D O 1
ATOM 5876 N N . TRP E 1 118 ? 44.55820 -12.52334 10.36643 1.000 34.64156 160 TRP D N 1
ATOM 5877 C CA . TRP E 1 118 ? 44.61267 -12.49745 8.91295 1.000 31.47134 160 TRP D CA 1
ATOM 5878 C C . TRP E 1 118 ? 44.18809 -11.12260 8.41564 1.000 30.41261 160 TRP D C 1
ATOM 5879 O O . TRP E 1 118 ? 43.88613 -10.21623 9.19827 1.000 29.05875 160 TRP D O 1
ATOM 5890 N N . THR E 1 119 ? 44.17476 -10.97585 7.09226 1.000 29.24111 161 THR D N 1
ATOM 5891 C CA . THR E 1 119 ? 43.81759 -9.73363 6.42379 1.000 34.75135 161 THR D CA 1
ATOM 5892 C C . THR E 1 119 ? 42.76811 -10.02225 5.35961 1.000 23.87868 161 THR D C 1
ATOM 5893 O O . THR E 1 119 ? 42.86440 -11.01601 4.63389 1.000 21.57470 161 THR D O 1
ATOM 5897 N N . GLU E 1 120 ? 41.75796 -9.16014 5.28435 1.000 28.98578 162 GLU D N 1
ATOM 5898 C CA . GLU E 1 120 ? 40.70246 -9.25965 4.28691 1.000 22.24214 162 GLU D CA 1
ATOM 5899 C C . GLU E 1 120 ? 40.73280 -8.03343 3.38434 1.000 28.66944 162 GLU D C 1
ATOM 5900 O O . GLU E 1 120 ? 40.87967 -6.90414 3.86614 1.000 21.19825 162 GLU D O 1
ATOM 5906 N N . LEU E 1 121 ? 40.63868 -8.26315 2.07564 1.000 25.84423 163 LEU D N 1
ATOM 5907 C CA . LEU E 1 121 ? 40.43144 -7.20049 1.09742 1.000 29.81350 163 LEU D CA 1
ATOM 5908 C C . LEU E 1 121 ? 38.93886 -7.13708 0.79030 1.000 27.73209 163 LEU D C 1
ATOM 5909 O O . LEU E 1 121 ? 38.38809 -8.05110 0.16892 1.000 27.52977 163 LEU D O 1
ATOM 5914 N N . ARG E 1 122 ? 38.28830 -6.06164 1.22555 1.000 27.77932 164 ARG D N 1
ATOM 5915 C CA . ARG E 1 122 ? 36.84921 -5.90077 1.08816 1.000 24.80672 164 ARG D CA 1
ATOM 5916 C C . ARG E 1 122 ? 36.53227 -4.83274 0.05032 1.000 27.39076 164 ARG D C 1
ATOM 5917 O O . ARG E 1 122 ? 37.29704 -3.88442 -0.14018 1.000 29.39020 164 ARG D O 1
ATOM 5925 N N . VAL E 1 123 ? 35.39157 -4.99565 -0.62051 1.000 28.32249 165 VAL D N 1
ATOM 5926 C CA . VAL E 1 123 ? 34.97276 -4.09473 -1.68739 1.000 27.94481 165 VAL D CA 1
ATOM 5927 C C . VAL E 1 123 ? 33.47304 -3.84319 -1.58161 1.000 26.65834 165 VAL D C 1
ATOM 5928 O O . VAL E 1 123 ? 32.70191 -4.72110 -1.18088 1.000 25.80681 165 VAL D O 1
ATOM 5932 N N . ARG E 1 124 ? 33.06357 -2.62442 -1.93499 1.000 28.15338 166 ARG D N 1
ATOM 5933 C CA . ARG E 1 124 ? 31.64742 -2.29694 -2.04150 1.000 29.33188 166 ARG D CA 1
ATOM 5934 C C . ARG E 1 124 ? 31.04122 -2.89437 -3.30473 1.000 27.13150 166 ARG D C 1
ATOM 5935 O O . ARG E 1 124 ? 31.64374 -2.85282 -4.38117 1.000 31.04273 166 ARG D O 1
ATOM 5943 N N . GLY E 1 125 ? 29.83793 -3.44343 -3.16871 1.000 25.10958 167 GLY D N 1
ATOM 5944 C CA . GLY E 1 125 ? 29.13289 -4.00421 -4.30360 1.000 32.82109 167 GLY D CA 1
ATOM 5945 C C . GLY E 1 125 ? 29.72472 -5.28660 -4.84615 1.000 27.01345 167 GLY D C 1
ATOM 5946 O O . GLY E 1 125 ? 30.80997 -5.70548 -4.43203 1.000 31.52935 167 GLY D O 1
ATOM 5947 N N . HIS E 1 126 ? 29.01765 -5.91429 -5.77707 1.000 28.55613 168 HIS D N 1
ATOM 5948 C CA . HIS E 1 126 ? 29.49820 -7.14030 -6.39350 1.000 29.30001 168 HIS D CA 1
ATOM 5949 C C . HIS E 1 126 ? 30.77262 -6.85709 -7.17812 1.000 32.82235 168 HIS D C 1
ATOM 5950 O O . HIS E 1 126 ? 30.75950 -6.00402 -8.07981 1.000 31.14720 168 HIS D O 1
ATOM 5957 N N . PRO E 1 127 ? 31.88567 -7.51486 -6.85796 1.000 29.01864 169 PRO D N 1
ATOM 5958 C CA . PRO E 1 127 ? 33.11348 -7.31288 -7.63209 1.000 29.88356 169 PRO D CA 1
ATOM 5959 C C . PRO E 1 127 ? 32.91464 -7.68436 -9.09194 1.000 32.79271 169 PRO D C 1
ATOM 5960 O O . PRO E 1 127 ? 32.17129 -8.60907 -9.42690 1.000 37.18194 169 PRO D O 1
ATOM 5964 N N . ASN E 1 128 ? 33.58686 -6.94116 -9.96302 1.000 39.23657 170 ASN D N 1
ATOM 5965 C CA . ASN E 1 128 ? 33.56050 -7.18059 -11.39592 1.000 36.34145 170 ASN D CA 1
ATOM 5966 C C . ASN E 1 128 ? 34.93654 -7.63897 -11.85836 1.000 37.23743 170 ASN D C 1
ATOM 5967 O O . ASN E 1 128 ? 35.93785 -7.47591 -11.15622 1.000 36.41454 170 ASN D O 1
ATOM 5972 N N . TYR E 1 129 ? 34.98074 -8.20670 -13.06011 1.000 39.74901 171 TYR D N 1
ATOM 5973 C CA . TYR E 1 129 ? 36.22798 -8.74326 -13.58314 1.000 41.07029 171 TYR D CA 1
ATOM 5974 C C . TYR E 1 129 ? 37.10189 -7.61377 -14.11108 1.000 42.20017 171 TYR D C 1
ATOM 5975 O O . TYR E 1 129 ? 36.63369 -6.75099 -14.86063 1.000 43.68825 171 TYR D O 1
ATOM 5984 N N . GLY E 1 130 ? 38.37546 -7.62496 -13.72062 1.000 43.09107 172 GLY D N 1
ATOM 5985 C CA . GLY E 1 130 ? 39.33943 -6.65962 -14.18918 1.000 43.28048 172 GLY D CA 1
ATOM 5986 C C . GLY E 1 130 ? 39.38132 -5.36110 -13.41361 1.000 41.85799 172 GLY D C 1
ATOM 5987 O O . GLY E 1 130 ? 40.41908 -4.69046 -13.41317 1.000 42.71894 172 GLY D O 1
ATOM 5988 N N . SER E 1 131 ? 38.29524 -4.98994 -12.74511 1.000 42.73666 174 SER D N 1
ATOM 5989 C CA . SER E 1 131 ? 38.20359 -3.71170 -12.04539 1.000 42.59364 174 SER D CA 1
ATOM 5990 C C . SER E 1 131 ? 38.52168 -3.93023 -10.57030 1.000 44.77501 174 SER D C 1
ATOM 5991 O O . SER E 1 131 ? 37.66211 -4.35582 -9.79463 1.000 55.85858 174 SER D O 1
ATOM 5994 N N . LEU E 1 132 ? 39.76212 -3.64284 -10.18441 1.000 43.44182 175 LEU D N 1
ATOM 5995 C CA . LEU E 1 132 ? 40.11700 -3.52801 -8.77892 1.000 40.31063 175 LEU D CA 1
ATOM 5996 C C . LEU E 1 132 ? 40.99310 -2.29757 -8.61006 1.000 42.93697 175 LEU D C 1
ATOM 5997 O O . LEU E 1 132 ? 41.87811 -2.04147 -9.43149 1.000 39.62621 175 LEU D O 1
ATOM 6002 N N . ASP E 1 133 ? 40.73750 -1.54289 -7.54260 1.000 42.78963 176 ASP D N 1
ATOM 6003 C CA . ASP E 1 133 ? 41.50827 -0.33896 -7.26104 1.000 38.04004 176 ASP D CA 1
ATOM 6004 C C . ASP E 1 133 ? 42.99081 -0.66656 -7.14804 1.000 40.28529 176 ASP D C 1
ATOM 6005 O O . ASP E 1 133 ? 43.37910 -1.61144 -6.45458 1.000 42.48725 176 ASP D O 1
ATOM 6010 N N . ALA E 1 134 ? 43.81822 0.11144 -7.85003 1.000 43.42764 177 ALA D N 1
ATOM 6011 C CA . ALA E 1 134 ? 45.24475 -0.19039 -7.90621 1.000 47.79370 177 ALA D CA 1
ATOM 6012 C C . ALA E 1 134 ? 45.89286 -0.06949 -6.53242 1.000 46.30175 177 ALA D C 1
ATOM 6013 O O . ALA E 1 134 ? 46.75224 -0.88117 -6.17082 1.000 48.15934 177 ALA D O 1
ATOM 6015 N N . GLY E 1 135 ? 45.48433 0.92903 -5.74740 1.000 47.02675 178 GLY D N 1
ATOM 6016 C CA . GLY E 1 135 ? 46.04735 1.08520 -4.41534 1.000 48.67538 178 GLY D CA 1
ATOM 6017 C C . GLY E 1 135 ? 45.72371 -0.08311 -3.50462 1.000 46.98004 178 GLY D C 1
ATOM 6018 O O . GLY E 1 135 ? 46.60547 -0.63056 -2.83752 1.000 54.16998 178 GLY D O 1
ATOM 6019 N N . CYS E 1 136 ? 44.44619 -0.46970 -3.45464 1.000 44.41358 179 CYS D N 1
ATOM 6020 C CA . CYS E 1 136 ? 44.03657 -1.61798 -2.64947 1.000 46.50589 179 CYS D CA 1
ATOM 6021 C C . CYS E 1 136 ? 44.77168 -2.88552 -3.07212 1.000 42.41173 179 CYS D C 1
ATOM 6022 O O . CYS E 1 136 ? 45.26327 -3.64232 -2.22687 1.000 42.95384 179 CYS D O 1
ATOM 6025 N N . ARG E 1 137 ? 44.85703 -3.13446 -4.38159 1.000 41.74915 180 ARG D N 1
ATOM 6026 C CA . ARG E 1 137 ? 45.51554 -4.34761 -4.85635 1.000 42.37139 180 ARG D CA 1
ATOM 6027 C C . ARG E 1 137 ? 47.00182 -4.34237 -4.52367 1.000 50.77071 180 ARG D C 1
ATOM 6028 O O . ARG E 1 137 ? 47.54864 -5.36642 -4.09761 1.000 53.09432 180 ARG D O 1
ATOM 6036 N N . ARG E 1 138 ? 47.67429 -3.20395 -4.71976 1.000 47.63777 181 ARG D N 1
ATOM 6037 C CA . ARG E 1 138 ? 49.09715 -3.12449 -4.40182 1.000 49.25148 181 ARG D CA 1
ATOM 6038 C C . ARG E 1 138 ? 49.34371 -3.37214 -2.92225 1.000 50.28720 181 ARG D C 1
ATOM 6039 O O . ARG E 1 138 ? 50.29726 -4.06568 -2.54944 1.000 51.84894 181 ARG D O 1
ATOM 6047 N N . GLU E 1 139 ? 48.49151 -2.81416 -2.06395 1.000 49.78643 182 GLU D N 1
ATOM 6048 C CA . GLU E 1 139 ? 48.67720 -2.98053 -0.62890 1.000 51.29858 182 GLU D CA 1
ATOM 6049 C C . GLU E 1 139 ? 48.42586 -4.42456 -0.20727 1.000 49.64474 182 GLU D C 1
ATOM 6050 O O . GLU E 1 139 ? 49.20593 -5.00083 0.55949 1.000 53.54944 182 GLU D O 1
ATOM 6056 N N . TYR E 1 140 ? 47.34625 -5.03306 -0.70837 1.000 46.47168 183 TYR D N 1
ATOM 6057 C CA . TYR E 1 140 ? 47.06669 -6.42433 -0.36188 1.000 45.12650 183 TYR D CA 1
ATOM 6058 C C . TYR E 1 140 ? 48.12968 -7.36807 -0.90886 1.000 45.92157 183 TYR D C 1
ATOM 6059 O O . TYR E 1 140 ? 48.49607 -8.34507 -0.24535 1.000 46.59239 183 TYR D O 1
ATOM 6068 N N . GLU E 1 141 ? 48.63766 -7.09907 -2.11295 1.000 48.78599 184 GLU D N 1
ATOM 6069 C CA . GLU E 1 141 ? 49.72613 -7.91557 -2.63944 1.000 51.00209 184 GLU D CA 1
ATOM 6070 C C . GLU E 1 141 ? 50.97629 -7.76799 -1.78586 1.000 50.74729 184 GLU D C 1
ATOM 6071 O O . GLU E 1 141 ? 51.69267 -8.74573 -1.54646 1.000 54.27695 184 GLU D O 1
ATOM 6077 N N . ALA E 1 142 ? 51.26430 -6.54665 -1.33350 1.000 54.99501 185 ALA D N 1
ATOM 6078 C CA . ALA E 1 142 ? 52.39927 -6.33725 -0.44206 1.000 56.37238 185 ALA D CA 1
ATOM 6079 C C . ALA E 1 142 ? 52.23863 -7.12110 0.85488 1.000 56.78738 185 ALA D C 1
ATOM 6080 O O . ALA E 1 142 ? 53.21700 -7.65226 1.39136 1.000 62.45744 185 ALA D O 1
ATOM 6082 N N . TYR E 1 143 ? 51.01175 -7.21350 1.37192 1.000 55.69711 186 TYR D N 1
ATOM 6083 C CA . TYR E 1 143 ? 50.81476 -7.86271 2.66406 1.000 55.31197 186 TYR D CA 1
ATOM 6084 C C . TYR E 1 143 ? 50.80475 -9.38263 2.54576 1.000 55.50704 186 TYR D C 1
ATOM 6085 O O . TYR E 1 143 ? 51.28214 -10.07562 3.45093 1.000 62.61769 186 TYR D O 1
ATOM 6094 N N . VAL E 1 144 ? 50.27161 -9.92676 1.44824 1.000 59.48690 187 VAL D N 1
ATOM 6095 C CA . VAL E 1 144 ? 50.44265 -11.35566 1.21065 1.000 54.15132 187 VAL D CA 1
ATOM 6096 C C . VAL E 1 144 ? 51.88984 -11.66903 0.86794 1.000 55.96905 187 VAL D C 1
ATOM 6097 O O . VAL E 1 144 ? 52.31222 -12.82748 0.95945 1.000 55.74497 187 VAL D O 1
ATOM 6101 N N . LYS E 1 145 ? 52.66105 -10.65549 0.47032 1.000 59.91485 188 LYS D N 1
ATOM 6102 C CA . LYS E 1 145 ? 54.08710 -10.82741 0.23316 1.000 58.16379 188 LYS D CA 1
ATOM 6103 C C . LYS E 1 145 ? 54.86390 -10.80407 1.54297 1.000 65.57952 188 LYS D C 1
ATOM 6104 O O . LYS E 1 145 ? 55.94063 -11.40374 1.63511 1.000 77.53993 188 LYS D O 1
ATOM 6110 N N . GLU E 1 146 ? 54.32966 -10.12010 2.55499 1.000 63.28071 189 GLU D N 1
ATOM 6111 C CA . GLU E 1 146 ? 54.94837 -9.98362 3.86655 1.000 61.60730 189 GLU D CA 1
ATOM 6112 C C . GLU E 1 146 ? 54.53486 -11.08770 4.83369 1.000 63.28110 189 GLU D C 1
ATOM 6113 O O . GLU E 1 146 ? 54.84168 -10.99602 6.02698 1.000 71.56266 189 GLU D O 1
ATOM 6119 N N . ILE E 1 147 ? 53.84921 -12.12030 4.35314 1.000 60.46572 190 ILE D N 1
ATOM 6120 C CA . ILE E 1 147 ? 53.39596 -13.20544 5.21603 1.000 62.23436 190 ILE D CA 1
ATOM 6121 C C . ILE E 1 147 ? 54.56294 -14.10286 5.60563 1.000 62.48465 190 ILE D C 1
ATOM 6122 O O . ILE E 1 147 ? 55.48255 -14.31710 4.81719 1.000 72.71473 190 ILE D O 1
ATOM 6127 N N . ASN E 1 152 ? 48.04746 -17.65704 3.02094 1.000 61.61432 193 ASN D N 1
ATOM 6128 C CA . ASN E 1 152 ? 47.28450 -18.42183 2.04151 1.000 59.42735 193 ASN D CA 1
ATOM 6129 C C . ASN E 1 152 ? 46.07728 -17.59751 1.60793 1.000 43.48053 193 ASN D C 1
ATOM 6130 O O . ASN E 1 152 ? 45.08797 -17.51756 2.33214 1.000 40.96378 193 ASN D O 1
ATOM 6135 N N . SER E 1 153 ? 46.14718 -17.01054 0.41543 1.000 45.27489 194 SER D N 1
ATOM 6136 C CA . SER E 1 153 ? 45.10788 -16.11592 -0.08094 1.000 40.96674 194 SER D CA 1
ATOM 6137 C C . SER E 1 153 ? 44.15505 -16.84714 -1.01888 1.000 40.54491 194 SER D C 1
ATOM 6138 O O . SER E 1 153 ? 44.58317 -17.42830 -2.02215 1.000 43.11916 194 SER D O 1
ATOM 6141 N N . THR E 1 154 ? 42.86724 -16.81386 -0.68447 1.000 37.67561 195 THR D N 1
ATOM 6142 C CA . THR E 1 154 ? 41.80091 -17.34958 -1.51474 1.000 37.10773 195 THR D CA 1
ATOM 6143 C C . THR E 1 154 ? 40.73144 -16.27621 -1.66036 1.000 34.43244 195 THR D C 1
ATOM 6144 O O . THR E 1 154 ? 40.78784 -15.22388 -1.01809 1.000 36.77039 195 THR D O 1
ATOM 6148 N N . SER E 1 155 ? 39.74687 -16.54324 -2.50815 1.000 34.14224 196 SER D N 1
ATOM 6149 C CA . SER E 1 155 ? 38.68058 -15.57662 -2.76689 1.000 32.12608 196 SER D CA 1
ATOM 6150 C C . SER E 1 155 ? 37.33518 -16.14490 -2.34272 1.000 30.03310 196 SER D C 1
ATOM 6151 O O . SER E 1 155 ? 36.83051 -17.08286 -2.98928 1.000 31.06492 196 SER D O 1
ATOM 6154 N N . PRO E 1 156 ? 36.71888 -15.62743 -1.27490 1.000 35.48588 197 PRO D N 1
ATOM 6155 C CA . PRO E 1 156 ? 35.39037 -16.11901 -0.87493 1.000 31.04229 197 PRO D CA 1
ATOM 6156 C C . PRO E 1 156 ? 34.26999 -15.74095 -1.82737 1.000 25.28289 197 PRO D C 1
ATOM 6157 O O . PRO E 1 156 ? 33.17751 -16.31104 -1.71237 1.000 24.36902 197 PRO D O 1
ATOM 6161 N N . TYR E 1 157 ? 34.48385 -14.80881 -2.75081 1.000 29.51931 198 TYR D N 1
ATOM 6162 C CA . TYR E 1 157 ? 33.39684 -14.32525 -3.58931 1.000 27.42326 198 TYR D CA 1
ATOM 6163 C C . TYR E 1 157 ? 33.27378 -15.15674 -4.85811 1.000 28.87460 198 TYR D C 1
ATOM 6164 O O . TYR E 1 157 ? 34.27451 -15.53989 -5.46917 1.000 31.33027 198 TYR D O 1
ATOM 6173 N N . SER E 1 158 ? 32.03108 -15.42993 -5.24426 1.000 29.75514 199 SER D N 1
ATOM 6174 C CA . SER E 1 158 ? 31.70758 -16.05347 -6.51461 1.000 31.59409 199 SER D CA 1
ATOM 6175 C C . SER E 1 158 ? 30.49359 -15.34631 -7.09065 1.000 31.64766 199 SER D C 1
ATOM 6176 O O . SER E 1 158 ? 29.74180 -14.68302 -6.37390 1.000 35.36650 199 SER D O 1
ATOM 6179 N N . ASP E 1 159 ? 30.30821 -15.48593 -8.40206 1.000 35.01327 200 ASP D N 1
ATOM 6180 C CA . ASP E 1 159 ? 29.15056 -14.87137 -9.03929 1.000 35.81606 200 ASP D CA 1
ATOM 6181 C C . ASP E 1 159 ? 27.83720 -15.50152 -8.59154 1.000 34.82358 200 ASP D C 1
ATOM 6182 O O . ASP E 1 159 ? 26.77875 -14.89785 -8.79044 1.000 34.11717 200 ASP D O 1
ATOM 6187 N N . ASP E 1 160 ? 27.87677 -16.69113 -7.99127 1.000 38.08550 201 ASP D N 1
ATOM 6188 C CA . ASP E 1 160 ? 26.67593 -17.31539 -7.45464 1.000 34.68786 201 ASP D CA 1
ATOM 6189 C C . ASP E 1 160 ? 26.37279 -16.83023 -6.04575 1.000 27.93956 201 ASP D C 1
ATOM 6190 O O . ASP E 1 160 ? 25.45450 -17.34817 -5.40341 1.000 28.50573 201 ASP D O 1
ATOM 6195 N N . CYS E 1 161 ? 27.12015 -15.83892 -5.56704 1.000 31.34798 202 CYS D N 1
ATOM 6196 C CA . CYS E 1 161 ? 26.84997 -15.20390 -4.28623 1.000 29.64294 202 CYS D CA 1
ATOM 6197 C C . CYS E 1 161 ? 25.81929 -14.10342 -4.48375 1.000 24.94985 202 CYS D C 1
ATOM 6198 O O . CYS E 1 161 ? 25.95319 -13.27278 -5.38703 1.000 25.43767 202 CYS D O 1
ATOM 6201 N N . GLN E 1 162 ? 24.79257 -14.10114 -3.64279 1.000 30.47387 203 GLN D N 1
ATOM 6202 C CA . GLN E 1 162 ? 23.76003 -13.07873 -3.70924 1.000 32.21075 203 GLN D CA 1
ATOM 6203 C C . GLN E 1 162 ? 23.79941 -12.16747 -2.49229 1.000 19.42984 203 GLN D C 1
ATOM 6204 O O . GLN E 1 162 ? 23.52737 -10.97459 -2.59897 1.000 26.07183 203 GLN D O 1
ATOM 6210 N N . GLU F 1 8 ? 29.62558 -42.18008 41.44611 1.000 49.03211 48 GLU E N 1
ATOM 6211 C CA . GLU F 1 8 ? 29.02500 -43.50059 41.59629 1.000 57.53075 48 GLU E CA 1
ATOM 6212 C C . GLU F 1 8 ? 29.32837 -44.38172 40.38761 1.000 46.54876 48 GLU E C 1
ATOM 6213 O O . GLU F 1 8 ? 29.17243 -43.95537 39.24323 1.000 53.91676 48 GLU E O 1
ATOM 6219 N N . SER F 1 9 ? 29.76792 -45.60925 40.65169 1.000 43.51104 49 SER E N 1
ATOM 6220 C CA . SER F 1 9 ? 30.06752 -46.58697 39.61700 1.000 40.66539 49 SER E CA 1
ATOM 6221 C C . SER F 1 9 ? 29.06218 -47.73040 39.67522 1.000 45.19622 49 SER E C 1
ATOM 6222 O O . SER F 1 9 ? 28.52333 -48.05306 40.73799 1.000 41.58833 49 SER E O 1
ATOM 6225 N N . PHE F 1 10 ? 28.81399 -48.34330 38.51997 1.000 42.34837 50 PHE E N 1
ATOM 6226 C CA . PHE F 1 10 ? 27.79621 -49.37816 38.38088 1.000 40.58459 50 PHE E CA 1
ATOM 6227 C C . PHE F 1 10 ? 28.43147 -50.65020 37.83591 1.000 38.28396 50 PHE E C 1
ATOM 6228 O O . PHE F 1 10 ? 28.99233 -50.64685 36.73495 1.000 38.31620 50 PHE E O 1
ATOM 6236 N N . ALA F 1 11 ? 28.34067 -51.73095 38.60832 1.000 40.32677 51 ALA E N 1
ATOM 6237 C CA . ALA F 1 11 ? 29.00179 -52.98133 38.25528 1.000 35.73397 51 ALA E CA 1
ATOM 6238 C C . ALA F 1 11 ? 28.26257 -53.68806 37.12497 1.000 37.83885 51 ALA E C 1
ATOM 6239 O O . ALA F 1 11 ? 27.05448 -53.93134 37.21249 1.000 30.21919 51 ALA E O 1
ATOM 6241 N N . ILE F 1 12 ? 28.99440 -54.01719 36.05810 1.000 37.58878 52 ILE E N 1
ATOM 6242 C CA . ILE F 1 12 ? 28.38934 -54.69748 34.91742 1.000 35.15156 52 ILE E CA 1
ATOM 6243 C C . ILE F 1 12 ? 28.23140 -56.19770 35.14985 1.000 33.87586 52 ILE E C 1
ATOM 6244 O O . ILE F 1 12 ? 27.39756 -56.83247 34.49087 1.000 29.25042 52 ILE E O 1
ATOM 6249 N N . ASP F 1 13 ? 28.99895 -56.78581 36.07188 1.000 29.86265 53 ASP E N 1
ATOM 6250 C CA . ASP F 1 13 ? 28.83492 -58.20006 36.38917 1.000 29.60128 53 ASP E CA 1
ATOM 6251 C C . ASP F 1 13 ? 27.62500 -58.46080 37.27362 1.000 32.87204 53 ASP E C 1
ATOM 6252 O O . ASP F 1 13 ? 27.13011 -59.59195 37.30651 1.000 33.84187 53 ASP E O 1
ATOM 6257 N N . GLU F 1 14 ? 27.14789 -57.44721 37.99627 1.000 34.72323 54 GLU E N 1
ATOM 6258 C CA . GLU F 1 14 ? 25.91142 -57.58675 38.75547 1.000 30.50505 54 GLU E CA 1
ATOM 6259 C C . GLU F 1 14 ? 24.69025 -57.41742 37.86110 1.000 28.12824 54 GLU E C 1
ATOM 6260 O O . GLU F 1 14 ? 23.69825 -58.13921 38.01172 1.000 29.28799 54 GLU E O 1
ATOM 6266 N N . PHE F 1 15 ? 24.75078 -56.46656 36.92740 1.000 26.76131 55 PHE E N 1
ATOM 6267 C CA . PHE F 1 15 ? 23.62746 -56.21916 36.03067 1.000 26.03439 55 PHE E CA 1
ATOM 6268 C C . PHE F 1 15 ? 23.34354 -57.41113 35.12572 1.000 23.80461 55 PHE E C 1
ATOM 6269 O O . PHE F 1 15 ? 22.18398 -57.66319 34.77928 1.000 29.27416 55 PHE E O 1
ATOM 6277 N N . MET F 1 16 ? 24.37398 -58.15516 34.73423 1.000 23.24109 56 MET E N 1
ATOM 6278 C CA . MET F 1 16 ? 24.20372 -59.29757 33.84866 1.000 27.92339 56 MET E CA 1
ATOM 6279 C C . MET F 1 16 ? 24.16384 -60.62919 34.58810 1.000 25.98772 56 MET E C 1
ATOM 6280 O O . MET F 1 16 ? 24.18177 -61.68178 33.94319 1.000 28.52328 56 MET E O 1
ATOM 6285 N N . ASN F 1 17 ? 24.11857 -60.61360 35.92098 1.000 27.10409 57 ASN E N 1
ATOM 6286 C CA . ASN F 1 17 ? 24.05390 -61.84889 36.70403 1.000 31.71902 57 ASN E CA 1
ATOM 6287 C C . ASN F 1 17 ? 22.59403 -62.29456 36.81254 1.000 32.67245 57 ASN E C 1
ATOM 6288 O O . ASN F 1 17 ? 21.95882 -62.24007 37.86809 1.000 28.86796 57 ASN E O 1
ATOM 6293 N N . THR F 1 18 ? 22.06387 -62.75266 35.68049 1.000 28.21101 58 THR E N 1
ATOM 6294 C CA . THR F 1 18 ? 20.67570 -63.18129 35.60440 1.000 27.76090 58 THR E CA 1
ATOM 6295 C C . THR F 1 18 ? 20.52919 -64.21800 34.50183 1.000 31.05458 58 THR E C 1
ATOM 6296 O O . THR F 1 18 ? 21.29861 -64.23469 33.53722 1.000 34.35964 58 THR E O 1
ATOM 6300 N N . THR F 1 19 ? 19.53624 -65.09005 34.66256 1.000 28.35758 59 THR E N 1
ATOM 6301 C CA . THR F 1 19 ? 19.18228 -66.05628 33.63109 1.000 34.23498 59 THR E CA 1
ATOM 6302 C C . THR F 1 19 ? 18.25276 -65.47139 32.57610 1.000 41.42513 59 THR E C 1
ATOM 6303 O O . THR F 1 19 ? 17.89715 -66.17694 31.62562 1.000 45.00074 59 THR E O 1
ATOM 6307 N N . ASP F 1 20 a 17.84962 -64.21305 32.72509 1.000 30.29715 59 ASP E N 1
ATOM 6308 C CA . ASP F 1 20 a 16.96480 -63.57101 31.76835 1.000 24.38355 59 ASP E CA 1
ATOM 6309 C C . ASP F 1 20 a 17.75718 -63.01512 30.59288 1.000 25.09865 59 ASP E C 1
ATOM 6310 O O . ASP F 1 20 a 18.95279 -62.73065 30.69840 1.000 28.41853 59 ASP E O 1
ATOM 6315 N N . ASP F 1 21 ? 17.07963 -62.88375 29.45768 1.000 22.88211 60 ASP E N 1
ATOM 6316 C CA . ASP F 1 21 ? 17.65503 -62.18093 28.32193 1.000 20.21017 60 ASP E CA 1
ATOM 6317 C C . ASP F 1 21 ? 17.73383 -60.69054 28.62548 1.000 21.59377 60 ASP E C 1
ATOM 6318 O O . ASP F 1 21 ? 16.81521 -60.11341 29.21330 1.000 21.60463 60 ASP E O 1
ATOM 6323 N N . ILE F 1 22 ? 18.83733 -60.06515 28.23051 1.000 24.16853 61 ILE E N 1
ATOM 6324 C CA . ILE F 1 22 ? 19.01991 -58.62712 28.38828 1.000 22.99261 61 ILE E CA 1
ATOM 6325 C C . ILE F 1 22 ? 18.89251 -57.99723 27.00701 1.000 22.88499 61 ILE E C 1
ATOM 6326 O O . ILE F 1 22 ? 19.80044 -58.10914 26.17421 1.000 24.66389 61 ILE E O 1
ATOM 6331 N N . TRP F 1 23 ? 17.76732 -57.32706 26.77064 1.000 17.27498 62 TRP E N 1
ATOM 6332 C CA . TRP F 1 23 ? 17.41811 -56.78430 25.46518 1.000 17.81864 62 TRP E CA 1
ATOM 6333 C C . TRP F 1 23 ? 17.84033 -55.32642 25.33569 1.000 23.65359 62 TRP E C 1
ATOM 6334 O O . TRP F 1 23 ? 17.84992 -54.57239 26.31023 1.000 21.09128 62 TRP E O 1
ATOM 6345 N N . VAL F 1 24 ? 18.18380 -54.93353 24.11036 1.000 24.76874 63 VAL E N 1
ATOM 6346 C CA . VAL F 1 24 ? 18.47917 -53.53774 23.78958 1.000 22.95330 63 VAL E CA 1
ATOM 6347 C C . VAL F 1 24 ? 17.15658 -52.83015 23.50076 1.000 21.79828 63 VAL E C 1
ATOM 6348 O O . VAL F 1 24 ? 16.57132 -52.98877 22.42826 1.000 22.45283 63 VAL E O 1
ATOM 6352 N N . LEU F 1 25 ? 16.67209 -52.05795 24.47515 1.000 26.82108 64 LEU E N 1
ATOM 6353 C CA . LEU F 1 25 ? 15.43011 -51.30630 24.31557 1.000 29.39521 64 LEU E CA 1
ATOM 6354 C C . LEU F 1 25 ? 15.62141 -50.08322 23.42188 1.000 24.13088 64 LEU E C 1
ATOM 6355 O O . LEU F 1 25 ? 14.81891 -49.83289 22.51666 1.000 27.83674 64 LEU E O 1
ATOM 6360 N N . ASN F 1 26 ? 16.67289 -49.30765 23.67059 1.000 22.54481 65 ASN E N 1
ATOM 6361 C CA . ASN F 1 26 ? 16.98604 -48.11039 22.90410 1.000 24.79856 65 ASN E CA 1
ATOM 6362 C C . ASN F 1 26 ? 18.47129 -48.09032 22.58396 1.000 26.18319 65 ASN E C 1
ATOM 6363 O O . ASN F 1 26 ? 19.28528 -48.68411 23.29537 1.000 29.99696 65 ASN E O 1
ATOM 6368 N N . THR F 1 27 ? 18.81421 -47.40415 21.49873 1.000 33.02783 66 THR E N 1
ATOM 6369 C CA . THR F 1 27 ? 20.20370 -47.27581 21.08926 1.000 30.68801 66 THR E CA 1
ATOM 6370 C C . THR F 1 27 ? 20.34410 -46.02003 20.24259 1.000 24.32634 66 THR E C 1
ATOM 6371 O O . THR F 1 27 ? 19.41444 -45.62866 19.53239 1.000 23.40048 66 THR E O 1
ATOM 6375 N N . THR F 1 28 ? 21.50478 -45.37705 20.34849 1.000 18.97970 67 THR E N 1
ATOM 6376 C CA . THR F 1 28 ? 21.83546 -44.24893 19.49133 1.000 26.13884 67 THR E CA 1
ATOM 6377 C C . THR F 1 28 ? 22.69206 -44.66396 18.30303 1.000 23.57542 67 THR E C 1
ATOM 6378 O O . THR F 1 28 ? 23.14435 -43.80117 17.54345 1.000 22.19879 67 THR E O 1
ATOM 6382 N N . GLN F 1 29 ? 22.92053 -45.96336 18.12823 1.000 20.09852 68 GLN E N 1
ATOM 6383 C CA . GLN F 1 29 ? 23.58954 -46.46075 16.93574 1.000 21.01096 68 GLN E CA 1
ATOM 6384 C C . GLN F 1 29 ? 22.70074 -46.27192 15.71357 1.000 23.82571 68 GLN E C 1
ATOM 6385 O O . GLN F 1 29 ? 21.48978 -46.50086 15.76727 1.000 24.60027 68 GLN E O 1
ATOM 6391 N N . GLN F 1 30 ? 23.30316 -45.83892 14.60917 1.000 29.66406 69 GLN E N 1
ATOM 6392 C CA . GLN F 1 30 ? 22.56801 -45.69502 13.36001 1.000 23.51780 69 GLN E CA 1
ATOM 6393 C C . GLN F 1 30 ? 22.39159 -47.05754 12.70218 1.000 21.38898 69 GLN E C 1
ATOM 6394 O O . GLN F 1 30 ? 23.35029 -47.82705 12.58098 1.000 25.40019 69 GLN E O 1
ATOM 6400 N N . ASN F 1 31 ? 21.16577 -47.34909 12.28000 1.000 26.82248 70 ASN E N 1
ATOM 6401 C CA . ASN F 1 31 ? 20.82752 -48.60524 11.62088 1.000 24.98887 70 ASN E CA 1
ATOM 6402 C C . ASN F 1 31 ? 21.21531 -49.83068 12.45096 1.000 27.51087 70 ASN E C 1
ATOM 6403 O O . ASN F 1 31 ? 22.06778 -50.62797 12.03282 1.000 31.00676 70 ASN E O 1
ATOM 6408 N N . PRO F 1 32 ? 20.61625 -50.01849 13.62054 1.000 26.73845 71 PRO E N 1
ATOM 6409 C CA . PRO F 1 32 ? 20.99049 -51.15258 14.46728 1.000 29.57656 71 PRO E CA 1
ATOM 6410 C C . PRO F 1 32 ? 20.34033 -52.44831 14.00219 1.000 19.99010 71 PRO E C 1
ATOM 6411 O O . PRO F 1 32 ? 19.34758 -52.45790 13.27233 1.000 19.07528 71 PRO E O 1
ATOM 6415 N N . GLN F 1 33 ? 20.92874 -53.55730 14.44823 1.000 32.78233 72 GLN E N 1
ATOM 6416 C CA . GLN F 1 33 ? 20.37822 -54.87583 14.17273 1.000 27.27020 72 GLN E CA 1
ATOM 6417 C C . GLN F 1 33 ? 19.04400 -55.05446 14.88889 1.000 28.07087 72 GLN E C 1
ATOM 6418 O O . GLN F 1 33 ? 18.66305 -54.27234 15.76339 1.000 31.82658 72 GLN E O 1
ATOM 6424 N N . ALA F 1 34 ? 18.32375 -56.09904 14.49798 1.000 32.52871 73 ALA E N 1
ATOM 6425 C CA . ALA F 1 34 ? 17.01892 -56.39564 15.06647 1.000 28.59165 73 ALA E CA 1
ATOM 6426 C C . ALA F 1 34 ? 17.14222 -57.45441 16.15351 1.000 27.76095 73 ALA E C 1
ATOM 6427 O O . ALA F 1 34 ? 17.96440 -58.37062 16.05358 1.000 26.49944 73 ALA E O 1
ATOM 6429 N N . CYS F 1 35 ? 16.31775 -57.31233 17.19413 1.000 24.32790 74 CYS E N 1
ATOM 6430 C CA . CYS F 1 35 ? 16.21310 -58.28953 18.27859 1.000 27.94910 74 CYS E CA 1
ATOM 6431 C C . CYS F 1 35 ? 17.56419 -58.52336 18.95816 1.000 23.01605 74 CYS E C 1
ATOM 6432 O O . CYS F 1 35 ? 17.96758 -59.65787 19.21960 1.000 22.50188 74 CYS E O 1
ATOM 6435 N N . LYS F 1 36 ? 18.26351 -57.43185 19.25659 1.000 21.49233 75 LYS E N 1
ATOM 6436 C CA . LYS F 1 36 ? 19.56635 -57.52561 19.90088 1.000 23.27239 75 LYS E CA 1
ATOM 6437 C C . LYS F 1 36 ? 19.39907 -57.86940 21.37650 1.000 27.00978 75 LYS E C 1
ATOM 6438 O O . LYS F 1 36 ? 18.65799 -57.19548 22.09936 1.000 23.19050 75 LYS E O 1
ATOM 6444 N N . LYS F 1 37 ? 20.09415 -58.91448 21.82348 1.000 29.30717 76 LYS E N 1
ATOM 6445 C CA . LYS F 1 37 ? 20.01733 -59.33693 23.21532 1.000 28.35608 76 LYS E CA 1
ATOM 6446 C C . LYS F 1 37 ? 21.27485 -60.11116 23.57874 1.000 26.75733 76 LYS E C 1
ATOM 6447 O O . LYS F 1 37 ? 21.98746 -60.62123 22.71102 1.000 26.52939 76 LYS E O 1
ATOM 6453 N N . ASP F 1 38 ? 21.53114 -60.19116 24.88187 1.000 26.03819 77 ASP E N 1
ATOM 6454 C CA . ASP F 1 38 ? 22.61088 -60.99195 25.43947 1.000 29.71418 77 ASP E CA 1
ATOM 6455 C C . ASP F 1 38 ? 22.03793 -61.98081 26.44550 1.000 25.07178 77 ASP E C 1
ATOM 6456 O O . ASP F 1 38 ? 21.08992 -61.66378 27.16993 1.000 25.86768 77 ASP E O 1
ATOM 6461 N N . LYS F 1 39 ? 22.61056 -63.18098 26.48671 1.000 28.65770 78 LYS E N 1
ATOM 6462 C CA . LYS F 1 39 ? 22.28949 -64.16367 27.51427 1.000 27.75340 78 LYS E CA 1
ATOM 6463 C C . LYS F 1 39 ? 23.57221 -64.56672 28.22385 1.000 24.49409 78 LYS E C 1
ATOM 6464 O O . LYS F 1 39 ? 24.47946 -65.12819 27.60117 1.000 25.90438 78 LYS E O 1
ATOM 6470 N N . LYS F 1 40 ? 23.63756 -64.28558 29.52230 1.000 25.01970 79 LYS E N 1
ATOM 6471 C CA . LYS F 1 40 ? 24.79059 -64.66794 30.32459 1.000 27.06156 79 LYS E CA 1
ATOM 6472 C C . LYS F 1 40 ? 24.92870 -66.18435 30.39248 1.000 24.78220 79 LYS E C 1
ATOM 6473 O O . LYS F 1 40 ? 23.94770 -66.91084 30.57198 1.000 25.42237 79 LYS E O 1
ATOM 6479 N N . HIS F 1 41 ? 26.15977 -66.66045 30.23946 1.000 24.51680 80 HIS E N 1
ATOM 6480 C CA . HIS F 1 41 ? 26.48580 -68.06705 30.43719 1.000 25.28432 80 HIS E CA 1
ATOM 6481 C C . HIS F 1 41 ? 27.24813 -68.32911 31.72238 1.000 29.30681 80 HIS E C 1
ATOM 6482 O O . HIS F 1 41 ? 26.98105 -69.32396 32.39918 1.000 27.47100 80 HIS E O 1
ATOM 6489 N N . ASN F 1 42 ? 28.18910 -67.46007 32.07712 1.000 25.93593 81 ASN E N 1
ATOM 6490 C CA . ASN F 1 42 ? 28.91451 -67.60362 33.32770 1.000 27.24631 81 ASN E CA 1
ATOM 6491 C C . ASN F 1 42 ? 29.61136 -66.29055 33.64050 1.000 29.22000 81 ASN E C 1
ATOM 6492 O O . ASN F 1 42 ? 29.94161 -65.51687 32.73779 1.000 29.09616 81 ASN E O 1
ATOM 6497 N N . ILE F 1 43 ? 29.83034 -66.05112 34.92922 1.000 29.03372 82 ILE E N 1
ATOM 6498 C CA . ILE F 1 43 ? 30.53764 -64.86985 35.40346 1.000 29.84221 82 ILE E CA 1
ATOM 6499 C C . ILE F 1 43 ? 31.65464 -65.33921 36.31979 1.000 31.77851 82 ILE E C 1
ATOM 6500 O O . ILE F 1 43 ? 31.40048 -66.03849 37.30834 1.000 33.40830 82 ILE E O 1
ATOM 6505 N N . THR F 1 44 ? 32.88332 -64.96250 35.99009 1.000 42.05374 83 THR E N 1
ATOM 6506 C CA . THR F 1 44 ? 34.05463 -65.25989 36.79270 1.000 34.09209 83 THR E CA 1
ATOM 6507 C C . THR F 1 44 ? 34.63682 -63.96283 37.34268 1.000 35.57493 83 THR E C 1
ATOM 6508 O O . THR F 1 44 ? 34.07974 -62.87386 37.16162 1.000 34.93841 83 THR E O 1
ATOM 6512 N N . GLU F 1 45 ? 35.77709 -64.08416 38.01956 1.000 37.91008 84 GLU E N 1
ATOM 6513 C CA . GLU F 1 45 ? 36.45542 -62.91337 38.55409 1.000 39.85850 84 GLU E CA 1
ATOM 6514 C C . GLU F 1 45 ? 37.15246 -62.10774 37.46682 1.000 38.49430 84 GLU E C 1
ATOM 6515 O O . GLU F 1 45 ? 37.42160 -60.91949 37.67035 1.000 39.55972 84 GLU E O 1
ATOM 6521 N N . ASN F 1 46 ? 37.44337 -62.72375 36.32136 1.000 36.49570 85 ASN E N 1
ATOM 6522 C CA . ASN F 1 46 ? 38.14300 -62.05975 35.22900 1.000 35.48222 85 ASN E CA 1
ATOM 6523 C C . ASN F 1 46 ? 37.21728 -61.47190 34.17337 1.000 32.93004 85 ASN E C 1
ATOM 6524 O O . ASN F 1 46 ? 37.60835 -60.52341 33.48639 1.000 32.57512 85 ASN E O 1
ATOM 6529 N N . GLY F 1 47 ? 36.01369 -62.00548 34.01629 1.000 31.26427 86 GLY E N 1
ATOM 6530 C CA . GLY F 1 47 ? 35.10275 -61.46750 33.02659 1.000 31.23818 86 GLY E CA 1
ATOM 6531 C C . GLY F 1 47 ? 33.78147 -62.19829 33.02956 1.000 27.19428 86 GLY E C 1
ATOM 6532 O O . GLY F 1 47 ? 33.40351 -62.82486 34.02089 1.000 24.23749 86 GLY E O 1
ATOM 6533 N N . ILE F 1 48 ? 33.07644 -62.10767 31.90120 1.000 31.15616 87 ILE E N 1
ATOM 6534 C CA . ILE F 1 48 ? 31.74940 -62.69736 31.75926 1.000 23.92847 87 ILE E CA 1
ATOM 6535 C C . ILE F 1 48 ? 31.64302 -63.33048 30.37850 1.000 18.88043 87 ILE E C 1
ATOM 6536 O O . ILE F 1 48 ? 31.87499 -62.66555 29.36303 1.000 17.83055 87 ILE E O 1
ATOM 6541 N N . TYR F 1 49 ? 31.30043 -64.61251 30.34249 1.000 23.62720 88 TYR E N 1
ATOM 6542 C CA . TYR F 1 49 ? 31.04526 -65.33528 29.10602 1.000 19.10266 88 TYR E CA 1
ATOM 6543 C C . TYR F 1 49 ? 29.54738 -65.31768 28.83275 1.000 21.30730 88 TYR E C 1
ATOM 6544 O O . TYR F 1 49 ? 28.75103 -65.70737 29.69359 1.000 23.44406 88 TYR E O 1
ATOM 6553 N N . PHE F 1 50 ? 29.16672 -64.86670 27.64016 1.000 19.63693 89 PHE E N 1
ATOM 6554 C CA . PHE F 1 50 ? 27.75906 -64.70545 27.31157 1.000 22.16503 89 PHE E CA 1
ATOM 6555 C C . PHE F 1 50 ? 27.54161 -64.97359 25.82981 1.000 24.99195 89 PHE E C 1
ATOM 6556 O O . PHE F 1 50 ? 28.48643 -65.17492 25.06304 1.000 26.91378 89 PHE E O 1
ATOM 6564 N N . PHE F 1 51 ? 26.26821 -64.97445 25.43971 1.000 35.47635 90 PHE E N 1
ATOM 6565 C CA . PHE F 1 51 ? 25.84468 -65.19078 24.06226 1.000 30.28936 90 PHE E CA 1
ATOM 6566 C C . PHE F 1 51 ? 25.17981 -63.91433 23.56629 1.000 23.29155 90 PHE E C 1
ATOM 6567 O O . PHE F 1 51 ? 24.18811 -63.46543 24.14914 1.000 28.25891 90 PHE E O 1
ATOM 6575 N N . ARG F 1 52 ? 25.72869 -63.32449 22.50832 1.000 26.63931 91 ARG E N 1
ATOM 6576 C CA . ARG F 1 52 ? 25.17564 -62.11391 21.91250 1.000 26.87570 91 ARG E CA 1
ATOM 6577 C C . ARG F 1 52 ? 24.42776 -62.48537 20.64051 1.000 20.92800 91 ARG E C 1
ATOM 6578 O O . ARG F 1 52 ? 24.99285 -63.13051 19.75270 1.000 21.70949 91 ARG E O 1
ATOM 6586 N N . SER F 1 53 ? 23.16529 -62.07238 20.55008 1.000 22.03284 92 SER E N 1
ATOM 6587 C CA . SER F 1 53 ? 22.29995 -62.48802 19.45758 1.000 24.57402 92 SER E CA 1
ATOM 6588 C C . SER F 1 53 ? 21.66242 -61.28634 18.77284 1.000 24.53172 92 SER E C 1
ATOM 6589 O O . SER F 1 53 ? 21.57746 -60.19017 19.33231 1.000 26.24657 92 SER E O 1
ATOM 6592 N N . HIS F 1 54 ? 21.22011 -61.52062 17.53920 1.000 21.10454 93 HIS E N 1
ATOM 6593 C CA . HIS F 1 54 ? 20.41186 -60.57574 16.77914 1.000 24.24261 93 HIS E CA 1
ATOM 6594 C C . HIS F 1 54 ? 19.67762 -61.37552 15.71247 1.000 28.69858 93 HIS E C 1
ATOM 6595 O O . HIS F 1 54 ? 19.90787 -62.57503 15.54639 1.000 26.91890 93 HIS E O 1
ATOM 6602 N N . LYS F 1 55 ? 18.77469 -60.70894 14.99939 1.000 31.41076 94 LYS E N 1
ATOM 6603 C CA . LYS F 1 55 ? 18.00086 -61.35748 13.94743 1.000 29.17394 94 LYS E CA 1
ATOM 6604 C C . LYS F 1 55 ? 18.28981 -60.71169 12.60031 1.000 34.22043 94 LYS E C 1
ATOM 6605 O O . LYS F 1 55 ? 18.12981 -59.49626 12.44013 1.000 35.10383 94 LYS E O 1
ATOM 6611 N N . GLU F 1 56 ? 18.71415 -61.53128 11.64029 1.000 35.64674 95 GLU E N 1
ATOM 6612 C CA . GLU F 1 56 ? 18.85542 -61.14016 10.24544 1.000 36.96353 95 GLU E CA 1
ATOM 6613 C C . GLU F 1 56 ? 18.03046 -62.08596 9.38880 1.000 51.25560 95 GLU E C 1
ATOM 6614 O O . GLU F 1 56 ? 18.17247 -63.31027 9.49377 1.000 54.28391 95 GLU E O 1
ATOM 6620 N N . ASN F 1 57 ? 17.17010 -61.51171 8.55303 1.000 48.58623 96 ASN E N 1
ATOM 6621 C CA . ASN F 1 57 ? 16.42171 -62.25177 7.53899 1.000 47.09266 96 ASN E CA 1
ATOM 6622 C C . ASN F 1 57 ? 15.62090 -63.39265 8.16383 1.000 50.42266 96 ASN E C 1
ATOM 6623 O O . ASN F 1 57 ? 15.56224 -64.50259 7.63040 1.000 57.02403 96 ASN E O 1
ATOM 6628 N N . GLY F 1 58 ? 14.98251 -63.12212 9.30030 1.000 49.85077 97 GLY E N 1
ATOM 6629 C CA . GLY F 1 58 ? 14.20917 -64.13605 9.98033 1.000 52.31830 97 GLY E CA 1
ATOM 6630 C C . GLY F 1 58 ? 15.00109 -65.05375 10.88977 1.000 52.48145 97 GLY E C 1
ATOM 6631 O O . GLY F 1 58 ? 14.42311 -65.62567 11.82212 1.000 55.65082 97 GLY E O 1
ATOM 6632 N N . GLN F 1 59 ? 16.29858 -65.23036 10.64606 1.000 42.46617 98 GLN E N 1
ATOM 6633 C CA . GLN F 1 59 ? 17.11575 -66.16639 11.40448 1.000 39.62163 98 GLN E CA 1
ATOM 6634 C C . GLN F 1 59 ? 17.95167 -65.44285 12.45389 1.000 37.45905 98 GLN E C 1
ATOM 6635 O O . GLN F 1 59 ? 18.36330 -64.29415 12.27156 1.000 34.30537 98 GLN E O 1
ATOM 6641 N N . ILE F 1 60 ? 18.20858 -66.14245 13.55366 1.000 37.28782 99 ILE E N 1
ATOM 6642 C CA . ILE F 1 60 ? 18.91936 -65.58501 14.69867 1.000 30.25661 99 ILE E CA 1
ATOM 6643 C C . ILE F 1 60 ? 20.40257 -65.90206 14.57076 1.000 36.50317 99 ILE E C 1
ATOM 6644 O O . ILE F 1 60 ? 20.79221 -67.07197 14.48740 1.000 33.09318 99 ILE E O 1
ATOM 6649 N N . LYS F 1 61 ? 21.22962 -64.86058 14.56847 1.000 31.38984 100 LYS E N 1
ATOM 6650 C CA . LYS F 1 61 ? 22.67755 -65.00603 14.57321 1.000 28.58996 100 LYS E CA 1
ATOM 6651 C C . LYS F 1 61 ? 23.17422 -64.81927 15.99900 1.000 24.87229 100 LYS E C 1
ATOM 6652 O O . LYS F 1 61 ? 22.78994 -63.85769 16.67140 1.000 30.50303 100 LYS E O 1
ATOM 6658 N N . THR F 1 62 ? 24.02066 -65.73734 16.45629 1.000 24.98158 101 THR E N 1
ATOM 6659 C CA . THR F 1 62 ? 24.54174 -65.71386 17.81409 1.000 22.77251 101 THR E CA 1
ATOM 6660 C C . THR F 1 62 ? 26.05171 -65.91258 17.78894 1.000 26.90934 101 THR E C 1
ATOM 6661 O O . THR F 1 62 ? 26.58625 -66.61765 16.92869 1.000 32.07220 101 THR E O 1
ATOM 6665 N N . GLN F 1 63 ? 26.73701 -65.26802 18.73291 1.000 26.14763 102 GLN E N 1
ATOM 6666 C CA . GLN F 1 63 ? 28.16788 -65.45169 18.92810 1.000 27.80222 102 GLN E CA 1
ATOM 6667 C C . GLN F 1 63 ? 28.47394 -65.57755 20.41336 1.000 28.36516 102 GLN E C 1
ATOM 6668 O O . GLN F 1 63 ? 27.85081 -64.91231 21.24689 1.000 26.83847 102 GLN E O 1
ATOM 6674 N N . THR F 1 64 ? 29.43239 -66.44172 20.73408 1.000 23.12105 103 THR E N 1
ATOM 6675 C CA . THR F 1 64 ? 29.90024 -66.61131 22.10193 1.000 24.11594 103 THR E CA 1
ATOM 6676 C C . THR F 1 64 ? 31.01744 -65.60729 22.34943 1.000 22.27488 103 THR E C 1
ATOM 6677 O O . THR F 1 64 ? 32.03994 -65.62452 21.65596 1.000 20.73552 103 THR E O 1
ATOM 6681 N N . LEU F 1 65 ? 30.82093 -64.73738 23.33257 1.000 18.79560 104 LEU E N 1
ATOM 6682 C CA . LEU F 1 65 ? 31.76924 -63.68374 23.64325 1.000 23.97765 104 LEU E CA 1
ATOM 6683 C C . LEU F 1 65 ? 32.19781 -63.76798 25.09827 1.000 20.62185 104 LEU E C 1
ATOM 6684 O O . LEU F 1 65 ? 31.46961 -64.27888 25.95497 1.000 16.93608 104 LEU E O 1
ATOM 6689 N N . PHE F 1 66 ? 33.40390 -63.27318 25.35347 1.000 26.69045 105 PHE E N 1
ATOM 6690 C CA . PHE F 1 66 ? 33.93726 -63.09439 26.69698 1.000 21.85290 105 PHE E CA 1
ATOM 6691 C C . PHE F 1 66 ? 34.27789 -61.62303 26.87321 1.000 26.20090 105 PHE E C 1
ATOM 6692 O O . PHE F 1 66 ? 35.18894 -61.10788 26.21601 1.000 25.79811 105 PHE E O 1
ATOM 6700 N N . GLY F 1 67 ? 33.53947 -60.94594 27.74489 1.000 32.33989 106 GLY E N 1
ATOM 6701 C CA . GLY F 1 67 ? 33.88006 -59.58100 28.07199 1.000 20.85687 106 GLY E CA 1
ATOM 6702 C C . GLY F 1 67 ? 34.80384 -59.59549 29.26577 1.000 18.93478 106 GLY E C 1
ATOM 6703 O O . GLY F 1 67 ? 34.38586 -59.90827 30.38317 1.000 19.51482 106 GLY E O 1
ATOM 6704 N N . GLU F 1 68 ? 36.06456 -59.25301 29.03789 1.000 25.50882 107 GLU E N 1
ATOM 6705 C CA . GLU F 1 68 ? 37.07951 -59.31095 30.07670 1.000 25.63414 107 GLU E CA 1
ATOM 6706 C C . GLU F 1 68 ? 37.09172 -58.00607 30.85643 1.000 30.18348 107 GLU E C 1
ATOM 6707 O O . GLU F 1 68 ? 37.12873 -56.92221 30.26381 1.000 22.97784 107 GLU E O 1
ATOM 6713 N N . PHE F 1 69 ? 37.05078 -58.11453 32.18265 1.000 31.15543 108 PHE E N 1
ATOM 6714 C CA . PHE F 1 69 ? 37.11041 -56.92687 33.01951 1.000 26.47130 108 PHE E CA 1
ATOM 6715 C C . PHE F 1 69 ? 38.46340 -56.25526 32.84380 1.000 30.55701 108 PHE E C 1
ATOM 6716 O O . PHE F 1 69 ? 39.50994 -56.89062 33.00276 1.000 31.16566 108 PHE E O 1
ATOM 6724 N N . ILE F 1 70 ? 38.44153 -54.96856 32.50932 1.000 34.07836 109 ILE E N 1
ATOM 6725 C CA . ILE F 1 70 ? 39.66070 -54.20312 32.29680 1.000 33.68237 109 ILE E CA 1
ATOM 6726 C C . ILE F 1 70 ? 39.62454 -52.96523 33.17738 1.000 40.07929 109 ILE E C 1
ATOM 6727 O O . ILE F 1 70 ? 38.55958 -52.40643 33.45963 1.000 41.11950 109 ILE E O 1
ATOM 6732 N N . HIS F 1 71 ? 40.80643 -52.53560 33.60778 1.000 37.82633 110 HIS E N 1
ATOM 6733 C CA . HIS F 1 71 ? 40.94875 -51.36794 34.46094 1.000 47.24252 110 HIS E CA 1
ATOM 6734 C C . HIS F 1 71 ? 42.11271 -50.53893 33.94653 1.000 47.03656 110 HIS E C 1
ATOM 6735 O O . HIS F 1 71 ? 43.15253 -51.08483 33.56701 1.000 42.81079 110 HIS E O 1
ATOM 6742 N N . PHE F 1 72 ? 41.93805 -49.22319 33.93417 1.000 51.11532 111 PHE E N 1
ATOM 6743 C CA . PHE F 1 72 ? 42.98563 -48.33483 33.45679 1.000 54.62266 111 PHE E CA 1
ATOM 6744 C C . PHE F 1 72 ? 43.97939 -47.96644 34.55116 1.000 67.41179 111 PHE E C 1
ATOM 6745 O O . PHE F 1 72 ? 44.93366 -47.23054 34.28274 1.000 77.65126 111 PHE E O 1
ATOM 6753 N N . SER F 1 73 ? 43.77114 -48.45840 35.77097 1.000 62.85927 112 SER E N 1
ATOM 6754 C CA . SER F 1 73 ? 44.73037 -48.34305 36.86148 1.000 63.42851 112 SER E CA 1
ATOM 6755 C C . SER F 1 73 ? 44.51488 -49.52815 37.79451 1.000 55.54529 112 SER E C 1
ATOM 6756 O O . SER F 1 73 ? 43.67660 -50.39859 37.54448 1.000 53.67882 112 SER E O 1
ATOM 6759 N N . GLU F 1 74 ? 45.28456 -49.55844 38.87601 1.000 67.61783 113 GLU E N 1
ATOM 6760 C CA . GLU F 1 74 ? 45.14694 -50.58269 39.90117 1.000 68.67627 113 GLU E CA 1
ATOM 6761 C C . GLU F 1 74 ? 44.17017 -50.20379 41.00932 1.000 64.22540 113 GLU E C 1
ATOM 6762 O O . GLU F 1 74 ? 43.83765 -51.06011 41.83586 1.000 64.36867 113 GLU E O 1
ATOM 6768 N N . GLU F 1 75 ? 43.70039 -48.95607 41.04711 1.000 68.47804 114 GLU E N 1
ATOM 6769 C CA . GLU F 1 75 ? 42.79182 -48.49627 42.09191 1.000 74.19419 114 GLU E CA 1
ATOM 6770 C C . GLU F 1 75 ? 41.31426 -48.74772 41.80564 1.000 70.03413 114 GLU E C 1
ATOM 6771 O O . GLU F 1 75 ? 40.48914 -48.51222 42.69526 1.000 71.53279 114 GLU E O 1
ATOM 6777 N N . GLU F 1 76 ? 40.94488 -49.21361 40.61409 1.000 67.88671 115 GLU E N 1
ATOM 6778 C CA . GLU F 1 76 ? 39.54044 -49.50410 40.34773 1.000 62.93272 115 GLU E CA 1
ATOM 6779 C C . GLU F 1 76 ? 39.14561 -50.85513 40.92889 1.000 67.31468 115 GLU E C 1
ATOM 6780 O O . GLU F 1 76 ? 39.78658 -51.87690 40.66034 1.000 59.23419 115 GLU E O 1
ATOM 6786 N N . LYS F 1 77 ? 38.08008 -50.84785 41.72711 1.000 68.87449 116 LYS E N 1
ATOM 6787 C CA . LYS F 1 77 ? 37.53023 -52.04515 42.34200 1.000 66.31164 116 LYS E CA 1
ATOM 6788 C C . LYS F 1 77 ? 36.16081 -52.41060 41.78866 1.000 56.95913 116 LYS E C 1
ATOM 6789 O O . LYS F 1 77 ? 35.56068 -53.38753 42.24985 1.000 56.21679 116 LYS E O 1
ATOM 6795 N N . VAL F 1 78 ? 35.65104 -51.65535 40.81880 1.000 53.55887 117 VAL E N 1
ATOM 6796 C CA . VAL F 1 78 ? 34.32519 -51.87071 40.25336 1.000 51.72901 117 VAL E CA 1
ATOM 6797 C C . VAL F 1 78 ? 34.48175 -52.37521 38.82737 1.000 47.91553 117 VAL E C 1
ATOM 6798 O O . VAL F 1 78 ? 35.17133 -51.74958 38.01282 1.000 46.59826 117 VAL E O 1
ATOM 6802 N N . ASN F 1 79 ? 33.85312 -53.51414 38.53203 1.000 46.90424 118 ASN E N 1
ATOM 6803 C CA . ASN F 1 79 ? 33.86229 -54.09161 37.18818 1.000 43.93724 118 ASN E CA 1
ATOM 6804 C C . ASN F 1 79 ? 32.76431 -53.41380 36.37131 1.000 43.76152 118 ASN E C 1
ATOM 6805 O O . ASN F 1 79 ? 31.65796 -53.92993 36.19508 1.000 44.11542 118 ASN E O 1
ATOM 6810 N N . ASN F 1 80 ? 33.08110 -52.22026 35.87258 1.000 43.53496 119 ASN E N 1
ATOM 6811 C CA . ASN F 1 80 ? 32.13402 -51.41516 35.11430 1.000 43.98648 119 ASN E CA 1
ATOM 6812 C C . ASN F 1 80 ? 32.46599 -51.32356 33.63102 1.000 42.24448 119 ASN E C 1
ATOM 6813 O O . ASN F 1 80 ? 31.75313 -50.63322 32.89481 1.000 43.20806 119 ASN E O 1
ATOM 6818 N N . ARG F 1 81 ? 33.51990 -51.99574 33.17137 1.000 42.34512 120 ARG E N 1
ATOM 6819 C CA . ARG F 1 81 ? 33.97196 -51.87111 31.79288 1.000 40.67822 120 ARG E CA 1
ATOM 6820 C C . ARG F 1 81 ? 34.57517 -53.19810 31.35522 1.000 25.98631 120 ARG E C 1
ATOM 6821 O O . ARG F 1 81 ? 35.35316 -53.80147 32.09843 1.000 28.37288 120 ARG E O 1
ATOM 6829 N N . ILE F 1 82 ? 34.21916 -53.64792 30.15111 1.000 21.94454 121 ILE E N 1
ATOM 6830 C CA . ILE F 1 82 ? 34.70700 -54.91557 29.61799 1.000 26.09512 121 ILE E CA 1
ATOM 6831 C C . ILE F 1 82 ? 35.30448 -54.69308 28.23646 1.000 25.20948 121 ILE E C 1
ATOM 6832 O O . ILE F 1 82 ? 34.83575 -53.84347 27.47038 1.000 23.52038 121 ILE E O 1
ATOM 6837 N N . SER F 1 83 ? 36.35562 -55.44868 27.93267 1.000 24.11401 122 SER E N 1
ATOM 6838 C CA . SER F 1 83 ? 36.92146 -55.53135 26.59478 1.000 25.89218 122 SER E CA 1
ATOM 6839 C C . SER F 1 83 ? 36.46704 -56.82330 25.92535 1.000 30.12198 122 SER E C 1
ATOM 6840 O O . SER F 1 83 ? 36.44808 -57.88681 26.55394 1.000 28.93780 122 SER E O 1
ATOM 6843 N N . ILE F 1 84 ? 36.09298 -56.72503 24.65111 1.000 28.37562 123 ILE E N 1
ATOM 6844 C CA . ILE F 1 84 ? 35.56714 -57.85168 23.88964 1.000 25.81753 123 ILE E CA 1
ATOM 6845 C C . ILE F 1 84 ? 36.42230 -58.05548 22.64658 1.000 30.45920 123 ILE E C 1
ATOM 6846 O O . ILE F 1 84 ? 36.76443 -57.09520 21.94745 1.000 30.26462 123 ILE E O 1
ATOM 6851 N N . SER F 1 85 ? 36.76077 -59.31067 22.37411 1.000 25.70835 124 SER E N 1
ATOM 6852 C CA . SER F 1 85 ? 37.58113 -59.68536 21.23534 1.000 27.44676 124 SER E CA 1
ATOM 6853 C C . SER F 1 85 ? 36.75631 -60.48703 20.23804 1.000 31.18666 124 SER E C 1
ATOM 6854 O O . SER F 1 85 ? 35.85925 -61.24524 20.61816 1.000 40.53279 124 SER E O 1
ATOM 6857 N N . ASP F 1 86 ? 37.06617 -60.29865 18.95282 1.000 36.14922 125 ASP E N 1
ATOM 6858 C CA . ASP F 1 86 ? 36.44202 -61.04761 17.86013 1.000 35.11313 125 ASP E CA 1
ATOM 6859 C C . ASP F 1 86 ? 34.93150 -60.83105 17.80173 1.000 30.47265 125 ASP E C 1
ATOM 6860 O O . ASP F 1 86 ? 34.17687 -61.73652 17.43622 1.000 37.30650 125 ASP E O 1
ATOM 6865 N N . GLU F 1 87 ? 34.46967 -59.63605 18.16104 1.000 26.73728 126 GLU E N 1
ATOM 6866 C CA . GLU F 1 87 ? 33.05297 -59.32017 18.04314 1.000 26.82299 126 GLU E CA 1
ATOM 6867 C C . GLU F 1 87 ? 32.72336 -59.00824 16.58721 1.000 27.25320 126 GLU E C 1
ATOM 6868 O O . GLU F 1 87 ? 33.45549 -58.27011 15.91997 1.000 27.42858 126 GLU E O 1
ATOM 6874 N N . SER F 1 88 ? 31.61682 -59.57461 16.09742 1.000 33.57329 127 SER E N 1
ATOM 6875 C CA . SER F 1 88 ? 31.33526 -59.54447 14.66477 1.000 28.19378 127 SER E CA 1
ATOM 6876 C C . SER F 1 88 ? 31.07467 -58.13416 14.15107 1.000 27.98765 127 SER E C 1
ATOM 6877 O O . SER F 1 88 ? 31.36479 -57.84246 12.98635 1.000 43.22510 127 SER E O 1
ATOM 6880 N N . SER F 1 89 ? 30.52589 -57.25261 14.98273 1.000 30.65419 128 SER E N 1
ATOM 6881 C CA . SER F 1 89 ? 30.26528 -55.87605 14.58197 1.000 29.16028 128 SER E CA 1
ATOM 6882 C C . SER F 1 89 ? 31.41869 -54.93727 14.90975 1.000 29.62154 128 SER E C 1
ATOM 6883 O O . SER F 1 89 ? 31.24751 -53.71578 14.83508 1.000 32.40530 128 SER E O 1
ATOM 6886 N N . GLY F 1 90 ? 32.57860 -55.47667 15.27836 1.000 26.36185 129 GLY E N 1
ATOM 6887 C CA . GLY F 1 90 ? 33.72049 -54.66318 15.63883 1.000 26.80378 129 GLY E CA 1
ATOM 6888 C C . GLY F 1 90 ? 33.63956 -53.98861 16.98763 1.000 25.09807 129 GLY E C 1
ATOM 6889 O O . GLY F 1 90 ? 34.46385 -53.11637 17.27518 1.000 25.62511 129 GLY E O 1
ATOM 6890 N N . VAL F 1 91 ? 32.67381 -54.35978 17.82493 1.000 23.84361 130 VAL E N 1
ATOM 6891 C CA . VAL F 1 91 ? 32.58442 -53.80372 19.17043 1.000 26.00925 130 VAL E CA 1
ATOM 6892 C C . VAL F 1 91 ? 33.74643 -54.33960 19.99645 1.000 26.76043 130 VAL E C 1
ATOM 6893 O O . VAL F 1 91 ? 33.91912 -55.55640 20.13201 1.000 29.08792 130 VAL E O 1
ATOM 6897 N N . HIS F 1 92 ? 34.55091 -53.43613 20.55950 1.000 24.40077 131 HIS E N 1
ATOM 6898 C CA . HIS F 1 92 ? 35.68661 -53.86264 21.36423 1.000 25.11422 131 HIS E CA 1
ATOM 6899 C C . HIS F 1 92 ? 35.58071 -53.50819 22.84124 1.000 26.62261 131 HIS E C 1
ATOM 6900 O O . HIS F 1 92 ? 36.29463 -54.10962 23.64791 1.000 25.93520 131 HIS E O 1
ATOM 6907 N N . ALA F 1 93 ? 34.72101 -52.56489 23.22156 1.000 29.90104 132 ALA E N 1
ATOM 6908 C CA . ALA F 1 93 ? 34.60746 -52.18934 24.62338 1.000 24.11466 132 ALA E CA 1
ATOM 6909 C C . ALA F 1 93 ? 33.17984 -51.77035 24.93797 1.000 26.21624 132 ALA E C 1
ATOM 6910 O O . ALA F 1 93 ? 32.49079 -51.18110 24.10147 1.000 26.17963 132 ALA E O 1
ATOM 6912 N N . GLU F 1 94 ? 32.75011 -52.07227 26.16413 1.000 28.49739 133 GLU E N 1
ATOM 6913 C CA . GLU F 1 94 ? 31.44980 -51.65800 26.67262 1.000 29.30423 133 GLU E CA 1
ATOM 6914 C C . GLU F 1 94 ? 31.59741 -51.20820 28.11949 1.000 29.18131 133 GLU E C 1
ATOM 6915 O O . GLU F 1 94 ? 32.27664 -51.86398 28.91473 1.000 26.44499 133 GLU E O 1
ATOM 6921 N N . HIS F 1 95 ? 30.94814 -50.09366 28.45593 1.000 26.06591 134 HIS E N 1
ATOM 6922 C CA . HIS F 1 95 ? 31.07041 -49.46588 29.76768 1.000 28.11877 134 HIS E CA 1
ATOM 6923 C C . HIS F 1 95 ? 29.68693 -49.14236 30.31138 1.000 32.64754 134 HIS E C 1
ATOM 6924 O O . HIS F 1 95 ? 28.95748 -48.33902 29.72056 1.000 20.90368 134 HIS E O 1
ATOM 6931 N N . LEU F 1 96 ? 29.33869 -49.75179 31.44411 1.000 37.03711 135 LEU E N 1
ATOM 6932 C CA . LEU F 1 96 ? 28.06363 -49.49799 32.10881 1.000 35.34379 135 LEU E CA 1
ATOM 6933 C C . LEU F 1 96 ? 28.20596 -48.24423 32.96488 1.000 26.86788 135 LEU E C 1
ATOM 6934 O O . LEU F 1 96 ? 28.92921 -48.24954 33.96616 1.000 32.98073 135 LEU E O 1
ATOM 6939 N N . TYR F 1 97 ? 27.53075 -47.16336 32.57870 1.000 22.09674 136 TYR E N 1
ATOM 6940 C CA . TYR F 1 97 ? 27.62791 -45.91378 33.32410 1.000 32.32228 136 TYR E CA 1
ATOM 6941 C C . TYR F 1 97 ? 26.39277 -45.61824 34.16510 1.000 28.93781 136 TYR E C 1
ATOM 6942 O O . TYR F 1 97 ? 26.34443 -44.57020 34.81616 1.000 27.44520 136 TYR E O 1
ATOM 6951 N N . TYR F 1 98 ? 25.40112 -46.50650 34.16742 1.000 37.35793 137 TYR E N 1
ATOM 6952 C CA . TYR F 1 98 ? 24.24302 -46.38005 35.04355 1.000 37.13365 137 TYR E CA 1
ATOM 6953 C C . TYR F 1 98 ? 23.44730 -47.67358 34.99266 1.000 27.89466 137 TYR E C 1
ATOM 6954 O O . TYR F 1 98 ? 23.41046 -48.35186 33.96302 1.000 27.68240 137 TYR E O 1
ATOM 6963 N N . SER F 1 99 ? 22.81952 -48.00529 36.11856 1.000 31.40083 138 SER E N 1
ATOM 6964 C CA . SER F 1 99 ? 21.89726 -49.12917 36.19649 1.000 34.94041 138 SER E CA 1
ATOM 6965 C C . SER F 1 99 ? 20.94836 -48.88459 37.36048 1.000 37.21394 138 SER E C 1
ATOM 6966 O O . SER F 1 99 ? 21.35010 -48.32029 38.38114 1.000 32.61144 138 SER E O 1
ATOM 6969 N N . SER F 1 100 ? 19.69524 -49.30511 37.20158 1.000 36.75564 139 SER E N 1
ATOM 6970 C CA . SER F 1 100 ? 18.74375 -49.17888 38.29295 1.000 31.35420 139 SER E CA 1
ATOM 6971 C C . SER F 1 100 ? 19.15160 -50.08836 39.44783 1.000 39.60595 139 SER E C 1
ATOM 6972 O O . SER F 1 100 ? 19.88475 -51.06655 39.27548 1.000 46.04405 139 SER E O 1
ATOM 6975 N N . GLU F 1 101 ? 18.65122 -49.76104 40.64138 1.000 37.88271 140 GLU E N 1
ATOM 6976 C CA . GLU F 1 101 ? 19.06937 -50.49348 41.83212 1.000 43.99811 140 GLU E CA 1
ATOM 6977 C C . GLU F 1 101 ? 18.62775 -51.95238 41.78978 1.000 42.50203 140 GLU E C 1
ATOM 6978 O O . GLU F 1 101 ? 19.33497 -52.82251 42.30982 1.000 49.24356 140 GLU E O 1
ATOM 6984 N N . ASP F 1 102 ? 17.47970 -52.24704 41.17783 1.000 41.07054 141 ASP E N 1
ATOM 6985 C CA . ASP F 1 102 ? 17.06109 -53.63646 41.03241 1.000 34.45333 141 ASP E CA 1
ATOM 6986 C C . ASP F 1 102 ? 17.69197 -54.31924 39.82498 1.000 33.80372 141 ASP E C 1
ATOM 6987 O O . ASP F 1 102 ? 17.35954 -55.47679 39.54541 1.000 39.53401 141 ASP E O 1
ATOM 6992 N N . LYS F 1 103 ? 18.57770 -53.62688 39.10717 1.000 35.32738 142 LYS E N 1
ATOM 6993 C CA . LYS F 1 103 ? 19.36881 -54.18279 38.01035 1.000 33.89612 142 LYS E CA 1
ATOM 6994 C C . LYS F 1 103 ? 18.51890 -54.63062 36.82393 1.000 32.92710 142 LYS E C 1
ATOM 6995 O O . LYS F 1 103 ? 18.97072 -55.44137 36.00950 1.000 29.61027 142 LYS E O 1
ATOM 7001 N N . LYS F 1 104 ? 17.29328 -54.12411 36.69447 1.000 34.29310 143 LYS E N 1
ATOM 7002 C CA . LYS F 1 104 ? 16.43422 -54.52886 35.58897 1.000 25.35553 143 LYS E CA 1
ATOM 7003 C C . LYS F 1 104 ? 16.60819 -53.66181 34.35118 1.000 25.01248 143 LYS E C 1
ATOM 7004 O O . LYS F 1 104 ? 16.09894 -54.02252 33.28562 1.000 22.45177 143 LYS E O 1
ATOM 7010 N N . CYS F 1 105 ? 17.30670 -52.53653 34.46279 1.000 28.59657 144 CYS E N 1
ATOM 7011 C CA . CYS F 1 105 ? 17.66901 -51.73577 33.30598 1.000 28.12259 144 CYS E CA 1
ATOM 7012 C C . CYS F 1 105 ? 19.04158 -51.12819 33.54512 1.000 29.33585 144 CYS E C 1
ATOM 7013 O O . CYS F 1 105 ? 19.44191 -50.88595 34.68622 1.000 31.68153 144 CYS E O 1
ATOM 7016 N N . GLY F 1 106 ? 19.76310 -50.89506 32.45509 1.000 26.10059 145 GLY E N 1
ATOM 7017 C CA . GLY F 1 106 ? 21.10244 -50.34912 32.54592 1.000 27.12195 145 GLY E CA 1
ATOM 7018 C C . GLY F 1 106 ? 21.44784 -49.59614 31.28203 1.000 24.18311 145 GLY E C 1
ATOM 7019 O O . GLY F 1 106 ? 20.86146 -49.81993 30.21799 1.000 29.07973 145 GLY E O 1
ATOM 7020 N N . LEU F 1 107 ? 22.42036 -48.70020 31.40951 1.000 27.84473 146 LEU E N 1
ATOM 7021 C CA . LEU F 1 107 ? 22.91386 -47.91402 30.28808 1.000 29.42415 146 LEU E CA 1
ATOM 7022 C C . LEU F 1 107 ? 24.35229 -48.31029 30.00010 1.000 23.20489 146 LEU E C 1
ATOM 7023 O O . LEU F 1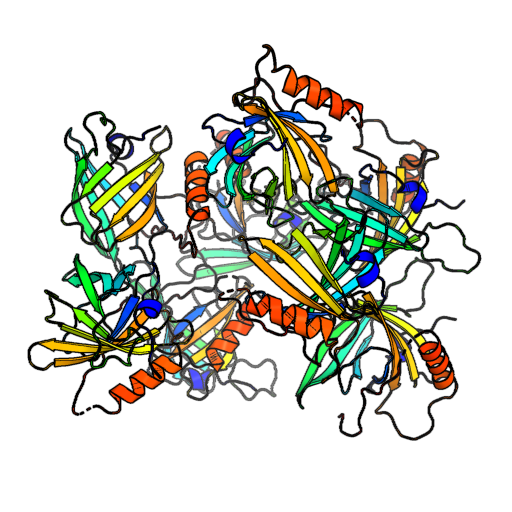 107 ? 25.21815 -48.19511 30.87305 1.000 24.86925 146 LEU E O 1
ATOM 7028 N N . VAL F 1 108 ? 24.60604 -48.74668 28.77043 1.000 27.35940 147 VAL E N 1
ATOM 7029 C CA . VAL F 1 108 ? 25.90998 -49.24764 28.35831 1.000 28.59392 147 VAL E CA 1
ATOM 7030 C C . VAL F 1 108 ? 26.39371 -48.38718 27.20171 1.000 27.51658 147 VAL E C 1
ATOM 7031 O O . VAL F 1 108 ? 25.70614 -48.26508 26.17981 1.000 28.67356 147 VAL E O 1
ATOM 7035 N N . GLN F 1 109 ? 27.56901 -47.78875 27.36524 1.000 25.31630 148 GLN E N 1
ATOM 7036 C CA . GLN F 1 109 ? 28.22271 -47.04754 26.29584 1.000 30.73864 148 GLN E CA 1
ATOM 7037 C C . GLN F 1 109 ? 29.09851 -48.01714 25.51364 1.000 23.07208 148 GLN E C 1
ATOM 7038 O O . GLN F 1 109 ? 29.95909 -48.68642 26.09580 1.000 25.60036 148 GLN E O 1
ATOM 7044 N N . VAL F 1 110 ? 28.88373 -48.09443 24.20274 1.000 18.89412 149 VAL E N 1
ATOM 7045 C CA . VAL F 1 110 ? 29.53089 -49.09265 23.36098 1.000 26.67758 149 VAL E CA 1
ATOM 7046 C C . VAL F 1 110 ? 30.51188 -48.39987 22.42649 1.000 24.86947 149 VAL E C 1
ATOM 7047 O O . VAL F 1 110 ? 30.14089 -47.47475 21.69427 1.000 18.95276 149 VAL E O 1
ATOM 7051 N N . PHE F 1 111 ? 31.76061 -48.85887 22.45349 1.000 28.42479 150 PHE E N 1
ATOM 7052 C CA . PHE F 1 111 ? 32.82743 -48.39580 21.57426 1.000 28.30966 150 PHE E CA 1
ATOM 7053 C C . PHE F 1 111 ? 33.19814 -49.52044 20.61606 1.000 20.22817 150 PHE E C 1
ATOM 7054 O O . PHE F 1 111 ? 33.52622 -50.62787 21.05469 1.000 17.63503 150 PHE E O 1
ATOM 7062 N N . ALA F 1 112 ? 33.15450 -49.23683 19.31919 1.000 23.28056 151 ALA E N 1
ATOM 7063 C CA . ALA F 1 112 ? 33.48765 -50.21623 18.29834 1.000 22.02977 151 ALA E CA 1
ATOM 7064 C C . ALA F 1 112 ? 34.73670 -49.77760 17.54430 1.000 21.06585 151 ALA E C 1
ATOM 7065 O O . ALA F 1 112 ? 35.13304 -48.60989 17.58049 1.000 21.37371 151 ALA E O 1
ATOM 7067 N N . LYS F 1 113 ? 35.36257 -50.74492 16.86520 1.000 22.20515 152 LYS E N 1
ATOM 7068 C CA . LYS F 1 113 ? 36.66055 -50.50474 16.23867 1.000 24.06146 152 LYS E CA 1
ATOM 7069 C C . LYS F 1 113 ? 36.59056 -49.42998 15.16148 1.000 25.12866 152 LYS E C 1
ATOM 7070 O O . LYS F 1 113 ? 37.57587 -48.71836 14.93373 1.000 25.86039 152 LYS E O 1
ATOM 7076 N N . ASP F 1 114 ? 35.44422 -49.28976 14.49528 1.000 21.20157 156 ASP E N 1
ATOM 7077 C CA . ASP F 1 114 ? 35.27606 -48.31551 13.42518 1.000 22.01033 156 ASP E CA 1
ATOM 7078 C C . ASP F 1 114 ? 35.04325 -46.89128 13.94235 1.000 24.70841 156 ASP E C 1
ATOM 7079 O O . ASP F 1 114 ? 34.60153 -46.02998 13.16909 1.000 22.98414 156 ASP E O 1
ATOM 7084 N N . GLN F 1 115 ? 35.32926 -46.64477 15.22273 1.000 26.69714 157 GLN E N 1
ATOM 7085 C CA . GLN F 1 115 ? 35.23914 -45.35174 15.89984 1.000 27.50046 157 GLN E CA 1
ATOM 7086 C C . GLN F 1 115 ? 33.81004 -44.86372 16.09083 1.000 29.64065 157 GLN E C 1
ATOM 7087 O O . GLN F 1 115 ? 33.60468 -43.68496 16.41152 1.000 22.57479 157 GLN E O 1
ATOM 7093 N N . ASN F 1 116 ? 32.81639 -45.72674 15.90478 1.000 22.38360 158 ASN E N 1
ATOM 7094 C CA . ASN F 1 116 ? 31.45094 -45.39719 16.28630 1.000 25.70340 158 ASN E CA 1
ATOM 7095 C C . ASN F 1 116 ? 31.28557 -45.58794 17.78846 1.000 21.96360 158 ASN E C 1
ATOM 7096 O O . ASN F 1 116 ? 31.69391 -46.61401 18.34173 1.000 34.74891 158 ASN E O 1
ATOM 7101 N N . VAL F 1 117 ? 30.70568 -44.59054 18.45043 1.000 21.02720 159 VAL E N 1
ATOM 7102 C CA . VAL F 1 117 ? 30.42491 -44.65325 19.87824 1.000 20.95189 159 VAL E CA 1
ATOM 7103 C C . VAL F 1 117 ? 28.95422 -44.32934 20.08037 1.000 25.70078 159 VAL E C 1
ATOM 7104 O O . VAL F 1 117 ? 28.47038 -43.30072 19.59439 1.000 31.23975 159 VAL E O 1
ATOM 7108 N N . TRP F 1 118 ? 28.24420 -45.20263 20.79373 1.000 25.86622 160 TRP E N 1
ATOM 7109 C CA . TRP F 1 118 ? 26.82536 -44.99596 21.04416 1.000 29.12010 160 TRP E CA 1
ATOM 7110 C C . TRP F 1 118 ? 26.48196 -45.52017 22.43336 1.000 28.86855 160 TRP E C 1
ATOM 7111 O O . TRP F 1 118 ? 27.34656 -45.99848 23.17318 1.000 27.82994 160 TRP E O 1
ATOM 7122 N N . THR F 1 119 ? 25.20016 -45.41874 22.78250 1.000 28.91277 161 THR E N 1
ATOM 7123 C CA . THR F 1 119 ? 24.67551 -45.86039 24.06730 1.000 26.70018 161 THR E CA 1
ATOM 7124 C C . THR F 1 119 ? 23.47852 -46.76651 23.83568 1.000 21.31908 161 THR E C 1
ATOM 7125 O O . THR F 1 119 ? 22.63481 -46.48846 22.98020 1.000 20.93622 161 THR E O 1
ATOM 7129 N N . GLU F 1 120 ? 23.41732 -47.85739 24.59163 1.000 21.70273 162 GLU E N 1
ATOM 7130 C CA . GLU F 1 120 ? 22.29706 -48.78101 24.53992 1.000 21.50127 162 GLU E CA 1
ATOM 7131 C C . GLU F 1 120 ? 21.59027 -48.77313 25.88599 1.000 27.45353 162 GLU E C 1
ATOM 7132 O O . GLU F 1 120 ? 22.23700 -48.85493 26.93577 1.000 26.04476 162 GLU E O 1
ATOM 7138 N N . LEU F 1 121 ? 20.26729 -48.66150 25.84717 1.000 23.82454 163 LEU E N 1
ATOM 7139 C CA . LEU F 1 121 ? 19.42672 -48.83359 27.02449 1.000 22.69048 163 LEU E CA 1
ATOM 7140 C C . LEU F 1 121 ? 18.95110 -50.27996 27.04105 1.000 25.33516 163 LEU E C 1
ATOM 7141 O O . LEU F 1 121 ? 18.13775 -50.68400 26.20385 1.000 20.46917 163 LEU E O 1
ATOM 7146 N N . ARG F 1 122 ? 19.46500 -51.05755 27.98839 1.000 28.04637 164 ARG E N 1
ATOM 7147 C CA . ARG F 1 122 ? 19.20125 -52.48452 28.07546 1.000 24.67099 164 ARG E CA 1
ATOM 7148 C C . ARG F 1 122 ? 18.31335 -52.79232 29.27407 1.000 27.73696 164 ARG E C 1
ATOM 7149 O O . ARG F 1 122 ? 18.32970 -52.07504 30.27695 1.000 35.80283 164 ARG E O 1
ATOM 7157 N N . VAL F 1 123 ? 17.52237 -53.86010 29.15284 1.000 20.86107 165 VAL E N 1
ATOM 7158 C CA . VAL F 1 123 ? 16.57002 -54.25959 30.18272 1.000 23.63014 165 VAL E CA 1
ATOM 7159 C C . VAL F 1 123 ? 16.57785 -55.77710 30.32497 1.000 20.20314 165 VAL E C 1
ATOM 7160 O O . VAL F 1 123 ? 16.76529 -56.51053 29.34997 1.000 22.38619 165 VAL E O 1
ATOM 7164 N N . ARG F 1 124 ? 16.37171 -56.24847 31.55393 1.000 20.62298 166 ARG E N 1
ATOM 7165 C CA . ARG F 1 124 ? 16.19063 -57.67761 31.77785 1.000 20.47447 166 ARG E CA 1
ATOM 7166 C C . ARG F 1 124 ? 14.81222 -58.10503 31.29464 1.000 23.27351 166 ARG E C 1
ATOM 7167 O O . ARG F 1 124 ? 13.81463 -57.41716 31.52764 1.000 29.84948 166 ARG E O 1
ATOM 7175 N N . GLY F 1 125 ? 14.75645 -59.25320 30.62502 1.000 22.91860 167 GLY E N 1
ATOM 7176 C CA . GLY F 1 125 ? 13.50434 -59.73928 30.07944 1.000 24.95819 167 GLY E CA 1
ATOM 7177 C C . GLY F 1 125 ? 13.06094 -58.91803 28.88564 1.000 27.32463 167 GLY E C 1
ATOM 7178 O O . GLY F 1 125 ? 13.66380 -57.88235 28.58879 1.000 29.27252 167 GLY E O 1
ATOM 7179 N N . HIS F 1 126 ? 12.01543 -59.35867 28.19109 1.000 29.34832 168 HIS E N 1
ATOM 7180 C CA . HIS F 1 126 ? 11.59197 -58.65706 26.98766 1.000 30.25375 168 HIS E CA 1
ATOM 7181 C C . HIS F 1 126 ? 10.99768 -57.29878 27.35473 1.000 29.53507 168 HIS E C 1
ATOM 7182 O O . HIS F 1 126 ? 10.33706 -57.16897 28.39067 1.000 34.98145 168 HIS E O 1
ATOM 7189 N N . PRO F 1 127 ? 11.23231 -56.26574 26.54612 1.000 28.23310 169 PRO E N 1
ATOM 7190 C CA . PRO F 1 127 ? 10.64721 -54.95636 26.85487 1.000 33.61789 169 PRO E CA 1
ATOM 7191 C C . PRO F 1 127 ? 9.12902 -55.00646 26.78094 1.000 37.21988 169 PRO E C 1
ATOM 7192 O O . PRO F 1 127 ? 8.54671 -55.62431 25.88775 1.000 39.72485 169 PRO E O 1
ATOM 7196 N N . ASN F 1 128 ? 8.49190 -54.33923 27.73365 1.000 33.68775 170 ASN E N 1
ATOM 7197 C CA . ASN F 1 128 ? 7.04585 -54.25945 27.81133 1.000 31.62176 170 ASN E CA 1
ATOM 7198 C C . ASN F 1 128 ? 6.58168 -52.81449 27.69238 1.000 31.75947 170 ASN E C 1
ATOM 7199 O O . ASN F 1 128 ? 7.36880 -51.87122 27.80997 1.000 30.51117 170 ASN E O 1
ATOM 7204 N N . TYR F 1 129 ? 5.28412 -52.65480 27.44014 1.000 33.47038 171 TYR E N 1
ATOM 7205 C CA . TYR F 1 129 ? 4.66744 -51.34324 27.30927 1.000 33.92684 171 TYR E CA 1
ATOM 7206 C C . TYR F 1 129 ? 4.34008 -50.70294 28.65207 1.000 33.92087 171 TYR E C 1
ATOM 7207 O O . TYR F 1 129 ? 3.57169 -49.73587 28.68888 1.000 34.80309 171 TYR E O 1
ATOM 7216 N N . GLY F 1 130 ? 4.89733 -51.21367 29.74736 1.000 33.09322 172 GLY E N 1
ATOM 7217 C CA . GLY F 1 130 ? 4.69040 -50.61721 31.05170 1.000 33.20162 172 GLY E CA 1
ATOM 7218 C C . GLY F 1 130 ? 5.48758 -49.34306 31.24140 1.000 33.90264 172 GLY E C 1
ATOM 7219 O O . GLY F 1 130 ? 5.58788 -48.52412 30.32315 1.000 37.99097 172 GLY E O 1
ATOM 7220 N N . SER F 1 131 ? 6.06356 -49.16044 32.42615 1.000 36.72667 174 SER E N 1
ATOM 7221 C CA . SER F 1 131 ? 6.86205 -47.98223 32.73380 1.000 36.73048 174 SER E CA 1
ATOM 7222 C C . SER F 1 131 ? 8.29576 -48.39735 33.02556 1.000 38.35810 174 SER E C 1
ATOM 7223 O O . SER F 1 131 ? 8.53755 -49.28408 33.85161 1.000 43.35259 174 SER E O 1
ATOM 7226 N N . LEU F 1 132 ? 9.23528 -47.75665 32.34005 1.000 33.87315 175 LEU E N 1
ATOM 7227 C CA . LEU F 1 132 ? 10.65508 -47.97458 32.56039 1.000 33.65000 175 LEU E CA 1
ATOM 7228 C C . LEU F 1 132 ? 11.13001 -47.15043 33.75060 1.000 42.01306 175 LEU E C 1
ATOM 7229 O O . LEU F 1 132 ? 10.59069 -46.07755 34.04037 1.000 42.94891 175 LEU E O 1
ATOM 7234 N N . ASP F 1 133 ? 12.12859 -47.68048 34.45818 1.000 25.90881 176 ASP E N 1
ATOM 7235 C CA . ASP F 1 133 ? 12.69048 -46.99710 35.61669 1.000 31.48149 176 ASP E CA 1
ATOM 7236 C C . ASP F 1 133 ? 13.02865 -45.55012 35.28138 1.000 43.27830 176 ASP E C 1
ATOM 7237 O O . ASP F 1 133 ? 13.66644 -45.26438 34.26443 1.000 41.94664 176 ASP E O 1
ATOM 7242 N N . ALA F 1 134 ? 12.57717 -44.63642 36.14545 1.000 51.87317 177 ALA E N 1
ATOM 7243 C CA . ALA F 1 134 ? 12.70976 -43.21169 35.86134 1.000 55.02575 177 ALA E CA 1
ATOM 7244 C C . ALA F 1 134 ? 14.17185 -42.80826 35.75502 1.000 53.14555 177 ALA E C 1
ATOM 7245 O O . ALA F 1 134 ? 14.52935 -41.95695 34.93290 1.000 54.31262 177 ALA E O 1
ATOM 7247 N N . GLY F 1 135 ? 15.03023 -43.40566 36.58326 1.000 51.60965 178 GLY E N 1
ATOM 7248 C CA . GLY F 1 135 ? 16.45075 -43.11067 36.49872 1.000 50.16204 178 GLY E CA 1
ATOM 7249 C C . GLY F 1 135 ? 17.04201 -43.52356 35.16528 1.000 46.07460 178 GLY E C 1
ATOM 7250 O O . GLY F 1 135 ? 17.77535 -42.76017 34.53335 1.000 54.74168 178 GLY E O 1
ATOM 7251 N N . CYS F 1 136 ? 16.74433 -44.75107 34.72959 1.000 46.68885 179 CYS E N 1
ATOM 7252 C CA . CYS F 1 136 ? 17.20808 -45.21749 33.42523 1.000 43.70596 179 CYS E CA 1
ATOM 7253 C C . CYS F 1 136 ? 16.73139 -44.29673 32.30747 1.000 42.19626 179 CYS E C 1
ATOM 7254 O O . CYS F 1 136 ? 17.50360 -43.93488 31.41214 1.000 43.02173 179 CYS E O 1
ATOM 7257 N N . ARG F 1 137 ? 15.45901 -43.89874 32.34887 1.000 42.69677 180 ARG E N 1
ATOM 7258 C CA . ARG F 1 137 ? 14.89655 -43.10477 31.26125 1.000 46.95886 180 ARG E CA 1
ATOM 7259 C C . ARG F 1 137 ? 15.47462 -41.69239 31.24652 1.000 52.67831 180 ARG E C 1
ATOM 7260 O O . ARG F 1 137 ? 15.84445 -41.17597 30.18545 1.000 48.48443 180 ARG E O 1
ATOM 7268 N N . ARG F 1 138 ? 15.56063 -41.05004 32.41633 1.000 50.51705 181 ARG E N 1
ATOM 7269 C CA . ARG F 1 138 ? 16.09910 -39.69332 32.47626 1.000 54.48049 181 ARG E CA 1
ATOM 7270 C C . ARG F 1 138 ? 17.56776 -39.66397 32.06714 1.000 52.10474 181 ARG E C 1
ATOM 7271 O O . ARG F 1 138 ? 18.02372 -38.70690 31.43035 1.000 54.23265 181 ARG E O 1
ATOM 7279 N N . GLU F 1 139 ? 18.32450 -40.70522 32.42455 1.000 48.27063 182 GLU E N 1
ATOM 7280 C CA . GLU F 1 139 ? 19.74178 -40.75037 32.08025 1.000 49.93753 182 GLU E CA 1
ATOM 7281 C C . GLU F 1 139 ? 19.93656 -40.96155 30.58518 1.000 49.61981 182 GLU E C 1
ATOM 7282 O O . GLU F 1 139 ? 20.79032 -40.31346 29.96685 1.000 46.12202 182 GLU E O 1
ATOM 7288 N N . TYR F 1 140 ? 19.16438 -41.87385 29.98927 1.000 48.86086 183 TYR E N 1
ATOM 7289 C CA . TYR F 1 140 ? 19.24399 -42.06150 28.54632 1.000 48.47315 183 TYR E CA 1
ATOM 7290 C C . TYR F 1 140 ? 18.79856 -40.80308 27.81993 1.000 43.86939 183 TYR E C 1
ATOM 7291 O O . TYR F 1 140 ? 19.36572 -40.43999 26.78345 1.000 45.20032 183 TYR E O 1
ATOM 7300 N N . GLU F 1 141 ? 17.79736 -40.10977 28.35957 1.000 46.73970 184 GLU E N 1
ATOM 7301 C CA . GLU F 1 141 ? 17.41220 -38.83935 27.76487 1.000 55.86647 184 GLU E CA 1
ATOM 7302 C C . GLU F 1 141 ? 18.55141 -37.83166 27.86182 1.000 56.48766 184 GLU E C 1
ATOM 7303 O O . GLU F 1 141 ? 18.88671 -37.16903 26.87223 1.000 56.90785 184 GLU E O 1
ATOM 7309 N N . ALA F 1 142 ? 19.21747 -37.76920 29.02053 1.000 55.32829 185 ALA E N 1
ATOM 7310 C CA . ALA F 1 142 ? 20.34489 -36.85499 29.17116 1.000 59.13617 185 ALA E CA 1
ATOM 7311 C C . ALA F 1 142 ? 21.44501 -37.15694 28.16267 1.000 57.51977 185 ALA E C 1
ATOM 7312 O O . ALA F 1 142 ? 22.04739 -36.23576 27.60011 1.000 61.18113 185 ALA E O 1
ATOM 7314 N N . TYR F 1 143 ? 21.70963 -38.44014 27.90394 1.000 65.35197 186 TYR E N 1
ATOM 7315 C CA . TYR F 1 143 ? 22.75750 -38.79714 26.95138 1.000 55.75573 186 TYR E CA 1
ATOM 7316 C C . TYR F 1 143 ? 22.38969 -38.35669 25.53944 1.000 57.04437 186 TYR E C 1
ATOM 7317 O O . TYR F 1 143 ? 23.22372 -37.80265 24.81350 1.000 55.53143 186 TYR E O 1
ATOM 7326 N N . VAL F 1 144 ? 21.14325 -38.60542 25.12870 1.000 62.20719 187 VAL E N 1
ATOM 7327 C CA . VAL F 1 144 ? 20.71777 -38.24619 23.78309 1.000 59.66201 187 VAL E CA 1
ATOM 7328 C C . VAL F 1 144 ? 20.50293 -36.74425 23.63681 1.000 64.02795 187 VAL E C 1
ATOM 7329 O O . VAL F 1 144 ? 20.43761 -36.24657 22.50874 1.000 70.36363 187 VAL E O 1
ATOM 7333 N N . LYS F 1 145 ? 20.37932 -36.00206 24.74334 1.000 69.83684 188 LYS E N 1
ATOM 7334 C CA . LYS F 1 145 ? 20.20332 -34.55307 24.64253 1.000 67.12215 188 LYS E CA 1
ATOM 7335 C C . LYS F 1 145 ? 21.50428 -33.80699 24.38190 1.000 72.17880 188 LYS E C 1
ATOM 7336 O O . LYS F 1 145 ? 21.48349 -32.75834 23.72909 1.000 77.92806 188 LYS E O 1
ATOM 7342 N N . GLU F 1 146 ? 22.62552 -34.32020 24.86561 1.000 73.45710 189 GLU E N 1
ATOM 7343 C CA . GLU F 1 146 ? 23.91636 -33.66733 24.69326 1.000 79.79566 189 GLU E CA 1
ATOM 7344 C C . GLU F 1 146 ? 24.67686 -34.11851 23.45037 1.000 83.22669 189 GLU E C 1
ATOM 7345 O O . GLU F 1 146 ? 25.80344 -33.65408 23.23068 1.000 93.03636 189 GLU E O 1
ATOM 7351 N N . ILE F 1 147 ? 24.09904 -34.99354 22.63253 1.000 82.43752 190 ILE E N 1
ATOM 7352 C CA . ILE F 1 147 ? 24.75895 -35.45042 21.41148 1.000 75.87207 190 ILE E CA 1
ATOM 7353 C C . ILE F 1 147 ? 25.03320 -34.27978 20.46658 1.000 80.56471 190 ILE E C 1
ATOM 7354 O O . ILE F 1 147 ? 24.32177 -33.27647 20.47659 1.000 90.20522 190 ILE E O 1
ATOM 7359 N N . ASN F 1 152 ? 20.58560 -40.82069 16.35778 1.000 54.53365 193 ASN E N 1
ATOM 7360 C CA . ASN F 1 152 ? 19.32153 -41.42356 15.95312 1.000 61.49110 193 ASN E CA 1
ATOM 7361 C C . ASN F 1 152 ? 18.92803 -42.52370 16.93000 1.000 49.09765 193 ASN E C 1
ATOM 7362 O O . ASN F 1 152 ? 19.52082 -43.60453 16.92325 1.000 46.09681 193 ASN E O 1
ATOM 7367 N N . SER F 1 153 ? 17.92905 -42.25750 17.76687 1.000 51.11648 194 SER E N 1
ATOM 7368 C CA . SER F 1 153 ? 17.48404 -43.21885 18.76502 1.000 39.37040 194 SER E CA 1
ATOM 7369 C C . SER F 1 153 ? 16.29142 -43.99224 18.21794 1.000 37.63901 194 SER E C 1
ATOM 7370 O O . SER F 1 153 ? 15.24905 -43.40387 17.90958 1.000 35.98070 194 SER E O 1
ATOM 7373 N N . THR F 1 154 ? 16.45662 -45.30707 18.09474 1.000 37.96936 195 THR E N 1
ATOM 7374 C CA . THR F 1 154 ? 15.42150 -46.23530 17.66259 1.000 30.92181 195 THR E CA 1
ATOM 7375 C C . THR F 1 154 ? 15.39982 -47.42612 18.61365 1.000 32.77047 195 THR E C 1
ATOM 7376 O O . THR F 1 154 ? 16.23194 -47.54270 19.51898 1.000 32.32057 195 THR E O 1
ATOM 7380 N N . SER F 1 155 ? 14.44583 -48.32163 18.39767 1.000 28.57151 196 SER E N 1
ATOM 7381 C CA . SER F 1 155 ? 14.28995 -49.50976 19.23428 1.000 28.09492 196 SER E CA 1
ATOM 7382 C C . SER F 1 155 ? 14.55245 -50.75383 18.40241 1.000 28.24947 196 SER E C 1
ATOM 7383 O O . SER F 1 155 ? 13.74377 -51.08253 17.51322 1.000 29.58961 196 SER E O 1
ATOM 7386 N N . PRO F 1 156 ? 15.64922 -51.47797 18.64430 1.000 29.77453 197 PRO E N 1
ATOM 7387 C CA . PRO F 1 156 ? 15.89443 -52.71922 17.89380 1.000 30.27098 197 PRO E CA 1
ATOM 7388 C C . PRO F 1 156 ? 14.91004 -53.82398 18.21707 1.000 29.64798 197 PRO E C 1
ATOM 7389 O O . PRO F 1 156 ? 14.83804 -54.80358 17.46518 1.000 30.10379 197 PRO E O 1
ATOM 7393 N N . TYR F 1 157 ? 14.15345 -53.69851 19.30024 1.000 28.99489 198 TYR E N 1
ATOM 7394 C CA . TYR F 1 157 ? 13.27080 -54.75835 19.75567 1.000 29.04656 198 TYR E CA 1
ATOM 7395 C C . TYR F 1 157 ? 11.88076 -54.61217 19.15663 1.000 27.70767 198 TYR E C 1
ATOM 7396 O O . TYR F 1 157 ? 11.36433 -53.50219 19.00536 1.000 31.04991 198 TYR E O 1
ATOM 7405 N N . SER F 1 158 ? 11.27858 -55.74825 18.82787 1.000 29.59428 199 SER E N 1
ATOM 7406 C CA . SER F 1 158 ? 9.88828 -55.81485 18.42105 1.000 32.10799 199 SER E CA 1
ATOM 7407 C C . SER F 1 158 ? 9.24067 -56.98327 19.14735 1.000 29.31922 199 SER E C 1
ATOM 7408 O O . SER F 1 158 ? 9.91691 -57.91458 19.58932 1.000 30.90168 199 SER E O 1
ATOM 7411 N N . ASP F 1 159 ? 7.91286 -56.93438 19.25830 1.000 30.15446 200 ASP E N 1
ATOM 7412 C CA . ASP F 1 159 ? 7.19744 -58.00371 19.94393 1.000 36.70266 200 ASP E CA 1
ATOM 7413 C C . ASP F 1 159 ? 7.33082 -59.32849 19.21446 1.000 35.63014 200 ASP E C 1
ATOM 7414 O O . ASP F 1 159 ? 7.03341 -60.38075 19.79011 1.000 35.52790 200 ASP E O 1
ATOM 7419 N N . ASP F 1 160 ? 7.76283 -59.29013 17.95937 1.000 42.43616 201 ASP E N 1
ATOM 7420 C CA . ASP F 1 160 ? 7.98962 -60.46743 17.14133 1.000 35.16744 201 ASP E CA 1
ATOM 7421 C C . ASP F 1 160 ? 9.37566 -61.06799 17.32843 1.000 41.50877 201 ASP E C 1
ATOM 7422 O O . ASP F 1 160 ? 9.74947 -61.96836 16.56945 1.000 46.61240 201 ASP E O 1
ATOM 7427 N N . CYS F 1 161 ? 10.14280 -60.59662 18.31148 1.000 36.58116 202 CYS E N 1
ATOM 7428 C CA . CYS F 1 161 ? 11.44343 -61.18374 18.60582 1.000 36.87915 202 CYS E CA 1
ATOM 7429 C C . CYS F 1 161 ? 11.26572 -62.40953 19.48764 1.000 43.28265 202 CYS E C 1
ATOM 7430 O O . CYS F 1 161 ? 10.57818 -62.35685 20.51219 1.000 52.52131 202 CYS E O 1
ATOM 7433 N N . GLN F 1 162 ? 11.89521 -63.50767 19.08672 1.000 42.29570 203 GLN E N 1
ATOM 7434 C CA . GLN F 1 162 ? 11.81536 -64.75918 19.81854 1.000 54.28019 203 GLN E CA 1
ATOM 7435 C C . GLN F 1 162 ? 13.15989 -65.12572 20.43739 1.000 65.66810 203 GLN E C 1
ATOM 7436 O O . GLN F 1 162 ? 14.02180 -64.26532 20.62875 1.000 52.69702 203 GLN E O 1
ATOM 7442 N N . GLU G 1 8 ? -13.54304 -36.24109 41.83015 1.000 53.78677 48 GLU G N 1
ATOM 7443 C CA . GLU G 1 8 ? -13.23762 -35.68821 40.51575 1.000 50.85711 48 GLU G CA 1
ATOM 7444 C C . GLU G 1 8 ? -13.77560 -36.57325 39.39423 1.000 50.71189 48 GLU G C 1
ATOM 7445 O O . GLU G 1 8 ? -13.64265 -37.79731 39.43490 1.000 49.48259 48 GLU G O 1
ATOM 7451 N N . SER G 1 9 ? -14.38900 -35.94413 38.39637 1.000 51.46254 49 SER G N 1
ATOM 7452 C CA . SER G 1 9 ? -14.86667 -36.62676 37.20488 1.000 43.78552 49 SER G CA 1
ATOM 7453 C C . SER G 1 9 ? -13.99099 -36.26101 36.01372 1.000 41.04154 49 SER G C 1
ATOM 7454 O O . SER G 1 9 ? -13.41312 -35.17211 35.95519 1.000 46.83065 49 SER G O 1
ATOM 7457 N N . PHE G 1 10 ? -13.90201 -37.18494 35.06145 1.000 38.69696 50 PHE G N 1
ATOM 7458 C CA . PHE G 1 10 ? -13.03129 -37.05086 33.90061 1.000 39.94105 50 PHE G CA 1
ATOM 7459 C C . PHE G 1 10 ? -13.88090 -37.13864 32.64321 1.000 34.93318 50 PHE G C 1
ATOM 7460 O O . PHE G 1 10 ? -14.55907 -38.14678 32.41873 1.000 33.15161 50 PHE G O 1
ATOM 7468 N N . ALA G 1 11 ? -13.84093 -36.08850 31.82723 1.000 34.18573 51 ALA G N 1
ATOM 7469 C CA . ALA G 1 11 ? -14.70733 -36.01212 30.65869 1.000 40.56936 51 ALA G CA 1
ATOM 7470 C C . ALA G 1 11 ? -14.22724 -36.98831 29.59257 1.000 31.63426 51 ALA G C 1
ATOM 7471 O O . ALA G 1 11 ? -13.06579 -36.94231 29.17388 1.000 34.89222 51 ALA G O 1
ATOM 7473 N N . ILE G 1 12 ? -15.12529 -37.87137 29.15115 1.000 28.75293 52 ILE G N 1
ATOM 7474 C CA . ILE G 1 12 ? -14.76146 -38.85733 28.13979 1.000 30.97137 52 ILE G CA 1
ATOM 7475 C C . ILE G 1 12 ? -14.77437 -38.26338 26.73755 1.000 36.26976 52 ILE G C 1
ATOM 7476 O O . ILE G 1 12 ? -14.13164 -38.81476 25.83486 1.000 36.81972 52 ILE G O 1
ATOM 7481 N N . ASP G 1 13 ? -15.48120 -37.15060 26.52454 1.000 29.29731 53 ASP G N 1
ATOM 7482 C CA . ASP G 1 13 ? -15.45746 -36.51153 25.21697 1.000 30.66263 53 ASP G CA 1
ATOM 7483 C C . ASP G 1 13 ? -14.17507 -35.72686 24.98037 1.000 36.55082 53 ASP G C 1
ATOM 7484 O O . ASP G 1 13 ? -13.79120 -35.53337 23.82301 1.000 35.10182 53 ASP G O 1
ATOM 7489 N N . GLU G 1 14 ? -13.49357 -35.29412 26.04412 1.000 36.05276 54 GLU G N 1
ATOM 7490 C CA . GLU G 1 14 ? -12.17726 -34.68525 25.88328 1.000 30.26472 54 GLU G CA 1
ATOM 7491 C C . GLU G 1 14 ? -11.10287 -35.75080 25.72105 1.000 29.64192 54 GLU G C 1
ATOM 7492 O O . GLU G 1 14 ? -10.15763 -35.57228 24.94485 1.000 29.81955 54 GLU G O 1
ATOM 7498 N N . PHE G 1 15 ? -11.23160 -36.85953 26.45326 1.000 31.41020 55 PHE G N 1
ATOM 7499 C CA . PHE G 1 15 ? -10.27280 -37.94981 26.32795 1.000 30.60095 55 PHE G CA 1
ATOM 7500 C C . PHE G 1 15 ? -10.28601 -38.53798 24.92425 1.000 33.48158 55 PHE G C 1
ATOM 7501 O O . PHE G 1 15 ? -9.24312 -38.97439 24.42377 1.000 36.50269 55 PHE G O 1
ATOM 7509 N N . MET G 1 16 ? -11.44876 -38.55262 24.27454 1.000 35.53094 56 MET G N 1
ATOM 7510 C CA . MET G 1 16 ? -11.59410 -39.07274 22.92262 1.000 30.05582 56 MET G CA 1
ATOM 7511 C C . MET G 1 16 ? -11.59514 -37.97295 21.86654 1.000 33.78092 56 MET G C 1
ATOM 7512 O O . MET G 1 16 ? -11.87423 -38.25307 20.69772 1.000 38.17778 56 MET G O 1
ATOM 7517 N N . ASN G 1 17 ? -11.29246 -36.73047 22.24659 1.000 25.26147 57 ASN G N 1
ATOM 7518 C CA . ASN G 1 17 ? -11.26811 -35.61583 21.29915 1.000 25.36920 57 ASN G CA 1
ATOM 7519 C C . ASN G 1 17 ? -9.91742 -35.58388 20.58258 1.000 30.09223 57 ASN G C 1
ATOM 7520 O O . ASN G 1 17 ? -9.07074 -34.71425 20.79772 1.000 41.31660 57 ASN G O 1
ATOM 7525 N N . THR G 1 18 ? -9.72142 -36.57240 19.71470 1.000 28.65502 58 THR G N 1
ATOM 7526 C CA . THR G 1 18 ? -8.48560 -36.68025 18.95618 1.000 27.19913 58 THR G CA 1
ATOM 7527 C C . THR G 1 18 ? -8.75688 -37.44185 17.66716 1.000 26.19783 58 THR G C 1
ATOM 7528 O O . THR G 1 18 ? -9.67015 -38.26845 17.59471 1.000 21.93938 58 THR G O 1
ATOM 7532 N N . THR G 1 19 ? -7.95665 -37.14504 16.64705 1.000 28.86301 59 THR G N 1
ATOM 7533 C CA . THR G 1 19 ? -7.98824 -37.88762 15.39471 1.000 26.63184 59 THR G CA 1
ATOM 7534 C C . THR G 1 19 ? -7.14289 -39.15189 15.46086 1.000 24.56885 59 THR G C 1
ATOM 7535 O O . THR G 1 19 ? -7.07994 -39.89594 14.47667 1.000 22.19874 59 THR G O 1
ATOM 7539 N N . ASP G 1 20 a -6.49449 -39.39655 16.59499 1.000 20.75508 59 ASP G N 1
ATOM 7540 C CA . ASP G 1 20 a -5.61965 -40.54112 16.78358 1.000 25.72195 59 ASP G CA 1
ATOM 7541 C C . ASP G 1 20 a -6.40003 -41.79164 17.17610 1.000 24.20718 59 ASP G C 1
ATOM 7542 O O . ASP G 1 20 a -7.49586 -41.71816 17.74106 1.000 24.28701 59 ASP G O 1
ATOM 7547 N N . ASP G 1 21 ? -5.82209 -42.94976 16.85881 1.000 18.67989 60 ASP G N 1
ATOM 7548 C CA . ASP G 1 21 ? -6.34999 -44.21041 17.36145 1.000 26.60826 60 ASP G CA 1
ATOM 7549 C C . ASP G 1 21 ? -6.10018 -44.31571 18.85864 1.000 28.84346 60 ASP G C 1
ATOM 7550 O O . ASP G 1 21 ? -5.01633 -43.98812 19.34993 1.000 30.54432 60 ASP G O 1
ATOM 7555 N N . ILE G 1 22 ? -7.10786 -44.78325 19.58272 1.000 23.38803 61 ILE G N 1
ATOM 7556 C CA . ILE G 1 22 ? -7.01470 -45.00813 21.01802 1.000 24.71552 61 ILE G CA 1
ATOM 7557 C C . ILE G 1 22 ? -6.98614 -46.51211 21.23917 1.000 20.80461 61 ILE G C 1
ATOM 7558 O O . ILE G 1 22 ? -7.99961 -47.19470 21.05125 1.000 21.38134 61 ILE G O 1
ATOM 7563 N N . TRP G 1 23 ? -5.82828 -47.03246 21.63193 1.000 32.94637 62 TRP G N 1
ATOM 7564 C CA . TRP G 1 23 ? -5.63420 -48.46903 21.74916 1.000 24.59536 62 TRP G CA 1
ATOM 7565 C C . TRP G 1 23 ? -5.93206 -48.94695 23.16286 1.000 19.61277 62 TRP G C 1
ATOM 7566 O O . TRP G 1 23 ? -5.68643 -48.24355 24.14495 1.000 17.20253 62 TRP G O 1
ATOM 7577 N N . VAL G 1 24 ? -6.46039 -50.16501 23.25441 1.000 20.47890 63 VAL G N 1
ATOM 7578 C CA . VAL G 1 24 ? -6.64541 -50.83948 24.53585 1.000 22.50648 63 VAL G CA 1
ATOM 7579 C C . VAL G 1 24 ? -5.31701 -51.51205 24.87060 1.000 23.31988 63 VAL G C 1
ATOM 7580 O O . VAL G 1 24 ? -4.99797 -52.57880 24.34273 1.000 23.76178 63 VAL G O 1
ATOM 7584 N N . LEU G 1 25 ? -4.53336 -50.88401 25.74974 1.000 25.99437 64 LEU G N 1
ATOM 7585 C CA . LEU G 1 25 ? -3.23930 -51.44777 26.11887 1.000 30.01721 64 LEU G CA 1
ATOM 7586 C C . LEU G 1 25 ? -3.40477 -52.65272 27.03757 1.000 36.00868 64 LEU G C 1
ATOM 7587 O O . LEU G 1 25 ? -2.76245 -53.68878 26.83742 1.000 26.39501 64 LEU G O 1
ATOM 7592 N N . ASN G 1 26 ? -4.24688 -52.52958 28.06159 1.000 38.40906 65 ASN G N 1
ATOM 7593 C CA . ASN G 1 26 ? -4.49659 -53.61275 29.00112 1.000 32.62991 65 ASN G CA 1
ATOM 7594 C C . ASN G 1 26 ? -5.99083 -53.70830 29.26787 1.000 30.46303 65 ASN G C 1
ATOM 7595 O O . ASN G 1 26 ? -6.72022 -52.72041 29.15269 1.000 28.76252 65 ASN G O 1
ATOM 7600 N N . THR G 1 27 ? -6.43950 -54.90916 29.62585 1.000 28.91507 66 THR G N 1
ATOM 7601 C CA . THR G 1 27 ? -7.84553 -55.13600 29.92858 1.000 29.99851 66 THR G CA 1
ATOM 7602 C C . THR G 1 27 ? -7.97196 -56.35801 30.82762 1.000 32.01616 66 THR G C 1
ATOM 7603 O O . THR G 1 27 ? -7.17170 -57.29413 30.74485 1.000 28.96470 66 THR G O 1
ATOM 7607 N N . THR G 1 28 ? -8.97793 -56.32896 31.69925 1.000 28.45441 67 THR G N 1
ATOM 7608 C CA . THR G 1 28 ? -9.31135 -57.46960 32.53947 1.000 30.84565 67 THR G CA 1
ATOM 7609 C C . THR G 1 28 ? -10.44271 -58.31562 31.96429 1.000 35.56822 67 THR G C 1
ATOM 7610 O O . THR G 1 28 ? -10.94363 -59.21174 32.65229 1.000 38.63816 67 THR G O 1
ATOM 7614 N N . GLN G 1 29 ? -10.85927 -58.04795 30.72791 1.000 30.10934 68 GLN G N 1
ATOM 7615 C CA . GLN G 1 29 ? -11.81835 -58.91354 30.05557 1.000 28.90874 68 GLN G CA 1
ATOM 7616 C C . GLN G 1 29 ? -11.20524 -60.28196 29.79517 1.000 30.21094 68 GLN G C 1
ATOM 7617 O O . GLN G 1 29 ? -10.03336 -60.39556 29.42435 1.000 34.14347 68 GLN G O 1
ATOM 7623 N N . GLN G 1 30 ? -12.00055 -61.32685 30.00092 1.000 38.82064 69 GLN G N 1
ATOM 7624 C CA . GLN G 1 30 ? -11.54549 -62.67835 29.71790 1.000 39.41391 69 GLN G CA 1
ATOM 7625 C C . GLN G 1 30 ? -11.60582 -62.93751 28.21862 1.000 39.17872 69 GLN G C 1
ATOM 7626 O O . GLN G 1 30 ? -12.62988 -62.67878 27.57703 1.000 31.36574 69 GLN G O 1
ATOM 7632 N N . ASN G 1 31 ? -10.50844 -63.44899 27.66871 1.000 43.46101 70 ASN G N 1
ATOM 7633 C CA . ASN G 1 31 ? -10.39962 -63.76652 26.24961 1.000 40.25631 70 ASN G CA 1
ATOM 7634 C C . ASN G 1 31 ? -10.76764 -62.57425 25.35979 1.000 36.10367 70 ASN G C 1
ATOM 7635 O O . ASN G 1 31 ? -11.73895 -62.63619 24.60078 1.000 34.51928 70 ASN G O 1
ATOM 7640 N N . PRO G 1 32 ? -10.02112 -61.47469 25.43693 1.000 34.76134 71 PRO G N 1
ATOM 7641 C CA . PRO G 1 32 ? -10.36348 -60.29643 24.63763 1.000 31.27422 71 PRO G CA 1
ATOM 7642 C C . PRO G 1 32 ? -9.87172 -60.41833 23.20162 1.000 28.46046 71 PRO G C 1
ATOM 7643 O O . PRO G 1 32 ? -8.98010 -61.20342 22.87794 1.000 38.45300 71 PRO G O 1
ATOM 7647 N N . GLN G 1 33 ? -10.48004 -59.61455 22.33388 1.000 31.28594 72 GLN G N 1
ATOM 7648 C CA . GLN G 1 33 ? -10.05263 -59.55179 20.94613 1.000 35.69657 72 GLN G CA 1
ATOM 7649 C C . GLN G 1 33 ? -8.67462 -58.89739 20.84251 1.000 36.82433 72 GLN G C 1
ATOM 7650 O O . GLN G 1 33 ? -8.18125 -58.26344 21.77926 1.000 43.82112 72 GLN G O 1
ATOM 7656 N N . ALA G 1 34 ? -8.05535 -59.04862 19.67666 1.000 31.32524 73 ALA G N 1
ATOM 7657 C CA . ALA G 1 34 ? -6.72757 -58.51220 19.42373 1.000 24.96764 73 ALA G CA 1
ATOM 7658 C C . ALA G 1 34 ? -6.81976 -57.17500 18.69922 1.000 26.37301 73 ALA G C 1
ATOM 7659 O O . ALA G 1 34 ? -7.72756 -56.94391 17.89590 1.000 22.63905 73 ALA G O 1
ATOM 7661 N N . CYS G 1 35 ? -5.87080 -56.28833 19.01080 1.000 25.18476 74 CYS G N 1
ATOM 7662 C CA . CYS G 1 35 ? -5.74730 -54.98420 18.35538 1.000 29.38027 74 CYS G CA 1
ATOM 7663 C C . CYS G 1 35 ? -7.03111 -54.16575 18.49625 1.000 26.34158 74 CYS G C 1
ATOM 7664 O O . CYS G 1 35 ? -7.53865 -53.59020 17.53204 1.000 23.64169 74 CYS G O 1
ATOM 7667 N N . LYS G 1 36 ? -7.56208 -54.12445 19.71464 1.000 26.27290 75 LYS G N 1
ATOM 7668 C CA . LYS G 1 36 ? -8.77333 -53.36407 19.98737 1.000 22.53523 75 LYS G CA 1
ATOM 7669 C C . LYS G 1 36 ? -8.44729 -51.87627 20.03219 1.000 22.54713 75 LYS G C 1
ATOM 7670 O O . LYS G 1 36 ? -7.52786 -51.45656 20.74167 1.000 21.72957 75 LYS G O 1
ATOM 7676 N N . LYS G 1 37 ? -9.19539 -51.07918 19.27156 1.000 19.56768 76 LYS G N 1
ATOM 7677 C CA . LYS G 1 37 ? -8.95226 -49.64418 19.23828 1.000 18.71483 76 LYS G CA 1
ATOM 7678 C C . LYS G 1 37 ? -10.21877 -48.91551 18.81235 1.000 21.00205 76 LYS G C 1
ATOM 7679 O O . LYS G 1 37 ? -11.10801 -49.49053 18.17955 1.000 19.67462 76 LYS G O 1
ATOM 7685 N N . ASP G 1 38 ? -10.28564 -47.63586 19.18001 1.000 21.56215 77 ASP G N 1
ATOM 7686 C CA . ASP G 1 38 ? -11.35312 -46.73317 18.77058 1.000 18.87906 77 ASP G CA 1
ATOM 7687 C C . ASP G 1 38 ? -10.75806 -45.50344 18.10048 1.000 16.69067 77 ASP G C 1
ATOM 7688 O O . ASP G 1 38 ? -9.69994 -45.01599 18.50822 1.000 15.47021 77 ASP G O 1
ATOM 7693 N N . LYS G 1 39 ? -11.43684 -45.00282 17.07212 1.000 18.29165 78 LYS G N 1
ATOM 7694 C CA . LYS G 1 39 ? -11.11175 -43.71148 16.47784 1.000 20.71299 78 LYS G CA 1
ATOM 7695 C C . LYS G 1 39 ? -12.35173 -42.83132 16.47666 1.000 18.18004 78 LYS G C 1
ATOM 7696 O O . LYS G 1 39 ? -13.36991 -43.18629 15.87217 1.000 21.58129 78 LYS G O 1
ATOM 7702 N N . LYS G 1 40 ? -12.26620 -41.69868 17.16919 1.000 16.99767 79 LYS G N 1
ATOM 7703 C CA . LYS G 1 40 ? -13.34991 -40.72761 17.16309 1.000 18.78271 79 LYS G CA 1
ATOM 7704 C C . LYS G 1 40 ? -13.55336 -40.17084 15.76211 1.000 16.40763 79 LYS G C 1
ATOM 7705 O O . LYS G 1 40 ? -12.59385 -39.83737 15.06214 1.000 21.04613 79 LYS G O 1
ATOM 7711 N N . HIS G 1 41 ? -14.81155 -40.07641 15.34867 1.000 16.51137 80 HIS G N 1
ATOM 7712 C CA . HIS G 1 41 ? -15.15068 -39.42416 14.09166 1.000 19.96880 80 HIS G CA 1
ATOM 7713 C C . HIS G 1 41 ? -15.83113 -38.08046 14.29739 1.000 21.35150 80 HIS G C 1
ATOM 7714 O O . HIS G 1 41 ? -15.58530 -37.14528 13.53236 1.000 23.55888 80 HIS G O 1
ATOM 7721 N N . ASN G 1 42 ? -16.66861 -37.95763 15.32690 1.000 24.95335 81 ASN G N 1
ATOM 7722 C CA . ASN G 1 42 ? -17.33803 -36.70184 15.63545 1.000 24.22232 81 ASN G CA 1
ATOM 7723 C C . ASN G 1 42 ? -17.81107 -36.72192 17.07994 1.000 26.15144 81 ASN G C 1
ATOM 7724 O O . ASN G 1 42 ? -18.12965 -37.77875 17.63114 1.000 28.22448 81 ASN G O 1
ATOM 7729 N N . ILE G 1 43 ? -17.87064 -35.53395 17.67592 1.000 25.51492 82 ILE G N 1
ATOM 7730 C CA . ILE G 1 43 ? -18.33668 -35.35271 19.04399 1.000 22.48269 82 ILE G CA 1
ATOM 7731 C C . ILE G 1 43 ? -19.40355 -34.26919 19.03947 1.000 27.44354 82 ILE G C 1
ATOM 7732 O O . ILE G 1 43 ? -19.14401 -33.13923 18.60557 1.000 31.17227 82 ILE G O 1
ATOM 7737 N N . THR G 1 44 ? -20.59324 -34.61151 19.52005 1.000 25.79546 83 THR G N 1
ATOM 7738 C CA . THR G 1 44 ? -21.70874 -33.69049 19.67920 1.000 28.35971 83 THR G CA 1
ATOM 7739 C C . THR G 1 44 ? -22.03347 -33.54370 21.16402 1.000 32.00346 83 THR G C 1
ATOM 7740 O O . THR G 1 44 ? -21.34629 -34.09142 22.02882 1.000 30.03858 83 THR G O 1
ATOM 7744 N N . GLU G 1 45 ? -23.09686 -32.79140 21.45991 1.000 32.41967 84 GLU G N 1
ATOM 7745 C CA . GLU G 1 45 ? -23.52824 -32.63556 22.84379 1.000 34.26367 84 GLU G CA 1
ATOM 7746 C C . GLU G 1 45 ? -24.24247 -33.86495 23.38793 1.000 34.01675 84 GLU G C 1
ATOM 7747 O O . GLU G 1 45 ? -24.28410 -34.04587 24.60942 1.000 34.95414 84 GLU G O 1
ATOM 7753 N N . ASN G 1 46 ? -24.78982 -34.71559 22.52062 1.000 36.83149 85 ASN G N 1
ATOM 7754 C CA . ASN G 1 46 ? -25.51597 -35.89754 22.96650 1.000 35.06409 85 ASN G CA 1
ATOM 7755 C C . ASN G 1 46 ? -24.64589 -37.14242 23.03688 1.000 30.45237 85 ASN G C 1
ATOM 7756 O O . ASN G 1 46 ? -24.94879 -38.05116 23.81706 1.000 30.68765 85 ASN G O 1
ATOM 7761 N N . GLY G 1 47 ? -23.57635 -37.20501 22.25882 1.000 28.22213 86 GLY G N 1
ATOM 7762 C CA . GLY G 1 47 ? -22.72274 -38.37227 22.29320 1.000 26.28280 86 GLY G CA 1
ATOM 7763 C C . GLY G 1 47 ? -21.53406 -38.21581 21.37751 1.000 24.00402 86 GLY G C 1
ATOM 7764 O O . GLY G 1 47 ? -21.15486 -37.10240 21.01198 1.000 27.09361 86 GLY G O 1
ATOM 7765 N N . ILE G 1 48 ? -20.95025 -39.34985 21.00272 1.000 25.93122 87 ILE G N 1
ATOM 7766 C CA . ILE G 1 48 ? -19.72901 -39.36948 20.20713 1.000 33.73904 87 ILE G CA 1
ATOM 7767 C C . ILE G 1 48 ? -19.82614 -40.48154 19.17245 1.000 27.38374 87 ILE G C 1
ATOM 7768 O O . ILE G 1 48 ? -20.14728 -41.62644 19.50745 1.000 21.64226 87 ILE G O 1
ATOM 7773 N N . TYR G 1 49 ? -19.57410 -40.13656 17.91320 1.000 24.06338 88 TYR G N 1
ATOM 7774 C CA . TYR G 1 49 ? -19.51939 -41.10952 16.83334 1.000 18.44511 88 TYR G CA 1
ATOM 7775 C C . TYR G 1 49 ? -18.07655 -41.56031 16.65692 1.000 17.91715 88 TYR G C 1
ATOM 7776 O O . TYR G 1 49 ? -17.18072 -40.73262 16.46385 1.000 18.65651 88 TYR G O 1
ATOM 7785 N N . PHE G 1 50 ? -17.85432 -42.86932 16.71957 1.000 17.24121 89 PHE G N 1
ATOM 7786 C CA . PHE G 1 50 ? -16.50627 -43.40296 16.62738 1.000 22.08242 89 PHE G CA 1
ATOM 7787 C C . PHE G 1 50 ? -16.55108 -44.75151 15.92831 1.000 15.87277 89 PHE G C 1
ATOM 7788 O O . PHE G 1 50 ? -17.61585 -45.33902 15.72492 1.000 14.97755 89 PHE G O 1
ATOM 7796 N N . PHE G 1 51 ? -15.36908 -45.24608 15.57538 1.000 22.16708 90 PHE G N 1
ATOM 7797 C CA . PHE G 1 51 ? -15.22400 -46.52900 14.90124 1.000 21.89464 90 PHE G CA 1
ATOM 7798 C C . PHE G 1 51 ? -14.39313 -47.45191 15.77765 1.000 14.01863 90 PHE G C 1
ATOM 7799 O O . PHE G 1 51 ? -13.22942 -47.15742 16.07207 1.000 17.56550 90 PHE G O 1
ATOM 7807 N N . ARG G 1 52 ? -14.99030 -48.56706 16.18063 1.000 21.73937 91 ARG G N 1
ATOM 7808 C CA . ARG G 1 52 ? -14.34058 -49.54536 17.04102 1.000 23.20037 91 ARG G CA 1
ATOM 7809 C C . ARG G 1 52 ? -13.86682 -50.71676 16.19261 1.000 20.56892 91 ARG G C 1
ATOM 7810 O O . ARG G 1 52 ? -14.65913 -51.30554 15.44764 1.000 14.39352 91 ARG G O 1
ATOM 7818 N N . SER G 1 53 ? -12.57938 -51.04539 16.30653 1.000 24.99461 92 SER G N 1
ATOM 7819 C CA . SER G 1 53 ? -11.95545 -52.05226 15.47187 1.000 24.95765 92 SER G CA 1
ATOM 7820 C C . SER G 1 53 ? -11.28944 -53.10458 16.34194 1.000 26.38411 92 SER G C 1
ATOM 7821 O O . SER G 1 53 ? -10.99602 -52.88988 17.51305 1.000 23.22731 92 SER G O 1
ATOM 7824 N N . HIS G 1 54 ? -11.07242 -54.25976 15.73750 1.000 17.64194 93 HIS G N 1
ATOM 7825 C CA . HIS G 1 54 ? -10.28492 -55.31726 16.33200 1.000 26.09577 93 HIS G CA 1
ATOM 7826 C C . HIS G 1 54 ? -9.76686 -56.17873 15.19227 1.000 31.39728 93 HIS G C 1
ATOM 7827 O O . HIS G 1 54 ? -10.22634 -56.06971 14.05575 1.000 24.61898 93 HIS G O 1
ATOM 7834 N N . LYS G 1 55 ? -8.86081 -57.08964 15.52461 1.000 24.61288 94 LYS G N 1
ATOM 7835 C CA . LYS G 1 55 ? -8.26800 -57.96243 14.52949 1.000 23.80135 94 LYS G CA 1
ATOM 7836 C C . LYS G 1 55 ? -8.74191 -59.38965 14.77683 1.000 33.88526 94 LYS G C 1
ATOM 7837 O O . LYS G 1 55 ? -8.61221 -59.92392 15.88034 1.000 28.08798 94 LYS G O 1
ATOM 7843 N N . GLU G 1 56 ? -9.28655 -59.99859 13.74411 1.000 41.92494 95 GLU G N 1
ATOM 7844 C CA . GLU G 1 56 ? -9.78967 -61.35668 13.81600 1.000 42.50707 95 GLU G CA 1
ATOM 7845 C C . GLU G 1 56 ? -9.11973 -62.18307 12.72527 1.000 39.12612 95 GLU G C 1
ATOM 7846 O O . GLU G 1 56 ? -9.31028 -61.92486 11.53926 1.000 35.38138 95 GLU G O 1
ATOM 7852 N N . ASN G 1 57 ? -8.32056 -63.15278 13.13485 1.000 49.59722 96 ASN G N 1
ATOM 7853 C CA . ASN G 1 57 ? -7.60112 -64.06475 12.26706 1.000 43.22768 96 ASN G CA 1
ATOM 7854 C C . ASN G 1 57 ? -7.07394 -63.40176 11.01207 1.000 44.96989 96 ASN G C 1
ATOM 7855 O O . ASN G 1 57 ? -7.31653 -63.83113 9.88281 1.000 39.48036 96 ASN G O 1
ATOM 7860 N N . GLY G 1 58 ? -6.31153 -62.33884 11.25306 1.000 51.14585 97 GLY G N 1
ATOM 7861 C CA . GLY G 1 58 ? -5.61075 -61.57238 10.24653 1.000 49.62026 97 GLY G CA 1
ATOM 7862 C C . GLY G 1 58 ? -6.36730 -60.42906 9.62846 1.000 36.68966 97 GLY G C 1
ATOM 7863 O O . GLY G 1 58 ? -5.76503 -59.65099 8.88262 1.000 46.08113 97 GLY G O 1
ATOM 7864 N N . GLN G 1 59 ? -7.64770 -60.28120 9.92795 1.000 31.85820 98 GLN G N 1
ATOM 7865 C CA . GLN G 1 59 ? -8.46853 -59.25611 9.30685 1.000 35.91627 98 GLN G CA 1
ATOM 7866 C C . GLN G 1 59 ? -8.94990 -58.24711 10.33832 1.000 30.26260 98 GLN G C 1
ATOM 7867 O O . GLN G 1 59 ? -9.30914 -58.61006 11.45703 1.000 27.91786 98 GLN G O 1
ATOM 7873 N N . ILE G 1 60 ? -8.95328 -56.97923 9.94964 1.000 25.37707 99 ILE G N 1
ATOM 7874 C CA . ILE G 1 60 ? -9.42651 -55.89498 10.80241 1.000 24.77718 99 ILE G CA 1
ATOM 7875 C C . ILE G 1 60 ? -10.92093 -55.72966 10.57567 1.000 29.91860 99 ILE G C 1
ATOM 7876 O O . ILE G 1 60 ? -11.36062 -55.44284 9.45671 1.000 30.40085 99 ILE G O 1
ATOM 7881 N N . LYS G 1 61 ? -11.69521 -55.90923 11.64137 1.000 26.24260 100 LYS G N 1
ATOM 7882 C CA . LYS G 1 61 ? -13.13492 -55.69046 11.64747 1.000 21.87229 100 LYS G CA 1
ATOM 7883 C C . LYS G 1 61 ? -13.42956 -54.35922 12.32220 1.000 19.44843 100 LYS G C 1
ATOM 7884 O O . LYS G 1 61 ? -12.85724 -54.05613 13.37218 1.000 27.57421 100 LYS G O 1
ATOM 7890 N N . THR G 1 62 ? -14.30044 -53.56278 11.71492 1.000 17.02298 101 THR G N 1
ATOM 7891 C CA . THR G 1 62 ? -14.64924 -52.25406 12.24385 1.000 23.11483 101 THR G CA 1
ATOM 7892 C C . THR G 1 62 ? -16.16422 -52.11268 12.28670 1.000 20.27700 101 THR G C 1
ATOM 7893 O O . THR G 1 62 ? -16.87923 -52.63642 11.42808 1.000 17.75731 101 THR G O 1
ATOM 7897 N N . GLN G 1 63 ? -16.64737 -51.40381 13.30416 1.000 19.20004 102 GLN G N 1
ATOM 7898 C CA . GLN G 1 63 ? -18.05984 -51.08419 13.42165 1.000 19.16424 102 GLN G CA 1
ATOM 7899 C C . GLN G 1 63 ? -18.20503 -49.62427 13.82174 1.000 16.53140 102 GLN G C 1
ATOM 7900 O O . GLN G 1 63 ? -17.40845 -49.10080 14.60494 1.000 19.92622 102 GLN G O 1
ATOM 7906 N N . THR G 1 64 ? -19.21698 -48.97020 13.26408 1.000 17.18979 103 THR G N 1
ATOM 7907 C CA . THR G 1 64 ? -19.51317 -47.58037 13.57755 1.000 18.97882 103 THR G CA 1
ATOM 7908 C C . THR G 1 64 ? -20.44862 -47.54131 14.77792 1.000 20.98378 103 THR G C 1
ATOM 7909 O O . THR G 1 64 ? -21.54246 -48.11516 14.73674 1.000 18.99224 103 THR G O 1
ATOM 7913 N N . LEU G 1 65 ? -20.01852 -46.87706 15.84507 1.000 20.76085 104 LEU G N 1
ATOM 7914 C CA . LEU G 1 65 ? -20.79005 -46.81951 17.07344 1.000 17.93064 104 LEU G CA 1
ATOM 7915 C C . LEU G 1 65 ? -21.04224 -45.37272 17.47328 1.000 18.33002 104 LEU G C 1
ATOM 7916 O O . LEU G 1 65 ? -20.25437 -44.47424 17.16490 1.000 17.57833 104 LEU G O 1
ATOM 7921 N N . PHE G 1 66 ? -22.15939 -45.16049 18.16116 1.000 26.32039 105 PHE G N 1
ATOM 7922 C CA . PHE G 1 66 ? -22.50652 -43.87190 18.74797 1.000 25.25042 105 PHE G CA 1
ATOM 7923 C C . PHE G 1 66 ? -22.68284 -44.08458 20.24537 1.000 26.30623 105 PHE G C 1
ATOM 7924 O O . PHE G 1 66 ? -23.62954 -44.75435 20.67351 1.000 33.94339 105 PHE G O 1
ATOM 7932 N N . GLY G 1 67 ? -21.77200 -43.52624 21.03788 1.000 20.83349 106 GLY G N 1
ATOM 7933 C CA . GLY G 1 67 ? -21.90662 -43.58047 22.47949 1.000 21.85821 106 GLY G CA 1
ATOM 7934 C C . GLY G 1 67 ? -22.62570 -42.36311 23.01555 1.000 23.66053 106 GLY G C 1
ATOM 7935 O O . GLY G 1 67 ? -22.08011 -41.25756 22.99286 1.000 23.65084 106 GLY G O 1
ATOM 7936 N N . GLU G 1 68 ? -23.84324 -42.55471 23.51362 1.000 25.63872 107 GLU G N 1
ATOM 7937 C CA . GLU G 1 68 ? -24.67381 -41.45537 23.98243 1.000 27.83810 107 GLU G CA 1
ATOM 7938 C C . GLU G 1 68 ? -24.37552 -41.14776 25.44421 1.000 28.94025 107 GLU G C 1
ATOM 7939 O O . GLU G 1 68 ? -24.31761 -42.05649 26.27785 1.000 29.20843 107 GLU G O 1
ATOM 7945 N N . PHE G 1 69 ? -24.17945 -39.86538 25.74507 1.000 29.83977 108 PHE G N 1
ATOM 7946 C CA . PHE G 1 69 ? -23.93466 -39.44129 27.11691 1.000 32.42740 108 PHE G CA 1
ATOM 7947 C C . PHE G 1 69 ? -25.14893 -39.72048 27.99183 1.000 44.43381 108 PHE G C 1
ATOM 7948 O O . PHE G 1 69 ? -26.27205 -39.32456 27.66517 1.000 43.42011 108 PHE G O 1
ATOM 7956 N N . ILE G 1 70 ? -24.91804 -40.40589 29.10912 1.000 43.90683 109 ILE G N 1
ATOM 7957 C CA . ILE G 1 70 ? -25.96896 -40.73757 30.05990 1.000 38.30622 109 ILE G CA 1
ATOM 7958 C C . ILE G 1 70 ? -25.55380 -40.23664 31.43590 1.000 39.40164 109 ILE G C 1
ATOM 7959 O O . ILE G 1 70 ? -24.36867 -40.22749 31.78410 1.000 38.11167 109 ILE G O 1
ATOM 7964 N N . HIS G 1 71 ? -26.54292 -39.81215 32.22105 1.000 42.74196 110 HIS G N 1
ATOM 7965 C CA . HIS G 1 71 ? -26.30238 -39.28072 33.55493 1.000 49.44764 110 HIS G CA 1
ATOM 7966 C C . HIS G 1 71 ? -27.35650 -39.80883 34.51507 1.000 51.49318 110 HIS G C 1
ATOM 7967 O O . HIS G 1 71 ? -28.53898 -39.88714 34.16926 1.000 49.96955 110 HIS G O 1
ATOM 7974 N N . PHE G 1 72 ? -26.92264 -40.17117 35.71974 1.000 59.99108 111 PHE G N 1
ATOM 7975 C CA . PHE G 1 72 ? -27.82444 -40.69705 36.73435 1.000 53.26366 111 PHE G CA 1
ATOM 7976 C C . PHE G 1 72 ? -28.44862 -39.60341 37.58267 1.000 57.26442 111 PHE G C 1
ATOM 7977 O O . PHE G 1 72 ? -29.24058 -39.90885 38.48000 1.000 60.69304 111 PHE G O 1
ATOM 7985 N N . SER G 1 73 ? -28.11616 -38.34409 37.31674 1.000 57.18841 112 SER G N 1
ATOM 7986 C CA . SER G 1 73 ? -28.75499 -37.22071 37.97886 1.000 62.59912 112 SER G CA 1
ATOM 7987 C C . SER G 1 73 ? -28.75609 -36.03382 37.02695 1.000 60.37171 112 SER G C 1
ATOM 7988 O O . SER G 1 73 ? -28.22264 -36.09820 35.91599 1.000 59.68019 112 SER G O 1
ATOM 7991 N N . GLU G 1 74 ? -29.36217 -34.94079 37.47696 1.000 66.39117 113 GLU G N 1
ATOM 7992 C CA . GLU G 1 74 ? -29.35737 -33.68999 36.73522 1.000 70.77009 113 GLU G CA 1
ATOM 7993 C C . GLU G 1 74 ? -28.21627 -32.76367 37.13310 1.000 65.87392 113 GLU G C 1
ATOM 7994 O O . GLU G 1 74 ? -27.96744 -31.77980 36.42895 1.000 63.66382 113 GLU G O 1
ATOM 8000 N N . GLU G 1 75 ? -27.51235 -33.05448 38.22761 1.000 66.53823 114 GLU G N 1
ATOM 8001 C CA . GLU G 1 75 ? -26.39817 -32.22192 38.65828 1.000 65.27232 114 GLU G CA 1
ATOM 8002 C C . GLU G 1 75 ? -25.07678 -32.61768 38.01495 1.000 60.84225 114 GLU G C 1
ATOM 8003 O O . GLU G 1 75 ? -24.08718 -31.89583 38.17540 1.000 68.64451 114 GLU G O 1
ATOM 8009 N N . GLU G 1 76 ? -25.02793 -33.75081 37.32356 1.000 59.89283 115 GLU G N 1
ATOM 8010 C CA . GLU G 1 76 ? -23.84524 -34.16419 36.58265 1.000 54.12006 115 GLU G CA 1
ATOM 8011 C C . GLU G 1 76 ? -23.86678 -33.54575 35.18994 1.000 56.90084 115 GLU G C 1
ATOM 8012 O O . GLU G 1 76 ? -24.86856 -33.65718 34.47557 1.000 53.62550 115 GLU G O 1
ATOM 8018 N N . LYS G 1 77 ? -22.76475 -32.90107 34.79861 1.000 52.56446 116 LYS G N 1
ATOM 8019 C CA . LYS G 1 77 ? -22.59123 -32.51451 33.40495 1.000 57.79384 116 LYS G CA 1
ATOM 8020 C C . LYS G 1 77 ? -21.21511 -32.83751 32.84652 1.000 66.76435 116 LYS G C 1
ATOM 8021 O O . LYS G 1 77 ? -20.95476 -32.52137 31.67976 1.000 72.85275 116 LYS G O 1
ATOM 8027 N N . VAL G 1 78 ? -20.32647 -33.44307 33.63082 1.000 58.95007 117 VAL G N 1
ATOM 8028 C CA . VAL G 1 78 ? -19.13961 -34.04203 33.03764 1.000 42.32579 117 VAL G CA 1
ATOM 8029 C C . VAL G 1 78 ? -19.58180 -35.30111 32.30607 1.000 43.73887 117 VAL G C 1
ATOM 8030 O O . VAL G 1 78 ? -20.18860 -36.20125 32.89869 1.000 51.85727 117 VAL G O 1
ATOM 8034 N N . ASN G 1 79 ? -19.27855 -35.36959 31.01163 1.000 40.59897 118 ASN G N 1
ATOM 8035 C CA . ASN G 1 79 ? -19.64159 -36.51794 30.18346 1.000 33.01912 118 ASN G CA 1
ATOM 8036 C C . ASN G 1 79 ? -18.59493 -37.60964 30.37130 1.000 31.12472 118 ASN G C 1
ATOM 8037 O O . ASN G 1 79 ? -17.63579 -37.74485 29.60919 1.000 29.01812 118 ASN G O 1
ATOM 8042 N N . ASN G 1 80 ? -18.78023 -38.38856 31.43399 1.000 32.38875 119 ASN G N 1
ATOM 8043 C CA . ASN G 1 80 ? -17.85858 -39.45426 31.79555 1.000 36.57521 119 ASN G CA 1
ATOM 8044 C C . ASN G 1 80 ? -18.40910 -40.84663 31.52098 1.000 30.03119 119 ASN G C 1
ATOM 8045 O O . ASN G 1 80 ? -17.73113 -41.83188 31.82379 1.000 34.95858 119 ASN G O 1
ATOM 8050 N N . ARG G 1 81 ? -19.60816 -40.96009 30.95510 1.000 27.38274 120 ARG G N 1
ATOM 8051 C CA . ARG G 1 81 ? -20.24050 -42.25750 30.76871 1.000 30.04949 120 ARG G CA 1
ATOM 8052 C C . ARG G 1 81 ? -21.09002 -42.23785 29.50760 1.000 26.20109 120 ARG G C 1
ATOM 8053 O O . ARG G 1 81 ? -21.83225 -41.28301 29.26372 1.000 29.42799 120 ARG G O 1
ATOM 8061 N N . ILE G 1 82 ? -20.97583 -43.29874 28.71199 1.000 27.58221 121 ILE G N 1
ATOM 8062 C CA . ILE G 1 82 ? -21.71134 -43.41983 27.46148 1.000 32.85969 121 ILE G CA 1
ATOM 8063 C C . ILE G 1 82 ? -22.44216 -44.75509 27.41828 1.000 30.80556 121 ILE G C 1
ATOM 8064 O O . ILE G 1 82 ? -21.97614 -45.76610 27.95461 1.000 23.41671 121 ILE G O 1
ATOM 8069 N N . SER G 1 83 ? -23.60615 -44.74315 26.77825 1.000 24.36238 122 SER G N 1
ATOM 8070 C CA . SER G 1 83 ? -24.34808 -45.95001 26.45370 1.000 24.48157 122 SER G CA 1
ATOM 8071 C C . SER G 1 83 ? -24.09449 -46.32441 24.99951 1.000 24.81379 122 SER G C 1
ATOM 8072 O O . SER G 1 83 ? -24.08888 -45.46056 24.11795 1.000 24.36382 122 SER G O 1
ATOM 8075 N N . ILE G 1 84 ? -23.88391 -47.61544 24.75341 1.000 26.01393 123 ILE G N 1
ATOM 8076 C CA . ILE G 1 84 ? -23.53316 -48.12521 23.43282 1.000 24.08093 123 ILE G CA 1
ATOM 8077 C C . ILE G 1 84 ? -24.56911 -49.16075 23.02590 1.000 27.81310 123 ILE G C 1
ATOM 8078 O O . ILE G 1 84 ? -24.91001 -50.04784 23.81686 1.000 27.97336 123 ILE G O 1
ATOM 8083 N N . SER G 1 85 ? -25.05192 -49.05864 21.79022 1.000 38.85229 124 SER G N 1
ATOM 8084 C CA . SER G 1 85 ? -26.06941 -49.95535 21.26229 1.000 33.84794 124 SER G CA 1
ATOM 8085 C C . SER G 1 85 ? -25.50354 -50.80611 20.13299 1.000 46.00660 124 SER G C 1
ATOM 8086 O O . SER G 1 85 ? -24.68261 -50.33503 19.33894 1.000 60.40607 124 SER G O 1
ATOM 8089 N N . ASP G 1 86 ? -25.95266 -52.06254 20.07255 1.000 44.44397 125 ASP G N 1
ATOM 8090 C CA . ASP G 1 86 ? -25.60262 -52.99984 19.00185 1.000 46.62555 125 ASP G CA 1
ATOM 8091 C C . ASP G 1 86 ? -24.09347 -53.21289 18.89618 1.000 51.13056 125 ASP G C 1
ATOM 8092 O O . ASP G 1 86 ? -23.56046 -53.44321 17.80664 1.000 50.97738 125 ASP G O 1
ATOM 8097 N N . GLU G 1 87 ? -23.39383 -53.14688 20.02574 1.000 50.60774 126 GLU G N 1
ATOM 8098 C CA . GLU G 1 87 ? -21.96248 -53.41323 20.05085 1.000 37.13732 126 GLU G CA 1
ATOM 8099 C C . GLU G 1 87 ? -21.72238 -54.91825 20.00087 1.000 46.51390 126 GLU G C 1
ATOM 8100 O O . GLU G 1 87 ? -22.38482 -55.68382 20.70897 1.000 47.93491 126 GLU G O 1
ATOM 8106 N N . SER G 1 88 ? -20.76892 -55.34023 19.16362 1.000 47.29595 127 SER G N 1
ATOM 8107 C CA . SER G 1 88 ? -20.61619 -56.76177 18.86009 1.000 32.76549 127 SER G CA 1
ATOM 8108 C C . SER G 1 88 ? -20.19881 -57.57047 20.08200 1.000 36.86695 127 SER G C 1
ATOM 8109 O O . SER G 1 88 ? -20.51398 -58.76304 20.16758 1.000 50.67533 127 SER G O 1
ATOM 8112 N N . SER G 1 89 ? -19.49229 -56.95562 21.02745 1.000 37.09654 128 SER G N 1
ATOM 8113 C CA . SER G 1 89 ? -19.05721 -57.64620 22.23343 1.000 41.19106 128 SER G CA 1
ATOM 8114 C C . SER G 1 89 ? -20.07361 -57.55230 23.36776 1.000 39.40139 128 SER G C 1
ATOM 8115 O O . SER G 1 89 ? -19.75800 -57.93477 24.49941 1.000 35.67980 128 SER G O 1
ATOM 8118 N N . GLY G 1 90 ? -21.28271 -57.06525 23.09191 1.000 33.11452 129 GLY G N 1
ATOM 8119 C CA . GLY G 1 90 ? -22.29002 -56.93163 24.12527 1.000 29.79393 129 GLY G CA 1
ATOM 8120 C C . GLY G 1 90 ? -22.06539 -55.81075 25.11231 1.000 24.97625 129 GLY G C 1
ATOM 8121 O O . GLY G 1 90 ? -22.73183 -55.77841 26.15076 1.000 25.22997 129 GLY G O 1
ATOM 8122 N N . VAL G 1 91 ? -21.13212 -54.90267 24.83118 1.000 29.63647 130 VAL G N 1
ATOM 8123 C CA . VAL G 1 91 ? -20.89375 -53.75449 25.69789 1.000 29.66416 130 VAL G CA 1
ATOM 8124 C C . VAL G 1 91 ? -22.06350 -52.78530 25.60341 1.000 24.15902 130 VAL G C 1
ATOM 8125 O O . VAL G 1 91 ? -22.45024 -52.36011 24.50728 1.000 29.99269 130 VAL G O 1
ATOM 8129 N N . HIS G 1 92 ? -22.64911 -52.44368 26.75371 1.000 22.86008 131 HIS G N 1
ATOM 8130 C CA . HIS G 1 92 ? -23.75281 -51.49622 26.78304 1.000 23.50275 131 HIS G CA 1
ATOM 8131 C C . HIS G 1 92 ? -23.42820 -50.18392 27.48329 1.000 23.08342 131 HIS G C 1
ATOM 8132 O O . HIS G 1 92 ? -24.13085 -49.19554 27.25271 1.000 26.48840 131 HIS G O 1
ATOM 8139 N N . ALA G 1 93 ? -22.39116 -50.13922 28.31706 1.000 23.73580 132 ALA G N 1
ATOM 8140 C CA . ALA G 1 93 ? -22.03448 -48.90746 29.00477 1.000 22.55777 132 ALA G CA 1
ATOM 8141 C C . ALA G 1 93 ? -20.53104 -48.86445 29.23453 1.000 24.62080 132 ALA G C 1
ATOM 8142 O O . ALA G 1 93 ? -19.89426 -49.89593 29.46213 1.000 26.27990 132 ALA G O 1
ATOM 8144 N N . GLU G 1 94 ? -19.97150 -47.65570 29.17452 1.000 26.43272 133 GLU G N 1
ATOM 8145 C CA . GLU G 1 94 ? -18.56535 -47.42105 29.47659 1.000 28.44011 133 GLU G CA 1
ATOM 8146 C C . GLU G 1 94 ? -18.42459 -46.12831 30.26636 1.000 31.90081 133 GLU G C 1
ATOM 8147 O O . GLU G 1 94 ? -19.08096 -45.12954 29.95726 1.000 26.04649 133 GLU G O 1
ATOM 8153 N N . HIS G 1 95 ? -17.57299 -46.15606 31.29131 1.000 32.96627 134 HIS G N 1
ATOM 8154 C CA . HIS G 1 95 ? -17.39189 -45.02625 32.19636 1.000 28.53856 134 HIS G CA 1
ATOM 8155 C C . HIS G 1 95 ? -15.90575 -44.76532 32.39450 1.000 27.74063 134 HIS G C 1
ATOM 8156 O O . HIS G 1 95 ? -15.18139 -45.63596 32.88904 1.000 30.39774 134 HIS G O 1
ATOM 8163 N N . LEU G 1 96 ? -15.45501 -43.57441 32.00148 1.000 24.58525 135 LEU G N 1
ATOM 8164 C CA . LEU G 1 96 ? -14.07092 -43.15409 32.20158 1.000 25.14389 135 LEU G CA 1
ATOM 8165 C C . LEU G 1 96 ? -13.92998 -42.58044 33.60537 1.000 31.49927 135 LEU G C 1
ATOM 8166 O O . LEU G 1 96 ? -14.48317 -41.51687 33.90575 1.000 35.65320 135 LEU G O 1
ATOM 8171 N N . TYR G 1 97 ? -13.18256 -43.26856 34.46700 1.000 34.33619 136 TYR G N 1
ATOM 8172 C CA . TYR G 1 97 ? -13.02233 -42.83124 35.84578 1.000 34.92364 136 TYR G CA 1
ATOM 8173 C C . TYR G 1 97 ? -11.62498 -42.31664 36.16575 1.000 33.58328 136 TYR G C 1
ATOM 8174 O O . TYR G 1 97 ? -11.37976 -41.91488 37.30751 1.000 36.68809 136 TYR G O 1
ATOM 8183 N N . TYR G 1 98 ? -10.70616 -42.31628 35.20293 1.000 34.76837 137 TYR G N 1
ATOM 8184 C CA . TYR G 1 98 ? -9.42333 -41.65171 35.38972 1.000 39.03921 137 TYR G CA 1
ATOM 8185 C C . TYR G 1 98 ? -8.78475 -41.40976 34.03059 1.000 36.23011 137 TYR G C 1
ATOM 8186 O O . TYR G 1 98 ? -8.93284 -42.21426 33.10685 1.000 29.18074 137 TYR G O 1
ATOM 8195 N N . SER G 1 99 ? -8.06622 -40.29416 33.92779 1.000 32.96729 138 SER G N 1
ATOM 8196 C CA . SER G 1 99 ? -7.30107 -39.97244 32.73343 1.000 31.80974 138 SER G CA 1
ATOM 8197 C C . SER G 1 99 ? -6.19173 -39.00593 33.11373 1.000 37.05812 138 SER G C 1
ATOM 8198 O O . SER G 1 99 ? -6.35524 -38.18112 34.01661 1.000 44.02980 138 SER G O 1
ATOM 8201 N N . SER G 1 100 ? -5.05943 -39.12570 32.42550 1.000 37.97551 139 SER G N 1
ATOM 8202 C CA . SER G 1 100 ? -3.95950 -38.20249 32.64648 1.000 37.05280 139 SER G CA 1
ATOM 8203 C C . SER G 1 100 ? -4.35761 -36.79381 32.21360 1.000 38.70652 139 SER G C 1
ATOM 8204 O O . SER G 1 100 ? -5.30018 -36.59369 31.44168 1.000 44.00662 139 SER G O 1
ATOM 8207 N N . GLU G 1 101 ? -3.61923 -35.80487 32.72497 1.000 40.87110 140 GLU G N 1
ATOM 8208 C CA . GLU G 1 101 ? -3.97130 -34.41559 32.45226 1.000 42.82440 140 GLU G CA 1
ATOM 8209 C C . GLU G 1 101 ? -3.85660 -34.08756 30.97020 1.000 41.98219 140 GLU G C 1
ATOM 8210 O O . GLU G 1 101 ? -4.63495 -33.27780 30.45237 1.000 40.48932 140 GLU G O 1
ATOM 8216 N N . ASP G 1 102 ? -2.90939 -34.70837 30.27003 1.000 39.68064 141 ASP G N 1
ATOM 8217 C CA . ASP G 1 102 ? -2.79735 -34.52006 28.83057 1.000 38.40472 141 ASP G CA 1
ATOM 8218 C C . ASP G 1 102 ? -3.74572 -35.41992 28.05095 1.000 39.41678 141 ASP G C 1
ATOM 8219 O O . ASP G 1 102 ? -3.68416 -35.43416 26.81691 1.000 42.17687 141 ASP G O 1
ATOM 8224 N N . LYS G 1 103 ? -4.59668 -36.17902 28.74479 1.000 35.67894 142 LYS G N 1
ATOM 8225 C CA . LYS G 1 103 ? -5.65310 -36.99106 28.14512 1.000 33.74584 142 LYS G CA 1
ATOM 8226 C C . LYS G 1 103 ? -5.10328 -38.09973 27.25536 1.000 34.98271 142 LYS G C 1
ATOM 8227 O O . LYS G 1 103 ? -5.81904 -38.61826 26.39311 1.000 36.61065 142 LYS G O 1
ATOM 8233 N N . LYS G 1 104 ? -3.84090 -38.47726 27.44540 1.000 30.57489 143 LYS G N 1
ATOM 8234 C CA . LYS G 1 104 ? -3.20714 -39.48423 26.60665 1.000 29.81816 143 LYS G CA 1
ATOM 8235 C C . LYS G 1 104 ? -3.37986 -40.90535 27.12879 1.000 36.33088 143 LYS G C 1
ATOM 8236 O O . LYS G 1 104 ? -3.04163 -41.85534 26.41440 1.000 30.69580 143 LYS G O 1
ATOM 8242 N N . CYS G 1 105 ? -3.88438 -41.07737 28.34713 1.000 33.51720 144 CYS G N 1
ATOM 8243 C CA . CYS G 1 105 ? -4.21306 -42.39532 28.86760 1.000 35.64772 144 CYS G CA 1
ATOM 8244 C C . CYS G 1 105 ? -5.45479 -42.28928 29.73565 1.000 37.16803 144 CYS G C 1
ATOM 8245 O O . CYS G 1 105 ? -5.73520 -41.23763 30.31552 1.000 33.10680 144 CYS G O 1
ATOM 8248 N N . GLY G 1 106 ? -6.20703 -43.38374 29.80371 1.000 30.75067 145 GLY G N 1
ATOM 8249 C CA . GLY G 1 106 ? -7.42950 -43.39690 30.58170 1.000 25.98663 145 GLY G CA 1
ATOM 8250 C C . GLY G 1 106 ? -7.79042 -44.79319 31.03781 1.000 29.71041 145 GLY G C 1
ATOM 8251 O O . GLY G 1 106 ? -7.37579 -45.79731 30.44863 1.000 25.03760 145 GLY G O 1
ATOM 8252 N N . LEU G 1 107 ? -8.58788 -44.83903 32.10097 1.000 34.59877 146 LEU G N 1
ATOM 8253 C CA . LEU G 1 107 ? -9.11211 -46.07806 32.65948 1.000 26.44637 146 LEU G CA 1
ATOM 8254 C C . LEU G 1 107 ? -10.62287 -46.06468 32.48146 1.000 26.11980 146 LEU G C 1
ATOM 8255 O O . LEU G 1 107 ? -11.29330 -45.12578 32.92456 1.000 31.38447 146 LEU G O 1
ATOM 8260 N N . VAL G 1 108 ? -11.15401 -47.09460 31.82843 1.000 26.83772 147 VAL G N 1
ATOM 8261 C CA . VAL G 1 108 ? -12.56621 -47.16579 31.47243 1.000 28.36200 147 VAL G CA 1
ATOM 8262 C C . VAL G 1 108 ? -13.17146 -48.41395 32.09599 1.000 28.59783 147 VAL G C 1
ATOM 8263 O O . VAL G 1 108 ? -12.66733 -49.52368 31.88863 1.000 31.02007 147 VAL G O 1
ATOM 8267 N N . GLN G 1 109 ? -14.24556 -48.23222 32.86031 1.000 27.73822 148 GLN G N 1
ATOM 8268 C CA . GLN G 1 109 ? -15.02217 -49.35233 33.37555 1.000 30.24939 148 GLN G CA 1
ATOM 8269 C C . GLN G 1 109 ? -16.08664 -49.71890 32.34915 1.000 30.56191 148 GLN G C 1
ATOM 8270 O O . GLN G 1 109 ? -16.89071 -48.86905 31.94910 1.000 31.49363 148 GLN G O 1
ATOM 8276 N N . VAL G 1 110 ? -16.08834 -50.97834 31.92525 1.000 30.99374 149 VAL G N 1
ATOM 8277 C CA . VAL G 1 110 ? -16.93805 -51.45541 30.84164 1.000 22.51708 149 VAL G CA 1
ATOM 8278 C C . VAL G 1 110 ? -17.94647 -52.44638 31.40772 1.000 31.54375 149 VAL G C 1
ATOM 8279 O O . VAL G 1 110 ? -17.56785 -53.39096 32.11097 1.000 34.13134 149 VAL G O 1
ATOM 8283 N N . PHE G 1 111 ? -19.22588 -52.23200 31.10487 1.000 33.32956 150 PHE G N 1
ATOM 8284 C CA . PHE G 1 111 ? -20.29426 -53.15093 31.48234 1.000 33.60882 150 PHE G CA 1
ATOM 8285 C C . PHE G 1 111 ? -20.79624 -53.83779 30.21915 1.000 28.36779 150 PHE G C 1
ATOM 8286 O O . PHE G 1 111 ? -21.25723 -53.16717 29.28932 1.000 23.28286 150 PHE G O 1
ATOM 8294 N N . ALA G 1 112 ? -20.70652 -55.16902 30.18721 1.000 33.47305 151 ALA G N 1
ATOM 8295 C CA . ALA G 1 112 ? -21.14048 -55.93316 29.02244 1.000 25.14052 151 ALA G CA 1
ATOM 8296 C C . ALA G 1 112 ? -22.25539 -56.91980 29.34862 1.000 27.96653 151 ALA G C 1
ATOM 8297 O O . ALA G 1 112 ? -22.96906 -56.76223 30.34434 1.000 36.80018 151 ALA G O 1
ATOM 8299 N N . LYS G 1 113 ? -22.40228 -57.94225 28.50644 1.000 35.22355 152 LYS G N 1
ATOM 8300 C CA . LYS G 1 113 ? -23.38616 -58.99386 28.70840 1.000 29.96792 152 LYS G CA 1
ATOM 8301 C C . LYS G 1 113 ? -22.97414 -59.91045 29.85545 1.000 32.03621 152 LYS G C 1
ATOM 8302 O O . LYS G 1 113 ? -21.84855 -59.86175 30.35756 1.000 36.96882 152 LYS G O 1
ATOM 8308 N N . ASP G 1 114 ? -23.91110 -60.77428 30.25163 1.000 33.78880 156 ASP G N 1
ATOM 8309 C CA . ASP G 1 114 ? -23.64377 -61.85339 31.20339 1.000 36.08038 156 ASP G CA 1
ATOM 8310 C C . ASP G 1 114 ? -23.04795 -61.31952 32.50309 1.000 38.39632 156 ASP G C 1
ATOM 8311 O O . ASP G 1 114 ? -22.19282 -61.95339 33.12605 1.000 37.29231 156 ASP G O 1
ATOM 8316 N N . GLN G 1 115 ? -23.50341 -60.13204 32.90787 1.000 40.78024 157 GLN G N 1
ATOM 8317 C CA . GLN G 1 115 ? -23.07235 -59.50108 34.15616 1.000 37.14563 157 GLN G CA 1
ATOM 8318 C C . GLN G 1 115 ? -21.55514 -59.34113 34.19777 1.000 35.08329 157 GLN G C 1
ATOM 8319 O O . GLN G 1 115 ? -20.91320 -59.59058 35.21968 1.000 43.90933 157 GLN G O 1
ATOM 8325 N N . ASN G 1 116 ? -20.97327 -58.92726 33.07691 1.000 40.82384 158 ASN G N 1
ATOM 8326 C CA . ASN G 1 116 ? -19.53010 -58.77656 32.96745 1.000 38.01984 158 ASN G CA 1
ATOM 8327 C C . ASN G 1 116 ? -19.15132 -57.31683 33.16517 1.000 34.66768 158 ASN G C 1
ATOM 8328 O O . ASN G 1 116 ? -19.69983 -56.43079 32.50159 1.000 36.68867 158 ASN G O 1
ATOM 8333 N N . VAL G 1 117 ? -18.22311 -57.07250 34.08527 1.000 37.73714 159 VAL G N 1
ATOM 8334 C CA . VAL G 1 117 ? -17.67217 -55.74648 34.32809 1.000 36.53206 159 VAL G CA 1
ATOM 8335 C C . VAL G 1 117 ? -16.15700 -55.87120 34.35830 1.000 34.58110 159 VAL G C 1
ATOM 8336 O O . VAL G 1 117 ? -15.61729 -56.70394 35.09490 1.000 42.49010 159 VAL G O 1
ATOM 8340 N N . TRP G 1 118 ? -15.46949 -55.04963 33.56788 1.000 35.11980 160 TRP G N 1
ATOM 8341 C CA . TRP G 1 118 ? -14.01562 -55.06978 33.55667 1.000 31.42507 160 TRP G CA 1
ATOM 8342 C C . TRP G 1 118 ? -13.50801 -53.64678 33.36475 1.000 32.86274 160 TRP G C 1
ATOM 8343 O O . TRP G 1 118 ? -14.28563 -52.69414 33.24833 1.000 27.46355 160 TRP G O 1
ATOM 8354 N N . THR G 1 119 ? -12.18539 -53.51122 33.32239 1.000 31.62795 161 THR G N 1
ATOM 8355 C CA . THR G 1 119 ? -11.52121 -52.22676 33.16967 1.000 28.22167 161 THR G CA 1
ATOM 8356 C C . THR G 1 119 ? -10.52184 -52.31788 32.02726 1.000 27.65195 161 THR G C 1
ATOM 8357 O O . THR G 1 119 ? -9.79678 -53.30934 31.90162 1.000 26.90386 161 THR G O 1
ATOM 8361 N N . GLU G 1 120 ? -10.49463 -51.28400 31.19184 1.000 26.51192 162 GLU G N 1
ATOM 8362 C CA . GLU G 1 120 ? -9.55495 -51.18951 30.08650 1.000 24.70104 162 GLU G CA 1
ATOM 8363 C C . GLU G 1 120 ? -8.63805 -50.00047 30.32717 1.000 26.88439 162 GLU G C 1
ATOM 8364 O O . GLU G 1 120 ? -9.10735 -48.90785 30.66498 1.000 26.10811 162 GLU G O 1
ATOM 8370 N N . LEU G 1 121 ? -7.33564 -50.21880 30.16454 1.000 25.33743 163 LEU G N 1
ATOM 8371 C CA . LEU G 1 121 ? -6.34964 -49.14521 30.16039 1.000 25.99663 163 LEU G CA 1
ATOM 8372 C C . LEU G 1 121 ? -6.10196 -48.75959 28.70804 1.000 24.86418 163 LEU G C 1
ATOM 8373 O O . LEU G 1 121 ? -5.51674 -49.53327 27.94360 1.000 28.29912 163 LEU G O 1
ATOM 8378 N N . ARG G 1 122 ? -6.56195 -47.57314 28.32805 1.000 26.58695 164 ARG G N 1
ATOM 8379 C CA . ARG G 1 122 ? -6.47625 -47.10177 26.95661 1.000 26.73878 164 ARG G CA 1
ATOM 8380 C C . ARG G 1 122 ? -5.47070 -45.96451 26.85540 1.000 26.25783 164 ARG G C 1
ATOM 8381 O O . ARG G 1 122 ? -5.28333 -45.19124 27.79867 1.000 29.29824 164 ARG G O 1
ATOM 8389 N N . VAL G 1 123 ? -4.82488 -45.87037 25.69541 1.000 28.73867 165 VAL G N 1
ATOM 8390 C CA . VAL G 1 123 ? -3.78672 -44.87771 25.45392 1.000 32.41622 165 VAL G CA 1
ATOM 8391 C C . VAL G 1 123 ? -3.94436 -44.33239 24.04087 1.000 35.55822 165 VAL G C 1
ATOM 8392 O O . VAL G 1 123 ? -4.32737 -45.05379 23.11385 1.000 31.91374 165 VAL G O 1
ATOM 8396 N N . ARG G 1 124 ? -3.64101 -43.04527 23.88144 1.000 30.18405 166 ARG G N 1
ATOM 8397 C CA . ARG G 1 124 ? -3.60961 -42.43290 22.56244 1.000 26.70155 166 ARG G CA 1
ATOM 8398 C C . ARG G 1 124 ? -2.36364 -42.86077 21.80172 1.000 28.67151 166 ARG G C 1
ATOM 8399 O O . ARG G 1 124 ? -1.25960 -42.88625 22.35277 1.000 38.29968 166 ARG G O 1
ATOM 8407 N N . GLY G 1 125 ? -2.54395 -43.18255 20.52441 1.000 25.40698 167 GLY G N 1
ATOM 8408 C CA . GLY G 1 125 ? -1.42994 -43.56548 19.68126 1.000 23.83001 167 GLY G CA 1
ATOM 8409 C C . GLY G 1 125 ? -0.82223 -44.91378 19.99723 1.000 32.34821 167 GLY G C 1
ATOM 8410 O O . GLY G 1 125 ? -1.17916 -45.55499 20.99134 1.000 30.95151 167 GLY G O 1
ATOM 8411 N N . HIS G 1 126 ? 0.10073 -45.34998 19.15047 1.000 28.68855 168 HIS G N 1
ATOM 8412 C CA . HIS G 1 126 ? 0.78575 -46.61263 19.36539 1.000 19.65312 168 HIS G CA 1
ATOM 8413 C C . HIS G 1 126 ? 1.61323 -46.53174 20.64092 1.000 22.91049 168 HIS G C 1
ATOM 8414 O O . HIS G 1 126 ? 2.48326 -45.65402 20.75403 1.000 32.09647 168 HIS G O 1
ATOM 8421 N N . PRO G 1 127 ? 1.35707 -47.38767 21.62492 1.000 20.66905 169 PRO G N 1
ATOM 8422 C CA . PRO G 1 127 ? 2.15303 -47.36844 22.85565 1.000 26.19478 169 PRO G CA 1
ATOM 8423 C C . PRO G 1 127 ? 3.62483 -47.63617 22.58414 1.000 32.87700 169 PRO G C 1
ATOM 8424 O O . PRO G 1 127 ? 3.98745 -48.37990 21.66988 1.000 29.81059 169 PRO G O 1
ATOM 8428 N N . ASN G 1 128 ? 4.47518 -47.01258 23.39256 1.000 34.82196 170 ASN G N 1
ATOM 8429 C CA . ASN G 1 128 ? 5.91090 -47.23104 23.33421 1.000 37.68219 170 ASN G CA 1
ATOM 8430 C C . ASN G 1 128 ? 6.33941 -47.97861 24.58842 1.000 39.30156 170 ASN G C 1
ATOM 8431 O O . ASN G 1 128 ? 5.61710 -48.02485 25.58765 1.000 47.73496 170 ASN G O 1
ATOM 8436 N N . TYR G 1 129 ? 7.53165 -48.55891 24.53398 1.000 31.78837 171 TYR G N 1
ATOM 8437 C CA . TYR G 1 129 ? 8.00906 -49.37198 25.64107 1.000 38.35817 171 TYR G CA 1
ATOM 8438 C C . TYR G 1 129 ? 8.54289 -48.49160 26.76198 1.000 41.57559 171 TYR G C 1
ATOM 8439 O O . TYR G 1 129 ? 9.28970 -47.53816 26.51731 1.000 41.32349 171 TYR G O 1
ATOM 8448 N N . GLY G 1 130 ? 8.15281 -48.81598 27.99439 1.000 39.34801 172 GLY G N 1
ATOM 8449 C CA . GLY G 1 130 ? 8.63677 -48.13022 29.17132 1.000 37.27125 172 GLY G CA 1
ATOM 8450 C C . GLY G 1 130 ? 8.11386 -46.73047 29.39066 1.000 42.97900 172 GLY G C 1
ATOM 8451 O O . GLY G 1 130 ? 8.38738 -46.14964 30.44776 1.000 48.34183 172 GLY G O 1
ATOM 8452 N N . SER G 1 131 ? 7.37702 -46.16110 28.44408 1.000 39.15152 174 SER G N 1
ATOM 8453 C CA . SER G 1 131 ? 6.88424 -44.79522 28.56052 1.000 45.52876 174 SER G CA 1
ATOM 8454 C C . SER G 1 131 ? 5.36864 -44.81975 28.73131 1.000 44.22750 174 SER G C 1
ATOM 8455 O O . SER G 1 131 ? 4.60596 -44.50086 27.81764 1.000 55.10748 174 SER G O 1
ATOM 8458 N N . LEU G 1 132 ? 4.93448 -45.21496 29.92444 1.000 36.54128 175 LEU G N 1
ATOM 8459 C CA . LEU G 1 132 ? 3.53279 -45.16032 30.30812 1.000 40.27268 175 LEU G CA 1
ATOM 8460 C C . LEU G 1 132 ? 3.37477 -44.16592 31.44909 1.000 48.06559 175 LEU G C 1
ATOM 8461 O O . LEU G 1 132 ? 4.22158 -44.10181 32.34679 1.000 46.88998 175 LEU G O 1
ATOM 8466 N N . ASP G 1 133 ? 2.29587 -43.38378 31.40186 1.000 44.38242 176 ASP G N 1
ATOM 8467 C CA . ASP G 1 133 ? 2.03304 -42.40203 32.44674 1.000 43.83588 176 ASP G CA 1
ATOM 8468 C C . ASP G 1 133 ? 1.96589 -43.07762 33.81046 1.000 49.25456 176 ASP G C 1
ATOM 8469 O O . ASP G 1 133 ? 1.25577 -44.07185 33.98935 1.000 44.10299 176 ASP G O 1
ATOM 8474 N N . ALA G 1 134 ? 2.71217 -42.52999 34.77415 1.000 43.83715 177 ALA G N 1
ATOM 8475 C CA . ALA G 1 134 ? 2.81801 -43.16798 36.08264 1.000 43.42283 177 ALA G CA 1
ATOM 8476 C C . ALA G 1 134 ? 1.47638 -43.18845 36.80526 1.000 43.64225 177 ALA G C 1
ATOM 8477 O O . ALA G 1 134 ? 1.14068 -44.17171 37.47697 1.000 44.86400 177 ALA G O 1
ATOM 8479 N N . GLY G 1 135 ? 0.69513 -42.11279 36.67875 1.000 49.75708 178 GLY G N 1
ATOM 8480 C CA . GLY G 1 135 ? -0.60445 -42.07330 37.33349 1.000 49.01433 178 GLY G CA 1
ATOM 8481 C C . GLY G 1 135 ? -1.56142 -43.12355 36.80259 1.000 45.90604 178 GLY G C 1
ATOM 8482 O O . GLY G 1 135 ? -2.17991 -43.86393 37.57196 1.000 42.55253 178 GLY G O 1
ATOM 8483 N N . CYS G 1 136 ? -1.70329 -43.19463 35.47528 1.000 39.10981 179 CYS G N 1
ATOM 8484 C CA . CYS G 1 136 ? -2.54588 -44.22331 34.87114 1.000 44.09739 179 CYS G CA 1
ATOM 8485 C C . CYS G 1 136 ? -2.07962 -45.62005 35.26158 1.000 42.01137 179 CYS G C 1
ATOM 8486 O O . CYS G 1 136 ? -2.89816 -46.48564 35.59375 1.000 38.19484 179 CYS G O 1
ATOM 8489 N N . ARG G 1 137 ? -0.76565 -45.85699 35.22863 1.000 39.66394 180 ARG G N 1
ATOM 8490 C CA . ARG G 1 137 ? -0.24389 -47.19055 35.50965 1.000 40.39931 180 ARG G CA 1
ATOM 8491 C C . ARG G 1 137 ? -0.55427 -47.61491 36.93780 1.000 44.57814 180 ARG G C 1
ATOM 8492 O O . ARG G 1 137 ? -1.04705 -48.72346 37.17465 1.000 45.53909 180 ARG G O 1
ATOM 8500 N N . ARG G 1 138 ? -0.26657 -46.74475 37.90818 1.000 49.13735 181 ARG G N 1
ATOM 8501 C CA . ARG G 1 138 ? -0.49705 -47.11129 39.30033 1.000 50.15037 181 ARG G CA 1
ATOM 8502 C C . ARG G 1 138 ? -1.98149 -47.19706 39.62267 1.000 52.44921 181 ARG G C 1
ATOM 8503 O O . ARG G 1 138 ? -2.37726 -47.97452 40.49810 1.000 55.63799 181 ARG G O 1
ATOM 8511 N N . GLU G 1 139 ? -2.81627 -46.42118 38.93091 1.000 53.10481 182 GLU G N 1
ATOM 8512 C CA . GLU G 1 139 ? -4.25616 -46.55246 39.12029 1.000 48.38000 182 GLU G CA 1
ATOM 8513 C C . GLU G 1 139 ? -4.74882 -47.90429 38.61626 1.000 41.21729 182 GLU G C 1
ATOM 8514 O O . GLU G 1 139 ? -5.52542 -48.58652 39.29470 1.000 41.63063 182 GLU G O 1
ATOM 8520 N N . TYR G 1 140 ? -4.30633 -48.30849 37.42241 1.000 44.16367 183 TYR G N 1
ATOM 8521 C CA . TYR G 1 140 ? -4.69524 -49.61291 36.89738 1.000 38.40139 183 TYR G CA 1
ATOM 8522 C C . TYR G 1 140 ? -4.09557 -50.74291 37.72712 1.000 44.12257 183 TYR G C 1
ATOM 8523 O O . TYR G 1 140 ? -4.74237 -51.77560 37.93751 1.000 46.84078 183 TYR G O 1
ATOM 8532 N N . GLU G 1 141 ? -2.86059 -50.56720 38.20761 1.000 43.12894 184 GLU G N 1
ATOM 8533 C CA . GLU G 1 141 ? -2.26455 -51.57000 39.08564 1.000 46.98061 184 GLU G CA 1
ATOM 8534 C C . GLU G 1 141 ? -3.03311 -51.67930 40.39459 1.000 50.07658 184 GLU G C 1
ATOM 8535 O O . GLU G 1 141 ? -3.22374 -52.78190 40.92050 1.000 53.32574 184 GLU G O 1
ATOM 8541 N N . ALA G 1 142 ? -3.46063 -50.54368 40.95027 1.000 53.36885 185 ALA G N 1
ATOM 8542 C CA . ALA G 1 142 ? -4.28150 -50.58363 42.15506 1.000 56.88775 185 ALA G CA 1
ATOM 8543 C C . ALA G 1 142 ? -5.58029 -51.33830 41.90339 1.000 51.57313 185 ALA G C 1
ATOM 8544 O O . ALA G 1 142 ? -6.04800 -52.09090 42.76600 1.000 55.24500 185 ALA G O 1
ATOM 8546 N N . TYR G 1 143 ? -6.16947 -51.16127 40.71892 1.000 49.81853 186 TYR G N 1
ATOM 8547 C CA . TYR G 1 143 ? -7.39895 -51.87437 40.39080 1.000 49.65870 186 TYR G CA 1
ATOM 8548 C C . TYR G 1 143 ? -7.16139 -53.37616 40.29712 1.000 53.08060 186 TYR G C 1
ATOM 8549 O O . TYR G 1 143 ? -7.89224 -54.16950 40.90179 1.000 50.90035 186 TYR G O 1
ATOM 8558 N N . VAL G 1 144 ? -6.15462 -53.78951 39.52275 1.000 56.74898 187 VAL G N 1
ATOM 8559 C CA . VAL G 1 144 ? -5.85056 -55.21035 39.41689 1.000 50.91270 187 VAL G CA 1
ATOM 8560 C C . VAL G 1 144 ? -5.37115 -55.76840 40.74829 1.000 57.05214 187 VAL G C 1
ATOM 8561 O O . VAL G 1 144 ? -5.34765 -56.99023 40.93136 1.000 59.00676 187 VAL G O 1
ATOM 8565 N N . LYS G 1 145 ? -4.95675 -54.90317 41.67688 1.000 55.40455 188 LYS G N 1
ATOM 8566 C CA . LYS G 1 145 ? -4.59655 -55.36270 43.01143 1.000 55.91732 188 LYS G CA 1
ATOM 8567 C C . LYS G 1 145 ? -5.82178 -55.56349 43.89559 1.000 56.79154 188 LYS G C 1
ATOM 8568 O O . LYS G 1 145 ? -5.80550 -56.42891 44.77776 1.000 60.20297 188 LYS G O 1
ATOM 8574 N N . GLU G 1 146 ? -6.88916 -54.79119 43.67645 1.000 58.82466 189 GLU G N 1
ATOM 8575 C CA . GLU G 1 146 ? -8.09695 -54.88795 44.48740 1.000 64.31787 189 GLU G CA 1
ATOM 8576 C C . GLU G 1 146 ? -9.12278 -55.86243 43.91256 1.000 62.71222 189 GLU G C 1
ATOM 8577 O O . GLU G 1 146 ? -10.28933 -55.83194 44.32073 1.000 66.04854 189 GLU G O 1
ATOM 8583 N N . ILE G 1 147 ? -8.71872 -56.72749 42.98812 1.000 58.81783 190 ILE G N 1
ATOM 8584 C CA . ILE G 1 147 ? -9.63590 -57.71409 42.42932 1.000 66.21998 190 ILE G CA 1
ATOM 8585 C C . ILE G 1 147 ? -10.01109 -58.74758 43.48670 1.000 64.37294 190 ILE G C 1
ATOM 8586 O O . ILE G 1 147 ? -9.23112 -59.03331 44.39516 1.000 64.03184 190 ILE G O 1
ATOM 8591 N N . GLY G 1 149 a -12.32999 -61.16429 42.75952 1.000 65.91535 191 GLY G N 1
ATOM 85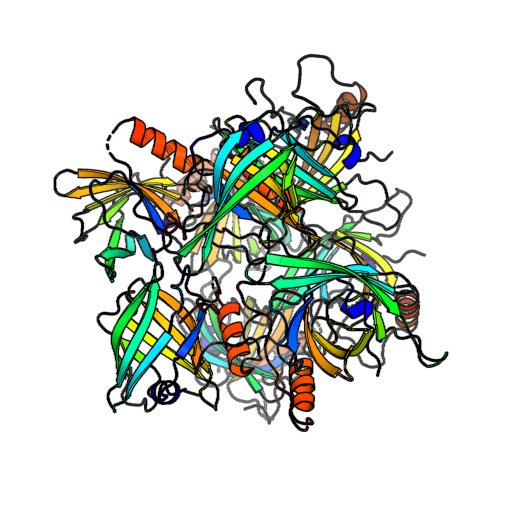92 C CA . GLY G 1 149 a -11.40599 -62.10000 43.37278 1.000 68.02546 191 GLY G CA 1
ATOM 8593 C C . GLY G 1 149 a -10.39123 -62.66913 42.39963 1.000 70.93396 191 GLY G C 1
ATOM 8594 O O . GLY G 1 149 a -9.27859 -63.02836 42.78705 1.000 70.79919 191 GLY G O 1
ATOM 8595 N N . LYS G 1 150 b -10.77921 -62.75761 41.12930 1.000 64.25993 191 LYS G N 1
ATOM 8596 C CA . LYS G 1 150 b -9.88561 -63.24778 40.08500 1.000 59.70910 191 LYS G CA 1
ATOM 8597 C C . LYS G 1 150 b -10.18762 -62.51601 38.79006 1.000 66.75182 191 LYS G C 1
ATOM 8598 O O . LYS G 1 150 b -11.28751 -62.64736 38.24512 1.000 67.95905 191 LYS G O 1
ATOM 8604 N N . LYS G 1 151 ? -9.21247 -61.75975 38.29777 1.000 59.97049 192 LYS G N 1
ATOM 8605 C CA . LYS G 1 151 ? -9.31192 -61.11793 36.99809 1.000 48.54898 192 LYS G CA 1
ATOM 8606 C C . LYS G 1 151 ? -7.95715 -61.19100 36.31424 1.000 53.14388 192 LYS G C 1
ATOM 8607 O O . LYS G 1 151 ? -6.91845 -60.99224 36.95043 1.000 58.88276 192 LYS G O 1
ATOM 8613 N N . ASN G 1 152 ? -7.97848 -61.49036 35.01979 1.000 47.71873 193 ASN G N 1
ATOM 8614 C CA . ASN G 1 152 ? -6.77115 -61.69702 34.22918 1.000 42.36108 193 ASN G CA 1
ATOM 8615 C C . ASN G 1 152 ? -6.52165 -60.45917 33.37868 1.000 38.73956 193 ASN G C 1
ATOM 8616 O O . ASN G 1 152 ? -7.26770 -60.18856 32.43228 1.000 37.11208 193 ASN G O 1
ATOM 8621 N N . SER G 1 153 ? -5.47962 -59.70747 33.71522 1.000 37.84999 194 SER G N 1
ATOM 8622 C CA . SER G 1 153 ? -5.13200 -58.51203 32.96245 1.000 35.45377 194 SER G CA 1
ATOM 8623 C C . SER G 1 153 ? -4.11882 -58.91305 31.89734 1.000 33.69950 194 SER G C 1
ATOM 8624 O O . SER G 1 153 ? -3.03640 -59.41917 32.21617 1.000 35.02342 194 SER G O 1
ATOM 8627 N N . THR G 1 154 ? -4.48014 -58.69647 30.63499 1.000 31.61848 195 THR G N 1
ATOM 8628 C CA . THR G 1 154 ? -3.63638 -59.00097 29.48880 1.000 34.46499 195 THR G CA 1
ATOM 8629 C C . THR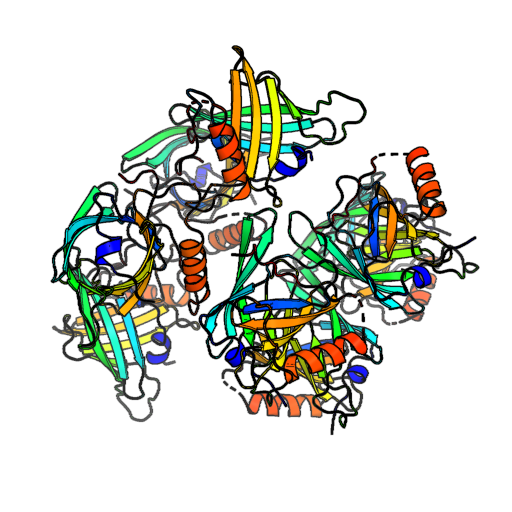 G 1 154 ? -3.57735 -57.78227 28.57913 1.000 31.41729 195 THR G C 1
ATOM 8630 O O . THR G 1 154 ? -4.26246 -56.77983 28.80064 1.000 28.26714 195 THR G O 1
ATOM 8634 N N . SER G 1 155 ? -2.75915 -57.87653 27.53882 1.000 36.25603 196 SER G N 1
ATOM 8635 C CA . SER G 1 155 ? -2.56102 -56.76448 26.61224 1.000 25.07139 196 SER G CA 1
ATOM 8636 C C . SER G 1 155 ? -3.04631 -57.12154 25.21457 1.000 24.25682 196 SER G C 1
ATOM 8637 O O . SER G 1 155 ? -2.40531 -57.94197 24.52962 1.000 25.03221 196 SER G O 1
ATOM 8640 N N . PRO G 1 156 ? -4.15907 -56.54417 24.74671 1.000 25.49856 197 PRO G N 1
ATOM 8641 C CA . PRO G 1 156 ? -4.59929 -56.79470 23.36541 1.000 25.74168 197 PRO G CA 1
ATOM 8642 C C . PRO G 1 156 ? -3.71197 -56.15338 22.31198 1.000 25.10417 197 PRO G C 1
ATOM 8643 O O . PRO G 1 156 ? -3.83955 -56.50683 21.13289 1.000 28.66704 197 PRO G O 1
ATOM 8647 N N . TYR G 1 157 ? -2.83205 -55.22503 22.68367 1.000 20.88099 198 TYR G N 1
ATOM 8648 C CA . TYR G 1 157 ? -2.04259 -54.49140 21.70498 1.000 26.38953 198 TYR G CA 1
ATOM 8649 C C . TYR G 1 157 ? -0.73006 -55.20289 21.41309 1.000 25.07453 198 TYR G C 1
ATOM 8650 O O . TYR G 1 157 ? -0.06293 -55.70890 22.31935 1.000 28.25265 198 TYR G O 1
ATOM 8659 N N . SER G 1 158 ? -0.36299 -55.22014 20.13399 1.000 28.21534 199 SER G N 1
ATOM 8660 C CA . SER G 1 158 ? 0.93213 -55.69892 19.67826 1.000 32.81444 199 SER G CA 1
ATOM 8661 C C . SER G 1 158 ? 1.44385 -54.75341 18.60275 1.000 27.14203 199 SER G C 1
ATOM 8662 O O . SER G 1 158 ? 0.68101 -53.98520 18.01270 1.000 21.33246 199 SER G O 1
ATOM 8665 N N . ASP G 1 159 ? 2.75614 -54.80581 18.36423 1.000 28.00512 200 ASP G N 1
ATOM 8666 C CA . ASP G 1 159 ? 3.35835 -53.96885 17.33393 1.000 26.55420 200 ASP G CA 1
ATOM 8667 C C . ASP G 1 159 ? 2.89251 -54.33785 15.93026 1.000 30.17587 200 ASP G C 1
ATOM 8668 O O . ASP G 1 159 ? 3.08966 -53.54786 15.00119 1.000 28.90850 200 ASP G O 1
ATOM 8673 N N . ASP G 1 160 ? 2.29079 -55.51249 15.74816 1.000 34.01710 201 ASP G N 1
ATOM 8674 C CA . ASP G 1 160 ? 1.75432 -55.90189 14.45157 1.000 35.53249 201 ASP G CA 1
ATOM 8675 C C . ASP G 1 160 ? 0.34501 -55.37448 14.22585 1.000 26.87975 201 ASP G C 1
ATOM 8676 O O . ASP G 1 160 ? -0.29084 -55.74074 13.23251 1.000 36.37200 201 ASP G O 1
ATOM 8681 N N . CYS G 1 161 ? -0.15554 -54.53558 15.12733 1.000 25.73731 202 CYS G N 1
ATOM 8682 C CA . CYS G 1 161 ? -1.44799 -53.88816 14.96377 1.000 28.13618 202 CYS G CA 1
ATOM 8683 C C . CYS G 1 161 ? -1.27675 -52.60343 14.15981 1.000 22.79045 202 CYS G C 1
ATOM 8684 O O . CYS G 1 161 ? -0.42866 -51.76724 14.48946 1.000 20.15130 202 CYS G O 1
ATOM 8687 N N . GLN G 1 162 ? -2.09489 -52.43715 13.12473 1.000 26.08888 203 GLN G N 1
ATOM 8688 C CA . GLN G 1 162 ? -2.05533 -51.22033 12.31706 1.000 20.30749 203 GLN G CA 1
ATOM 8689 C C . GLN G 1 162 ? -3.32338 -50.39723 12.51495 1.000 28.31907 203 GLN G C 1
ATOM 8690 O O . GLN G 1 162 ? -4.35155 -50.92128 12.94132 1.000 38.33543 203 GLN G O 1
ATOM 8696 N N . GLU H 1 8 ? 38.12847 -26.14671 -11.40497 1.000 43.41326 48 GLU H N 1
ATOM 8697 C CA . GLU H 1 8 ? 37.86073 -26.04815 -9.97473 1.000 41.41247 48 GLU H CA 1
ATOM 8698 C C . GLU H 1 8 ? 38.24718 -27.33633 -9.25145 1.000 44.54966 48 GLU H C 1
ATOM 8699 O O . GLU H 1 8 ? 37.96111 -28.43841 -9.72216 1.000 44.86885 48 GLU H O 1
ATOM 8705 N N . SER H 1 9 ? 38.89864 -27.18567 -8.10330 1.000 37.15546 49 SER H N 1
ATOM 8706 C CA . SER H 1 9 ? 39.34176 -28.30293 -7.28537 1.000 39.92329 49 SER H CA 1
ATOM 8707 C C . SER H 1 9 ? 38.43885 -28.44524 -6.06678 1.000 43.33853 49 SER H C 1
ATOM 8708 O O . SER H 1 9 ? 37.85162 -27.46946 -5.59030 1.000 39.05582 49 SER H O 1
ATOM 8711 N N . PHE H 1 10 ? 38.33350 -29.67269 -5.56281 1.000 35.71632 50 PHE H N 1
ATOM 8712 C CA . PHE H 1 10 ? 37.44212 -29.99373 -4.45479 1.000 34.63848 50 PHE H CA 1
ATOM 8713 C C . PHE H 1 10 ? 38.27612 -30.54167 -3.30792 1.000 28.30177 50 PHE H C 1
ATOM 8714 O O . PHE H 1 10 ? 38.91393 -31.59009 -3.44554 1.000 39.06428 50 PHE H O 1
ATOM 8722 N N . ALA H 1 11 ? 38.24790 -29.84502 -2.17503 1.000 28.33788 51 ALA H N 1
ATOM 8723 C CA . ALA H 1 11 ? 39.10687 -30.19307 -1.05207 1.000 28.37423 51 ALA H CA 1
ATOM 8724 C C . ALA H 1 11 ? 38.60175 -31.45369 -0.36557 1.000 32.16556 51 ALA H C 1
ATOM 8725 O O . ALA H 1 11 ? 37.43637 -31.53383 0.03520 1.000 36.94054 51 ALA H O 1
ATOM 8727 N N . ILE H 1 12 ? 39.48911 -32.43968 -0.22300 1.000 32.97602 52 ILE H N 1
ATOM 8728 C CA . ILE H 1 12 ? 39.10586 -33.69354 0.41170 1.000 24.16694 52 ILE H CA 1
ATOM 8729 C C . ILE H 1 12 ? 39.06952 -33.57101 1.92919 1.000 23.38529 52 ILE H C 1
ATOM 8730 O O . ILE H 1 12 ? 38.38819 -34.36500 2.58876 1.000 25.38542 52 ILE H O 1
ATOM 8735 N N . ASP H 1 13 ? 39.76686 -32.58834 2.50521 1.000 24.05023 53 ASP H N 1
ATOM 8736 C CA . ASP H 1 13 ? 39.68184 -32.36888 3.94270 1.000 24.59640 53 ASP H CA 1
ATOM 8737 C C . ASP H 1 13 ? 38.39569 -31.65731 4.33954 1.000 23.83347 53 ASP H C 1
ATOM 8738 O O . ASP H 1 13 ? 37.97597 -31.76869 5.49546 1.000 21.37484 53 ASP H O 1
ATOM 8743 N N . GLU H 1 14 ? 37.76119 -30.93547 3.41111 1.000 24.39262 54 GLU H N 1
ATOM 8744 C CA . GLU H 1 14 ? 36.43959 -30.37856 3.68032 1.000 24.16339 54 GLU H CA 1
ATOM 8745 C C . GLU H 1 14 ? 35.35572 -31.43222 3.49622 1.000 21.63229 54 GLU H C 1
ATOM 8746 O O . GLU H 1 14 ? 34.39402 -31.48456 4.27097 1.000 25.98038 54 GLU H O 1
ATOM 8752 N N . PHE H 1 15 ? 35.49806 -32.27384 2.47061 1.000 23.35273 55 PHE H N 1
ATOM 8753 C CA . PHE H 1 15 ? 34.52122 -33.32659 2.22221 1.000 27.28872 55 PHE H CA 1
ATOM 8754 C C . PHE H 1 15 ? 34.47212 -34.32947 3.36725 1.000 24.99120 55 PHE H C 1
ATOM 8755 O O . PHE H 1 15 ? 33.40434 -34.87413 3.67213 1.000 24.42490 55 PHE H O 1
ATOM 8763 N N . MET H 1 16 ? 35.60824 -34.58076 4.01275 1.000 22.27436 56 MET H N 1
ATOM 8764 C CA . MET H 1 16 ? 35.70253 -35.53227 5.11042 1.000 18.63342 56 MET H CA 1
ATOM 8765 C C . MET H 1 16 ? 35.67664 -34.86580 6.48107 1.000 20.38954 56 MET H C 1
ATOM 8766 O O . MET H 1 16 ? 35.92208 -35.53664 7.48732 1.000 20.73073 56 MET H O 1
ATOM 8771 N N . ASN H 1 17 ? 35.38262 -33.56616 6.54759 1.000 24.90760 57 ASN H N 1
ATOM 8772 C CA . ASN H 1 17 ? 35.34109 -32.84722 7.82123 1.000 21.46235 57 ASN H CA 1
ATOM 8773 C C . ASN H 1 17 ? 33.97968 -33.07291 8.48256 1.000 30.18218 57 ASN H C 1
ATOM 8774 O O . ASN H 1 17 ? 33.13746 -32.17908 8.59755 1.000 27.84525 57 ASN H O 1
ATOM 8779 N N . THR H 1 18 ? 33.77655 -34.31391 8.92243 1.000 27.28767 58 THR H N 1
ATOM 8780 C CA . THR H 1 18 ? 32.54551 -34.72101 9.58242 1.000 20.45315 58 THR H CA 1
ATOM 8781 C C . THR H 1 18 ? 32.84428 -35.91476 10.47690 1.000 25.59617 58 THR H C 1
ATOM 8782 O O . THR H 1 18 ? 33.77178 -36.68534 10.21645 1.000 21.56466 58 THR H O 1
ATOM 8786 N N . THR H 1 19 ? 32.06097 -36.05348 11.54276 1.000 32.97271 59 THR H N 1
ATOM 8787 C CA . THR H 1 19 ? 32.15063 -37.21754 12.41428 1.000 25.50035 59 THR H CA 1
ATOM 8788 C C . THR H 1 19 ? 31.30969 -38.39318 11.93146 1.000 26.07617 59 THR H C 1
ATOM 8789 O O . THR H 1 19 ? 31.34439 -39.45643 12.55808 1.000 28.85273 59 THR H O 1
ATOM 8793 N N . ASP H 1 20 a 30.55331 -38.23010 10.85077 1.000 27.51026 59 ASP H N 1
ATOM 8794 C CA . ASP H 1 20 a 29.70665 -39.29196 10.32863 1.000 23.61734 59 ASP H CA 1
ATOM 8795 C C . ASP H 1 20 a 30.49942 -40.21029 9.40305 1.000 23.12474 59 ASP H C 1
ATOM 8796 O O . ASP H 1 20 a 31.50621 -39.80963 8.81245 1.000 19.39831 59 ASP H O 1
ATOM 8801 N N . ASP H 1 21 ? 30.03067 -41.45222 9.28242 1.000 19.39779 60 ASP H N 1
ATOM 8802 C CA . ASP H 1 21 ? 30.60251 -42.38724 8.32096 1.000 18.05805 60 ASP H CA 1
ATOM 8803 C C . ASP H 1 21 ? 30.27994 -41.96216 6.89258 1.000 20.54750 60 ASP H C 1
ATOM 8804 O O . ASP H 1 21 ? 29.16262 -41.53355 6.58926 1.000 19.98410 60 ASP H O 1
ATOM 8809 N N . ILE H 1 22 ? 31.26968 -42.08821 6.01301 1.000 24.84702 61 ILE H N 1
ATOM 8810 C CA . ILE H 1 22 ? 31.12638 -41.79528 4.58976 1.000 23.30543 61 ILE H CA 1
ATOM 8811 C C . ILE H 1 22 ? 31.12780 -43.11988 3.83605 1.000 19.25786 61 ILE H C 1
ATOM 8812 O O . ILE H 1 22 ? 32.15828 -43.79925 3.75574 1.000 21.04176 61 ILE H O 1
ATOM 8817 N N . TRP H 1 23 ? 29.97590 -43.49646 3.29030 1.000 25.87384 62 TRP H N 1
ATOM 8818 C CA . TRP H 1 23 ? 29.81400 -44.79571 2.65503 1.000 24.76110 62 TRP H CA 1
ATOM 8819 C C . TRP H 1 23 ? 30.09618 -44.71070 1.16064 1.000 17.64015 62 TRP H C 1
ATOM 8820 O O . TRP H 1 23 ? 29.82270 -43.69862 0.51420 1.000 22.82372 62 TRP H O 1
ATOM 8831 N N . VAL H 1 24 ? 30.63832 -45.79766 0.61434 1.000 27.42714 63 VAL H N 1
ATOM 8832 C CA . VAL H 1 24 ? 30.83686 -45.93932 -0.82794 1.000 23.99783 63 VAL H CA 1
ATOM 8833 C C . VAL H 1 24 ? 29.51467 -46.42792 -1.41262 1.000 17.50574 63 VAL H C 1
ATOM 8834 O O . VAL H 1 24 ? 29.18446 -47.61100 -1.32544 1.000 20.85113 63 VAL H O 1
ATOM 8838 N N . LEU H 1 25 ? 28.74763 -45.51338 -2.00679 1.000 16.92543 64 LEU H N 1
ATOM 8839 C CA . LEU H 1 25 ? 27.45663 -45.89144 -2.57085 1.000 19.55764 64 LEU H CA 1
ATOM 8840 C C . LEU H 1 25 ? 27.62545 -46.65748 -3.87719 1.000 18.94869 64 LEU H C 1
ATOM 8841 O O . LEU H 1 25 ? 26.95551 -47.67024 -4.10087 1.000 19.50460 64 LEU H O 1
ATOM 8846 N N . ASN H 1 26 ? 28.48469 -46.16925 -4.76926 1.000 22.17774 65 ASN H N 1
ATOM 8847 C CA . ASN H 1 26 ? 28.73569 -46.83012 -6.04228 1.000 20.19164 65 ASN H CA 1
ATOM 8848 C C . ASN H 1 26 ? 30.23208 -46.84388 -6.31303 1.000 20.00946 65 ASN H C 1
ATOM 8849 O O . ASN H 1 26 ? 30.96974 -45.97736 -5.83802 1.000 21.45064 65 ASN H O 1
ATOM 8854 N N . THR H 1 27 ? 30.67529 -47.83565 -7.08346 1.000 22.46484 66 THR H N 1
ATOM 8855 C CA . THR H 1 27 ? 32.08587 -47.93196 -7.43194 1.000 22.77085 66 THR H CA 1
ATOM 8856 C C . THR H 1 27 ? 32.23380 -48.73981 -8.71366 1.000 19.65824 66 THR H C 1
ATOM 8857 O O . THR H 1 27 ? 31.43881 -49.64107 -8.99279 1.000 23.59888 66 THR H O 1
ATOM 8861 N N . THR H 1 28 ? 33.25179 -48.38834 -9.49781 1.000 20.08812 67 THR H N 1
ATOM 8862 C CA . THR H 1 28 ? 33.61484 -49.12794 -10.69739 1.000 19.17754 67 THR H CA 1
ATOM 8863 C C . THR H 1 28 ? 34.73942 -50.12011 -10.44420 1.000 24.23868 67 THR H C 1
ATOM 8864 O O . THR H 1 28 ? 35.25417 -50.71916 -11.39375 1.000 24.91247 67 THR H O 1
ATOM 8868 N N . GLN H 1 29 ? 35.13442 -50.30079 -9.18774 1.000 22.62499 68 GLN H N 1
ATOM 8869 C CA . GLN H 1 29 ? 36.07177 -51.35793 -8.85095 1.000 18.08153 68 GLN H CA 1
ATOM 8870 C C . GLN H 1 29 ? 35.40682 -52.70252 -9.09235 1.000 21.51782 68 GLN H C 1
ATOM 8871 O O . GLN H 1 29 ? 34.26663 -52.93016 -8.68023 1.000 29.31587 68 GLN H O 1
ATOM 8877 N N . GLN H 1 30 ? 36.13099 -53.59894 -9.75044 1.000 24.54799 69 GLN H N 1
ATOM 8878 C CA . GLN H 1 30 ? 35.64577 -54.94848 -10.00100 1.000 27.08849 69 GLN H CA 1
ATOM 8879 C C . GLN H 1 30 ? 35.83443 -55.80949 -8.75844 1.000 25.88412 69 GLN H C 1
ATOM 8880 O O . GLN H 1 30 ? 36.91749 -55.84468 -8.16692 1.000 29.08849 69 GLN H O 1
ATOM 8886 N N . ASN H 1 31 ? 34.77237 -56.50459 -8.37395 1.000 32.71401 70 ASN H N 1
ATOM 8887 C CA . ASN H 1 31 ? 34.74300 -57.34093 -7.17878 1.000 30.41609 70 ASN H CA 1
ATOM 8888 C C . ASN H 1 31 ? 35.12677 -56.54346 -5.92821 1.000 28.12846 70 ASN H C 1
ATOM 8889 O O . ASN H 1 31 ? 36.13764 -56.83902 -5.28403 1.000 25.49045 70 ASN H O 1
ATOM 8894 N N . PRO H 1 32 ? 34.35449 -55.51911 -5.57159 1.000 25.41297 71 PRO H N 1
ATOM 8895 C CA . PRO H 1 32 ? 34.69118 -54.70724 -4.39965 1.000 19.36357 71 PRO H CA 1
ATOM 8896 C C . PRO H 1 32 ? 34.21488 -55.35300 -3.10540 1.000 21.90486 71 PRO H C 1
ATOM 8897 O O . PRO H 1 32 ? 33.34560 -56.22704 -3.09444 1.000 24.72373 71 PRO H O 1
ATOM 8901 N N . GLN H 1 33 ? 34.80123 -54.89549 -1.99955 1.000 18.20915 72 GLN H N 1
ATOM 8902 C CA . GLN H 1 33 ? 34.35910 -55.33176 -0.68422 1.000 18.73329 72 GLN H CA 1
ATOM 8903 C C . GLN H 1 33 ? 32.96073 -54.79028 -0.38641 1.000 18.33136 72 GLN H C 1
ATOM 8904 O O . GLN H 1 33 ? 32.45032 -53.89333 -1.06059 1.000 17.41986 72 GLN H O 1
ATOM 8910 N N . ALA H 1 34 ? 32.33833 -55.34877 0.64512 1.000 21.61206 73 ALA H N 1
ATOM 8911 C CA . ALA H 1 34 ? 30.99721 -54.96004 1.04979 1.000 19.38539 73 ALA H CA 1
ATOM 8912 C C . ALA H 1 34 ? 31.05769 -53.96865 2.20305 1.000 19.87956 73 ALA H C 1
ATOM 8913 O O . ALA H 1 34 ? 31.94812 -54.03384 3.05524 1.000 20.49503 73 ALA H O 1
ATOM 8915 N N . CYS H 1 35 ? 30.09965 -53.03971 2.21007 1.000 17.53895 74 CYS H N 1
ATOM 8916 C CA . CYS H 1 35 ? 29.94040 -52.06938 3.29209 1.000 16.74883 74 CYS H CA 1
ATOM 8917 C C . CYS H 1 35 ? 31.20977 -51.24224 3.49088 1.000 18.13839 74 CYS H C 1
ATOM 8918 O O . CYS H 1 35 ? 31.68768 -51.05154 4.61067 1.000 25.20568 74 CYS H O 1
ATOM 8921 N N . LYS H 1 36 ? 31.75643 -50.74819 2.38400 1.000 17.44608 75 LYS H N 1
ATOM 8922 C CA . LYS H 1 36 ? 32.95759 -49.92661 2.43914 1.000 15.60241 75 LYS H CA 1
ATOM 8923 C C . LYS H 1 36 ? 32.61619 -48.53257 2.95029 1.000 17.67271 75 LYS H C 1
ATOM 8924 O O . LYS H 1 36 ? 31.69260 -47.88667 2.44713 1.000 12.44199 75 LYS H O 1
ATOM 8930 N N . LYS H 1 37 ? 33.36417 -48.06789 3.95026 1.000 24.61992 76 LYS H N 1
ATOM 8931 C CA . LYS H 1 37 ? 33.12430 -46.75491 4.53526 1.000 17.67344 76 LYS H CA 1
ATOM 8932 C C . LYS H 1 37 ? 34.40373 -46.22856 5.17190 1.000 13.94650 76 LYS H C 1
ATOM 8933 O O . LYS H 1 37 ? 35.30320 -46.99155 5.52707 1.000 24.74542 76 LYS H O 1
ATOM 8939 N N . ASP H 1 38 ? 34.46938 -44.90575 5.30812 1.000 21.22817 77 ASP H N 1
ATOM 8940 C CA . ASP H 1 38 ? 35.54568 -44.22577 6.01608 1.000 19.72025 77 ASP H CA 1
ATOM 8941 C C . ASP H 1 38 ? 34.95040 -43.34382 7.10217 1.000 14.96941 77 ASP H C 1
ATOM 8942 O O . ASP H 1 38 ? 33.89937 -42.72728 6.90470 1.000 16.03476 77 ASP H O 1
ATOM 8947 N N . LYS H 1 39 ? 35.62394 -43.27254 8.24518 1.000 14.64001 78 LYS H N 1
ATOM 8948 C CA . LYS H 1 39 ? 35.25131 -42.33767 9.29709 1.000 20.27485 78 LYS H CA 1
ATOM 8949 C C . LYS H 1 39 ? 36.47012 -41.49195 9.63728 1.000 20.07111 78 LYS H C 1
ATOM 8950 O O . LYS H 1 39 ? 37.49442 -42.02401 10.07926 1.000 22.47563 78 LYS H O 1
ATOM 8956 N N . LYS H 1 40 ? 36.36371 -40.18420 9.41731 1.000 13.80553 79 LYS H N 1
ATOM 8957 C CA . LYS H 1 40 ? 37.44990 -39.28046 9.76681 1.000 17.90658 79 LYS H CA 1
ATOM 8958 C C . LYS H 1 40 ? 37.66790 -39.28280 11.27276 1.000 16.89122 79 LYS H C 1
ATOM 8959 O O . LYS H 1 40 ? 36.71270 -39.22004 12.05189 1.000 22.17985 79 LYS H O 1
ATOM 8965 N N . HIS H 1 41 ? 38.92919 -39.36541 11.68245 1.000 18.70704 80 HIS H N 1
ATOM 8966 C CA . HIS H 1 41 ? 39.29051 -39.24019 13.08760 1.000 21.19993 80 HIS H CA 1
ATOM 8967 C C . HIS H 1 41 ? 40.01634 -37.94150 13.40085 1.000 22.40081 80 HIS H C 1
ATOM 8968 O O . HIS H 1 41 ? 39.83765 -37.38743 14.48712 1.000 20.97261 80 HIS H O 1
ATOM 8975 N N . ASN H 1 42 ? 40.84556 -37.44726 12.48428 1.000 26.94497 81 ASN H N 1
ATOM 8976 C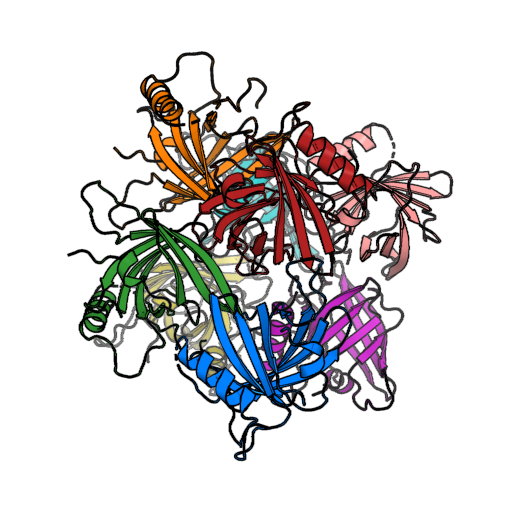 CA . ASN H 1 42 ? 41.53099 -36.18073 12.69631 1.000 28.37566 81 ASN H CA 1
ATOM 8977 C C . ASN H 1 42 ? 42.00156 -35.63755 11.35623 1.000 21.54637 81 ASN H C 1
ATOM 8978 O O . ASN H 1 42 ? 42.28146 -36.39717 10.42656 1.000 26.46215 81 ASN H O 1
ATOM 8983 N N . ILE H 1 43 ? 42.09166 -34.31338 11.27343 1.000 24.16263 82 ILE H N 1
ATOM 8984 C CA . ILE H 1 43 ? 42.55590 -33.62147 10.07703 1.000 22.16741 82 ILE H CA 1
ATOM 8985 C C . ILE H 1 43 ? 43.64819 -32.64363 10.47429 1.000 26.81292 82 ILE H C 1
ATOM 8986 O O . ILE H 1 43 ? 43.42938 -31.78396 11.33589 1.000 29.69722 82 ILE H O 1
ATOM 8991 N N . THR H 1 44 ? 44.81991 -32.77880 9.86072 1.000 29.64983 83 THR H N 1
ATOM 8992 C CA . THR H 1 44 ? 45.91425 -31.83705 10.03554 1.000 29.55485 83 THR H CA 1
ATOM 8993 C C . THR H 1 44 ? 46.17464 -31.14077 8.70409 1.000 34.06260 83 THR H C 1
ATOM 8994 O O . THR H 1 44 ? 45.49873 -31.39285 7.70442 1.000 30.48860 83 THR H O 1
ATOM 8998 N N . GLU H 1 45 ? 47.17209 -30.25681 8.68538 1.000 32.17406 84 GLU H N 1
ATOM 8999 C CA . GLU H 1 45 ? 47.54231 -29.61266 7.43314 1.000 31.82410 84 GLU H CA 1
ATOM 9000 C C . GLU H 1 45 ? 48.34681 -30.52467 6.52019 1.000 31.05841 84 GLU H C 1
ATOM 9001 O O . GLU H 1 45 ? 48.41878 -30.26437 5.31446 1.000 40.82098 84 GLU H O 1
ATOM 9007 N N . ASN H 1 46 ? 48.95057 -31.58234 7.06248 1.000 38.05670 85 ASN H N 1
ATOM 9008 C CA . ASN H 1 46 ? 49.74203 -32.49887 6.25196 1.000 32.07742 85 ASN H CA 1
ATOM 9009 C C . ASN H 1 46 ? 48.91781 -33.66190 5.72670 1.000 27.65946 85 ASN H C 1
ATOM 9010 O O . ASN H 1 46 ? 49.27781 -34.24724 4.70032 1.000 35.24807 85 ASN H O 1
ATOM 9015 N N . GLY H 1 47 ? 47.82722 -34.00839 6.39548 1.000 27.19074 86 GLY H N 1
ATOM 9016 C CA . GLY H 1 47 ? 46.99922 -35.09732 5.92070 1.000 26.44861 86 GLY H CA 1
ATOM 9017 C C . GLY H 1 47 ? 45.78457 -35.29990 6.79483 1.000 23.45093 86 GLY H C 1
ATOM 9018 O O . GLY H 1 47 ? 45.36476 -34.39837 7.52331 1.000 25.24866 86 GLY H O 1
ATOM 9019 N N . ILE H 1 48 ? 45.22452 -36.50415 6.71746 1.000 19.94818 87 ILE H N 1
ATOM 9020 C CA . ILE H 1 48 ? 43.99595 -36.84351 7.42506 1.000 24.14289 87 ILE H CA 1
ATOM 9021 C C . ILE H 1 48 ? 44.10954 -38.25853 7.97430 1.000 23.78476 87 ILE H C 1
ATOM 9022 O O . ILE H 1 48 ? 44.45509 -39.19294 7.24284 1.000 21.68453 87 ILE H O 1
ATOM 9027 N N . TYR H 1 49 ? 43.84340 -38.40880 9.26818 1.000 23.74594 88 TYR H N 1
ATOM 9028 C CA . TYR H 1 49 ? 43.77301 -39.71545 9.90245 1.000 20.14006 88 TYR H CA 1
ATOM 9029 C C . TYR H 1 49 ? 42.32618 -40.18921 9.89405 1.000 19.05764 88 TYR H C 1
ATOM 9030 O O . TYR H 1 49 ? 41.42628 -39.46244 10.32856 1.000 16.97181 88 TYR H O 1
ATOM 9039 N N . PHE H 1 50 ? 42.10115 -41.39179 9.37328 1.000 18.91764 89 PHE H N 1
ATOM 9040 C CA . PHE H 1 50 ? 40.75466 -41.93094 9.27897 1.000 15.09140 89 PHE H CA 1
ATOM 9041 C C . PHE H 1 50 ? 40.80991 -43.44429 9.42849 1.000 15.72502 89 PHE H C 1
ATOM 9042 O O . PHE H 1 50 ? 41.87996 -44.05695 9.40779 1.000 15.96514 89 PHE H O 1
ATOM 9050 N N . PHE H 1 51 ? 39.62949 -44.04206 9.57123 1.000 20.96057 90 PHE H N 1
ATOM 9051 C CA . PHE H 1 51 ? 39.46690 -45.48543 9.70968 1.000 21.62910 90 PHE H CA 1
ATOM 9052 C C . PHE H 1 51 ? 38.63422 -45.99478 8.54257 1.000 20.43565 90 PHE H C 1
ATOM 9053 O O . PHE H 1 51 ? 37.49297 -45.55965 8.35386 1.000 24.01021 90 PHE H O 1
ATOM 9061 N N . ARG H 1 52 ? 39.20484 -46.90833 7.76384 1.000 18.32975 91 ARG H N 1
ATOM 9062 C CA . ARG H 1 52 ? 38.54187 -47.47726 6.59872 1.000 21.57460 91 ARG H CA 1
ATOM 9063 C C . ARG H 1 52 ? 38.01523 -48.86547 6.93850 1.000 20.10123 91 ARG H C 1
ATOM 9064 O O . ARG H 1 52 ? 38.76955 -49.72334 7.40804 1.000 18.14296 91 ARG H O 1
ATOM 9072 N N . SER H 1 53 ? 36.72463 -49.08432 6.69540 1.000 14.49252 92 SER H N 1
ATOM 9073 C CA . SER H 1 53 ? 36.06348 -50.30992 7.10920 1.000 19.62614 92 SER H CA 1
ATOM 9074 C C . SER H 1 53 ? 35.35968 -50.97138 5.93232 1.000 24.60992 92 SER H C 1
ATOM 9075 O O . SER H 1 53 ? 35.03146 -50.32894 4.93126 1.000 16.04308 92 SER H O 1
ATOM 9078 N N . HIS H 1 54 ? 35.12189 -52.27380 6.08495 1.000 16.60409 93 HIS H N 1
ATOM 9079 C CA . HIS H 1 54 ? 34.34298 -53.06953 5.14417 1.000 17.09502 93 HIS H CA 1
ATOM 9080 C C . HIS H 1 54 ? 33.82796 -54.29072 5.89521 1.000 22.50001 93 HIS H C 1
ATOM 9081 O O . HIS H 1 54 ? 34.16611 -54.50872 7.06095 1.000 28.73588 93 HIS H O 1
ATOM 9088 N N . LYS H 1 55 ? 32.99992 -55.08858 5.22436 1.000 20.08917 94 LYS H N 1
ATOM 9089 C CA . LYS H 1 55 ? 32.41286 -56.28273 5.82388 1.000 23.82368 94 LYS H CA 1
ATOM 9090 C C . LYS H 1 55 ? 32.91674 -57.52635 5.10644 1.000 27.09099 94 LYS H C 1
ATOM 9091 O O . LYS H 1 55 ? 32.73676 -57.66519 3.89152 1.000 28.19543 94 LYS H O 1
ATOM 9097 N N . GLU H 1 56 ? 33.53304 -58.43067 5.86606 1.000 31.22695 95 GLU H N 1
ATOM 9098 C CA . GLU H 1 56 ? 34.00931 -59.71883 5.37207 1.000 31.48669 95 GLU H CA 1
ATOM 9099 C C . GLU H 1 56 ? 33.34770 -60.82138 6.18418 1.000 34.27135 95 GLU H C 1
ATOM 9100 O O . GLU H 1 56 ? 33.65260 -60.98580 7.37099 1.000 36.18560 95 GLU H O 1
ATOM 9106 N N . ASN H 1 57 ? 32.44141 -61.56335 5.54475 1.000 34.87735 96 ASN H N 1
ATOM 9107 C CA . ASN H 1 57 ? 31.85550 -62.77215 6.12771 1.000 36.09592 96 ASN H CA 1
ATOM 9108 C C . ASN H 1 57 ? 31.21470 -62.50041 7.48885 1.000 36.77795 96 ASN H C 1
ATOM 9109 O O . ASN H 1 57 ? 31.38178 -63.26174 8.44386 1.000 39.48568 96 ASN H O 1
ATOM 9114 N N . GLY H 1 58 ? 30.46064 -61.40996 7.58125 1.000 37.19470 97 GLY H N 1
ATOM 9115 C CA . GLY H 1 58 ? 29.79065 -61.08359 8.81906 1.000 38.19676 97 GLY H CA 1
ATOM 9116 C C . GLY H 1 58 ? 30.61239 -60.31684 9.82996 1.000 40.03022 97 GLY H C 1
ATOM 9117 O O . GLY H 1 58 ? 30.10606 -60.04347 10.92536 1.000 38.71780 97 GLY H O 1
ATOM 9118 N N . GLN H 1 59 ? 31.86209 -59.97779 9.51880 1.000 40.51257 98 GLN H N 1
ATOM 9119 C CA . GLN H 1 59 ? 32.73344 -59.25841 10.43941 1.000 34.07366 98 GLN H CA 1
ATOM 9120 C C . GLN H 1 59 ? 33.13060 -57.92274 9.82909 1.000 28.38515 98 GLN H C 1
ATOM 9121 O O . GLN H 1 59 ? 33.52073 -57.86386 8.65888 1.000 29.06876 98 GLN H O 1
ATOM 9127 N N . ILE H 1 60 ? 33.03027 -56.85627 10.61809 1.000 27.38606 99 ILE H N 1
ATOM 9128 C CA . ILE H 1 60 ? 33.50194 -55.54468 10.18643 1.000 24.47294 99 ILE H CA 1
ATOM 9129 C C . ILE H 1 60 ? 35.01257 -55.49775 10.37143 1.000 24.93811 99 ILE H C 1
ATOM 9130 O O . ILE H 1 60 ? 35.51553 -55.63437 11.49143 1.000 31.87001 99 ILE H O 1
ATOM 9135 N N . LYS H 1 61 ? 35.73573 -55.29978 9.27268 1.000 29.29787 100 LYS H N 1
ATOM 9136 C CA . LYS H 1 61 ? 37.18308 -55.13922 9.28810 1.000 23.05697 100 LYS H CA 1
ATOM 9137 C C . LYS H 1 61 ? 37.52151 -53.66291 9.14930 1.000 20.86582 100 LYS H C 1
ATOM 9138 O O . LYS H 1 61 ? 36.97804 -52.98067 8.27585 1.000 24.44443 100 LYS H O 1
ATOM 9144 N N . THR H 1 62 ? 38.42124 -53.17762 10.00373 1.000 21.29980 101 THR H N 1
ATOM 9145 C CA . THR H 1 62 ? 38.80171 -51.77315 10.03278 1.000 24.91319 101 THR H CA 1
ATOM 9146 C C . THR H 1 62 ? 40.31958 -51.64173 10.03875 1.000 22.88685 101 THR H C 1
ATOM 9147 O O . THR H 1 62 ? 41.03016 -52.47331 10.60908 1.000 22.27500 101 THR H O 1
ATOM 9151 N N . GLN H 1 63 ? 40.80877 -50.58649 9.38842 1.000 26.49180 102 GLN H N 1
ATOM 9152 C CA . GLN H 1 63 ? 42.22223 -50.24001 9.39069 1.000 27.58602 102 GLN H CA 1
ATOM 9153 C C . GLN H 1 63 ? 42.38639 -48.74372 9.59494 1.000 18.60649 102 GLN H C 1
ATOM 9154 O O . GLN H 1 63 ? 41.58171 -47.94613 9.10532 1.000 17.01243 102 GLN H O 1
ATOM 9160 N N . THR H 1 64 ? 43.42093 -48.37835 10.34672 1.000 20.21117 103 THR H N 1
ATOM 9161 C CA . THR H 1 64 ? 43.75595 -46.98217 10.59117 1.000 31.54592 103 THR H CA 1
ATOM 9162 C C . THR H 1 64 ? 44.69692 -46.50423 9.49197 1.000 19.75580 103 THR H C 1
ATOM 9163 O O . THR H 1 64 ? 45.78188 -47.06655 9.30596 1.000 20.35887 103 THR H O 1
ATOM 9167 N N . LEU H 1 65 ? 44.28316 -45.47577 8.76424 1.000 17.85516 104 LEU H N 1
ATOM 9168 C CA . LEU H 1 65 ? 45.05878 -44.96781 7.64662 1.000 20.67221 104 LEU H CA 1
ATOM 9169 C C . LEU H 1 65 ? 45.33080 -43.47961 7.81609 1.000 18.02109 104 LEU H C 1
ATOM 9170 O O . LEU H 1 65 ? 44.55276 -42.75128 8.43993 1.000 17.42119 104 LEU H O 1
ATOM 9175 N N . PHE H 1 66 ? 46.44834 -43.03765 7.24713 1.000 19.20163 105 PHE H N 1
ATOM 9176 C CA . PHE H 1 66 ? 46.79839 -41.62410 7.16864 1.000 22.53999 105 PHE H CA 1
ATOM 9177 C C . PHE H 1 66 ? 46.95342 -41.26663 5.69788 1.000 26.60879 105 PHE H C 1
ATOM 9178 O O . PHE H 1 66 ? 47.88780 -41.73207 5.03527 1.000 36.70068 105 PHE H O 1
ATOM 9186 N N . GLY H 1 67 ? 46.04458 -40.44127 5.19162 1.000 20.69774 106 GLY H N 1
ATOM 9187 C CA . GLY H 1 67 ? 46.15247 -39.96053 3.83183 1.000 17.66538 106 GLY H CA 1
ATOM 9188 C C . GLY H 1 67 ? 46.90991 -38.65533 3.77481 1.000 19.25615 106 GLY H C 1
ATOM 9189 O O . GLY H 1 67 ? 46.41847 -37.62700 4.24503 1.000 21.36513 106 GLY H O 1
ATOM 9190 N N . GLU H 1 68 ? 48.10512 -38.68304 3.19420 1.000 22.50717 107 GLU H N 1
ATOM 9191 C CA . GLU H 1 68 ? 48.96953 -37.51438 3.14184 1.000 22.60175 107 GLU H CA 1
ATOM 9192 C C . GLU H 1 68 ? 48.63312 -36.66342 1.92451 1.000 27.03016 107 GLU H C 1
ATOM 9193 O O . GLU H 1 68 ? 48.54593 -37.17667 0.80446 1.000 22.27218 107 GLU H O 1
ATOM 9199 N N . PHE H 1 69 ? 48.44184 -35.36527 2.15163 1.000 26.04727 108 PHE H N 1
ATOM 9200 C CA . PHE H 1 69 ? 48.17638 -34.44061 1.05875 1.000 29.95236 108 PHE H CA 1
ATOM 9201 C C . PHE H 1 69 ? 49.38651 -34.34977 0.14018 1.000 33.71868 108 PHE H C 1
ATOM 9202 O O . PHE H 1 69 ? 50.51428 -34.14299 0.59778 1.000 35.56302 108 PHE H O 1
ATOM 9210 N N . ILE H 1 70 ? 49.15326 -34.51103 -1.15702 1.000 35.07354 109 ILE H N 1
ATOM 9211 C CA . ILE H 1 70 ? 50.21501 -34.44456 -2.15008 1.000 39.01380 109 ILE H CA 1
ATOM 9212 C C . ILE H 1 70 ? 49.85131 -33.38330 -3.17599 1.000 44.49833 109 ILE H C 1
ATOM 9213 O O . ILE H 1 70 ? 48.67371 -33.14071 -3.45948 1.000 43.95737 109 ILE H O 1
ATOM 9218 N N . HIS H 1 71 ? 50.87649 -32.73174 -3.71925 1.000 50.12158 110 HIS H N 1
ATOM 9219 C CA . HIS H 1 71 ? 50.67813 -31.67966 -4.70245 1.000 56.10753 110 HIS H CA 1
ATOM 9220 C C . HIS H 1 71 ? 51.71053 -31.84230 -5.80759 1.000 59.95712 110 HIS H C 1
ATOM 9221 O O . HIS H 1 71 ? 52.88984 -32.07854 -5.53144 1.000 60.93132 110 HIS H O 1
ATOM 9228 N N . PHE H 1 72 ? 51.26723 -31.70907 -7.05601 1.000 64.41837 111 PHE H N 1
ATOM 9229 C CA . PHE H 1 72 ? 52.14676 -31.86507 -8.20833 1.000 66.41432 111 PHE H CA 1
ATOM 9230 C C . PHE H 1 72 ? 52.82632 -30.57265 -8.63514 1.000 74.49116 111 PHE H C 1
ATOM 9231 O O . PHE H 1 72 ? 53.59785 -30.58881 -9.59952 1.000 78.70744 111 PHE H O 1
ATOM 9239 N N . SER H 1 73 ? 52.56395 -29.46176 -7.95481 1.000 77.12349 112 SER H N 1
ATOM 9240 C CA . SER H 1 73 ? 53.27738 -28.22146 -8.21636 1.000 85.12405 112 SER H CA 1
ATOM 9241 C C . SER H 1 73 ? 53.31638 -27.40352 -6.93366 1.000 85.96186 112 SER H C 1
ATOM 9242 O O . SER H 1 73 ? 52.79278 -27.81257 -5.89349 1.000 81.35672 112 SER H O 1
ATOM 9245 N N . GLU H 1 74 ? 53.94261 -26.23293 -7.01737 1.000 98.41403 113 GLU H N 1
ATOM 9246 C CA . GLU H 1 74 ? 53.95464 -25.29288 -5.90765 1.000 101.68725 113 GLU H CA 1
ATOM 9247 C C . GLU H 1 74 ? 52.78296 -24.32199 -5.95560 1.000 102.25238 113 GLU H C 1
ATOM 9248 O O . GLU H 1 74 ? 52.54893 -23.60624 -4.97552 1.000 99.58927 113 GLU H O 1
ATOM 9254 N N . GLU H 1 75 ? 52.05158 -24.27689 -7.06899 1.000 102.32797 114 GLU H N 1
ATOM 9255 C CA . GLU H 1 75 ? 50.87018 -23.43589 -7.19680 1.000 102.38994 114 GLU H CA 1
ATOM 9256 C C . GLU H 1 75 ? 49.59375 -24.13491 -6.74341 1.000 94.19070 114 GLU H C 1
ATOM 9257 O O . GLU H 1 75 ? 48.54830 -23.48248 -6.65264 1.000 94.06973 114 GLU H O 1
ATOM 9263 N N . GLU H 1 76 ? 49.65032 -25.43489 -6.45720 1.000 88.00733 115 GLU H N 1
ATOM 9264 C CA . GLU H 1 76 ? 48.48165 -26.16693 -5.98365 1.000 82.39831 115 GLU H CA 1
ATOM 9265 C C . GLU H 1 76 ? 48.29614 -25.93325 -4.48922 1.000 79.74484 115 GLU H C 1
ATOM 9266 O O . GLU H 1 76 ? 49.19031 -26.23186 -3.69005 1.000 75.50392 115 GLU H O 1
ATOM 9272 N N . LYS H 1 77 ? 47.13040 -25.40459 -4.11269 1.000 88.07630 116 LYS H N 1
ATOM 9273 C CA . LYS H 1 77 ? 46.81370 -25.14208 -2.71738 1.000 85.00850 116 LYS H CA 1
ATOM 9274 C C . LYS H 1 77 ? 45.66416 -25.98182 -2.18484 1.000 67.91396 116 LYS H C 1
ATOM 9275 O O . LYS H 1 77 ? 45.49449 -26.06051 -0.96442 1.000 65.16403 116 LYS H O 1
ATOM 9281 N N . VAL H 1 78 ? 44.88197 -26.60671 -3.05548 1.000 65.42234 117 VAL H N 1
ATOM 9282 C CA . VAL H 1 78 ? 43.71744 -27.37526 -2.63888 1.000 59.60497 117 VAL H CA 1
ATOM 9283 C C . VAL H 1 78 ? 44.15580 -28.78723 -2.28297 1.000 53.24347 117 VAL H C 1
ATOM 9284 O O . VAL H 1 78 ? 44.81414 -29.46624 -3.08049 1.000 54.85180 117 VAL H O 1
ATOM 9288 N N . ASN H 1 79 ? 43.79683 -29.23099 -1.07980 1.000 48.85499 118 ASN H N 1
ATOM 9289 C CA . ASN H 1 79 ? 44.09795 -30.59245 -0.64774 1.000 42.73236 118 ASN H CA 1
ATOM 9290 C C . ASN H 1 79 ? 43.01778 -31.49813 -1.23220 1.000 38.78600 118 ASN H C 1
ATOM 9291 O O . ASN H 1 79 ? 42.06344 -31.90364 -0.56534 1.000 35.18635 118 ASN H O 1
ATOM 9296 N N . ASN H 1 80 ? 43.17932 -31.81830 -2.51545 1.000 39.79590 119 ASN H N 1
ATOM 9297 C CA . ASN H 1 80 ? 42.21325 -32.62660 -3.24578 1.000 37.17733 119 ASN H CA 1
ATOM 9298 C C . ASN H 1 80 ? 42.71846 -34.02665 -3.55721 1.000 32.55284 119 ASN H C 1
ATOM 9299 O O . ASN H 1 80 ? 42.00301 -34.80087 -4.20145 1.000 30.09426 119 ASN H O 1
ATOM 9304 N N . ARG H 1 81 ? 43.92089 -34.37658 -3.11477 1.000 32.70968 120 ARG H N 1
ATOM 9305 C CA . ARG H 1 81 ? 44.51400 -35.65632 -3.46141 1.000 28.85877 120 ARG H CA 1
ATOM 9306 C C . ARG H 1 81 ? 45.36630 -36.11790 -2.29066 1.000 29.67981 120 ARG H C 1
ATOM 9307 O O . ARG H 1 81 ? 46.09897 -35.32270 -1.69481 1.000 21.99572 120 ARG H O 1
ATOM 9315 N N . ILE H 1 82 ? 45.25101 -37.39971 -1.95497 1.000 22.01189 121 ILE H N 1
ATOM 9316 C CA . ILE H 1 82 ? 45.97674 -37.97326 -0.83235 1.000 25.71847 121 ILE H CA 1
ATOM 9317 C C . ILE H 1 82 ? 46.73946 -39.20571 -1.29015 1.000 19.28506 121 ILE H C 1
ATOM 9318 O O . ILE H 1 82 ? 46.29996 -39.94454 -2.17694 1.000 19.71444 121 ILE H O 1
ATOM 9323 N N . SER H 1 83 ? 47.90179 -39.41224 -0.68059 1.000 20.23394 122 SER H N 1
ATOM 9324 C CA . SER H 1 83 ? 48.66468 -40.63827 -0.83666 1.000 20.76263 122 SER H CA 1
ATOM 9325 C C . SER H 1 83 ? 48.40463 -41.53468 0.36505 1.000 21.72042 122 SER H C 1
ATOM 9326 O O . SER H 1 83 ? 48.40304 -41.06984 1.50786 1.000 23.17829 122 SER H O 1
ATOM 9329 N N . ILE H 1 84 ? 48.18087 -42.81995 0.10185 1.000 21.39823 123 ILE H N 1
ATOM 9330 C CA . ILE H 1 84 ? 47.80019 -43.78356 1.12813 1.000 22.44504 123 ILE H CA 1
ATOM 9331 C C . ILE H 1 84 ? 48.79930 -44.93056 1.12049 1.000 24.17490 123 ILE H C 1
ATOM 9332 O O . ILE H 1 84 ? 49.15575 -45.44264 0.05331 1.000 23.44896 123 ILE H O 1
ATOM 9337 N N . SER H 1 85 ? 49.24781 -45.32903 2.30745 1.000 33.35884 124 SER H N 1
ATOM 9338 C CA . SER H 1 85 ? 50.21590 -46.40381 2.47091 1.000 38.02352 124 SER H CA 1
ATOM 9339 C C . SER H 1 85 ? 49.58655 -47.58561 3.20025 1.000 39.96599 124 SER H C 1
ATOM 9340 O O . SER H 1 85 ? 48.74305 -47.40447 4.08450 1.000 36.33549 124 SER H O 1
ATOM 9343 N N . ASP H 1 86 ? 49.99267 -48.79650 2.80943 1.000 54.55641 125 ASP H N 1
ATOM 9344 C CA . ASP H 1 86 ? 49.59124 -50.03729 3.47883 1.000 50.16441 125 ASP H CA 1
ATOM 9345 C C . ASP H 1 86 ? 48.07539 -50.22179 3.48819 1.000 39.61138 125 ASP H C 1
ATOM 9346 O O . ASP H 1 86 ? 47.50451 -50.74897 4.44639 1.000 36.73882 125 ASP H O 1
ATOM 9351 N N . GLU H 1 87 ? 47.41182 -49.78509 2.42502 1.000 42.70079 126 GLU H N 1
ATOM 9352 C CA . GLU H 1 87 ? 45.97775 -49.99093 2.28664 1.000 36.46866 126 GLU H CA 1
ATOM 9353 C C . GLU H 1 87 ? 45.67798 -51.43280 1.89246 1.000 35.14221 126 GLU H C 1
ATOM 9354 O O . GLU H 1 87 ? 46.36681 -52.02129 1.05340 1.000 39.99080 126 GLU H O 1
ATOM 9360 N N . SER H 1 88 ? 44.64017 -51.99885 2.51935 1.000 36.83290 127 SER H N 1
ATOM 9361 C CA . SER H 1 88 ? 44.38317 -53.43437 2.42403 1.000 35.35380 127 SER H CA 1
ATOM 9362 C C . SER H 1 88 ? 44.05070 -53.86729 1.00127 1.000 39.62786 127 SER H C 1
ATOM 9363 O O . SER H 1 88 ? 44.31700 -55.01476 0.62445 1.000 39.85986 127 SER H O 1
ATOM 9366 N N . SER H 1 89 ? 43.45685 -52.98286 0.20522 1.000 30.52928 128 SER H N 1
ATOM 9367 C CA . SER H 1 89 ? 43.12682 -53.27822 -1.18364 1.000 31.59830 128 SER H CA 1
ATOM 9368 C C . SER H 1 89 ? 44.22299 -52.85755 -2.16335 1.000 30.04283 128 SER H C 1
ATOM 9369 O O . SER H 1 89 ? 43.98171 -52.84337 -3.37483 1.000 31.14553 128 SER H O 1
ATOM 9372 N N . GLY H 1 90 ? 45.41069 -52.51090 -1.67331 1.000 25.83164 129 GLY H N 1
ATOM 9373 C CA . GLY H 1 90 ? 46.46501 -52.04655 -2.54881 1.000 25.11670 129 GLY H CA 1
ATOM 9374 C C . GLY H 1 90 ? 46.27958 -50.64451 -3.07630 1.000 22.90370 129 GLY H C 1
ATOM 9375 O O . GLY H 1 90 ? 47.00956 -50.23392 -3.98270 1.000 24.15012 129 GLY H O 1
ATOM 9376 N N . VAL H 1 91 ? 45.32987 -49.89423 -2.52295 1.000 21.14588 130 VAL H N 1
ATOM 9377 C CA . VAL H 1 91 ? 45.10677 -48.51254 -2.92389 1.000 19.25484 130 VAL H CA 1
ATOM 9378 C C . VAL H 1 91 ? 46.27406 -47.64988 -2.46978 1.000 19.40917 130 VAL H C 1
ATOM 9379 O O . VAL H 1 91 ? 46.63773 -47.64227 -1.28723 1.000 23.23499 130 VAL H O 1
ATOM 9383 N N . HIS H 1 92 ? 46.87833 -46.92233 -3.41114 1.000 18.48607 131 HIS H N 1
ATOM 9384 C CA . HIS H 1 92 ? 47.98932 -46.04323 -3.08006 1.000 21.90321 131 HIS H CA 1
ATOM 9385 C C . HIS H 1 92 ? 47.68088 -44.56034 -3.24354 1.000 18.68887 131 HIS H C 1
ATOM 9386 O O . HIS H 1 92 ? 48.40024 -43.73777 -2.67014 1.000 23.72212 131 HIS H O 1
ATOM 9393 N N . ALA H 1 93 ? 46.64100 -44.19373 -3.99120 1.000 16.42760 132 ALA H N 1
ATOM 9394 C CA . ALA H 1 93 ? 46.31432 -42.78537 -4.16989 1.000 21.43455 132 ALA H CA 1
ATOM 9395 C C . ALA H 1 93 ? 44.81169 -42.61446 -4.34308 1.000 23.15777 132 ALA H C 1
ATOM 9396 O O . ALA H 1 93 ? 44.13505 -43.47748 -4.90798 1.000 26.25220 132 ALA H O 1
ATOM 9398 N N . GLU H 1 94 ? 44.29712 -41.48869 -3.84512 1.000 24.37492 133 GLU H N 1
ATOM 9399 C CA . GLU H 1 94 ? 42.89792 -41.11876 -4.01566 1.000 23.44858 133 GLU H CA 1
ATOM 9400 C C . GLU H 1 94 ? 42.79047 -39.62591 -4.29810 1.000 20.28567 133 GLU H C 1
ATOM 9401 O O . GLU H 1 94 ? 43.47220 -38.81682 -3.66304 1.000 22.10159 133 GLU H O 1
ATOM 9407 N N . HIS H 1 95 ? 41.93408 -39.26858 -5.25711 1.000 27.84948 134 HIS H N 1
ATOM 9408 C CA . HIS H 1 95 ? 41.78300 -37.89119 -5.71875 1.000 21.23026 134 HIS H CA 1
ATOM 9409 C C . HIS H 1 95 ? 40.30564 -37.53481 -5.78940 1.000 21.33599 134 HIS H C 1
ATOM 9410 O O . HIS H 1 95 ? 39.55289 -38.15153 -6.55052 1.000 20.50065 134 HIS H O 1
ATOM 9417 N N . LEU H 1 96 ? 39.89550 -36.53670 -5.00859 1.000 20.84624 135 LEU H N 1
ATOM 9418 C CA . LEU H 1 96 ? 38.51810 -36.05202 -5.03004 1.000 23.10266 135 LEU H CA 1
ATOM 9419 C C . LEU H 1 96 ? 38.36904 -35.05876 -6.17624 1.000 26.29818 135 LEU H C 1
ATOM 9420 O O . LEU H 1 96 ? 38.96037 -33.97400 -6.14802 1.000 25.30188 135 LEU H O 1
ATOM 9425 N N . TYR H 1 97 ? 37.58414 -35.42161 -7.19101 1.000 22.08571 136 TYR H N 1
ATOM 9426 C CA . TYR H 1 97 ? 37.42406 -34.56664 -8.35527 1.000 21.19255 136 TYR H CA 1
ATOM 9427 C C . TYR H 1 97 ? 36.03470 -33.95624 -8.48193 1.000 33.06360 136 TYR H C 1
ATOM 9428 O O . TYR H 1 97 ? 35.83198 -33.10661 -9.35800 1.000 27.39076 136 TYR H O 1
ATOM 9437 N N . TYR H 1 98 ? 35.08054 -34.35704 -7.64198 1.000 29.09915 137 TYR H N 1
ATOM 9438 C CA . TYR H 1 98 ? 33.79003 -33.68580 -7.57184 1.000 22.85035 137 TYR H CA 1
ATOM 9439 C C . TYR H 1 98 ? 33.18181 -33.92101 -6.19859 1.000 21.81316 137 TYR H C 1
ATOM 9440 O O . TYR H 1 98 ? 33.38128 -34.97312 -5.58615 1.000 21.97521 137 TYR H O 1
ATOM 9449 N N . SER H 1 99 ? 32.44173 -32.92277 -5.72210 1.000 25.88861 138 SER H N 1
ATOM 9450 C CA . SER H 1 99 ? 31.69164 -33.03256 -4.48037 1.000 26.32325 138 SER H CA 1
ATOM 9451 C C . SER H 1 99 ? 30.54831 -32.03031 -4.51669 1.000 29.78867 138 SER H C 1
ATOM 9452 O O . SER H 1 99 ? 30.68241 -30.93752 -5.07408 1.000 24.77606 138 SER H O 1
ATOM 9455 N N . SER H 1 100 ? 29.42593 -32.41500 -3.91468 1.000 31.25671 139 SER H N 1
ATOM 9456 C CA . SER H 1 100 ? 28.27592 -31.52814 -3.83285 1.000 32.77490 139 SER H CA 1
ATOM 9457 C C . SER H 1 100 ? 28.58934 -30.31335 -2.96213 1.000 32.33240 139 SER H C 1
ATOM 9458 O O . SER H 1 100 ? 29.53425 -30.30566 -2.16825 1.000 30.85593 139 SER H O 1
ATOM 9461 N N . GLU H 1 101 ? 27.77695 -29.26798 -3.13044 1.000 28.39195 140 GLU H N 1
ATOM 9462 C CA . GLU H 1 101 ? 28.03214 -28.01398 -2.43023 1.000 34.86751 140 GLU H CA 1
ATOM 9463 C C . GLU H 1 101 ? 27.91427 -28.17445 -0.91837 1.000 34.26077 140 GLU H C 1
ATOM 9464 O O . GLU H 1 101 ? 28.65144 -27.52542 -0.16787 1.000 37.64337 140 GLU H O 1
ATOM 9470 N N . ASP H 1 102 ? 27.00486 -29.02667 -0.45108 1.000 37.06879 141 ASP H N 1
ATOM 9471 C CA . ASP H 1 102 ? 26.88449 -29.31891 0.97168 1.000 34.21895 141 ASP H CA 1
ATOM 9472 C C . ASP H 1 102 ? 27.82613 -30.42285 1.43362 1.000 29.66282 141 ASP H C 1
ATOM 9473 O O . ASP H 1 102 ? 27.74971 -30.83170 2.59666 1.000 36.91143 141 ASP H O 1
ATOM 9478 N N . LYS H 1 103 ? 28.69364 -30.91693 0.54849 1.000 25.99367 142 LYS H N 1
ATOM 9479 C CA . LYS H 1 103 ? 29.73869 -31.89022 0.85958 1.000 34.96900 142 LYS H CA 1
ATOM 9480 C C . LYS H 1 103 ? 29.19068 -33.24609 1.28956 1.000 31.22180 142 LYS H C 1
ATOM 9481 O O . LYS H 1 103 ? 29.90283 -34.02300 1.93308 1.000 34.24775 142 LYS H O 1
ATOM 9487 N N . LYS H 1 104 ? 27.94216 -33.55928 0.95092 1.000 28.03031 143 LYS H N 1
ATOM 9488 C CA . LYS H 1 104 ? 27.34076 -34.81736 1.36931 1.000 24.32979 143 LYS H CA 1
ATOM 9489 C C . LYS H 1 104 ? 27.55169 -35.95350 0.37571 1.000 26.95670 143 LYS H C 1
ATOM 9490 O O . LYS H 1 104 ? 27.23963 -37.10305 0.70429 1.000 27.80105 143 LYS H O 1
ATOM 9496 N N . CYS H 1 105 ? 28.05697 -35.66825 -0.82318 1.000 26.95389 144 CYS H N 1
ATOM 9497 C CA . CYS H 1 105 ? 28.43973 -36.70725 -1.76948 1.000 29.32046 144 CYS H CA 1
ATOM 9498 C C . CYS H 1 105 ? 29.66905 -36.24827 -2.53627 1.000 22.33680 144 CYS H C 1
ATOM 9499 O O . CYS H 1 105 ? 29.89226 -35.04962 -2.71896 1.000 26.50950 144 CYS H O 1
ATOM 9502 N N . GLY H 1 106 ? 30.46710 -37.21418 -2.98023 1.000 23.03933 145 GLY H N 1
ATOM 9503 C CA . GLY H 1 106 ? 31.69461 -36.90168 -3.68588 1.000 21.46445 145 GLY H CA 1
ATOM 9504 C C . GLY H 1 106 ? 32.10889 -38.01781 -4.61905 1.000 22.89738 145 GLY H C 1
ATOM 9505 O O . GLY H 1 106 ? 31.69770 -39.17363 -4.46949 1.000 26.29089 145 GLY H O 1
ATOM 9506 N N . LEU H 1 107 ? 32.93568 -37.64953 -5.59538 1.000 19.60964 146 LEU H N 1
ATOM 9507 C CA . LEU H 1 107 ? 33.49720 -38.58104 -6.56586 1.000 18.26616 146 LEU H CA 1
ATOM 9508 C C . LEU H 1 107 ? 35.00438 -38.64108 -6.37341 1.000 18.27867 146 LEU H C 1
ATOM 9509 O O . LEU H 1 107 ? 35.68137 -37.60944 -6.42670 1.000 24.28745 146 LEU H O 1
ATOM 9514 N N . VAL H 1 108 ? 35.52666 -39.84330 -6.15335 1.000 22.16006 147 VAL H N 1
ATOM 9515 C CA . VAL H 1 108 ? 36.93759 -40.05051 -5.85334 1.000 24.05919 147 VAL H CA 1
ATOM 9516 C C . VAL H 1 108 ? 37.53158 -40.99677 -6.88736 1.000 19.08115 147 VAL H C 1
ATOM 9517 O O . VAL H 1 108 ? 37.01305 -42.09831 -7.09942 1.000 20.20403 147 VAL H O 1
ATOM 9521 N N . GLN H 1 109 ? 38.60794 -40.56003 -7.53539 1.000 26.65915 148 GLN H N 1
ATOM 9522 C CA . GLN H 1 109 ? 39.38481 -41.41417 -8.42400 1.000 21.18698 148 GLN H CA 1
ATOM 9523 C C . GLN H 1 109 ? 40.44495 -42.13333 -7.60159 1.000 21.14613 148 GLN H C 1
ATOM 9524 O O . GLN H 1 109 ? 41.24781 -41.49211 -6.91448 1.000 13.56068 148 GLN H O 1
ATOM 9530 N N . VAL H 1 110 ? 40.44955 -43.45983 -7.68011 1.000 29.59456 149 VAL H N 1
ATOM 9531 C CA . VAL H 1 110 ? 41.28489 -44.30708 -6.84038 1.000 20.73459 149 VAL H CA 1
ATOM 9532 C C . VAL H 1 110 ? 42.32690 -44.99209 -7.71075 1.000 24.50845 149 VAL H C 1
ATOM 9533 O O . VAL H 1 110 ? 41.98262 -45.63952 -8.70660 1.000 28.30489 149 VAL H O 1
ATOM 9537 N N . PHE H 1 111 ? 43.59475 -44.86979 -7.32411 1.000 20.76625 150 PHE H N 1
ATOM 9538 C CA . PHE H 1 111 ? 44.68967 -45.56678 -7.98487 1.000 16.91938 150 PHE H CA 1
ATOM 9539 C C . PHE H 1 111 ? 45.16498 -46.65405 -7.03486 1.000 19.71197 150 PHE H C 1
ATOM 9540 O O . PHE H 1 111 ? 45.58739 -46.35629 -5.91222 1.000 22.96933 150 PHE H O 1
ATOM 9548 N N . ALA H 1 112 ? 45.07923 -47.90864 -7.47771 1.000 18.12944 151 ALA H N 1
ATOM 9549 C CA . ALA H 1 112 ? 45.48972 -49.03534 -6.65053 1.000 17.84578 151 ALA H CA 1
ATOM 9550 C C . ALA H 1 112 ? 46.59522 -49.86091 -7.29627 1.000 21.36239 151 ALA H C 1
ATOM 9551 O O . ALA H 1 112 ? 47.30533 -49.38598 -8.18856 1.000 28.39625 151 ALA H O 1
ATOM 9553 N N . LYS H 1 113 ? 46.73170 -51.10739 -6.85060 1.000 22.52699 152 LYS H N 1
ATOM 9554 C CA . LYS H 1 113 ? 47.72632 -52.02733 -7.37440 1.000 22.12973 152 LYS H CA 1
ATOM 9555 C C . LYS H 1 113 ? 47.22759 -52.66412 -8.66782 1.000 26.14758 152 LYS H C 1
ATOM 9556 O O . LYS H 1 113 ? 46.09834 -52.43770 -9.11135 1.000 27.64455 152 LYS H O 1
ATOM 9562 N N . ASP H 1 114 ? 48.09361 -53.47595 -9.27888 1.000 35.49068 156 ASP H N 1
ATOM 9563 C CA . ASP H 1 114 ? 47.76376 -54.23799 -10.48621 1.000 33.45239 156 ASP H CA 1
ATOM 9564 C C . ASP H 1 114 ? 47.25246 -53.33574 -11.60585 1.000 33.70979 156 ASP H C 1
ATOM 9565 O O . ASP H 1 114 ? 46.45953 -53.76090 -12.45185 1.000 27.39786 156 ASP H O 1
ATOM 9570 N N . GLN H 1 115 ? 47.71414 -52.08216 -11.60781 1.000 28.42348 157 GLN H N 1
ATOM 9571 C CA . GLN H 1 115 ? 47.42166 -51.11697 -12.66811 1.000 23.34013 157 GLN H CA 1
ATOM 9572 C C . GLN H 1 115 ? 45.91688 -50.91862 -12.84301 1.000 20.27518 157 GLN H C 1
ATOM 9573 O O . GLN H 1 115 ? 45.38701 -50.94694 -13.95559 1.000 23.89641 157 GLN H O 1
ATOM 9579 N N . ASN H 1 116 ? 45.22589 -50.70691 -11.72588 1.000 21.07064 158 ASN H N 1
ATOM 9580 C CA . ASN H 1 116 ? 43.78272 -50.51310 -11.71798 1.000 19.07505 158 ASN H CA 1
ATOM 9581 C C . ASN H 1 116 ? 43.44789 -49.12527 -11.19190 1.000 22.17482 158 ASN H C 1
ATOM 9582 O O . ASN H 1 116 ? 43.95755 -48.71254 -10.14485 1.000 24.00122 158 ASN H O 1
ATOM 9587 N N . VAL H 1 117 ? 42.60968 -48.40372 -11.93369 1.000 20.34212 159 VAL H N 1
ATOM 9588 C CA . VAL H 1 117 ? 42.10592 -47.09467 -11.53584 1.000 18.21458 159 VAL H CA 1
ATOM 9589 C C . VAL H 1 117 ? 40.59230 -47.11058 -11.68715 1.000 18.68176 159 VAL H C 1
ATOM 9590 O O . VAL H 1 117 ? 40.07855 -47.48103 -12.74797 1.000 26.73923 159 VAL H O 1
ATOM 9594 N N . TRP H 1 118 ? 39.87786 -46.69544 -10.64205 1.000 20.29379 160 TRP H N 1
ATOM 9595 C CA . TRP H 1 118 ? 38.42123 -46.67860 -10.68014 1.000 22.41122 160 TRP H CA 1
ATOM 9596 C C . TRP H 1 118 ? 37.91039 -45.44292 -9.94789 1.000 21.67359 160 TRP H C 1
ATOM 9597 O O . TRP H 1 118 ? 38.68582 -44.63362 -9.43099 1.000 22.47130 160 TRP H O 1
ATOM 9608 N N . THR H 1 119 ? 36.58647 -45.30050 -9.90783 1.000 26.21945 161 THR H N 1
ATOM 9609 C CA . THR H 1 119 ? 35.92746 -44.15402 -9.29645 1.000 22.69570 161 THR H CA 1
ATOM 9610 C C . THR H 1 119 ? 34.85766 -44.62204 -8.32196 1.000 23.86986 161 THR H C 1
ATOM 9611 O O . THR H 1 119 ? 34.09759 -45.55051 -8.61616 1.000 18.27903 161 THR H O 1
ATOM 9615 N N . GLU H 1 120 ? 34.79775 -43.96438 -7.16534 1.000 29.83412 162 GLU H N 1
ATOM 9616 C CA . GLU H 1 120 ? 33.80814 -44.25244 -6.13740 1.000 25.95026 162 GLU H CA 1
ATOM 9617 C C . GLU H 1 120 ? 32.89891 -43.04704 -5.94505 1.000 21.34826 162 GLU H C 1
ATOM 9618 O O . GLU H 1 120 ? 33.37803 -41.91279 -5.84530 1.000 18.6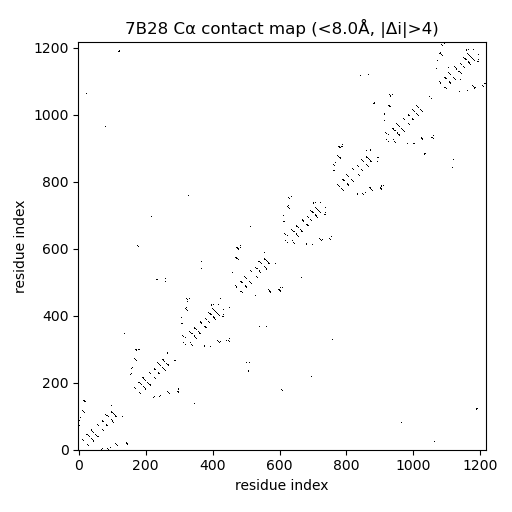9766 162 GLU H O 1
ATOM 9624 N N . LEU H 1 121 ? 31.58933 -43.29341 -5.90945 1.000 22.37667 163 LEU H N 1
ATOM 9625 C CA . LEU H 1 121 ? 30.60894 -42.29049 -5.50785 1.000 24.41021 163 LEU H CA 1
ATOM 9626 C C . LEU H 1 121 ? 30.31072 -42.51697 -4.02909 1.000 22.99990 163 LEU H C 1
ATOM 9627 O O . LEU H 1 121 ? 29.66705 -43.50525 -3.66279 1.000 28.09927 163 LEU H O 1
ATOM 9632 N N . ARG H 1 122 ? 30.77509 -41.60048 -3.18593 1.000 21.09300 164 ARG H N 1
ATOM 9633 C CA . ARG H 1 122 ? 30.66270 -41.72003 -1.74081 1.000 25.54549 164 ARG H CA 1
ATOM 9634 C C . ARG H 1 122 ? 29.67403 -40.69523 -1.20195 1.000 24.67886 164 ARG H C 1
ATOM 9635 O O . ARG H 1 122 ? 29.49323 -39.62280 -1.78423 1.000 25.32285 164 ARG H O 1
ATOM 9643 N N . VAL H 1 123 ? 29.02953 -41.03332 -0.08364 1.000 26.27407 165 VAL H N 1
ATOM 9644 C CA . VAL H 1 123 ? 28.02199 -40.17149 0.52518 1.000 26.18954 165 VAL H CA 1
ATOM 9645 C C . VAL H 1 123 ? 28.19056 -40.17678 2.03998 1.000 29.46788 165 VAL H C 1
ATOM 9646 O O . VAL H 1 123 ? 28.56798 -41.18750 2.64089 1.000 29.71737 165 VAL H O 1
ATOM 9650 N N . ARG H 1 124 ? 27.91539 -39.02622 2.65426 1.000 23.97318 166 ARG H N 1
ATOM 9651 C CA . ARG H 1 124 ? 27.88389 -38.93118 4.10845 1.000 25.20874 166 ARG H CA 1
ATOM 9652 C C . ARG H 1 124 ? 26.61789 -39.56664 4.66498 1.000 28.38631 166 ARG H C 1
ATOM 9653 O O . ARG H 1 124 ? 25.52175 -39.38083 4.12915 1.000 33.45656 166 ARG H O 1
ATOM 9661 N N . GLY H 1 125 ? 26.76892 -40.31115 5.75474 1.000 24.50599 167 GLY H N 1
ATOM 9662 C CA . GLY H 1 125 ? 25.62394 -40.93161 6.38865 1.000 19.79348 167 GLY H CA 1
ATOM 9663 C C . GLY H 1 125 ? 25.02394 -42.06952 5.59376 1.000 22.08039 167 GLY H C 1
ATOM 9664 O O . GLY H 1 125 ? 25.38432 -42.28596 4.43324 1.000 29.00943 167 GLY H O 1
ATOM 9665 N N . HIS H 1 126 ? 24.10448 -42.79900 6.20652 1.000 16.38944 168 HIS H N 1
ATOM 9666 C CA . HIS H 1 126 ? 23.46506 -43.91465 5.53159 1.000 23.30226 168 HIS H CA 1
ATOM 9667 C C . HIS H 1 126 ? 22.65682 -43.41909 4.33786 1.000 22.85923 168 HIS H C 1
ATOM 9668 O O . HIS H 1 126 ? 21.78843 -42.54758 4.50353 1.000 21.46431 168 HIS H O 1
ATOM 9675 N N . PRO H 1 127 ? 22.92168 -43.91820 3.13209 1.000 20.14841 169 PRO H N 1
ATOM 9676 C CA . PRO H 1 127 ? 22.10879 -43.53694 1.97389 1.000 20.84482 169 PRO H CA 1
ATOM 9677 C C . PRO H 1 127 ? 20.64160 -43.88318 2.16817 1.000 23.51404 169 PRO H C 1
ATOM 9678 O O . PRO H 1 127 ? 20.28921 -44.87611 2.80899 1.000 23.32596 169 PRO H O 1
ATOM 9682 N N . ASN H 1 128 ? 19.78469 -43.04005 1.60662 1.000 22.55344 170 ASN H N 1
ATOM 9683 C CA . ASN H 1 128 ? 18.34845 -43.25332 1.61432 1.000 28.19992 170 ASN H CA 1
ATOM 9684 C C . ASN H 1 128 ? 17.89994 -43.54189 0.18863 1.000 26.00043 170 ASN H C 1
ATOM 9685 O O . ASN H 1 128 ? 18.62311 -43.27877 -0.77569 1.000 28.15811 170 ASN H O 1
ATOM 9690 N N . TYR H 1 129 ? 16.69327 -44.07963 0.05543 1.000 24.70549 171 TYR H N 1
ATOM 9691 C CA . TYR H 1 129 ? 16.20762 -44.47788 -1.25679 1.000 22.73934 171 TYR H CA 1
ATOM 9692 C C . TYR H 1 129 ? 15.73021 -43.26613 -2.04343 1.000 20.95698 171 TYR H C 1
ATOM 9693 O O . TYR H 1 129 ? 14.97797 -42.43409 -1.52764 1.000 23.95274 171 TYR H O 1
ATOM 9702 N N . GLY H 1 130 ? 16.16788 -43.17627 -3.29764 1.000 20.53023 172 GLY H N 1
ATOM 9703 C CA . GLY H 1 130 ? 15.75031 -42.11083 -4.18423 1.000 22.64940 172 GLY H CA 1
ATOM 9704 C C . GLY H 1 130 ? 16.25330 -40.73215 -3.83105 1.000 20.81675 172 GLY H C 1
ATOM 9705 O O . GLY H 1 130 ? 15.77475 -39.75298 -4.40830 1.000 22.28777 172 GLY H O 1
ATOM 9706 N N . SER H 1 131 ? 17.20602 -40.61827 -2.90620 1.000 22.09037 174 SER H N 1
ATOM 9707 C CA . SER H 1 131 ? 17.64965 -39.32969 -2.38940 1.000 31.27518 174 SER H CA 1
ATOM 9708 C C . SER H 1 131 ? 19.07512 -38.98728 -2.81324 1.000 25.36057 174 SER H C 1
ATOM 9709 O O . SER H 1 131 ? 19.77027 -38.24571 -2.11533 1.000 30.45457 174 SER H O 1
ATOM 9712 N N . LEU H 1 132 ? 19.52729 -39.50908 -3.94944 1.000 24.61349 175 LEU H N 1
ATOM 9713 C CA . LEU H 1 132 ? 20.88083 -39.22473 -4.39913 1.000 18.31610 175 LEU H CA 1
ATOM 9714 C C . LEU H 1 132 ? 20.95422 -37.84554 -5.04062 1.000 21.74651 175 LEU H C 1
ATOM 9715 O O . LEU H 1 132 ? 20.06504 -37.44577 -5.79844 1.000 23.49760 175 LEU H O 1
ATOM 9720 N N . ASP H 1 133 ? 22.02480 -37.11949 -4.72020 1.000 29.92333 176 ASP H N 1
ATOM 9721 C CA . ASP H 1 133 ? 22.25023 -35.79340 -5.28079 1.000 28.23449 176 ASP H CA 1
ATOM 9722 C C . ASP H 1 133 ? 22.30652 -35.84616 -6.80083 1.000 31.67931 176 ASP H C 1
ATOM 9723 O O . ASP H 1 133 ? 23.01496 -36.67409 -7.38108 1.000 28.18966 176 ASP H O 1
ATOM 9728 N N . ALA H 1 134 ? 21.54834 -34.95930 -7.44546 1.000 37.75772 177 ALA H N 1
ATOM 9729 C CA . ALA H 1 134 ? 21.46511 -34.98471 -8.90014 1.000 35.31857 177 ALA H CA 1
ATOM 9730 C C . ALA H 1 134 ? 22.81317 -34.66168 -9.53528 1.000 38.91193 177 ALA H C 1
ATOM 9731 O O . ALA H 1 134 ? 23.19441 -35.26830 -10.54377 1.000 37.53511 177 ALA H O 1
ATOM 9733 N N . GLY H 1 135 ? 23.55430 -33.71702 -8.94936 1.000 43.48939 178 GLY H N 1
ATOM 9734 C CA . GLY H 1 135 ? 24.86030 -33.36959 -9.49013 1.000 32.56579 178 GLY H CA 1
ATOM 9735 C C . GLY H 1 135 ? 25.85646 -34.51132 -9.41274 1.000 25.14725 178 GLY H C 1
ATOM 9736 O O . GLY H 1 135 ? 26.51140 -34.84623 -10.40219 1.000 31.00905 178 GLY H O 1
ATOM 9737 N N . CYS H 1 136 ? 25.99381 -35.11639 -8.22781 1.000 33.66437 179 CYS H N 1
ATOM 9738 C CA . CYS H 1 136 ? 26.88233 -36.26789 -8.07408 1.000 32.23125 179 CYS H CA 1
ATOM 9739 C C . CYS H 1 136 ? 26.48747 -37.40311 -9.00713 1.000 26.10993 179 CYS H C 1
ATOM 9740 O O . CYS H 1 136 ? 27.35101 -38.05070 -9.61003 1.000 32.45377 179 CYS H O 1
ATOM 9743 N N . ARG H 1 137 ? 25.18418 -37.66327 -9.13029 1.000 30.96958 180 ARG H N 1
ATOM 9744 C CA . ARG H 1 137 ? 24.71844 -38.75635 -9.97593 1.000 21.08043 180 ARG H CA 1
ATOM 9745 C C . ARG H 1 137 ? 25.04366 -38.50248 -11.44273 1.000 29.10834 180 ARG H C 1
ATOM 9746 O O . ARG H 1 137 ? 25.50458 -39.40732 -12.14636 1.000 27.29903 180 ARG H O 1
ATOM 9754 N N . ARG H 1 138 ? 24.81470 -37.27641 -11.92295 1.000 29.20407 181 ARG H N 1
ATOM 9755 C CA . ARG H 1 138 ? 25.07055 -36.97718 -13.32936 1.000 28.53570 181 ARG H CA 1
ATOM 9756 C C . ARG H 1 138 ? 26.56013 -37.00010 -13.64174 1.000 29.46109 181 ARG H C 1
ATOM 9757 O O . ARG H 1 138 ? 26.96508 -37.41251 -14.73492 1.000 31.56221 181 ARG H O 1
ATOM 9765 N N . GLU H 1 139 ? 27.38874 -36.55251 -12.69925 1.000 29.68521 182 GLU H N 1
ATOM 9766 C CA . GLU H 1 139 ? 28.83210 -36.61390 -12.89321 1.000 32.48541 182 GLU H CA 1
ATOM 9767 C C . GLU H 1 139 ? 29.31054 -38.06113 -12.94115 1.000 34.19664 182 GLU H C 1
ATOM 9768 O O . GLU H 1 139 ? 30.11589 -38.43345 -13.80275 1.000 34.62161 182 GLU H O 1
ATOM 9774 N N . TYR H 1 140 ? 28.82248 -38.89218 -12.01654 1.000 32.86755 183 TYR H N 1
ATOM 9775 C CA . TYR H 1 140 ? 29.18224 -40.30636 -12.01733 1.000 25.62608 183 TYR H CA 1
ATOM 9776 C C . TYR H 1 140 ? 28.63241 -41.01355 -13.25096 1.000 33.72520 183 TYR H C 1
ATOM 9777 O O . TYR H 1 140 ? 29.28266 -41.91153 -13.79908 1.000 34.90568 183 TYR H O 1
ATOM 9786 N N . GLU H 1 141 ? 27.43836 -40.61833 -13.70554 1.000 33.73117 184 GLU H N 1
ATOM 9787 C CA . GLU H 1 141 ? 26.88171 -41.19182 -14.92792 1.000 33.39677 184 GLU H CA 1
ATOM 9788 C C . GLU H 1 141 ? 27.74920 -40.86611 -16.13684 1.000 42.96872 184 GLU H C 1
ATOM 9789 O O . GLU H 1 141 ? 27.97497 -41.72515 -16.99721 1.000 49.40825 184 GLU H O 1
ATOM 9795 N N . ALA H 1 142 ? 28.22789 -39.62264 -16.23027 1.000 37.58420 185 ALA H N 1
ATOM 9796 C CA . ALA H 1 142 ? 29.13035 -39.25860 -17.31681 1.000 37.70660 185 ALA H CA 1
ATOM 9797 C C . ALA H 1 142 ? 30.41268 -40.07404 -17.25819 1.000 38.19131 185 ALA H C 1
ATOM 9798 O O . ALA H 1 142 ? 30.94706 -40.48253 -18.29568 1.000 46.01832 185 ALA H O 1
ATOM 9800 N N . TYR H 1 143 ? 30.92032 -40.32426 -16.05029 1.000 45.31543 186 TYR H N 1
ATOM 9801 C CA . TYR H 1 143 ? 32.15670 -41.08517 -15.91472 1.000 43.39186 186 TYR H CA 1
ATOM 9802 C C . TYR H 1 143 ? 31.96267 -42.53289 -16.34840 1.000 42.40967 186 TYR H C 1
ATOM 9803 O O . TYR H 1 143 ? 32.78013 -43.08050 -17.09755 1.000 43.69035 186 TYR H O 1
ATOM 9812 N N . VAL H 1 144 ? 30.89288 -43.17758 -15.87247 1.000 46.04970 187 VAL H N 1
ATOM 9813 C CA . VAL H 1 144 ? 30.62057 -44.55079 -16.28078 1.000 46.22056 187 VAL H CA 1
ATOM 9814 C C . VAL H 1 144 ? 30.20535 -44.61419 -17.74143 1.000 55.10613 187 VAL H C 1
ATOM 9815 O O . VAL H 1 144 ? 30.26220 -45.68767 -18.35269 1.000 59.38560 187 VAL H O 1
ATOM 9819 N N . LYS H 1 145 ? 29.79422 -43.48674 -18.32471 1.000 46.67276 188 LYS H N 1
ATOM 9820 C CA . LYS H 1 145 ? 29.48590 -43.47692 -19.74692 1.000 45.57877 188 LYS H CA 1
ATOM 9821 C C . LYS H 1 145 ? 30.75207 -43.39194 -20.58726 1.000 47.95782 188 LYS H C 1
ATOM 9822 O O . LYS H 1 145 ? 30.75805 -43.85649 -21.73210 1.000 59.47838 188 LYS H O 1
ATOM 9828 N N . GLU H 1 146 ? 31.83009 -42.81454 -20.05537 1.000 50.72511 189 GLU H N 1
ATOM 9829 C CA . GLU H 1 146 ? 33.05765 -42.71699 -20.83414 1.000 51.17897 189 GLU H CA 1
ATOM 9830 C C . GLU H 1 146 ? 33.95414 -43.93548 -20.65653 1.000 60.79917 189 GLU H C 1
ATOM 9831 O O . GLU H 1 146 ? 35.02063 -44.00069 -21.27841 1.000 66.22912 189 GLU H O 1
ATOM 9837 N N . ILE H 1 147 ? 33.55362 -44.88774 -19.81861 1.000 57.58405 190 ILE H N 1
ATOM 9838 C CA . ILE H 1 147 ? 34.31620 -46.10767 -19.59330 1.000 49.72654 190 ILE H CA 1
ATOM 9839 C C . ILE H 1 147 ? 34.31922 -46.97560 -20.84570 1.000 54.20256 190 ILE H C 1
ATOM 9840 O O . ILE H 1 147 ? 33.31495 -47.06801 -21.55060 1.000 55.13600 190 ILE H O 1
ATOM 9845 N N . ASN H 1 152 ? 31.77198 -52.02939 -15.01076 1.000 39.52888 193 ASN H N 1
ATOM 9846 C CA . ASN H 1 152 ? 30.80831 -52.57194 -14.05791 1.000 50.52009 193 ASN H CA 1
ATOM 9847 C C . ASN H 1 152 ? 30.68394 -51.72832 -12.79685 1.000 38.82983 193 ASN H C 1
ATOM 9848 O O . ASN H 1 152 ? 31.57000 -51.73252 -11.94082 1.000 33.15165 193 ASN H O 1
ATOM 9853 N N . SER H 1 153 ? 29.57603 -51.00138 -12.69506 1.000 33.26975 194 SER H N 1
ATOM 9854 C CA . SER H 1 153 ? 29.28433 -50.16782 -11.53871 1.000 27.64011 194 SER H CA 1
ATOM 9855 C C . SER H 1 153 ? 28.36026 -50.95233 -10.61713 1.000 34.01443 194 SER H C 1
ATOM 9856 O O . SER H 1 153 ? 27.27905 -51.38176 -11.03432 1.000 27.61522 194 SER H O 1
ATOM 9859 N N . THR H 1 154 ? 28.78920 -51.14795 -9.37523 1.000 30.40592 195 THR H N 1
ATOM 9860 C CA . THR H 1 154 ? 27.98772 -51.83198 -8.37454 1.000 25.19132 195 THR H CA 1
ATOM 9861 C C . THR H 1 154 ? 27.92341 -50.97720 -7.11822 1.000 24.24050 195 THR H C 1
ATOM 9862 O O . THR H 1 154 ? 28.58786 -49.94272 -7.00449 1.000 26.12779 195 THR H O 1
ATOM 9866 N N . SER H 1 155 ? 27.11328 -51.42351 -6.16858 1.000 24.01340 196 SER H N 1
ATOM 9867 C CA . SER H 1 155 ? 26.90074 -50.69002 -4.92344 1.000 19.16329 196 SER H CA 1
ATOM 9868 C C . SER H 1 155 ? 27.38209 -51.50338 -3.73386 1.000 20.61359 196 SER H C 1
ATOM 9869 O O . SER H 1 155 ? 26.76515 -52.53405 -3.40273 1.000 29.82091 196 SER H O 1
ATOM 9872 N N . PRO H 1 156 ? 28.47279 -51.10597 -3.07078 1.000 21.78510 197 PRO H N 1
ATOM 9873 C CA . PRO H 1 156 ? 28.90614 -51.82896 -1.86552 1.000 19.49310 197 PRO H CA 1
ATOM 9874 C C . PRO H 1 156 ? 27.97944 -51.64412 -0.67568 1.000 22.86995 197 PRO H C 1
ATOM 9875 O O . PRO H 1 156 ? 28.09115 -52.41115 0.28957 1.000 21.62033 197 PRO H O 1
ATOM 9879 N N . TYR H 1 157 ? 27.07099 -50.66880 -0.71156 1.000 24.87606 198 TYR H N 1
ATOM 9880 C CA . TYR H 1 157 ? 26.23444 -50.35332 0.43743 1.000 16.89705 198 TYR H CA 1
ATOM 9881 C C . TYR H 1 157 ? 24.93337 -51.14273 0.41954 1.000 21.48740 198 TYR H C 1
ATOM 9882 O O . TYR H 1 157 ? 24.29740 -51.30638 -0.62574 1.000 19.30301 198 TYR H O 1
ATOM 9891 N N . SER H 1 158 ? 24.53891 -51.61053 1.60078 1.000 22.13008 199 SER H N 1
ATOM 9892 C CA . SER H 1 158 ? 23.25103 -52.24031 1.83943 1.000 22.60692 199 SER H CA 1
ATOM 9893 C C . SER H 1 158 ? 22.71293 -51.72071 3.16310 1.000 22.78032 199 SER H C 1
ATOM 9894 O O . SER H 1 158 ? 23.45703 -51.17345 3.98056 1.000 24.46020 199 SER H O 1
ATOM 9897 N N . ASP H 1 159 ? 21.40248 -51.86926 3.36549 1.000 24.25673 200 ASP H N 1
ATOM 9898 C CA . ASP H 1 159 ? 20.82886 -51.44210 4.63607 1.000 25.62381 200 ASP H CA 1
ATOM 9899 C C . ASP H 1 159 ? 21.32871 -52.28868 5.80148 1.000 25.99676 200 ASP H C 1
ATOM 9900 O O . ASP H 1 159 ? 21.17177 -51.88330 6.95711 1.000 31.88196 200 ASP H O 1
ATOM 9905 N N . ASP H 1 160 ? 21.91286 -53.45497 5.53047 1.000 25.28694 201 ASP H N 1
ATOM 9906 C CA . ASP H 1 160 ? 22.49824 -54.27822 6.57765 1.000 28.03356 201 ASP H CA 1
ATOM 9907 C C . ASP H 1 160 ? 23.93503 -53.88267 6.88432 1.000 26.25980 201 ASP H C 1
ATOM 9908 O O . ASP H 1 160 ? 24.60386 -54.57116 7.66015 1.000 28.22870 201 ASP H O 1
ATOM 9913 N N . CYS H 1 161 ? 24.41729 -52.78953 6.30045 1.000 27.90771 202 CYS H N 1
ATOM 9914 C CA . CYS H 1 161 ? 25.73140 -52.25207 6.61952 1.000 30.80297 202 CYS H CA 1
ATOM 9915 C C . CYS H 1 161 ? 25.61905 -51.36010 7.84657 1.000 28.46589 202 CYS H C 1
ATOM 9916 O O . CYS H 1 161 ? 24.74003 -50.49387 7.91442 1.000 22.99761 202 CYS H O 1
ATOM 9919 N N . GLN H 1 162 ? 26.49507 -51.59266 8.81826 1.000 24.91152 203 GLN H N 1
ATOM 9920 C CA . GLN H 1 162 ? 26.50783 -50.81571 10.04879 1.000 25.90033 203 GLN H CA 1
ATOM 9921 C C . GLN H 1 162 ? 27.77786 -49.98713 10.21791 1.000 32.10117 203 GLN H C 1
ATOM 9922 O O . GLN H 1 162 ? 28.83082 -50.32302 9.67660 1.000 30.98566 203 GLN H O 1
#

Organism: Rhipicephalus pulchellus (NCBI:txid72859)

Nearest PDB structures (foldseek):
  7b28-assembly3_B  TM=1.004E+00  e=1.181E-27  Rhipicephalus pulchellus
  7b28-assembly1_F  TM=1.004E+00  e=2.883E-27  Rhipicephalus pulchellus
  7b28-assembly7_G  TM=9.964E-01  e=1.908E-26  Rhipicephalus pulchellus
  7b28-assembly4_C  TM=9.977E-01  e=4.657E-26  Rhipicephalus pulchellus
  7b29-assembly1_A  TM=9.344E-01  e=6.038E-19  Rhipicephalus appendiculatus

Foldseek 3Di:
DFDAPCVLQPDQFKKFFFKKQDPPDFAGWIKGWDDQDQFWTWIKTWGDDPRDIDIDIWTWGQDDPDPPDRRRQKTAIPPDPQQWGMKGWHDADPVSQWTKIWIAGPVRDIMITIIGGHADDPDDDDPVSVVVVVVVLVPDDDDRRMDGSYDPPRD/DADAPCVLLVDQFKKWQFKKPDDPDFAGWIKGWDDQDQFWTWIKTWGDDPNDIDIDIWTWGQDDPDPPDDGSQKTAIPPDPQQWGMKGWPDADPVSQWTKIWTQGPVRDIMITIIGGHADDPDDDDVVSVVVVVVRSVVPDMDGSYDPPRD/DADAPCVLLVDQFKKFQFKKPDDPDFAGWIKGWDDADQFWTWIKTWGDDPRDIDIDIWTWGQDDPDPPDDGRQKTAIPPDPQQWGMKGWHDADPVSQWTKIWIAGPVRDIMITIIGGHADDPDDDDPVSVVVVVVVVVVPPMDGSYDPPRD/DFDAPLVLQPDQFWKFQFKKLDDPDFAGWTKGWDDQDPQWTWIKTWGDDPHDIDIDIWTWGQDDPDPPDDGSFKTATPPDPQQWGMKGWHDADPVSFWTKIWTAGPPRDIMITIIGGDDDDPPPDDPVSVVVVVVVVVPDVGDMDTSYDPPHD/DADAPCVLQVDQFWKFFFKKPDDPDFAGWTKGWDDADPQWTWIKIWTAHPNDIDIDIWTWGQDDPDPPDDGRFKTAIPPDPQQWGMKGWGDADPVSFWTKIWTQGPPRDIMITIIGTHQDDPPDDDPVSVVVVVVVVVVDDMDTNYDPPRD/DFDAPLVLQPDQFKKFFFKKPDPPDFAGWTKGWDDADPFWTWIKTWGDDPNDIDIDIWTFGQDDPDPPDPGSFKTAIPPDPQQWGMKGWHDADPVSQWTKIWIAGPVRDIMITIIGTHADDPDDDDPVSVVVNVVVVVVDPMDGSYDPPRD/DFDAVCVLQVDQFKKFQFKKLDDPDFAGWIKGWDDADQFWTWIKTWGADPHDIDIDIWTWGQDDPDPVDDRRFKTATPPDPQQWGMKGWGDADPVSQWTKIWTAGPPRDIMITIIGTHDDDPPDDDPVSVVVVVVVCVPDPDTDMDGSYDPPRD/DFDAPCVLQVDQFKKFQFKKPDPPDFAGWIKGWDDADQQWTWIKIWGDDPNDIDIDIWTWGQDDPDPPDDGSFKTATPPDPQQWGIKGWHDADPVSQWTKIWIAGPPRDIMITIIGTDADDPPPDDPVSVVVVVVVVVVDPMDTSDDPPRD

Secondary structure (DSSP, 8-state):
----HHHHT-SSS-EEEEEE-SSSPPEEEEEEEEEE-SSEEEEEEEEEETTEEEEEEEEEEE--SSSS--S--EEEESS-TT-EEEEEEEEE-TTSSEEEEEEEETTS-EEEEEEEESS--SS---HHHHHHHHHHHHT---B----TT--/----HHHHT-SSS-EEEEEE--SSPPEEEEEEEEEE-SSEEEEEEEEEETTEEEEEEEEEEE--SSSS--S--EEEESS-TT-EEEEEEEEE-TTSSEEEEEEEETTS-EEEEEEEESS--SS---HHHHHHHHHHHHH---B----TT--/----HHHHT-SSS-EEEEEE--SSPPEEEEEEEEEE-SSEEEEEEEEEETTEEEEEEEEEEE--SSSS--S--EEE--S-TT---EEEEEEE-TTSSEEEEEEE-STT-EEEEEEEESS--TT---HHHHHHHHHHHH------B----TT--/----HHHHT-SSS-EEEEEE--SSPPEEEEEEEEEE-SSEEEEEEEEESSS-EEEEEEEEEE--SSSS--S--EEE-SS-TT---EEEEEEE-TTSSEEEEEEE-STT-EEEEEEEESS--SS---HHHHHHHHHHHH----B----TT--/----HHHHT-SSS-EEEEEE-SSSPPEEEEEEEEEE-SSEEEEEEEEEETTEEEEEEEEEEE--SSSS--S--EEEESS-TT-EEEEEEEEE-TTSSEEEEEEEETTS-EEEEEEEESS--SS---HHHHHHHHHHHH----B----TT--/----HHHHT-SSS-EEEEEE-SSSPPEEEEEEEEEE-SSEEEEEEEEEETTEEEEEEEEEEE--SSSS--S--EEEESS-TT-EEEEEEEEE-TTSSEEEEEEEETTS-EEEEEEEESS--SSB--HHHHHHHHHHHHSSSS----B----TT--/----HHHHT-SSSEEEEEEE--SSPPEEEEEEEEEE-SSEEEEEEEEEETTEEEEEEEEEEE--SSSS--S--EEE--S-TT---EEEEEEE-TTSSEEEEEEE-STT-EEEEEEEESS--TT---HHHHHHHHHHHH-------B----TT--/----HHHHT-SSS-EEEEEE--SSPPEEEEEEEEEE-SSEEEEEEEEEETTEEEEEEEEEEE--SSSS-----EEE--S-TT---EEEEEEE-TTSSEEEEEEE-STT-EEEEEEEESS--TTB--HHHHHHHHHHHH----B----TT--

B-factor: mean 33.85, std 14.34, range [9.26, 133.97]

Solvent-accessible surface area: 59378 Å² total; per-residue (Å²): 187,61,24,16,1,23,97,1,3,91,16,122,62,34,3,10,7,5,35,0,14,16,72,52,28,24,46,8,20,28,7,94,45,116,67,49,51,165,104,0,0,83,1,58,28,8,20,32,67,78,28,123,91,98,78,50,87,6,66,0,88,16,51,67,152,51,148,133,69,170,59,30,18,37,0,41,4,92,98,13,29,15,1,4,67,11,1,30,1,62,43,6,5,167,80,50,113,3,0,0,0,51,1,57,2,82,5,59,25,75,14,0,7,3,5,10,49,25,115,8,94,28,23,46,30,61,78,14,0,71,69,28,16,66,0,43,29,84,40,40,206,53,160,116,62,50,67,49,9,14,38,45,55,9,136,198,68,51,14,0,24,92,0,3,93,16,125,67,30,2,8,7,35,34,0,16,20,90,51,28,30,48,8,23,32,6,100,46,112,74,49,53,164,66,0,0,89,1,56,21,9,25,39,69,160,55,120,97,96,77,47,89,6,61,0,22,14,15,36,31,7,100,128,56,179,60,30,15,31,0,41,3,89,110,8,30,19,1,5,38,10,1,28,2,58,42,7,6,166,79,50,120,1,0,0,0,29,2,52,2,52,6,47,28,77,21,10,5,4,5,10,53,24,120,15,116,194,57,120,62,70,44,21,0,95,141,66,12,84,46,53,38,174,123,133,123,58,71,63,10,27,52,92,95,7,133,194,70,43,14,0,24,96,0,2,92,16,108,67,36,3,9,7,34,24,1,22,14,109,55,33,42,48,8,18,36,5,66,43,43,63,50,52,162,69,0,0,29,0,4,28,5,26,38,73,158,50,61,88,94,63,49,14,3,43,0,23,13,14,38,28,9,103,131,46,180,61,27,14,34,0,41,4,89,110,16,70,14,4,5,28,13,1,31,0,38,42,10,3,169,81,53,116,3,0,0,0,57,0,56,2,50,14,50,27,78,20,13,6,0,3,10,52,24,116,16,115,194,59,119,53,62,75,10,0,84,166,50,6,91,49,80,50,175,148,155,171,56,70,55,9,27,50,96,104,9,163,190,57,30,10,0,22,96,1,5,91,21,112,43,10,2,0,7,31,34,0,0,24,103,146,32,55,46,10,13,6,7,25,36,51,31,54,34,164,110,0,0,5,1,18,19,2,20,58,84,158,36,40,17,89,34,44,32,8,35,0,90,21,28,70,88,51,150,127,67,187,40,40,11,19,1,24,6,46,90,17,89,33,23,7,21,0,2,30,1,32,43,7,4,171,88,61,119,5,0,0,0,36,0,8,8,104,85,101,63,58,17,6,6,1,6,12,55,9,45,31,116,208,91,77,64,60,48,27,0,81,151,65,14,80,39,72,48,172,133,101,228,67,95,55,68,56,12,31,53,93,80,2,25,189,59,28,13,0,25,96,0,4,93,18,108,64,15,3,1,8,32,31,0,19,16,99,100,35,35,38,10,13,11,8,26,37,56,37,52,38,156,106,0,0,8,1,15,16,3,13,30,82,60,24,96,47,89,34,41,29,7,39,0,85,13,26,76,87,52,150,132,71,183,48,24,17,21,2,27,8,42,94,14,70,16,24,7,24,0,1,24,1,38,49,8,7,167,79,54,111,4,0,0,0,33,0,8,7,103,84,102,61,81,19,17,6,1,7,13,56,18,42,29,115,209,90,78,59,63,40,20,0,90,146,64,12,84,41,83,49,178,130,137,110,34,49,60,8,35,49,94,87,0,31,189,66,26,16,0,27,94,1,5,95,17,108,63,34,4,12,6,6,37,0,22,20,68,55,31,33,45,8,23,36,8,87,45,118,74,48,52,165,105,0,0,87,1,68,23,10,25,30,58,93,31,117,84,97,78,36,98,7,61,0,85,18,48,72,157,54,148,130,67,186,46,34,13,43,2,41,4,90,120,13,33,16,1,5,64,12,2,29,1,52,32,6,4,164,85,48,118,3,0,0,0,40,1,62,3,83,5,55,32,71,12,0,7,3,6,11,52,24,113,6,91,26,24,44,31,62,67,8,0,102,149,59,13,56,46,56,42,143,158,157,120,60,68,48,10,13,38,50,54,15,156,188,59,27,17,0,27,94,1,5,92,22,114,37,12,4,0,8,3,34,0,5,34,105,144,35,56,46,10,16,6,8,25,34,107,72,51,52,163,103,0,0,89,0,30,18,1,17,45,78,156,36,52,17,96,39,40,91,9,69,0,86,17,54,70,155,50,149,146,72,179,61,27,11,34,1,42,7,89,138,14,81,32,16,7,96,11,1,27,0,65,49,6,7,165,81,49,94,3,0,0,0,55,0,55,8,124,105,174,68,62,12,4,6,3,8,12,56,10,44,17,103,37,7,67,23,64,50,28,0,47,144,79,12,79,57,28,44,176,120,61,83,175,75,80,49,65,54,11,10,36,32,70,1,22,196,54,36,15,0,28,62,1,5,86,24,107,44,10,5,1,8,4,32,0,15,24,139,150,35,47,46,8,13,5,7,24,38,104,74,53,52,144,110,0,0,90,1,30,19,1,16,49,78,144,38,61,16,92,45,38,90,8,73,0,88,15,48,77,148,50,153,134,72,119,47,28,15,39,1,43,6,90,135,14,75,26,22,7,95,12,1,24,0,59,46,7,6,93,56,31,113,3,0,0,0,51,0,59,6,124,97,174,75,74,20,0,7,1,7,14,50,10,43,16,102,28,4,58,21,58,42,26,0,51,90,76,12,80,53,59,51,176,156,129,131,55,66,53,10,12,35,32,77,0,21

Sequence (1217 aa):
ESFAIDEFMNTTDDIWVLNTTQQNPQACKKDKKHNITENGIYFFRSHKENGQIKTQTLFGEFIHFSEEEKVNNRISISDESSGVHAEHLYYSSEDKKCGLVQVFAKDQNVWTELRVRGHPNYGSLDAGCRREYEAYVKEIKGKKNSTSPYSDDCQESFAIDEFMNTTDDIWVLNTTQQNPQACKKDKKHNITENGIYFFRSHKENGQIKTQTLFGEFIHFSEEEKVNNRISISDESSGVHAEHLYYSSEDKKCGLVQVFAKDQNVWTELRVRGHPNYGSLDAGCRREYEAYVKEINSTSPYSDDCQESFAIDEFMNTTDDIWVLNTTQQNPQACKKDKKHNITENGIYFFRSHKENGQIKTQTLFGEFIHFSEEEKVNNRISISDESSGVHAEHLYYSSEDKKCGLVQVFAKDQNVWTELRVRGHPNYGSLDAGCRREYEAYVKEINSTSPYSDDCQESFAIDEFMNTTDDIWVLNTTQQNPQACKKDKKHNITENGIYFFRSHKENGQIKTQTLFGEFIHFSEEEKVNNRISISDESSGVHAEHLYYSSEDKKCGLVQVFAKDQNVWTELRVRGHPNYGSLDAGCRREYEAYVKEIKKNSTSPYSDDCQESFAIDEFMNTTDDIWVLNTTQQNPQACKKDKKHNITENGIYFFRSHKENGQIKTQTLFGEFIHFSEEEKVNNRISISDESSGVHAEHLYYSSEDKKCGLVQVFAKDQNVWTELRVRGHPNYGSLDAGCRREYEAYVKEINSTSPYSDDCQESFAIDEFMNTTDDIWVLNTTQQNPQACKKDKKHNITENGIYFFRSHKENGQIKTQTLFGEFIHFSEEEKVNNRISISDESSGVHAEHLYYSSEDKKCGLVQVFAKDQNVWTELRVRGHPNYGSLDAGCRREYEAYVKEINSTSPYSDDCQESFAIDEFMNTTDDIWVLNTTQQNPQACKKDKKHNITENGIYFFRSHKENGQIKTQTLFGEFIHFSEEEKVNNRISISDESSGVHAEHLYYSSEDKKCGLVQVFAKDQNVWTELRVRGHPNYGSLDAGCRREYEAYVKEIGKKNSTSPYSDDCQESFAIDEFMNTTDDIWVLNTTQQNPQACKKDKKHNITENGIYFFRSHKENGQIKTQTLFGEFIHFSEEEKVNNRISISDESSGVHAEHLYYSSEDKKCGLVQVFAKDQNVWTELRVRGHPNYGSLDAGCRREYEAYVKEINSTSPYSDDCQ